Protein AF-A0A2N1Q729-F1 (afdb_monomer_lite)

Secondary structure (DSSP, 8-state):
--HHHHHHHHHHHHHHHHHHHHHHHH-HHHHHHHHHHHHHHHHHHHHHHHT--THHHHTTS-HHHHHHHHHHHHT--SGGGTTTGGGSHHHHHHHHHHHHHHHHHHHHHHHHHHHHHHHIIIIIHHHIIIIIHHHHHHHHHHHHHHHHHTS-SS-------SS----HHHHHHHHHHHHHHHHHHHHHHHHHHHHHHHHHHHHTTSS---------------------HHHHHHHHHHHHHHHH-THHHHHTSEETTEEHHHHHHHHHHEEEEE-TTS-EEEEEHHHHHHHHHHHHHHHHHTSTTSTT--GGG--GGGHHHHHHHHHHHHT-HHHHHHHHHHHHHHHHHHHHHHSS-S-GGGSHHHHHHHHHHHH--HHHHHHHHHHHHHHHHHH--HHHHHHHHH-GGGGGG--HHHHHHHHHHHHHHHT-GGGGHHHHHHHHHHHSHHHHHH--SS-TTTHHHHHHHHTHHHHT-TTTTSSTTSHHHHHHHHHHHTT-TT--HHHHHHHTT-HHHHHHT--HHHHHHHHHHHHT-HHHHHHHHHHHHHHHHHHTGGGS-HHHHHHHHHHHTTS-HHHHHHHHHHHHHHHHHTTGGGGSSSS--HHHHHHHHHHHHHHHHHHHHHIIIII-HHHHHHHHHHHHHHHHHH---HHHHHHHHHHH-SSTTT------HHHHHHHHHHHHHHHHTT--HHHHHTGGGS-HHHHHHHHHHHTTS-HHHHHHHHHHHHT-HHHHHHHHHHHHHHHHHHT-TT----SS--HHHHHHHHHHHHHHHHHHHHHHTTTSSSGGG---HHHHH-HHHHHTTS--TT--S-HHHHHHHHHHHHHHHHSTTTTTT----HHHHTS-TTSHHHHHHHHHHHHHHHHHHHTTTT-SS----HHHHHHHHH-GGG-BTHHHHGGGSHHHHHHHHTTGGG-HHHHHHHHHHHHHHHHTTHHHHSS-----GGGEETTEEPTTHHHHHHHHHHHHHHHHHHHHT--BHHHHHT--SHHHHHHHHHH--HHHHHHHHH-HHHHHHHHHHHH-HHHHHHHHHHHHHH-SS-PPPTTTTPPPGGGB-TTSSBPHHHHHHHHHHHHHTT--SHHHHHT-SHHHHHHHTTSS--TTT---HHHHHHTSHHHHHHHHHHHT-HHHHHHHHHHHHHHHTS-------PPPGGGSB-TTTS-TTTBTS--HHHHHHHHHHHHTT--TTT--THHHHT-

Structure (mmCIF, N/CA/C/O backbone):
data_AF-A0A2N1Q729-F1
#
_entry.id   AF-A0A2N1Q729-F1
#
loop_
_atom_site.group_PDB
_atom_site.id
_atom_site.type_symbol
_atom_site.label_atom_id
_atom_site.label_alt_id
_atom_site.label_comp_id
_atom_site.label_asym_id
_atom_site.label_entity_id
_atom_site.label_seq_id
_atom_site.pdbx_PDB_ins_code
_atom_site.Cartn_x
_atom_site.Cartn_y
_atom_site.Cartn_z
_atom_site.occupancy
_atom_site.B_iso_or_equiv
_atom_site.auth_seq_id
_atom_site.auth_comp_id
_atom_site.auth_asym_id
_atom_site.auth_atom_id
_atom_site.pdbx_PDB_model_num
ATOM 1 N N . MET A 1 1 ? 32.029 -6.315 -85.930 1.00 29.45 1 MET A N 1
ATOM 2 C CA . MET A 1 1 ? 32.814 -5.382 -86.782 1.00 29.45 1 MET A CA 1
ATOM 3 C C . MET A 1 1 ? 33.988 -6.099 -87.473 1.00 29.45 1 MET A C 1
ATOM 5 O O . MET A 1 1 ? 34.925 -6.477 -86.787 1.00 29.45 1 MET A O 1
ATOM 9 N N . PRO A 1 2 ? 34.014 -6.267 -88.811 1.00 33.41 2 PRO A N 1
ATOM 10 C CA . PRO A 1 2 ? 35.139 -6.892 -89.538 1.00 33.41 2 PRO A CA 1
ATOM 11 C C . PRO A 1 2 ? 36.389 -6.001 -89.742 1.00 33.41 2 PRO A C 1
ATOM 13 O O . PRO A 1 2 ? 37.296 -6.380 -90.482 1.00 33.41 2 PRO A O 1
ATOM 16 N N . SER A 1 3 ? 36.454 -4.794 -89.165 1.00 53.91 3 SER A N 1
ATOM 17 C CA . SER A 1 3 ? 37.428 -3.764 -89.572 1.00 53.91 3 SER A CA 1
ATOM 18 C C . SER A 1 3 ? 38.726 -3.722 -88.753 1.00 53.91 3 SER A C 1
ATOM 20 O O . SER A 1 3 ? 39.769 -3.406 -89.321 1.00 53.91 3 SER A O 1
ATOM 22 N N . LEU A 1 4 ? 38.728 -4.079 -87.465 1.00 53.19 4 LEU A N 1
ATOM 23 C CA . LEU A 1 4 ? 39.918 -3.952 -86.602 1.00 53.19 4 LEU A CA 1
ATOM 24 C C . LEU A 1 4 ? 40.968 -5.049 -86.848 1.00 53.19 4 LEU A C 1
ATOM 26 O O . LEU A 1 4 ? 42.153 -4.743 -86.980 1.00 53.19 4 LEU A O 1
ATOM 30 N N . LEU A 1 5 ? 40.542 -6.304 -87.024 1.00 56.97 5 LEU A N 1
ATOM 31 C CA . LEU A 1 5 ? 41.422 -7.440 -87.347 1.00 56.97 5 LEU A CA 1
ATOM 32 C C . LEU A 1 5 ? 42.148 -7.261 -88.688 1.00 56.97 5 LEU A C 1
ATOM 34 O O . LEU A 1 5 ? 43.355 -7.492 -88.784 1.00 56.97 5 LEU A O 1
ATOM 38 N N . MET A 1 6 ? 41.437 -6.793 -89.722 1.00 59.19 6 MET A N 1
ATOM 39 C CA . MET A 1 6 ? 42.041 -6.501 -91.028 1.00 59.19 6 MET A CA 1
ATOM 40 C C . MET A 1 6 ? 43.032 -5.335 -90.960 1.00 59.19 6 MET A C 1
ATOM 42 O O . MET A 1 6 ? 44.052 -5.369 -91.650 1.00 59.19 6 MET A O 1
ATOM 46 N N . ILE A 1 7 ? 42.783 -4.329 -90.116 1.00 61.88 7 ILE A N 1
ATOM 47 C CA . ILE A 1 7 ? 43.725 -3.227 -89.887 1.00 61.88 7 ILE A CA 1
ATOM 48 C C . ILE A 1 7 ? 44.970 -3.727 -89.139 1.00 61.88 7 ILE A C 1
ATOM 50 O O . ILE A 1 7 ? 46.084 -3.427 -89.568 1.00 61.88 7 ILE A O 1
ATOM 54 N N . GLN A 1 8 ? 44.815 -4.538 -88.087 1.00 65.88 8 GLN A N 1
ATOM 55 C CA . GLN A 1 8 ? 45.933 -5.119 -87.330 1.00 65.88 8 GLN A CA 1
ATOM 56 C C . GLN A 1 8 ? 46.838 -5.983 -88.220 1.00 65.88 8 GLN A C 1
ATOM 58 O O . GLN A 1 8 ? 48.044 -5.733 -88.320 1.00 65.88 8 GLN A O 1
ATOM 63 N N . TRP A 1 9 ? 46.262 -6.956 -88.934 1.00 67.50 9 TRP A N 1
ATOM 64 C CA . TRP A 1 9 ? 47.011 -7.813 -89.856 1.00 67.50 9 TRP A CA 1
ATOM 65 C C . TRP A 1 9 ? 47.515 -7.053 -91.087 1.00 67.50 9 TRP A C 1
ATOM 67 O O . TRP A 1 9 ? 48.588 -7.370 -91.601 1.00 67.50 9 TRP A O 1
ATOM 77 N N . GLY A 1 10 ? 46.809 -6.009 -91.525 1.00 67.38 10 GLY A N 1
ATOM 78 C CA . GLY A 1 10 ? 47.260 -5.092 -92.570 1.00 67.38 10 GLY A CA 1
ATOM 79 C C . GLY A 1 10 ? 48.511 -4.312 -92.162 1.00 67.38 10 GLY A C 1
ATOM 80 O O . GLY A 1 10 ? 49.474 -4.250 -92.928 1.00 67.38 10 GLY A O 1
ATOM 81 N N . ILE A 1 11 ? 48.547 -3.782 -90.935 1.00 72.69 11 ILE A N 1
ATOM 82 C CA . ILE A 1 11 ? 49.712 -3.092 -90.364 1.00 72.69 11 ILE A CA 1
ATOM 83 C C . ILE A 1 11 ? 50.871 -4.078 -90.188 1.00 72.69 11 ILE A C 1
ATOM 85 O O . ILE A 1 11 ? 51.979 -3.808 -90.658 1.00 72.69 11 ILE A O 1
ATOM 89 N N . VAL A 1 12 ? 50.639 -5.256 -89.599 1.00 73.88 12 VAL A N 1
ATOM 90 C CA . VAL A 1 12 ? 51.686 -6.284 -89.471 1.00 73.88 12 VAL A CA 1
ATOM 91 C C . VAL A 1 12 ? 52.214 -6.713 -90.835 1.00 73.88 12 VAL A C 1
ATOM 93 O O . VAL A 1 12 ? 53.427 -6.695 -91.048 1.00 73.88 12 VAL A O 1
ATOM 96 N N . GLY A 1 13 ? 51.335 -7.027 -91.786 1.00 68.88 13 GLY A N 1
ATOM 97 C CA . GLY A 1 13 ? 51.698 -7.401 -93.150 1.00 68.88 13 GLY A CA 1
ATOM 98 C C . GLY A 1 13 ? 52.528 -6.320 -93.839 1.00 68.88 13 GLY A C 1
ATOM 99 O O . GLY A 1 13 ? 53.586 -6.614 -94.400 1.00 68.88 13 GLY A O 1
ATOM 100 N N . PHE A 1 14 ? 52.124 -5.054 -93.720 1.00 78.12 14 PHE A N 1
ATOM 101 C CA . PHE A 1 14 ? 52.867 -3.909 -94.244 1.00 78.12 14 PHE A CA 1
ATOM 102 C C . PHE A 1 14 ? 54.286 -3.827 -93.662 1.00 78.12 14 PHE A C 1
ATOM 104 O O . PHE A 1 14 ? 55.270 -3.763 -94.409 1.00 78.12 14 PHE A O 1
ATOM 111 N N . PHE A 1 15 ? 54.423 -3.889 -92.336 1.00 77.38 15 PHE A N 1
ATOM 112 C CA . PHE A 1 15 ? 55.720 -3.813 -91.664 1.00 77.38 15 PHE A CA 1
ATOM 113 C C . PHE A 1 15 ? 56.610 -5.024 -91.964 1.00 77.38 15 PHE A C 1
ATOM 115 O O . PHE A 1 15 ? 57.805 -4.844 -92.226 1.00 77.38 15 PHE A O 1
ATOM 122 N N . VAL A 1 16 ? 56.053 -6.237 -91.969 1.00 76.06 16 VAL A N 1
ATOM 123 C CA . VAL A 1 16 ? 56.754 -7.488 -92.289 1.00 76.06 16 VAL A CA 1
ATOM 124 C C . VAL A 1 16 ? 57.264 -7.466 -93.726 1.00 76.06 16 VAL A C 1
ATOM 126 O O . VAL A 1 16 ? 58.452 -7.704 -93.946 1.00 76.06 16 VAL A O 1
ATOM 129 N N . VAL A 1 17 ? 56.423 -7.111 -94.702 1.00 72.38 17 VAL A N 1
ATOM 130 C CA . VAL A 1 17 ? 56.795 -7.065 -96.126 1.00 72.38 17 VAL A CA 1
ATOM 131 C C . VAL A 1 17 ? 57.856 -5.998 -96.385 1.00 72.38 17 VAL A C 1
ATOM 133 O O . VAL A 1 17 ? 58.872 -6.275 -97.030 1.00 72.38 17 VAL A O 1
ATOM 136 N N . ILE A 1 18 ? 57.685 -4.789 -95.844 1.00 76.69 18 ILE A N 1
ATOM 137 C CA . ILE A 1 18 ? 58.671 -3.713 -96.004 1.00 76.69 18 ILE A CA 1
ATOM 138 C C . ILE A 1 18 ? 60.012 -4.116 -95.402 1.00 76.69 18 ILE A C 1
ATOM 140 O O . ILE A 1 18 ? 61.057 -3.974 -96.046 1.00 76.69 18 ILE A O 1
ATOM 144 N N . HIS A 1 19 ? 60.013 -4.648 -94.181 1.00 74.69 19 HIS A N 1
ATOM 145 C CA . HIS A 1 19 ? 61.260 -5.031 -93.538 1.00 74.69 19 HIS A CA 1
ATOM 146 C C . HIS A 1 19 ? 61.883 -6.274 -94.179 1.00 74.69 19 HIS A C 1
ATOM 148 O O . HIS A 1 19 ? 63.113 -6.345 -94.248 1.00 74.69 19 HIS A O 1
ATOM 154 N N . PHE A 1 20 ? 61.085 -7.188 -94.736 1.00 72.12 20 PHE A N 1
ATOM 155 C CA . PHE A 1 20 ? 61.560 -8.296 -95.561 1.00 72.12 20 PHE A CA 1
ATOM 156 C C . PHE A 1 20 ? 62.277 -7.788 -96.812 1.00 72.12 20 PHE A C 1
ATOM 158 O O . PHE A 1 20 ? 63.420 -8.165 -97.062 1.00 72.12 20 PHE A O 1
ATOM 165 N N . LEU A 1 21 ? 61.681 -6.862 -97.566 1.00 70.44 21 LEU A N 1
ATOM 166 C CA . LEU A 1 21 ? 62.316 -6.265 -98.746 1.00 70.44 21 LEU A CA 1
ATOM 167 C C . LEU A 1 21 ? 63.616 -5.534 -98.379 1.00 70.44 21 LEU A C 1
ATOM 169 O O . LEU A 1 21 ? 64.658 -5.715 -99.019 1.00 70.44 21 LEU A O 1
ATOM 173 N N . ILE A 1 22 ? 63.595 -4.761 -97.292 1.00 73.56 22 ILE A N 1
ATOM 174 C CA . ILE A 1 22 ? 64.778 -4.079 -96.759 1.00 73.56 22 ILE A CA 1
ATOM 175 C C . ILE A 1 22 ? 65.865 -5.094 -96.372 1.00 73.56 22 ILE A C 1
ATOM 177 O O . ILE A 1 22 ? 67.046 -4.897 -96.685 1.00 73.56 22 ILE A O 1
ATOM 181 N N . GLY A 1 23 ? 65.490 -6.179 -95.700 1.00 68.88 23 GLY A N 1
ATOM 182 C CA . GLY A 1 23 ? 66.378 -7.262 -95.294 1.00 68.88 23 GLY A CA 1
ATOM 183 C C . GLY A 1 23 ? 66.974 -8.012 -96.486 1.00 68.88 23 GLY A C 1
ATOM 184 O O . GLY A 1 23 ? 68.184 -8.264 -96.523 1.00 68.88 23 GLY A O 1
ATOM 185 N N . PHE A 1 24 ? 66.161 -8.265 -97.510 1.00 67.06 24 PHE A N 1
ATOM 186 C CA . PHE A 1 24 ? 66.537 -8.936 -98.749 1.00 67.06 24 PHE A CA 1
ATOM 187 C C . PHE A 1 24 ? 67.588 -8.142 -99.532 1.00 67.06 24 PHE A C 1
ATOM 189 O O . PHE A 1 24 ? 68.617 -8.677 -99.958 1.00 67.06 24 PHE A O 1
ATOM 196 N N . LEU A 1 25 ? 67.403 -6.822 -99.630 1.00 70.50 25 LEU A N 1
ATOM 197 C CA . LEU A 1 25 ? 68.375 -5.908 -100.238 1.00 70.50 25 LEU A CA 1
ATOM 198 C C . LEU A 1 25 ? 69.674 -5.805 -99.414 1.00 70.50 25 LEU A C 1
ATOM 200 O O . LEU A 1 25 ? 70.781 -5.650 -99.960 1.00 70.50 25 LEU A O 1
ATOM 204 N N . ARG A 1 26 ? 69.578 -5.906 -98.082 1.00 72.69 26 ARG A N 1
ATOM 205 C CA . ARG A 1 26 ? 70.721 -5.809 -97.158 1.00 72.69 26 ARG A CA 1
ATOM 206 C C . ARG A 1 26 ? 71.577 -7.083 -97.128 1.00 72.69 26 ARG A C 1
ATOM 208 O O . ARG A 1 26 ? 72.803 -6.935 -97.109 1.00 72.69 26 ARG A O 1
ATOM 215 N N . GLY A 1 27 ? 70.974 -8.271 -97.232 1.00 63.84 27 GLY A N 1
ATOM 216 C CA . GLY A 1 27 ? 71.619 -9.589 -97.110 1.00 63.84 27 GLY A CA 1
ATOM 217 C C . GLY A 1 27 ? 71.728 -10.076 -95.655 1.00 63.84 27 GLY A C 1
ATOM 218 O O . GLY A 1 27 ? 71.730 -9.256 -94.735 1.00 63.84 27 GLY A O 1
ATOM 219 N N . SER A 1 28 ? 71.834 -11.395 -95.449 1.00 70.19 28 SER A N 1
ATOM 220 C CA . SER A 1 28 ? 71.687 -12.088 -94.154 1.00 70.19 28 SER A CA 1
ATOM 221 C C . SER A 1 28 ? 72.484 -11.465 -93.013 1.00 70.19 28 SER A C 1
ATOM 223 O O . SER A 1 28 ? 71.893 -11.045 -92.023 1.00 70.19 28 SER A O 1
ATOM 225 N N . SER A 1 29 ? 73.800 -11.301 -93.153 1.00 70.81 29 SER A N 1
ATOM 226 C CA . SER A 1 29 ? 74.656 -10.805 -92.063 1.00 70.81 29 SER A CA 1
ATOM 227 C C . SER A 1 29 ? 74.300 -9.379 -91.628 1.00 70.81 29 SER A C 1
ATOM 229 O O . SER A 1 29 ? 74.300 -9.065 -90.441 1.00 70.81 29 SER A O 1
ATOM 231 N N . LYS A 1 30 ? 73.960 -8.506 -92.587 1.00 74.81 30 LYS A N 1
ATOM 232 C CA . LYS A 1 30 ? 73.571 -7.118 -92.296 1.00 74.81 30 LYS A CA 1
ATOM 233 C C . LYS A 1 30 ? 72.169 -7.053 -91.700 1.00 74.81 30 LYS A C 1
ATOM 235 O O . LYS A 1 30 ? 71.940 -6.275 -90.781 1.00 74.81 30 LYS A O 1
ATOM 240 N N . SER A 1 31 ? 71.239 -7.844 -92.228 1.00 77.75 31 SER A N 1
ATOM 241 C CA . SER A 1 31 ? 69.862 -7.888 -91.735 1.00 77.75 31 SER A CA 1
ATOM 242 C C . SER A 1 31 ? 69.789 -8.448 -90.313 1.00 77.75 31 SER A C 1
ATOM 244 O O . SER A 1 31 ? 69.163 -7.836 -89.455 1.00 77.75 31 SER A O 1
ATOM 246 N N . THR A 1 32 ? 70.532 -9.521 -90.028 1.00 75.62 32 THR A N 1
ATOM 247 C CA . THR A 1 32 ? 70.626 -10.144 -88.695 1.00 75.62 32 THR A CA 1
ATOM 248 C C . THR A 1 32 ? 71.144 -9.152 -87.654 1.00 75.62 32 THR A C 1
ATOM 250 O O . THR A 1 32 ? 70.485 -8.931 -86.643 1.00 75.62 32 THR A O 1
ATOM 253 N N . TYR A 1 33 ? 72.256 -8.459 -87.940 1.00 79.88 33 TYR A N 1
ATOM 254 C CA . TYR A 1 33 ? 72.798 -7.423 -87.052 1.00 79.88 33 TYR A CA 1
ATOM 255 C C . TYR A 1 33 ? 71.763 -6.335 -86.736 1.00 79.88 33 TYR A C 1
ATOM 257 O O . TYR A 1 33 ? 71.499 -6.035 -85.577 1.00 79.88 33 TYR A O 1
ATOM 265 N N . PHE A 1 34 ? 71.124 -5.773 -87.765 1.00 77.56 34 PHE A N 1
ATOM 266 C CA . PHE A 1 34 ? 70.122 -4.724 -87.575 1.00 77.56 34 PHE A CA 1
ATOM 267 C C . PHE A 1 34 ? 68.793 -5.232 -86.995 1.00 77.56 34 PHE A C 1
ATOM 269 O O . PHE A 1 34 ? 67.964 -4.405 -86.623 1.00 77.56 34 PHE A O 1
ATOM 276 N N . THR A 1 35 ? 68.570 -6.543 -86.931 1.00 77.81 35 THR A N 1
ATOM 277 C CA . THR A 1 35 ? 67.407 -7.154 -86.271 1.00 77.81 35 THR A CA 1
ATOM 278 C C . THR A 1 35 ? 67.665 -7.300 -84.779 1.00 77.81 35 THR A C 1
ATOM 280 O O . THR A 1 35 ? 66.881 -6.781 -83.994 1.00 77.81 35 THR A O 1
ATOM 283 N N . ILE A 1 36 ? 68.822 -7.850 -84.391 1.00 77.12 36 ILE A N 1
ATOM 284 C CA . ILE A 1 36 ? 69.258 -7.931 -82.986 1.00 77.12 36 ILE A CA 1
ATOM 285 C C . ILE A 1 36 ? 69.341 -6.531 -82.368 1.00 77.12 36 ILE A C 1
ATOM 287 O O . ILE A 1 36 ? 68.764 -6.277 -81.316 1.00 77.12 36 ILE A O 1
ATOM 291 N N . VAL A 1 37 ? 69.976 -5.585 -83.069 1.00 77.19 37 VAL A N 1
ATOM 292 C CA . VAL A 1 37 ? 70.025 -4.178 -82.641 1.00 77.19 37 VAL A CA 1
ATOM 293 C C . VAL A 1 37 ? 68.624 -3.598 -82.496 1.00 77.19 37 VAL A C 1
ATOM 295 O O . VAL A 1 37 ? 68.369 -2.878 -81.545 1.00 77.19 37 VAL A O 1
ATOM 298 N N . SER A 1 38 ? 67.708 -3.897 -83.420 1.00 76.31 38 SER A N 1
ATOM 299 C CA . SER A 1 38 ? 66.335 -3.397 -83.337 1.00 76.31 38 SER A CA 1
ATOM 300 C C . SER A 1 38 ? 65.606 -3.936 -82.110 1.00 76.31 38 SER A C 1
ATOM 302 O O . SER A 1 38 ? 64.826 -3.191 -81.534 1.00 76.31 38 SER A O 1
ATOM 304 N N . LEU A 1 39 ? 65.848 -5.185 -81.711 1.00 75.12 39 LEU A N 1
ATOM 305 C CA . LEU A 1 39 ? 65.235 -5.802 -80.534 1.00 75.12 39 LEU A CA 1
ATOM 306 C C . LEU A 1 39 ? 65.789 -5.192 -79.237 1.00 75.12 39 LEU A C 1
ATOM 308 O O . LEU A 1 39 ? 65.010 -4.731 -78.412 1.00 75.12 39 LEU A O 1
ATOM 312 N N . ILE A 1 40 ? 67.113 -5.039 -79.120 1.00 76.31 40 ILE A N 1
ATOM 313 C CA . ILE A 1 40 ? 67.744 -4.328 -77.989 1.00 76.31 40 ILE A CA 1
ATOM 314 C C . ILE A 1 40 ? 67.241 -2.882 -77.914 1.00 76.31 40 ILE A C 1
ATOM 316 O O . ILE A 1 40 ? 66.820 -2.415 -76.863 1.00 76.31 40 ILE A O 1
ATOM 320 N N . MET A 1 41 ? 67.229 -2.180 -79.050 1.00 73.25 41 MET A N 1
ATOM 321 C CA . MET A 1 41 ? 66.748 -0.802 -79.139 1.00 73.25 41 MET A CA 1
ATOM 322 C C . MET A 1 41 ? 65.298 -0.662 -78.715 1.00 73.25 41 MET A C 1
ATOM 324 O O . MET A 1 41 ? 64.919 0.359 -78.166 1.00 73.25 41 MET A O 1
ATOM 328 N N . THR A 1 42 ? 64.488 -1.668 -78.996 1.00 75.75 42 THR A N 1
ATOM 329 C CA . THR A 1 42 ? 63.085 -1.679 -78.620 1.00 75.75 42 THR A CA 1
ATOM 330 C C . THR A 1 42 ? 62.941 -1.763 -77.105 1.00 75.75 42 THR A C 1
ATOM 332 O O . THR A 1 42 ? 62.268 -0.913 -76.544 1.00 75.75 42 THR A O 1
ATOM 335 N N . VAL A 1 43 ? 63.648 -2.685 -76.444 1.00 74.25 43 VAL A N 1
ATOM 336 C CA . VAL A 1 43 ? 63.670 -2.775 -74.972 1.00 74.25 43 VAL A CA 1
ATOM 337 C C . VAL A 1 43 ? 64.176 -1.472 -74.348 1.00 74.25 43 VAL A C 1
ATOM 339 O O . VAL A 1 43 ? 63.540 -0.931 -73.455 1.00 74.25 43 VAL A O 1
ATOM 342 N N . VAL A 1 44 ? 65.270 -0.907 -74.870 1.00 74.06 44 VAL A N 1
ATOM 343 C CA . VAL A 1 44 ? 65.821 0.371 -74.386 1.00 74.06 44 VAL A CA 1
ATOM 344 C C . VAL A 1 44 ? 64.843 1.528 -74.594 1.00 74.06 44 VAL A C 1
ATOM 346 O O . VAL A 1 44 ? 64.708 2.372 -73.722 1.00 74.06 44 VAL A O 1
ATOM 349 N N . THR A 1 45 ? 64.147 1.582 -75.730 1.00 74.31 45 THR A N 1
ATOM 350 C CA . THR A 1 45 ? 63.185 2.660 -76.009 1.00 74.31 45 THR A CA 1
ATOM 351 C C . THR A 1 45 ? 61.946 2.535 -75.127 1.00 74.31 45 THR A C 1
ATOM 353 O O . THR A 1 45 ? 61.476 3.550 -74.635 1.00 74.31 45 THR A O 1
ATOM 356 N N . LEU A 1 46 ? 61.461 1.314 -74.875 1.00 76.81 46 LEU A N 1
ATOM 357 C CA . LEU A 1 46 ? 60.375 1.061 -73.925 1.00 76.81 46 LEU A CA 1
ATOM 358 C C . LEU A 1 46 ? 60.771 1.476 -72.505 1.00 76.81 46 LEU A C 1
ATOM 360 O O . LEU A 1 46 ? 60.003 2.163 -71.851 1.00 76.81 46 LEU A O 1
ATOM 364 N N . LEU A 1 47 ? 61.995 1.155 -72.069 1.00 74.75 47 LEU A N 1
ATOM 365 C CA . LEU A 1 47 ? 62.527 1.616 -70.783 1.00 74.75 47 LEU A CA 1
ATOM 366 C C . LEU A 1 47 ? 62.665 3.140 -70.720 1.00 74.75 47 LEU A C 1
ATOM 368 O O . LEU A 1 47 ? 62.403 3.721 -69.678 1.00 74.75 47 LEU A O 1
ATOM 372 N N . ILE A 1 48 ? 63.073 3.797 -71.809 1.00 72.69 48 ILE A N 1
ATOM 373 C CA . ILE A 1 48 ? 63.141 5.263 -71.851 1.00 72.69 48 ILE A CA 1
ATOM 374 C C . ILE A 1 48 ? 61.738 5.848 -71.713 1.00 72.69 48 ILE A C 1
ATOM 376 O O . ILE A 1 48 ? 61.548 6.693 -70.854 1.00 72.69 48 ILE A O 1
ATOM 380 N N . VAL A 1 49 ? 60.768 5.381 -72.507 1.00 74.19 49 VAL A N 1
ATOM 381 C CA . VAL A 1 49 ? 59.383 5.882 -72.474 1.00 74.19 49 VAL A CA 1
ATOM 382 C C . VAL A 1 49 ? 58.726 5.634 -71.114 1.00 74.19 49 VAL A C 1
ATOM 384 O O . VAL A 1 49 ? 58.121 6.552 -70.577 1.00 74.19 49 VAL A O 1
ATOM 387 N N . ALA A 1 50 ? 58.930 4.457 -70.515 1.00 72.94 50 ALA A N 1
ATOM 388 C CA . ALA A 1 50 ? 58.452 4.123 -69.171 1.00 72.94 50 ALA A CA 1
ATOM 389 C C . ALA A 1 50 ? 59.052 5.007 -68.057 1.00 72.94 50 ALA A C 1
ATOM 391 O O . ALA A 1 50 ? 58.511 5.068 -66.960 1.00 72.94 50 ALA A O 1
ATOM 392 N N . ASN A 1 51 ? 60.173 5.686 -68.322 1.00 70.94 51 ASN A N 1
ATOM 393 C CA . ASN A 1 51 ? 60.822 6.608 -67.388 1.00 70.94 51 ASN A CA 1
ATOM 394 C C . ASN A 1 51 ? 60.675 8.086 -67.802 1.00 70.94 51 ASN A C 1
ATOM 396 O O . ASN A 1 51 ? 61.301 8.945 -67.184 1.00 70.94 51 ASN A O 1
ATOM 400 N N . ILE A 1 52 ? 59.883 8.407 -68.837 1.00 71.12 52 ILE A N 1
ATOM 401 C CA . ILE A 1 52 ? 59.570 9.803 -69.171 1.00 71.12 52 ILE A CA 1
ATOM 402 C C . ILE A 1 52 ? 58.642 10.341 -68.085 1.00 71.12 52 ILE A C 1
ATOM 404 O O . ILE A 1 52 ? 57.545 9.827 -67.885 1.00 71.12 52 ILE A O 1
ATOM 408 N N . SER A 1 53 ? 59.096 11.382 -67.400 1.00 66.06 53 SER A N 1
ATOM 409 C CA . SER A 1 53 ? 58.277 12.171 -66.492 1.00 66.06 53 SER A CA 1
ATOM 410 C C . SER A 1 53 ? 58.500 13.649 -66.768 1.00 66.06 53 SER A C 1
ATOM 412 O O . SER A 1 53 ? 59.611 14.086 -67.088 1.00 66.06 53 SER A O 1
ATOM 414 N N . LEU A 1 54 ? 57.441 14.422 -66.624 1.00 61.69 54 LEU A N 1
ATOM 415 C CA . LEU A 1 54 ? 57.400 15.869 -66.641 1.00 61.69 54 LEU A CA 1
ATOM 416 C C . LEU A 1 54 ? 58.329 16.480 -65.601 1.00 61.69 54 LEU A C 1
ATOM 418 O O . LEU A 1 54 ? 58.833 17.573 -65.847 1.00 61.69 54 LEU A O 1
ATOM 422 N N . ASN A 1 55 ? 58.671 15.764 -64.524 1.00 59.06 55 ASN A N 1
ATOM 423 C CA . ASN A 1 55 ? 59.709 16.190 -63.581 1.00 59.06 55 ASN A CA 1
ATOM 424 C C . ASN A 1 55 ? 61.060 16.472 -64.267 1.00 59.06 55 ASN A C 1
ATOM 426 O O . ASN A 1 55 ? 61.834 17.309 -63.804 1.00 59.06 55 ASN A O 1
ATOM 430 N N . TRP A 1 56 ? 61.351 15.852 -65.419 1.00 59.44 56 TRP A N 1
ATOM 431 C CA . TRP A 1 56 ? 62.545 16.183 -66.208 1.00 59.44 56 TRP A CA 1
ATOM 432 C C . TRP A 1 56 ? 62.442 17.552 -66.898 1.00 59.44 56 TRP A C 1
ATOM 434 O O . TRP A 1 56 ? 63.457 18.229 -67.059 1.00 59.44 56 TRP A O 1
ATOM 444 N N . ILE A 1 57 ? 61.235 17.966 -67.294 1.00 56.28 57 ILE A N 1
ATOM 445 C CA . ILE A 1 57 ? 60.946 19.232 -67.988 1.00 56.28 57 ILE A CA 1
ATOM 446 C C . ILE A 1 57 ? 60.773 20.377 -66.974 1.00 56.28 57 ILE A C 1
ATOM 448 O O . ILE A 1 57 ? 61.312 21.465 -67.182 1.00 56.28 57 ILE A O 1
ATOM 452 N N . PHE A 1 58 ? 60.102 20.117 -65.849 1.00 54.22 58 PHE A N 1
ATOM 453 C CA . PHE A 1 58 ? 59.851 21.087 -64.778 1.00 54.22 58 PHE A CA 1
ATOM 454 C C . PHE A 1 58 ? 61.094 21.460 -63.958 1.00 54.22 58 PHE A C 1
ATOM 456 O O . PHE A 1 58 ? 61.107 22.501 -63.310 1.00 54.22 58 PHE A O 1
ATOM 463 N N . SER A 1 59 ? 62.203 20.718 -64.080 1.00 54.84 59 SER A N 1
ATOM 464 C CA . SER A 1 59 ? 63.505 21.149 -63.534 1.00 54.84 59 SER A CA 1
ATOM 465 C C . SER A 1 59 ? 64.023 22.482 -64.119 1.00 54.84 59 SER A C 1
ATOM 467 O O . SER A 1 59 ? 64.959 23.068 -63.574 1.00 54.84 59 SER A O 1
ATOM 469 N N . ALA A 1 60 ? 63.424 22.978 -65.215 1.00 51.44 60 ALA A N 1
ATOM 470 C CA . ALA A 1 60 ? 63.820 24.204 -65.913 1.00 51.44 60 ALA A CA 1
ATOM 471 C C . ALA A 1 60 ? 62.717 25.287 -66.039 1.00 51.44 60 ALA A C 1
ATOM 473 O O . ALA A 1 60 ? 63.013 26.370 -66.547 1.00 51.44 60 ALA A O 1
ATOM 474 N N . MET A 1 61 ? 61.467 25.037 -65.619 1.00 54.59 61 MET A N 1
ATOM 475 C CA . MET A 1 61 ? 60.328 25.971 -65.745 1.00 54.59 61 MET A CA 1
ATOM 476 C C . MET A 1 61 ? 59.240 25.641 -64.704 1.00 54.59 61 MET A C 1
ATOM 478 O O . MET A 1 61 ? 58.982 24.464 -64.491 1.00 54.59 61 MET A O 1
ATOM 482 N N . SER A 1 62 ? 58.587 26.636 -64.082 1.00 59.34 62 SER A N 1
ATOM 483 C CA . SER A 1 62 ? 57.478 26.405 -63.129 1.00 59.34 62 SER A CA 1
ATOM 484 C C . SER A 1 62 ? 56.134 26.153 -63.829 1.00 59.34 62 SER A C 1
ATOM 486 O O . SER A 1 62 ? 55.921 26.620 -64.951 1.00 59.34 62 SER A O 1
ATOM 488 N N . ILE A 1 63 ? 55.195 25.478 -63.157 1.00 57.50 63 ILE A N 1
ATOM 489 C CA . ILE A 1 63 ? 53.807 25.277 -63.627 1.00 57.50 63 ILE A CA 1
ATOM 490 C C . ILE A 1 63 ? 53.088 26.608 -63.871 1.00 57.50 63 ILE A C 1
ATOM 492 O O . ILE A 1 63 ? 52.453 26.774 -64.915 1.00 57.50 63 ILE A O 1
ATOM 496 N N . SER A 1 64 ? 53.325 27.608 -63.015 1.00 57.28 64 SER A N 1
ATOM 497 C CA . SER A 1 64 ? 52.877 28.997 -63.193 1.00 57.28 64 SER A CA 1
ATOM 498 C C . SER A 1 64 ? 53.267 29.562 -64.559 1.00 57.28 64 SER A C 1
ATOM 500 O O . SER A 1 64 ? 52.506 30.294 -65.188 1.00 57.28 64 SER A O 1
ATOM 502 N N . SER A 1 65 ? 54.457 29.217 -65.055 1.00 62.28 65 SER A N 1
ATOM 503 C CA . SER A 1 65 ? 54.960 29.705 -66.342 1.00 62.28 65 SER A CA 1
ATOM 504 C C . SER A 1 65 ? 54.244 29.053 -67.532 1.00 62.28 65 SER A C 1
ATOM 506 O O . SER A 1 65 ? 54.068 29.700 -68.563 1.00 62.28 65 SER A O 1
ATOM 508 N N . ILE A 1 66 ? 53.805 27.796 -67.401 1.00 59.78 66 ILE A N 1
ATOM 509 C CA . ILE A 1 66 ? 53.059 27.070 -68.442 1.00 59.78 66 ILE A CA 1
ATOM 510 C C . ILE A 1 66 ? 51.592 27.498 -68.460 1.00 59.78 66 ILE A C 1
ATOM 512 O O . ILE A 1 66 ? 51.060 27.739 -69.542 1.00 59.78 66 ILE A O 1
ATOM 516 N N . LEU A 1 67 ? 50.959 27.651 -67.294 1.00 60.44 67 LEU A N 1
ATOM 517 C CA . LEU A 1 67 ? 49.582 28.143 -67.185 1.00 60.44 67 LEU A CA 1
ATOM 518 C C . LEU A 1 67 ? 49.465 29.571 -67.732 1.00 60.44 67 LEU A C 1
ATOM 520 O O . LEU A 1 67 ? 48.596 29.831 -68.562 1.00 60.44 67 LEU A O 1
ATOM 524 N N . ASN A 1 68 ? 50.419 30.454 -67.412 1.00 60.19 68 ASN A N 1
ATOM 525 C CA . ASN A 1 68 ? 50.504 31.787 -68.020 1.00 60.19 68 ASN A CA 1
ATOM 526 C C . ASN A 1 68 ? 50.713 31.730 -69.546 1.00 60.19 68 ASN A C 1
ATOM 528 O O . ASN A 1 68 ? 50.131 32.517 -70.297 1.00 60.19 68 ASN A O 1
ATOM 532 N N . LEU A 1 69 ? 51.527 30.793 -70.043 1.00 62.19 69 LEU A N 1
ATOM 533 C CA . LEU A 1 69 ? 51.766 30.624 -71.480 1.00 62.19 69 LEU A CA 1
ATOM 534 C C . LEU A 1 69 ? 50.527 30.075 -72.208 1.00 62.19 69 LEU A C 1
ATOM 536 O O . LEU A 1 69 ? 50.234 30.517 -73.320 1.00 62.19 69 LEU A O 1
ATOM 540 N N . ALA A 1 70 ? 49.770 29.180 -71.567 1.00 56.75 70 ALA A N 1
ATOM 541 C CA . ALA A 1 70 ? 48.491 28.671 -72.047 1.00 56.75 70 ALA A CA 1
ATOM 542 C C . ALA A 1 70 ? 47.426 29.777 -72.067 1.00 56.75 70 ALA A C 1
ATOM 544 O O . ALA A 1 70 ? 46.831 30.001 -73.118 1.00 56.75 70 ALA A O 1
ATOM 545 N N . GLN A 1 71 ? 47.270 30.542 -70.980 1.00 59.16 71 GLN A N 1
ATOM 546 C CA . GLN A 1 71 ? 46.377 31.708 -70.903 1.00 59.16 71 GLN A CA 1
ATOM 547 C C . GLN A 1 71 ? 46.685 32.749 -71.995 1.00 59.16 71 GLN A C 1
ATOM 549 O O . GLN A 1 71 ? 45.771 33.285 -72.631 1.00 59.16 71 GLN A O 1
ATOM 554 N N . THR A 1 72 ? 47.975 32.980 -72.277 1.00 59.84 72 THR A N 1
ATOM 555 C CA . THR A 1 72 ? 48.433 33.884 -73.347 1.00 59.84 72 THR A CA 1
ATOM 556 C C . THR A 1 72 ? 48.055 33.370 -74.745 1.00 59.84 72 THR A C 1
ATOM 558 O O . THR A 1 72 ? 47.792 34.168 -75.647 1.00 59.84 72 THR A O 1
ATOM 561 N N . TYR A 1 73 ? 48.000 32.048 -74.949 1.00 56.62 73 TYR A N 1
ATOM 562 C CA . TYR A 1 73 ? 47.689 31.429 -76.243 1.00 56.62 73 TYR A CA 1
ATOM 563 C C . TYR A 1 73 ? 46.189 31.197 -76.481 1.00 56.62 73 TYR A C 1
ATOM 565 O O . TYR A 1 73 ? 45.747 31.250 -77.630 1.00 56.62 73 TYR A O 1
ATOM 573 N N . THR A 1 74 ? 45.401 30.957 -75.430 1.00 57.09 74 THR A N 1
ATOM 574 C CA . THR A 1 74 ? 43.982 30.565 -75.534 1.00 57.09 74 THR A CA 1
ATOM 575 C C . THR A 1 74 ? 42.987 31.709 -75.330 1.00 57.09 74 THR A C 1
ATOM 577 O O . THR A 1 74 ? 41.792 31.486 -75.486 1.00 57.09 74 THR A O 1
ATOM 580 N N . ARG A 1 75 ? 43.452 32.944 -75.077 1.00 47.94 75 ARG A N 1
ATOM 581 C CA . ARG A 1 75 ? 42.610 34.125 -74.783 1.00 47.94 75 ARG A CA 1
ATOM 582 C C . ARG A 1 75 ? 41.650 33.889 -73.607 1.00 47.94 75 ARG A C 1
ATOM 584 O O . ARG A 1 75 ? 40.439 33.947 -73.771 1.00 47.94 75 ARG A O 1
ATOM 591 N N . ASN A 1 76 ? 42.244 33.742 -72.425 1.00 54.66 76 ASN A N 1
ATOM 592 C CA . ASN A 1 76 ? 41.608 33.849 -71.109 1.00 54.66 76 ASN A CA 1
ATOM 593 C C . ASN A 1 76 ? 40.475 32.840 -70.824 1.00 54.66 76 ASN A C 1
ATOM 595 O O . ASN A 1 76 ? 39.299 33.123 -71.022 1.00 54.66 76 ASN A O 1
ATOM 599 N N . LEU A 1 77 ? 40.852 31.674 -70.294 1.00 51.69 77 LEU A N 1
ATOM 600 C CA . LEU A 1 77 ? 39.943 30.608 -69.844 1.00 51.69 77 LEU A CA 1
ATOM 601 C C . LEU A 1 77 ? 39.409 30.792 -68.405 1.00 51.69 77 LEU A C 1
ATOM 603 O O . LEU A 1 77 ? 38.821 29.865 -67.870 1.00 51.69 77 LEU A O 1
ATOM 607 N N . GLY A 1 78 ? 39.608 31.948 -67.758 1.00 52.16 78 GLY A N 1
ATOM 608 C CA . GLY A 1 78 ? 39.093 32.179 -66.395 1.00 52.16 78 GLY A CA 1
ATOM 609 C C . GLY A 1 78 ? 39.771 31.336 -65.303 1.00 52.16 78 GLY A C 1
ATOM 610 O O . GLY A 1 78 ? 39.167 31.069 -64.274 1.00 52.16 78 GLY A O 1
ATOM 611 N N . ILE A 1 79 ? 41.026 30.920 -65.517 1.00 54.75 79 ILE A N 1
ATOM 612 C CA . ILE A 1 79 ? 41.792 30.038 -64.608 1.00 54.75 79 ILE A CA 1
ATOM 613 C C . ILE A 1 79 ? 42.377 30.818 -63.404 1.00 54.75 79 ILE A C 1
ATOM 615 O O . ILE A 1 79 ? 42.949 30.229 -62.495 1.00 54.75 79 ILE A O 1
ATOM 619 N N . ASP A 1 80 ? 42.210 32.143 -63.358 1.00 54.78 80 ASP A N 1
ATOM 620 C CA . ASP A 1 80 ? 42.835 33.011 -62.348 1.00 54.78 80 ASP A CA 1
ATOM 621 C C . ASP A 1 80 ? 42.350 32.741 -60.915 1.00 54.78 80 ASP A C 1
ATOM 623 O O . ASP A 1 80 ? 43.137 32.852 -59.980 1.00 54.78 80 ASP A O 1
ATOM 627 N N . ALA A 1 81 ? 41.090 32.325 -60.749 1.00 51.03 81 ALA A N 1
ATOM 628 C CA . ALA A 1 81 ? 40.527 31.944 -59.451 1.00 51.03 81 ALA A CA 1
ATOM 629 C C . ALA A 1 81 ? 41.042 30.582 -58.945 1.00 51.03 81 ALA A C 1
ATOM 631 O O . ALA A 1 81 ? 41.024 30.323 -57.749 1.00 51.03 81 ALA A O 1
ATOM 632 N N . TYR A 1 82 ? 41.545 29.732 -59.848 1.00 51.25 82 TYR A N 1
ATOM 633 C CA . TYR A 1 82 ? 41.983 28.365 -59.544 1.00 51.25 82 TYR A CA 1
ATOM 634 C C . TYR A 1 82 ? 43.512 28.218 -59.506 1.00 51.25 82 TYR A C 1
ATOM 636 O O . TYR A 1 82 ? 44.026 27.143 -59.216 1.00 51.25 82 TYR A O 1
ATOM 644 N N . LEU A 1 83 ? 44.258 29.290 -59.800 1.00 55.44 83 LEU A N 1
ATOM 645 C CA . LEU A 1 83 ? 45.722 29.275 -59.888 1.00 55.44 83 LEU A CA 1
ATOM 646 C C . LEU A 1 83 ? 46.400 28.938 -58.553 1.00 55.44 83 LEU A C 1
ATOM 648 O O . LEU A 1 83 ? 47.394 28.225 -58.569 1.00 55.44 83 LEU A O 1
ATOM 652 N N . ALA A 1 84 ? 45.853 29.401 -57.425 1.00 53.94 84 ALA A N 1
ATOM 653 C CA . ALA A 1 84 ? 46.377 29.074 -56.096 1.00 53.94 84 ALA A CA 1
ATOM 654 C C . ALA A 1 84 ? 46.230 27.575 -55.771 1.00 53.94 84 ALA A C 1
ATOM 656 O O . ALA A 1 84 ? 47.160 26.967 -55.255 1.00 53.94 84 ALA A O 1
ATOM 657 N N . TYR A 1 85 ? 45.107 26.967 -56.169 1.00 53.88 85 TYR A N 1
ATOM 658 C CA . TYR A 1 85 ? 44.822 25.541 -55.979 1.00 53.88 85 TYR A CA 1
ATOM 659 C C . TYR A 1 85 ? 45.627 24.644 -56.929 1.00 53.88 85 TYR A C 1
ATOM 661 O O . TYR A 1 85 ? 46.095 23.578 -56.552 1.00 53.88 85 TYR A O 1
ATOM 669 N N . LEU A 1 86 ? 45.858 25.093 -58.167 1.00 55.25 86 LEU A N 1
ATOM 670 C CA . LEU A 1 86 ? 46.694 24.385 -59.146 1.00 55.25 86 LEU A CA 1
ATOM 671 C C . LEU A 1 86 ? 48.201 24.449 -58.832 1.00 55.25 86 LEU A C 1
ATOM 673 O O . LEU A 1 86 ? 48.979 23.755 -59.488 1.00 55.25 86 LEU A O 1
ATOM 677 N N . GLU A 1 87 ? 48.619 25.295 -57.885 1.00 54.75 87 GLU A N 1
ATOM 678 C CA . GLU A 1 87 ? 50.006 25.414 -57.414 1.00 54.75 87 GLU A CA 1
ATOM 679 C C . GLU A 1 87 ? 50.296 24.588 -56.149 1.00 54.75 87 GLU A C 1
ATOM 681 O O . GLU A 1 87 ? 51.461 24.501 -55.751 1.00 54.75 87 GLU A O 1
ATOM 686 N N . ASP A 1 88 ? 49.289 23.931 -55.564 1.00 57.47 88 ASP A N 1
ATOM 687 C CA . ASP A 1 88 ? 49.489 23.010 -54.446 1.00 57.47 88 ASP A CA 1
ATOM 688 C C . ASP A 1 88 ? 50.399 21.832 -54.871 1.00 57.47 88 ASP A C 1
ATOM 690 O O . ASP A 1 88 ? 50.157 21.227 -55.928 1.00 57.47 88 ASP A O 1
ATOM 694 N N . PRO A 1 89 ? 51.463 21.492 -54.110 1.00 56.94 89 PRO A N 1
ATOM 695 C CA . PRO A 1 89 ? 52.386 20.404 -54.439 1.00 56.94 89 PRO A CA 1
ATOM 696 C C . PRO A 1 89 ? 51.716 19.037 -54.662 1.00 56.94 89 PRO A C 1
ATOM 698 O O . PRO A 1 89 ? 52.201 18.266 -55.496 1.00 56.94 89 PRO A O 1
ATOM 701 N N . ALA A 1 90 ? 50.608 18.746 -53.974 1.00 52.84 90 ALA A N 1
ATOM 702 C CA . ALA A 1 90 ? 49.866 17.491 -54.066 1.00 52.84 90 ALA A CA 1
ATOM 703 C C . ALA A 1 90 ? 48.920 17.459 -55.284 1.00 52.84 90 ALA A C 1
ATOM 705 O O . ALA A 1 90 ? 48.996 16.518 -56.082 1.00 52.84 90 ALA A O 1
ATOM 706 N N . VAL A 1 91 ? 48.141 18.528 -55.537 1.00 57.72 91 VAL A N 1
ATOM 707 C CA . VAL A 1 91 ? 47.347 18.687 -56.787 1.00 57.72 91 VAL A CA 1
ATOM 708 C C . VAL A 1 91 ? 48.265 18.628 -58.002 1.00 57.72 91 VAL A C 1
ATOM 710 O O . VAL A 1 91 ? 47.991 17.968 -59.009 1.00 57.72 91 VAL A O 1
ATOM 713 N N . THR A 1 92 ? 49.399 19.317 -57.892 1.00 60.41 92 THR A N 1
ATOM 714 C CA . THR A 1 92 ? 50.451 19.331 -58.895 1.00 60.41 92 THR A CA 1
ATOM 715 C C . THR A 1 92 ? 50.948 17.918 -59.170 1.00 60.41 92 THR A C 1
ATOM 717 O O . THR A 1 92 ? 51.028 17.544 -60.335 1.00 60.41 92 THR A O 1
ATOM 720 N N . GLY A 1 93 ? 51.247 17.116 -58.143 1.00 61.81 93 GLY A N 1
ATOM 721 C CA . GLY A 1 93 ? 51.712 15.733 -58.295 1.00 61.81 93 GLY A CA 1
ATOM 722 C C . GLY A 1 93 ? 50.748 14.859 -59.104 1.00 61.81 93 GLY A C 1
ATOM 723 O O . GLY A 1 93 ? 51.176 14.128 -60.002 1.00 61.81 93 GLY A O 1
ATOM 724 N N . PHE A 1 94 ? 49.447 15.000 -58.860 1.00 62.50 94 PHE A N 1
ATOM 725 C CA . PHE A 1 94 ? 48.397 14.277 -59.573 1.00 62.50 94 PHE A CA 1
ATOM 726 C C . PHE A 1 94 ? 48.173 14.765 -61.011 1.00 62.50 94 PHE A C 1
ATOM 728 O O . PHE A 1 94 ? 48.185 13.969 -61.955 1.00 62.50 94 PHE A O 1
ATOM 735 N N . ILE A 1 95 ? 48.036 16.080 -61.215 1.00 64.69 95 ILE A N 1
ATOM 736 C CA . ILE A 1 95 ? 47.921 16.678 -62.554 1.00 64.69 95 ILE A CA 1
ATOM 737 C C . ILE A 1 95 ? 49.156 16.318 -63.383 1.00 64.69 95 ILE A C 1
ATOM 739 O O . ILE A 1 95 ? 49.047 15.953 -64.554 1.00 64.69 95 ILE A O 1
ATOM 743 N N . VAL A 1 96 ? 50.338 16.350 -62.771 1.00 64.75 96 VAL A N 1
ATOM 744 C CA . VAL A 1 96 ? 51.587 15.903 -63.385 1.00 64.75 96 VAL A CA 1
ATOM 745 C C . VAL A 1 96 ? 51.530 14.418 -63.724 1.00 64.75 96 VAL A C 1
ATOM 747 O O . VAL A 1 96 ? 51.980 14.070 -64.808 1.00 64.75 96 VAL A O 1
ATOM 750 N N . ALA A 1 97 ? 50.949 13.553 -62.891 1.00 68.06 97 ALA A N 1
ATOM 751 C CA . ALA A 1 97 ? 50.798 12.128 -63.185 1.00 68.06 97 ALA A CA 1
ATOM 752 C C . ALA A 1 97 ? 49.825 11.845 -64.348 1.00 68.06 97 ALA A C 1
ATOM 754 O O . ALA A 1 97 ? 50.153 11.037 -65.222 1.00 68.06 97 ALA A O 1
ATOM 755 N N . ILE A 1 98 ? 48.678 12.534 -64.428 1.00 67.81 98 ILE A N 1
ATOM 756 C CA . ILE A 1 98 ? 47.747 12.430 -65.570 1.00 67.81 98 ILE A CA 1
ATOM 757 C C . ILE A 1 98 ? 48.396 12.971 -66.846 1.00 67.81 98 ILE A C 1
ATOM 759 O O . ILE A 1 98 ? 48.362 12.326 -67.898 1.00 67.81 98 ILE A O 1
ATOM 763 N N . ILE A 1 99 ? 49.024 14.147 -66.781 1.00 68.50 99 ILE A N 1
ATOM 764 C CA . ILE A 1 99 ? 49.705 14.710 -67.947 1.00 68.50 99 ILE A CA 1
ATOM 765 C C . ILE A 1 99 ? 50.913 13.835 -68.318 1.00 68.50 99 ILE A C 1
ATOM 767 O O . ILE A 1 99 ? 51.172 13.655 -69.506 1.00 68.50 99 ILE A O 1
ATOM 771 N N . ASP A 1 100 ? 51.607 13.214 -67.361 1.00 69.81 100 ASP A N 1
ATOM 772 C CA . ASP A 1 100 ? 52.678 12.244 -67.612 1.00 69.81 100 ASP A CA 1
ATOM 773 C C . ASP A 1 100 ? 52.169 11.020 -68.347 1.00 69.81 100 ASP A C 1
ATOM 775 O O . ASP A 1 100 ? 52.825 10.562 -69.283 1.00 69.81 100 ASP A O 1
ATOM 779 N N . LEU A 1 101 ? 50.994 10.513 -67.990 1.00 72.31 101 LEU A N 1
ATOM 780 C CA . LEU A 1 101 ? 50.350 9.428 -68.715 1.00 72.31 101 LEU A CA 1
ATOM 781 C C . LEU A 1 101 ? 50.058 9.841 -70.167 1.00 72.31 101 LEU A C 1
ATOM 783 O O . LEU A 1 101 ? 50.468 9.150 -71.105 1.00 72.31 101 LEU A O 1
ATOM 787 N N . VAL A 1 102 ? 49.435 11.006 -70.375 1.00 71.12 102 VAL A N 1
ATOM 788 C CA . VAL A 1 102 ? 49.135 11.547 -71.714 1.00 71.12 102 VAL A CA 1
ATOM 789 C C . VAL A 1 102 ? 50.420 11.767 -72.518 1.00 71.12 102 VAL A C 1
ATOM 791 O O . VAL A 1 102 ? 50.517 11.379 -73.686 1.00 71.12 102 VAL A O 1
ATOM 794 N N . ILE A 1 103 ? 51.453 12.328 -71.891 1.00 69.50 103 ILE A N 1
ATOM 795 C CA . ILE A 1 103 ? 52.766 12.536 -72.496 1.00 69.50 103 ILE A CA 1
ATOM 796 C C . ILE A 1 103 ? 53.422 11.204 -72.815 1.00 69.50 103 ILE A C 1
ATOM 798 O O . ILE A 1 103 ? 54.017 11.107 -73.879 1.00 69.50 103 ILE A O 1
ATOM 802 N N . ARG A 1 104 ? 53.313 10.172 -71.976 1.00 75.50 104 ARG A N 1
ATOM 803 C CA . ARG A 1 104 ? 53.845 8.830 -72.251 1.00 75.50 104 ARG A CA 1
ATOM 804 C C . ARG A 1 104 ? 53.136 8.169 -73.420 1.00 75.50 104 ARG A C 1
ATOM 806 O O . ARG A 1 104 ? 53.814 7.573 -74.253 1.00 75.50 104 ARG A O 1
ATOM 813 N N . ILE A 1 105 ? 51.821 8.333 -73.554 1.00 70.44 105 ILE A N 1
ATOM 814 C CA . ILE A 1 105 ? 51.049 7.865 -74.719 1.00 70.44 105 ILE A CA 1
ATOM 815 C C . ILE A 1 105 ? 51.537 8.568 -75.992 1.00 70.44 105 ILE A C 1
ATOM 817 O O . ILE A 1 105 ? 51.894 7.917 -76.980 1.00 70.44 105 ILE A O 1
ATOM 821 N N . ILE A 1 106 ? 51.655 9.896 -75.957 1.00 69.69 106 ILE A N 1
ATOM 822 C CA . ILE A 1 106 ? 52.145 10.696 -77.087 1.00 69.69 106 ILE A CA 1
ATOM 823 C C . ILE A 1 106 ? 53.617 10.363 -77.400 1.00 69.69 106 ILE A C 1
ATOM 825 O O . ILE A 1 106 ? 53.990 10.161 -78.558 1.00 69.69 106 ILE A O 1
ATOM 829 N N . ALA A 1 107 ? 54.463 10.248 -76.379 1.00 68.12 107 ALA A N 1
ATOM 830 C CA . ALA A 1 107 ? 55.876 9.892 -76.452 1.00 68.12 107 ALA A CA 1
ATOM 831 C C . ALA A 1 107 ? 56.080 8.484 -77.006 1.00 68.12 107 ALA A C 1
ATOM 833 O O . ALA A 1 107 ? 56.982 8.263 -77.811 1.00 68.12 107 ALA A O 1
ATOM 834 N N . PHE A 1 108 ? 55.242 7.527 -76.629 1.00 77.06 108 PHE A N 1
ATOM 835 C CA . PHE A 1 108 ? 55.283 6.183 -77.177 1.00 77.06 108 PHE A CA 1
ATOM 836 C C . PHE A 1 108 ? 55.036 6.206 -78.688 1.00 77.06 108 PHE A C 1
ATOM 838 O O . PHE A 1 108 ? 55.807 5.623 -79.448 1.00 77.06 108 PHE A O 1
ATOM 845 N N . ILE A 1 109 ? 54.028 6.950 -79.149 1.00 69.25 109 ILE A N 1
ATOM 846 C CA . ILE A 1 109 ? 53.684 7.045 -80.575 1.00 69.25 109 ILE A CA 1
ATOM 847 C C . ILE A 1 109 ? 54.753 7.831 -81.362 1.00 69.25 109 ILE A C 1
ATOM 849 O O . ILE A 1 109 ? 55.131 7.436 -82.470 1.00 69.25 109 ILE A O 1
ATOM 853 N N . ILE A 1 110 ? 55.279 8.923 -80.793 1.00 68.50 110 ILE A N 1
ATOM 854 C CA . ILE A 1 110 ? 56.181 9.867 -81.475 1.00 68.50 110 ILE A CA 1
ATOM 855 C C . ILE A 1 110 ? 57.665 9.527 -81.269 1.00 68.50 110 ILE A C 1
ATOM 857 O O . ILE A 1 110 ? 58.428 9.447 -82.237 1.00 68.50 110 ILE A O 1
ATOM 861 N N . PHE A 1 111 ? 58.121 9.324 -80.031 1.00 65.62 111 PHE A N 1
ATOM 862 C CA . PHE A 1 111 ? 59.536 9.092 -79.731 1.00 65.62 111 PHE A CA 1
ATOM 863 C C . PHE A 1 111 ? 60.002 7.678 -80.064 1.00 65.62 111 PHE A C 1
ATOM 865 O O . PHE A 1 111 ? 61.164 7.529 -80.452 1.00 65.62 111 PHE A O 1
ATOM 872 N N . TYR A 1 112 ? 59.139 6.653 -80.009 1.00 68.75 112 TYR A N 1
ATOM 873 C CA . TYR A 1 112 ? 59.530 5.289 -80.387 1.00 68.75 112 TYR A CA 1
ATOM 874 C C . TYR A 1 112 ? 60.191 5.205 -81.781 1.00 68.75 112 TYR A C 1
ATOM 876 O O . TYR A 1 112 ? 61.313 4.687 -81.887 1.00 68.75 112 TYR A O 1
ATOM 884 N N . PRO A 1 113 ? 59.595 5.747 -82.865 1.00 66.44 113 PRO A N 1
ATOM 885 C CA . PRO A 1 113 ? 60.246 5.765 -84.173 1.00 66.44 113 PRO A CA 1
ATOM 886 C C . PRO A 1 113 ? 61.457 6.713 -84.233 1.00 66.44 113 PRO A C 1
ATOM 888 O O . PRO A 1 113 ? 62.456 6.369 -84.875 1.00 66.44 113 PRO A O 1
ATOM 891 N N . ILE A 1 114 ? 61.419 7.867 -83.554 1.00 67.88 114 ILE A N 1
ATOM 892 C CA . ILE A 1 114 ? 62.472 8.901 -83.613 1.00 67.88 114 ILE A CA 1
ATOM 893 C C . ILE A 1 114 ? 63.756 8.467 -82.893 1.00 67.88 114 ILE A C 1
ATOM 895 O O . ILE A 1 114 ? 64.845 8.546 -83.471 1.00 67.88 114 ILE A O 1
ATOM 899 N N . ILE A 1 115 ? 63.661 7.969 -81.658 1.00 67.31 115 ILE A N 1
ATOM 900 C CA . ILE A 1 115 ? 64.801 7.489 -80.856 1.00 67.31 115 ILE A CA 1
ATOM 901 C C . ILE A 1 115 ? 65.475 6.319 -81.570 1.00 67.31 115 ILE A C 1
ATOM 903 O O . ILE A 1 115 ? 66.694 6.305 -81.782 1.00 67.31 115 ILE A O 1
ATOM 907 N N . LYS A 1 116 ? 64.669 5.362 -82.035 1.00 68.81 116 LYS A N 1
ATOM 908 C CA . LYS A 1 116 ? 65.144 4.195 -82.775 1.00 68.81 116 LYS A CA 1
ATOM 909 C C . LYS A 1 116 ? 65.826 4.585 -84.083 1.00 68.81 116 LYS A C 1
ATOM 911 O O . LYS A 1 116 ? 66.870 4.014 -84.416 1.00 68.81 116 LYS A O 1
ATOM 916 N N . PHE A 1 117 ? 65.283 5.557 -84.817 1.00 70.31 117 PHE A N 1
ATOM 917 C CA . PHE A 1 117 ? 65.901 6.098 -86.028 1.00 70.31 117 PHE A CA 1
ATOM 918 C C . PHE A 1 117 ? 67.247 6.767 -85.726 1.00 70.31 117 PHE A C 1
ATOM 920 O O . PHE A 1 117 ? 68.251 6.454 -86.376 1.00 70.31 117 PHE A O 1
ATOM 927 N N . THR A 1 118 ? 67.281 7.619 -84.702 1.00 68.19 118 THR A N 1
ATOM 928 C CA . THR A 1 118 ? 68.451 8.415 -84.321 1.00 68.19 118 THR A CA 1
ATOM 929 C C . THR A 1 118 ? 69.596 7.518 -83.867 1.00 68.19 118 THR A C 1
ATOM 931 O O . THR A 1 118 ? 70.652 7.527 -84.498 1.00 68.19 118 THR A O 1
ATOM 934 N N . LEU A 1 119 ? 69.375 6.642 -82.880 1.00 67.56 119 LEU A N 1
ATOM 935 C CA . LEU A 1 119 ? 70.402 5.735 -82.347 1.00 67.56 119 LEU A CA 1
ATOM 936 C C . LEU A 1 119 ? 70.899 4.728 -83.393 1.00 67.56 119 LEU A C 1
ATOM 938 O O . LEU A 1 119 ? 72.095 4.420 -83.463 1.00 67.56 119 LEU A O 1
ATOM 942 N N . THR A 1 120 ? 70.018 4.267 -84.290 1.00 69.81 120 THR A N 1
ATOM 943 C CA . THR A 1 120 ? 70.431 3.439 -85.435 1.00 69.81 120 THR A CA 1
ATOM 944 C C . THR A 1 120 ? 71.418 4.187 -86.337 1.00 69.81 120 THR A C 1
ATOM 946 O O . THR A 1 120 ? 72.352 3.574 -86.865 1.00 69.81 120 THR A O 1
ATOM 949 N N . LEU A 1 121 ? 71.226 5.492 -86.541 1.00 70.94 121 LEU A N 1
ATOM 950 C CA . LEU A 1 121 ? 72.028 6.312 -87.445 1.00 70.94 121 LEU A CA 1
ATOM 951 C C . LEU A 1 121 ? 73.359 6.744 -86.816 1.00 70.94 121 LEU A C 1
ATOM 953 O O . LEU A 1 121 ? 74.385 6.635 -87.493 1.00 70.94 121 LEU A O 1
ATOM 957 N N . THR A 1 122 ? 73.355 7.176 -85.554 1.00 68.75 122 THR A N 1
ATOM 958 C CA . THR A 1 122 ? 74.537 7.700 -84.846 1.00 68.75 122 THR A CA 1
ATOM 959 C C . THR A 1 122 ? 75.429 6.625 -84.238 1.00 68.75 122 THR A C 1
ATOM 961 O O . THR A 1 122 ? 76.641 6.804 -84.244 1.00 68.75 122 THR A O 1
ATOM 964 N N . ILE A 1 123 ? 74.888 5.496 -83.767 1.00 72.12 123 ILE A N 1
ATOM 965 C CA . ILE A 1 123 ? 75.679 4.476 -83.050 1.00 72.12 123 ILE A CA 1
ATOM 966 C C . ILE A 1 123 ? 75.846 3.211 -83.896 1.00 72.12 123 ILE A C 1
ATOM 968 O O . ILE A 1 123 ? 76.954 2.830 -84.288 1.00 72.12 123 ILE A O 1
ATOM 972 N N . PHE A 1 124 ? 74.740 2.562 -84.258 1.00 75.38 124 PHE A N 1
ATOM 973 C CA . PHE A 1 124 ? 74.798 1.207 -84.820 1.00 75.38 124 PHE A CA 1
ATOM 974 C C . PHE A 1 124 ? 75.230 1.162 -86.293 1.00 75.38 124 PHE A C 1
ATOM 976 O O . PHE A 1 124 ? 75.910 0.230 -86.735 1.00 75.38 124 PHE A O 1
ATOM 983 N N . LYS A 1 125 ? 74.901 2.186 -87.087 1.00 73.88 125 LYS A N 1
ATOM 984 C CA . LYS A 1 125 ? 75.352 2.292 -88.484 1.00 73.88 125 LYS A CA 1
ATOM 985 C C . LYS A 1 125 ? 76.877 2.507 -88.589 1.00 73.88 125 LYS A C 1
ATOM 987 O O . LYS A 1 125 ? 77.487 1.848 -89.444 1.00 73.88 125 LYS A O 1
ATOM 992 N N . PRO A 1 126 ? 77.525 3.337 -87.746 1.00 76.06 126 PRO A N 1
ATOM 993 C CA . PRO A 1 126 ? 78.985 3.401 -87.640 1.00 76.06 126 PRO A CA 1
ATOM 994 C C . PRO A 1 126 ? 79.651 2.100 -87.186 1.00 76.06 126 PRO A C 1
ATOM 996 O O . PRO A 1 126 ? 80.620 1.696 -87.834 1.00 76.06 126 PRO A O 1
ATOM 999 N N . ILE A 1 127 ? 79.119 1.419 -86.160 1.00 76.69 127 ILE A N 1
ATOM 1000 C CA . ILE A 1 127 ? 79.650 0.130 -85.666 1.00 76.69 127 ILE A CA 1
ATOM 1001 C C . ILE A 1 127 ? 79.640 -0.922 -86.782 1.00 76.69 127 ILE A C 1
ATOM 1003 O O . ILE A 1 127 ? 80.649 -1.589 -87.035 1.00 76.69 127 ILE A O 1
ATOM 1007 N N . TRP A 1 128 ? 78.539 -1.012 -87.535 1.00 76.62 128 TRP A N 1
ATOM 1008 C CA . TRP A 1 128 ? 78.469 -1.879 -88.710 1.00 76.62 128 TRP A CA 1
ATOM 1009 C C . TRP A 1 128 ? 79.528 -1.516 -89.762 1.00 76.62 128 TRP A C 1
ATOM 1011 O O . TRP A 1 128 ? 80.187 -2.401 -90.311 1.00 76.62 128 TRP A O 1
ATOM 1021 N N . LYS A 1 129 ? 79.692 -0.222 -90.078 1.00 74.19 129 LYS A N 1
ATOM 1022 C CA . LYS A 1 129 ? 80.587 0.243 -91.151 1.00 74.19 129 LYS A CA 1
ATOM 1023 C C . LYS A 1 129 ? 82.067 0.019 -90.823 1.00 74.19 129 LYS A C 1
ATOM 1025 O O . LYS A 1 129 ? 82.795 -0.412 -91.717 1.00 74.19 129 LYS A O 1
ATOM 1030 N N . HIS A 1 130 ? 82.495 0.317 -89.596 1.00 72.12 130 HIS A N 1
ATOM 1031 C CA . HIS A 1 130 ? 83.914 0.340 -89.220 1.00 72.12 130 HIS A CA 1
ATOM 1032 C C . HIS A 1 130 ? 84.391 -0.941 -88.523 1.00 72.12 130 HIS A C 1
ATOM 1034 O O . HIS A 1 130 ? 85.542 -1.323 -88.723 1.00 72.12 130 HIS A O 1
ATOM 1040 N N . GLY A 1 131 ? 83.519 -1.637 -87.785 1.00 72.50 131 GLY A N 1
ATOM 1041 C CA . GLY A 1 131 ? 83.842 -2.896 -87.107 1.00 72.50 131 GLY A CA 1
ATOM 1042 C C . GLY A 1 131 ? 83.405 -4.123 -87.908 1.00 72.50 131 GLY A C 1
ATOM 1043 O O . GLY A 1 131 ? 84.209 -4.774 -88.579 1.00 72.50 131 GLY A O 1
ATOM 1044 N N . VAL A 1 132 ? 82.102 -4.418 -87.877 1.00 72.81 132 VAL A N 1
ATOM 1045 C CA . VAL A 1 132 ? 81.539 -5.708 -88.326 1.00 72.81 132 VAL A CA 1
ATOM 1046 C C . VAL A 1 132 ? 81.760 -5.961 -89.824 1.00 72.81 132 VAL A C 1
ATOM 1048 O O . VAL A 1 132 ? 82.227 -7.029 -90.222 1.00 72.81 132 VAL A O 1
ATOM 1051 N N . LYS A 1 133 ? 81.495 -4.969 -90.687 1.00 73.81 133 LYS A N 1
ATOM 1052 C CA . LYS A 1 133 ? 81.665 -5.112 -92.144 1.00 73.81 133 LYS A CA 1
ATOM 1053 C C . LYS A 1 133 ? 83.130 -5.321 -92.543 1.00 73.81 133 LYS A C 1
ATOM 1055 O O . LYS A 1 133 ? 83.394 -6.062 -93.489 1.00 73.81 133 LYS A O 1
ATOM 1060 N N . LYS A 1 134 ? 84.072 -4.661 -91.858 1.00 70.94 134 LYS A N 1
ATOM 1061 C CA . LYS A 1 134 ? 85.512 -4.756 -92.150 1.00 70.94 134 LYS A CA 1
ATOM 1062 C C . LYS A 1 134 ? 86.041 -6.154 -91.818 1.00 70.94 134 LYS A C 1
ATOM 1064 O O . LYS A 1 134 ? 86.739 -6.738 -92.643 1.00 70.94 134 LYS A O 1
ATOM 1069 N N . ALA A 1 135 ? 85.639 -6.710 -90.674 1.00 66.31 135 ALA A N 1
ATOM 1070 C CA . ALA A 1 135 ? 85.991 -8.070 -90.265 1.00 66.31 135 ALA A CA 1
ATOM 1071 C C . ALA A 1 135 ? 85.452 -9.135 -91.239 1.00 66.31 135 ALA A C 1
ATOM 1073 O O . ALA A 1 135 ? 86.192 -10.021 -91.665 1.00 66.31 135 ALA A O 1
ATOM 1074 N N . LEU A 1 136 ? 84.190 -9.006 -91.664 1.00 71.19 136 LEU A N 1
ATOM 1075 C CA . LEU A 1 136 ? 83.576 -9.938 -92.617 1.00 71.19 136 LEU A CA 1
ATOM 1076 C C . LEU A 1 136 ? 84.212 -9.871 -94.018 1.00 71.19 136 LEU A C 1
ATOM 1078 O O . LEU A 1 136 ? 84.386 -10.905 -94.658 1.00 71.19 136 LEU A O 1
ATOM 1082 N N . LEU A 1 137 ? 84.591 -8.677 -94.496 1.00 68.44 137 LEU A N 1
ATOM 1083 C CA . LEU A 1 137 ? 85.279 -8.512 -95.786 1.00 68.44 137 LEU A CA 1
ATOM 1084 C C . LEU A 1 137 ? 86.690 -9.107 -95.784 1.00 68.44 137 LEU A C 1
ATOM 1086 O O . LEU A 1 137 ? 87.082 -9.699 -96.786 1.00 68.44 137 LEU A O 1
ATOM 1090 N N . LYS A 1 138 ? 87.436 -8.967 -94.679 1.00 70.94 138 LYS A N 1
ATOM 1091 C CA . LYS A 1 138 ? 88.765 -9.576 -94.521 1.00 70.94 138 LYS A CA 1
ATOM 1092 C C . LYS A 1 138 ? 88.678 -11.097 -94.682 1.00 70.94 138 LYS A C 1
ATOM 1094 O O . LYS A 1 138 ? 89.301 -11.643 -95.582 1.00 70.94 138 LYS A O 1
ATOM 1099 N N . LYS A 1 139 ? 87.783 -11.731 -93.920 1.00 70.25 139 LYS A N 1
ATOM 1100 C CA . LYS A 1 139 ? 87.565 -13.185 -93.944 1.00 70.25 139 LYS A CA 1
ATOM 1101 C C . LYS A 1 139 ? 87.088 -13.700 -95.309 1.00 70.25 139 LYS A C 1
ATOM 1103 O O . LYS A 1 139 ? 87.427 -14.804 -95.717 1.00 70.25 139 LYS A O 1
ATOM 1108 N N . GLN A 1 140 ? 86.288 -12.908 -96.029 1.00 70.19 140 GLN A N 1
ATOM 1109 C CA . GLN A 1 140 ? 85.844 -13.258 -97.380 1.00 70.19 140 GLN A CA 1
ATOM 1110 C C . GLN A 1 140 ? 86.975 -13.159 -98.411 1.00 70.19 140 GLN A C 1
ATOM 1112 O O . GLN A 1 140 ? 87.052 -14.004 -99.297 1.00 70.19 140 GLN A O 1
ATOM 1117 N N . ASN A 1 141 ? 87.809 -12.119 -98.334 1.00 69.88 141 ASN A N 1
ATOM 1118 C CA . ASN A 1 141 ? 88.904 -11.929 -99.281 1.00 69.88 141 ASN A CA 1
ATOM 1119 C C . ASN A 1 141 ? 90.036 -12.928 -99.049 1.00 69.88 141 ASN A C 1
ATOM 1121 O O . ASN A 1 141 ? 90.527 -13.443 -100.037 1.00 69.88 141 ASN A O 1
ATOM 1125 N N . GLU A 1 142 ? 90.355 -13.272 -97.796 1.00 69.44 142 GLU A N 1
ATOM 1126 C CA . GLU A 1 142 ? 91.296 -14.359 -97.465 1.00 69.44 142 GLU A CA 1
ATOM 1127 C C . GLU A 1 142 ? 90.850 -15.680 -98.108 1.00 69.44 142 GLU A C 1
ATOM 1129 O O . GLU A 1 142 ? 91.611 -16.329 -98.813 1.00 69.44 142 GLU A O 1
ATOM 1134 N N . LYS A 1 143 ? 89.562 -16.020 -97.980 1.00 65.75 143 LYS A N 1
ATOM 1135 C CA . LYS A 1 143 ? 89.004 -17.238 -98.583 1.00 65.75 143 LYS A CA 1
ATOM 1136 C C . LYS A 1 143 ? 88.955 -17.188 -100.118 1.00 65.75 143 LYS A C 1
ATOM 1138 O O . LYS A 1 143 ? 88.940 -18.223 -100.774 1.00 65.75 143 LYS A O 1
ATOM 1143 N N . ALA A 1 144 ? 88.854 -15.999 -100.711 1.00 62.81 144 ALA A N 1
ATOM 1144 C CA . ALA A 1 144 ? 88.863 -15.818 -102.164 1.00 62.81 144 ALA A CA 1
ATOM 1145 C C . ALA A 1 144 ? 90.288 -15.787 -102.742 1.00 62.81 144 ALA A C 1
ATOM 1147 O O . ALA A 1 144 ? 90.463 -16.156 -103.899 1.00 62.81 144 ALA A O 1
ATOM 1148 N N . GLU A 1 145 ? 91.268 -15.370 -101.939 1.00 64.31 145 GLU A N 1
ATOM 1149 C CA . GLU A 1 145 ? 92.701 -15.427 -102.227 1.00 64.31 145 GLU A CA 1
ATOM 1150 C C . GLU A 1 145 ? 93.184 -16.883 -102.209 1.00 64.31 145 GLU A C 1
ATOM 1152 O O . GLU A 1 145 ? 93.718 -17.334 -103.216 1.00 64.31 145 GLU A O 1
ATOM 1157 N N . GLU A 1 146 ? 92.831 -17.665 -101.177 1.00 66.81 146 GLU A N 1
ATOM 1158 C CA . GLU A 1 146 ? 93.069 -19.124 -101.138 1.00 66.81 146 GLU A CA 1
ATOM 1159 C C . GLU A 1 146 ? 92.544 -19.831 -102.400 1.00 66.81 146 GLU A C 1
ATOM 1161 O O . GLU A 1 146 ? 93.268 -20.565 -103.067 1.00 66.81 146 GLU A O 1
ATOM 1166 N N . ASN A 1 147 ? 91.294 -19.554 -102.789 1.00 62.47 147 ASN A N 1
ATOM 1167 C CA . ASN A 1 147 ? 90.685 -20.164 -103.978 1.00 62.47 147 ASN A CA 1
ATOM 1168 C C . ASN A 1 147 ? 91.294 -19.677 -105.312 1.00 62.47 147 ASN A C 1
ATOM 1170 O O . ASN A 1 147 ? 91.135 -20.344 -106.341 1.00 62.47 147 ASN A O 1
ATOM 1174 N N . TYR A 1 148 ? 91.928 -18.499 -105.333 1.00 62.91 148 TYR A N 1
ATOM 1175 C CA . TYR A 1 148 ? 92.610 -17.963 -106.513 1.00 62.91 148 TYR A CA 1
ATOM 1176 C C . TYR A 1 148 ? 93.992 -18.596 -106.692 1.00 62.91 148 TYR A C 1
ATOM 1178 O O . TYR A 1 148 ? 94.353 -18.952 -107.818 1.00 62.91 148 TYR A O 1
ATOM 1186 N N . ASP A 1 149 ? 94.722 -18.773 -105.591 1.00 64.44 149 ASP A N 1
ATOM 1187 C CA . ASP A 1 149 ? 96.062 -19.361 -105.579 1.00 64.44 149 ASP A CA 1
ATOM 1188 C C . ASP A 1 149 ? 96.044 -20.856 -105.941 1.00 64.44 149 ASP A C 1
ATOM 1190 O O . ASP A 1 149 ? 96.954 -21.329 -106.620 1.00 64.44 149 ASP A O 1
ATOM 1194 N N . GLU A 1 150 ? 94.970 -21.588 -105.619 1.00 62.62 150 GLU A N 1
ATOM 1195 C CA . GLU A 1 150 ? 94.809 -22.993 -106.032 1.00 62.62 150 GLU A CA 1
ATOM 1196 C C . GLU A 1 150 ? 94.606 -23.192 -107.552 1.00 62.62 150 GLU A C 1
ATOM 1198 O O . GLU A 1 150 ? 94.863 -24.279 -108.068 1.00 62.62 150 GLU A O 1
ATOM 1203 N N . ASN A 1 151 ? 94.171 -22.171 -108.306 1.00 60.66 151 ASN A N 1
ATOM 1204 C CA . ASN A 1 151 ? 93.617 -22.358 -109.659 1.00 60.66 151 ASN A CA 1
ATOM 1205 C C . ASN A 1 151 ? 94.406 -21.724 -110.827 1.00 60.66 151 ASN A C 1
ATOM 1207 O O . ASN A 1 151 ? 93.950 -21.811 -111.971 1.00 60.66 151 ASN A O 1
ATOM 1211 N N . ASN A 1 152 ? 95.568 -21.086 -110.617 1.00 54.06 152 ASN A N 1
ATOM 1212 C CA . ASN A 1 152 ? 96.167 -20.229 -111.655 1.00 54.06 152 ASN A CA 1
ATOM 1213 C C . ASN A 1 152 ? 97.576 -20.646 -112.136 1.00 54.06 152 ASN A C 1
ATOM 1215 O O . ASN A 1 152 ? 98.585 -20.369 -111.497 1.00 54.06 152 ASN A O 1
ATOM 1219 N N . SER A 1 153 ? 97.660 -21.222 -113.345 1.00 51.62 153 SER A N 1
ATOM 1220 C CA . SER A 1 153 ? 98.912 -21.573 -114.053 1.00 51.62 153 SER A CA 1
ATOM 1221 C C . SER A 1 153 ? 99.388 -20.522 -115.076 1.00 51.62 153 SER A C 1
ATOM 1223 O O . SER A 1 153 ? 100.295 -20.786 -115.867 1.00 51.62 153 SER A O 1
ATOM 1225 N N . LYS A 1 154 ? 98.821 -19.305 -115.079 1.00 53.94 154 LYS A N 1
ATOM 1226 C CA . LYS A 1 154 ? 99.268 -18.201 -115.953 1.00 53.94 154 LYS A CA 1
ATOM 1227 C C . LYS A 1 154 ? 99.196 -16.830 -115.265 1.00 53.94 154 LYS A C 1
ATOM 1229 O O . LYS A 1 154 ? 98.297 -16.046 -115.549 1.00 53.94 154 LYS A O 1
ATOM 1234 N N . GLY A 1 155 ? 100.176 -16.534 -114.406 1.00 55.62 155 GLY A N 1
ATOM 1235 C CA . GLY A 1 155 ? 100.737 -15.192 -114.148 1.00 55.62 155 GLY A CA 1
ATOM 1236 C C . GLY A 1 155 ? 99.801 -13.972 -114.071 1.00 55.62 155 GLY A C 1
ATOM 1237 O O . GLY A 1 155 ? 100.185 -12.905 -114.546 1.00 55.62 155 GLY A O 1
ATOM 1238 N N . LYS A 1 156 ? 98.597 -14.086 -113.497 1.00 57.25 156 LYS A N 1
ATOM 1239 C CA . LYS A 1 156 ? 97.734 -12.936 -113.165 1.00 57.25 156 LYS A CA 1
ATOM 1240 C C . LYS A 1 156 ? 97.729 -12.711 -111.649 1.00 57.25 156 LYS A C 1
ATOM 1242 O O . LYS A 1 156 ? 97.842 -13.671 -110.897 1.00 57.25 156 LYS A O 1
ATOM 1247 N N . SER A 1 157 ? 97.609 -11.452 -111.219 1.00 57.84 157 SER A N 1
ATOM 1248 C CA . SER A 1 157 ? 97.521 -11.058 -109.806 1.00 57.84 157 SER A CA 1
ATOM 1249 C C . SER A 1 157 ? 96.072 -11.038 -109.294 1.00 57.84 157 SER A C 1
ATOM 1251 O O . SER A 1 157 ? 95.153 -10.638 -110.018 1.00 57.84 157 SER A O 1
ATOM 1253 N N . PHE A 1 158 ? 95.865 -11.457 -108.039 1.00 69.75 158 PHE A N 1
ATOM 1254 C CA . PHE A 1 158 ? 94.572 -11.410 -107.346 1.00 69.75 158 PHE A CA 1
ATOM 1255 C C . PHE A 1 158 ? 94.201 -9.974 -106.944 1.00 69.75 158 PHE A C 1
ATOM 1257 O O . PHE A 1 158 ? 95.059 -9.192 -106.534 1.00 69.75 158 PHE A O 1
ATOM 1264 N N . SER A 1 159 ? 92.911 -9.619 -107.025 1.00 65.69 159 SER A N 1
ATOM 1265 C CA . SER A 1 159 ? 92.400 -8.343 -106.507 1.00 65.69 159 SER A CA 1
ATOM 1266 C C . SER A 1 159 ? 91.314 -8.583 -105.447 1.00 65.69 159 SER A C 1
ATOM 1268 O O . SER A 1 159 ? 90.279 -9.169 -105.784 1.00 65.69 159 SER A O 1
ATOM 1270 N N . PRO A 1 160 ? 91.478 -8.099 -104.203 1.00 65.81 160 PRO A N 1
ATOM 1271 C CA . PRO A 1 160 ? 90.496 -8.308 -103.143 1.00 65.81 160 PRO A CA 1
ATOM 1272 C C . PRO A 1 160 ? 89.197 -7.527 -103.390 1.00 65.81 160 PRO A C 1
ATOM 1274 O O . PRO A 1 160 ? 89.196 -6.363 -103.808 1.00 65.81 160 PRO A O 1
ATOM 1277 N N . SER A 1 161 ? 88.056 -8.149 -103.080 1.00 65.31 161 SER A N 1
ATOM 1278 C CA . SER A 1 161 ? 86.740 -7.532 -103.243 1.00 65.31 161 SER A CA 1
ATOM 1279 C C . SER A 1 161 ? 86.470 -6.479 -102.168 1.00 65.31 161 SER A C 1
ATOM 1281 O O . SER A 1 161 ? 86.612 -6.706 -100.966 1.00 65.31 161 SER A O 1
ATOM 1283 N N . LYS A 1 162 ? 85.962 -5.317 -102.591 1.00 66.19 162 LYS A N 1
ATOM 1284 C CA . LYS A 1 162 ? 85.468 -4.261 -101.685 1.00 66.19 162 LYS A CA 1
ATOM 1285 C C . LYS A 1 162 ? 84.006 -4.474 -101.250 1.00 66.19 162 LYS A C 1
ATOM 1287 O O . LYS A 1 162 ? 83.458 -3.657 -100.503 1.00 66.19 162 LYS A O 1
ATOM 1292 N N . ARG A 1 163 ? 83.335 -5.532 -101.732 1.00 65.00 163 ARG A N 1
ATOM 1293 C CA . ARG A 1 163 ? 81.908 -5.821 -101.485 1.00 65.00 163 ARG A CA 1
ATOM 1294 C C . ARG A 1 163 ? 81.702 -7.256 -100.990 1.00 65.00 163 ARG A C 1
ATOM 1296 O O . ARG A 1 163 ? 82.305 -8.195 -101.505 1.00 65.00 163 ARG A O 1
ATOM 1303 N N . LEU A 1 164 ? 80.811 -7.410 -100.007 1.00 67.06 164 LEU A N 1
ATOM 1304 C CA . LEU A 1 164 ? 80.420 -8.726 -99.503 1.00 67.06 164 LEU A CA 1
ATOM 1305 C C . LEU A 1 164 ? 79.673 -9.495 -100.601 1.00 67.06 164 LEU A C 1
ATOM 1307 O O . LEU A 1 164 ? 78.818 -8.906 -101.271 1.00 67.06 164 LEU A O 1
ATOM 1311 N N . ASN A 1 165 ? 79.989 -10.777 -100.786 1.00 61.06 165 ASN A N 1
ATOM 1312 C CA . ASN A 1 165 ? 79.303 -11.616 -101.763 1.00 61.06 165 ASN A CA 1
ATOM 1313 C C . ASN A 1 165 ? 77.880 -11.918 -101.264 1.00 61.06 165 ASN A C 1
ATOM 1315 O O . ASN A 1 165 ? 77.684 -12.299 -100.112 1.00 61.06 165 ASN A O 1
ATOM 1319 N N . LYS A 1 166 ? 76.873 -11.697 -102.115 1.00 62.78 166 LYS A N 1
ATOM 1320 C CA . LYS A 1 166 ? 75.453 -11.812 -101.753 1.00 62.78 166 LYS A CA 1
ATOM 1321 C C . LYS A 1 166 ? 74.763 -12.844 -102.639 1.00 62.78 166 LYS A C 1
ATOM 1323 O O . LYS A 1 166 ? 74.149 -12.461 -103.638 1.00 62.78 166 LYS A O 1
ATOM 1328 N N . GLY A 1 167 ? 74.843 -14.115 -102.250 1.00 57.22 167 GLY A N 1
ATOM 1329 C CA . GLY A 1 167 ? 74.087 -15.199 -102.884 1.00 57.22 167 GLY A CA 1
ATOM 1330 C C . GLY A 1 167 ? 72.574 -15.050 -102.692 1.00 57.22 167 GLY A C 1
ATOM 1331 O O . GLY A 1 167 ? 72.125 -14.373 -101.765 1.00 57.22 167 GLY A O 1
ATOM 1332 N N . VAL A 1 168 ? 71.793 -15.693 -103.563 1.00 56.88 168 VAL A N 1
ATOM 1333 C CA . VAL A 1 168 ? 70.317 -15.655 -103.544 1.00 56.88 168 VAL A CA 1
ATOM 1334 C C . VAL A 1 168 ? 69.768 -16.150 -102.198 1.00 56.88 168 VAL A C 1
ATOM 1336 O O . VAL A 1 168 ? 68.973 -15.453 -101.574 1.00 56.88 168 VAL A O 1
ATOM 1339 N N . LEU A 1 169 ? 70.299 -17.264 -101.679 1.00 53.62 169 LEU A N 1
ATOM 1340 C CA . LEU A 1 169 ? 69.917 -17.827 -100.375 1.00 53.62 169 LEU A CA 1
ATOM 1341 C C . LEU A 1 169 ? 70.239 -16.878 -99.202 1.00 53.62 169 LEU A C 1
ATOM 1343 O O . LEU A 1 169 ? 69.440 -16.698 -98.289 1.00 53.62 169 LEU A O 1
ATOM 1347 N N . GLY A 1 170 ? 71.383 -16.186 -99.260 1.00 60.94 170 GLY A N 1
ATOM 1348 C CA . GLY A 1 170 ? 71.773 -15.190 -98.258 1.00 60.94 170 GLY A CA 1
ATOM 1349 C C . GLY A 1 170 ? 70.943 -13.902 -98.313 1.00 60.94 170 GLY A C 1
ATOM 1350 O O . GLY A 1 170 ? 70.809 -13.214 -97.303 1.00 60.94 170 GLY A O 1
ATOM 1351 N N . ARG A 1 171 ? 70.362 -13.552 -99.466 1.00 63.06 171 ARG A N 1
ATOM 1352 C CA . ARG A 1 171 ? 69.388 -12.452 -99.566 1.00 63.06 171 ARG A CA 1
ATOM 1353 C C . ARG A 1 171 ? 68.040 -12.873 -99.003 1.00 63.06 171 ARG A C 1
ATOM 1355 O O . ARG A 1 171 ? 67.480 -12.116 -98.225 1.00 63.06 171 ARG A O 1
ATOM 1362 N N . PHE A 1 172 ? 67.584 -14.087 -99.296 1.00 63.44 172 PHE A N 1
ATOM 1363 C CA . PHE A 1 172 ? 66.346 -14.628 -98.737 1.00 63.44 172 PHE A CA 1
ATOM 1364 C C . PHE A 1 172 ? 66.378 -14.703 -97.202 1.00 63.44 172 PHE A C 1
ATOM 1366 O O . PHE A 1 172 ? 65.511 -14.123 -96.561 1.00 63.44 172 PHE A O 1
ATOM 1373 N N . PHE A 1 173 ? 67.438 -15.263 -96.600 1.00 62.50 173 PHE A N 1
ATOM 1374 C CA . PHE A 1 173 ? 67.637 -15.223 -95.138 1.00 62.50 173 PHE A CA 1
ATOM 1375 C C . PHE A 1 173 ? 67.735 -13.794 -94.585 1.00 62.50 173 PHE A C 1
ATOM 1377 O O . PHE A 1 173 ? 67.283 -13.507 -93.480 1.00 62.50 173 PHE A O 1
ATOM 1384 N N . GLY A 1 174 ? 68.314 -12.869 -95.356 1.00 65.19 174 GLY A N 1
ATOM 1385 C CA . GLY A 1 174 ? 68.281 -11.446 -95.026 1.00 65.19 174 GLY A CA 1
ATOM 1386 C C . GLY A 1 174 ? 66.862 -10.891 -94.993 1.00 65.19 174 GLY A C 1
ATOM 1387 O O . GLY A 1 174 ? 66.540 -10.135 -94.079 1.00 65.19 174 GLY A O 1
ATOM 1388 N N . GLY A 1 175 ? 66.025 -11.283 -95.952 1.00 66.38 175 GLY A N 1
ATOM 1389 C CA . GLY A 1 175 ? 64.605 -10.970 -95.969 1.00 66.38 175 GLY A CA 1
ATOM 1390 C C . GLY A 1 175 ? 63.881 -11.559 -94.769 1.00 66.38 175 GLY A C 1
ATOM 1391 O O . GLY A 1 175 ? 63.237 -10.808 -94.053 1.00 66.38 175 GLY A O 1
ATOM 1392 N N . ALA A 1 176 ? 64.070 -12.845 -94.470 1.00 67.62 176 ALA A N 1
ATOM 1393 C CA . ALA A 1 176 ? 63.445 -13.512 -93.327 1.00 67.62 176 ALA A CA 1
ATOM 1394 C C . ALA A 1 176 ? 63.770 -12.826 -91.985 1.00 67.62 176 ALA A C 1
ATOM 1396 O O . ALA A 1 176 ? 62.866 -12.495 -91.225 1.00 67.62 176 ALA A O 1
ATOM 1397 N N . MET A 1 177 ? 65.041 -12.489 -91.729 1.00 70.44 177 MET A N 1
ATOM 1398 C CA . MET A 1 177 ? 65.411 -11.704 -90.538 1.00 70.44 177 MET A CA 1
ATOM 1399 C C . MET A 1 177 ? 64.778 -10.307 -90.538 1.00 70.44 177 MET A C 1
ATOM 1401 O O . MET A 1 177 ? 64.400 -9.783 -89.494 1.00 70.44 177 MET A O 1
ATOM 1405 N N . GLY A 1 178 ? 64.633 -9.709 -91.722 1.00 68.12 178 GLY A N 1
ATOM 1406 C CA . GLY A 1 178 ? 63.886 -8.471 -91.904 1.00 68.12 178 GLY A CA 1
ATOM 1407 C C . GLY A 1 178 ? 62.406 -8.625 -91.546 1.00 68.12 178 GLY A C 1
ATOM 1408 O O . GLY A 1 178 ? 61.890 -7.796 -90.812 1.00 68.12 178 GLY A O 1
ATOM 1409 N N . ALA A 1 179 ? 61.744 -9.693 -91.989 1.00 71.31 179 ALA A N 1
ATOM 1410 C CA . ALA A 1 179 ? 60.360 -10.004 -91.632 1.00 71.31 179 ALA A CA 1
ATOM 1411 C C . ALA A 1 179 ? 60.180 -10.160 -90.116 1.00 71.31 179 ALA A C 1
ATOM 1413 O O . ALA A 1 179 ? 59.302 -9.510 -89.562 1.00 71.31 179 ALA A O 1
ATOM 1414 N N . ILE A 1 180 ? 61.057 -10.914 -89.436 1.00 76.44 180 ILE A N 1
ATOM 1415 C CA . ILE A 1 180 ? 61.039 -11.064 -87.966 1.00 76.44 180 ILE A CA 1
ATOM 1416 C C . ILE A 1 180 ? 61.146 -9.696 -87.283 1.00 76.44 180 ILE A C 1
ATOM 1418 O O . ILE A 1 180 ? 60.376 -9.371 -86.383 1.00 76.44 180 ILE A O 1
ATOM 1422 N N . ARG A 1 181 ? 62.069 -8.845 -87.745 1.00 76.31 181 ARG A N 1
ATOM 1423 C CA . ARG A 1 181 ? 62.174 -7.466 -87.256 1.00 76.31 181 ARG A CA 1
ATOM 1424 C C . ARG A 1 181 ? 60.888 -6.675 -87.501 1.00 76.31 181 ARG A C 1
ATOM 1426 O O . ARG A 1 181 ? 60.473 -5.934 -86.620 1.00 76.31 181 ARG A O 1
ATOM 1433 N N . GLY A 1 182 ? 60.318 -6.770 -88.701 1.00 72.75 182 GLY A N 1
ATOM 1434 C CA . GLY A 1 182 ? 59.086 -6.077 -89.075 1.00 72.75 182 GLY A CA 1
ATOM 1435 C C . GLY A 1 182 ? 57.919 -6.480 -88.182 1.00 72.75 182 GLY A C 1
ATOM 1436 O O . GLY A 1 182 ? 57.214 -5.604 -87.699 1.00 72.75 182 GLY A O 1
ATOM 1437 N N . PHE A 1 183 ? 57.801 -7.774 -87.886 1.00 77.62 183 PHE A N 1
ATOM 1438 C CA . PHE A 1 183 ? 56.803 -8.327 -86.979 1.00 77.62 183 PHE A CA 1
ATOM 1439 C C . PHE A 1 183 ? 56.938 -7.756 -85.562 1.00 77.62 183 PHE A C 1
ATOM 1441 O O . PHE A 1 183 ? 55.992 -7.165 -85.062 1.00 77.62 183 PHE A O 1
ATOM 1448 N N . VAL A 1 184 ? 58.129 -7.817 -84.951 1.00 74.88 184 VAL A N 1
ATOM 1449 C CA . VAL A 1 184 ? 58.365 -7.277 -83.592 1.00 74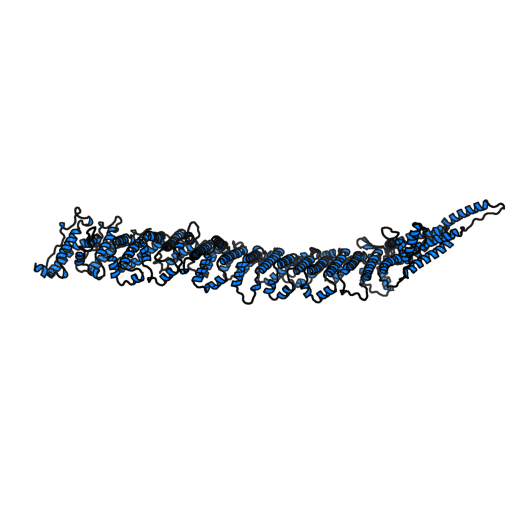.88 184 VAL A CA 1
ATOM 1450 C C . VAL A 1 184 ? 58.085 -5.771 -83.510 1.00 74.88 184 VAL A C 1
ATOM 1452 O O . VAL A 1 184 ? 57.580 -5.279 -82.506 1.00 74.88 184 VAL A O 1
ATOM 1455 N N . VAL A 1 185 ? 58.417 -5.016 -84.561 1.00 75.00 185 VAL A N 1
ATOM 1456 C CA . VAL A 1 185 ? 58.148 -3.570 -84.610 1.00 75.00 185 VAL A CA 1
ATOM 1457 C C . VAL A 1 185 ? 56.660 -3.276 -84.732 1.00 75.00 185 VAL A C 1
ATOM 1459 O O . VAL A 1 185 ? 56.178 -2.377 -84.052 1.00 75.00 185 VAL A O 1
ATOM 1462 N N . ALA A 1 186 ? 55.954 -4.017 -85.583 1.00 74.94 186 ALA A N 1
ATOM 1463 C CA . ALA A 1 186 ? 54.516 -3.870 -85.743 1.00 74.94 186 ALA A CA 1
ATOM 1464 C C . ALA A 1 186 ? 53.770 -4.258 -84.464 1.00 74.94 186 ALA A C 1
ATOM 1466 O O . ALA A 1 186 ? 52.898 -3.518 -84.034 1.00 74.94 186 ALA A O 1
ATOM 1467 N N . PHE A 1 187 ? 54.176 -5.362 -83.834 1.00 75.69 187 PHE A N 1
ATOM 1468 C CA . PHE A 1 187 ? 53.634 -5.836 -82.567 1.00 75.69 187 PHE A CA 1
ATOM 1469 C C . PHE A 1 187 ? 53.706 -4.751 -81.489 1.00 75.69 187 PHE A C 1
ATOM 1471 O O . PHE A 1 187 ? 52.691 -4.388 -80.914 1.00 75.69 187 PHE A O 1
ATOM 1478 N N . ILE A 1 188 ? 54.881 -4.150 -81.293 1.00 76.00 188 ILE A N 1
ATOM 1479 C CA . ILE A 1 188 ? 55.079 -3.146 -80.239 1.00 76.00 188 ILE A CA 1
ATOM 1480 C C . ILE A 1 188 ? 54.366 -1.843 -80.548 1.00 76.00 188 ILE A C 1
ATOM 1482 O O . ILE A 1 188 ? 53.786 -1.247 -79.655 1.00 76.00 188 ILE A O 1
ATOM 1486 N N . PHE A 1 189 ? 54.345 -1.428 -81.811 1.00 74.31 189 PHE A N 1
ATOM 1487 C CA . PHE A 1 189 ? 53.568 -0.264 -82.222 1.00 74.31 189 PHE A CA 1
ATOM 1488 C C . PHE A 1 189 ? 52.061 -0.445 -81.977 1.00 74.31 189 PHE A C 1
ATOM 1490 O O . PHE A 1 189 ? 51.365 0.525 -81.699 1.00 74.31 189 PHE A O 1
ATOM 1497 N N . LEU A 1 190 ? 51.569 -1.683 -82.060 1.00 73.25 190 LEU A N 1
ATOM 1498 C CA . LEU A 1 190 ? 50.165 -2.017 -81.862 1.00 73.25 190 LEU A CA 1
ATOM 1499 C C . LEU A 1 190 ? 49.789 -2.287 -80.396 1.00 73.25 190 LEU A C 1
ATOM 1501 O O . LEU A 1 190 ? 48.598 -2.385 -80.144 1.00 73.25 190 LEU A O 1
ATOM 1505 N N . ILE A 1 191 ? 50.727 -2.362 -79.439 1.00 75.69 191 ILE A N 1
ATOM 1506 C CA . ILE A 1 191 ? 50.439 -2.726 -78.030 1.00 75.69 191 ILE A CA 1
ATOM 1507 C C . ILE A 1 191 ? 49.284 -1.918 -77.407 1.00 75.69 191 ILE A C 1
ATOM 1509 O O . ILE A 1 191 ? 48.360 -2.557 -76.914 1.00 75.69 191 ILE A O 1
ATOM 1513 N N . PRO A 1 192 ? 49.245 -0.569 -77.468 1.00 68.31 192 PRO A N 1
ATOM 1514 C CA . PRO A 1 192 ? 48.133 0.190 -76.886 1.00 68.31 192 PRO A CA 1
ATOM 1515 C C . PRO A 1 192 ? 46.778 -0.162 -77.509 1.00 68.31 192 PRO A C 1
ATOM 1517 O O . PRO A 1 192 ? 45.778 -0.275 -76.816 1.00 68.31 192 PRO A O 1
ATOM 1520 N N . ILE A 1 193 ? 46.761 -0.397 -78.824 1.00 68.25 193 ILE A N 1
ATOM 1521 C CA . ILE A 1 193 ? 45.551 -0.775 -79.560 1.00 68.25 193 ILE A CA 1
ATOM 1522 C C . ILE A 1 193 ? 45.170 -2.230 -79.263 1.00 68.25 193 ILE A C 1
ATOM 1524 O O . ILE A 1 193 ? 43.989 -2.529 -79.197 1.00 68.25 193 ILE A O 1
ATOM 1528 N N . ILE A 1 194 ? 46.139 -3.134 -79.088 1.00 68.50 194 ILE A N 1
ATOM 1529 C CA . ILE A 1 194 ? 45.908 -4.551 -78.765 1.00 68.50 194 ILE A CA 1
ATOM 1530 C C . ILE A 1 194 ? 45.338 -4.698 -77.355 1.00 68.50 194 ILE A C 1
ATOM 1532 O O . ILE A 1 194 ? 44.425 -5.490 -77.179 1.00 68.50 194 ILE A O 1
ATOM 1536 N N . VAL A 1 195 ? 45.835 -3.930 -76.382 1.00 68.00 195 VAL A N 1
ATOM 1537 C CA . VAL A 1 195 ? 45.337 -3.963 -74.999 1.00 68.00 195 VAL A CA 1
ATOM 1538 C C . VAL A 1 195 ? 43.936 -3.350 -74.910 1.00 68.00 195 VAL A C 1
ATOM 1540 O O . VAL A 1 195 ? 43.025 -4.026 -74.448 1.00 68.00 195 VAL A O 1
ATOM 1543 N N . ILE A 1 196 ? 43.706 -2.161 -75.486 1.00 62.69 196 ILE A N 1
ATOM 1544 C CA . ILE A 1 196 ? 42.365 -1.539 -75.540 1.00 62.69 196 ILE A CA 1
ATOM 1545 C C . ILE A 1 196 ? 41.366 -2.406 -76.326 1.00 62.69 196 ILE A C 1
ATOM 1547 O O . ILE A 1 196 ? 40.230 -2.592 -75.902 1.00 62.69 196 ILE A O 1
ATOM 1551 N N . ALA A 1 197 ? 41.776 -2.983 -77.462 1.00 59.56 197 ALA A N 1
ATOM 1552 C CA . ALA A 1 197 ? 40.925 -3.900 -78.224 1.00 59.56 197 ALA A CA 1
ATOM 1553 C C . ALA A 1 197 ? 40.751 -5.264 -77.538 1.00 59.56 197 ALA A C 1
ATOM 1555 O O . ALA A 1 197 ? 39.780 -5.955 -77.821 1.00 59.56 197 ALA A O 1
ATOM 1556 N N . GLY A 1 198 ? 41.683 -5.664 -76.670 1.00 59.75 198 GLY A N 1
ATOM 1557 C CA . GLY A 1 198 ? 41.576 -6.851 -75.828 1.00 59.75 198 GLY A CA 1
ATOM 1558 C C . GLY A 1 198 ? 40.479 -6.695 -74.779 1.00 59.75 198 GLY A C 1
ATOM 1559 O O . GLY A 1 198 ? 39.717 -7.636 -74.591 1.00 59.75 198 GLY A O 1
ATOM 1560 N N . PHE A 1 199 ? 40.348 -5.498 -74.199 1.00 58.56 199 PHE A N 1
ATOM 1561 C CA . PHE A 1 199 ? 39.234 -5.133 -73.320 1.00 58.56 199 PHE A CA 1
ATOM 1562 C C . PHE A 1 199 ? 37.911 -5.014 -74.093 1.00 58.56 199 PHE A C 1
ATOM 1564 O O . PHE A 1 199 ? 36.928 -5.654 -73.738 1.00 58.56 199 PHE A O 1
ATOM 1571 N N . ALA A 1 200 ? 37.898 -4.313 -75.234 1.00 50.88 200 ALA A N 1
ATOM 1572 C CA . ALA A 1 200 ? 36.697 -4.187 -76.073 1.00 50.88 200 ALA A CA 1
ATOM 1573 C C . ALA A 1 200 ? 36.239 -5.519 -76.708 1.00 50.88 200 ALA A C 1
ATOM 1575 O O . ALA A 1 200 ? 35.063 -5.696 -77.017 1.00 50.88 200 ALA A O 1
ATOM 1576 N N . GLY A 1 201 ? 37.155 -6.465 -76.930 1.00 51.41 201 GLY A N 1
ATOM 1577 C CA . GLY A 1 201 ? 36.855 -7.791 -77.471 1.00 51.41 201 GLY A CA 1
ATOM 1578 C C . GLY A 1 201 ? 36.041 -8.669 -76.519 1.00 51.41 201 GLY A C 1
ATOM 1579 O O . GLY A 1 201 ? 35.318 -9.536 -77.002 1.00 51.41 201 GLY A O 1
ATOM 1580 N N . ASN A 1 202 ? 36.111 -8.414 -75.208 1.00 48.03 202 ASN A N 1
ATOM 1581 C CA . ASN A 1 202 ? 35.223 -9.037 -74.227 1.00 48.03 202 ASN A CA 1
ATOM 1582 C C . ASN A 1 202 ? 33.798 -8.455 -74.345 1.00 48.03 202 ASN A C 1
ATOM 1584 O O . ASN A 1 202 ? 32.861 -9.227 -74.492 1.00 48.03 202 ASN A O 1
ATOM 1588 N N . VAL A 1 203 ? 33.662 -7.130 -74.492 1.00 41.88 203 VAL A N 1
ATOM 1589 C CA . VAL A 1 203 ? 32.375 -6.424 -74.716 1.00 41.88 203 VAL A CA 1
ATOM 1590 C C . VAL A 1 203 ? 31.698 -6.808 -76.046 1.00 41.88 203 VAL A C 1
ATOM 1592 O O . VAL A 1 203 ? 30.481 -6.832 -76.178 1.00 41.88 203 VAL A O 1
ATOM 1595 N N . THR A 1 204 ? 32.471 -7.136 -77.091 1.00 41.09 204 THR A N 1
ATOM 1596 C CA . THR A 1 204 ? 31.891 -7.417 -78.424 1.00 41.09 204 THR A CA 1
ATOM 1597 C C . THR A 1 204 ? 31.287 -8.825 -78.549 1.00 41.09 204 THR A C 1
ATOM 1599 O O . THR A 1 204 ? 30.533 -9.070 -79.491 1.00 41.09 204 THR A O 1
ATOM 1602 N N . ASN A 1 205 ? 31.628 -9.756 -77.649 1.00 41.59 205 ASN A N 1
ATOM 1603 C CA . ASN A 1 205 ? 31.065 -11.113 -77.642 1.00 41.59 205 ASN A CA 1
ATOM 1604 C C . ASN A 1 205 ? 29.689 -11.191 -76.963 1.00 41.59 205 ASN A C 1
ATOM 1606 O O . ASN A 1 205 ? 29.018 -12.208 -77.123 1.00 41.59 205 ASN A O 1
ATOM 1610 N N . ALA A 1 206 ? 29.275 -10.137 -76.261 1.00 35.91 206 ALA A N 1
ATOM 1611 C CA . ALA A 1 206 ? 28.007 -10.070 -75.547 1.00 35.91 206 ALA A CA 1
ATOM 1612 C C . ALA A 1 206 ? 26.889 -9.332 -76.315 1.00 35.91 206 ALA A C 1
ATOM 1614 O O . ALA A 1 206 ? 25.731 -9.339 -75.919 1.00 35.91 206 ALA A O 1
ATOM 1615 N N . LEU A 1 207 ? 27.188 -8.791 -77.502 1.00 31.91 207 LEU A N 1
ATOM 1616 C CA . LEU A 1 207 ? 26.161 -8.282 -78.416 1.00 31.91 207 LEU A CA 1
ATOM 1617 C C . LEU A 1 207 ? 25.372 -9.452 -79.044 1.00 31.91 207 LEU A C 1
ATOM 1619 O O . LEU A 1 207 ? 25.995 -10.295 -79.705 1.00 31.91 207 LEU A O 1
ATOM 1623 N N . PRO A 1 208 ? 24.024 -9.489 -78.972 1.00 31.91 208 PRO A N 1
ATOM 1624 C CA . PRO A 1 208 ? 23.226 -10.491 -79.671 1.00 31.91 208 PRO A CA 1
ATOM 1625 C C . PRO A 1 208 ? 23.430 -10.362 -81.184 1.00 31.91 208 PRO A C 1
ATOM 1627 O O . PRO A 1 208 ? 22.963 -9.433 -81.850 1.00 31.91 208 PRO A O 1
ATOM 1630 N N . GLY A 1 209 ? 24.176 -11.304 -81.754 1.00 32.25 209 GLY A N 1
ATOM 1631 C CA . GLY A 1 209 ? 24.357 -11.415 -83.192 1.00 32.25 209 GLY A CA 1
ATOM 1632 C C . GLY A 1 209 ? 23.051 -11.838 -83.853 1.00 32.25 209 GLY A C 1
ATOM 1633 O O . GLY A 1 209 ? 22.679 -13.005 -83.793 1.00 32.25 209 GLY A O 1
ATOM 1634 N N . GLY A 1 210 ? 22.385 -10.892 -84.518 1.00 27.55 210 GLY A N 1
ATOM 1635 C CA . GLY A 1 210 ? 21.227 -11.159 -85.366 1.00 27.55 210 GLY A CA 1
ATOM 1636 C C . GLY A 1 210 ? 21.475 -12.295 -86.367 1.00 27.55 210 GLY A C 1
ATOM 1637 O O . GLY A 1 210 ? 22.492 -12.333 -87.065 1.00 27.55 210 GLY A O 1
ATOM 1638 N N . ASP A 1 211 ? 20.501 -13.203 -86.415 1.00 26.75 211 ASP A N 1
ATOM 1639 C CA . ASP A 1 211 ? 20.411 -14.383 -87.267 1.00 26.75 211 ASP A CA 1
ATOM 1640 C C . ASP A 1 211 ? 20.887 -14.171 -88.712 1.00 26.75 211 ASP A C 1
ATOM 1642 O O . ASP A 1 211 ? 20.438 -13.263 -89.415 1.00 26.75 211 ASP A O 1
ATOM 1646 N N . ASN A 1 212 ? 21.708 -15.111 -89.200 1.00 26.61 212 ASN A N 1
ATOM 1647 C CA . ASN A 1 212 ? 21.464 -15.767 -90.489 1.00 26.61 212 ASN A CA 1
ATOM 1648 C C . ASN A 1 212 ? 22.358 -17.004 -90.699 1.00 26.61 212 ASN A C 1
ATOM 1650 O O . ASN A 1 212 ? 23.508 -16.923 -91.124 1.00 26.61 212 ASN A O 1
ATOM 1654 N N . SER A 1 213 ? 21.750 -18.165 -90.442 1.00 25.25 213 SER A N 1
ATOM 1655 C CA . SER A 1 213 ? 21.790 -19.417 -91.213 1.00 25.25 213 SER A CA 1
ATOM 1656 C C . SER A 1 213 ? 22.935 -19.623 -92.231 1.00 25.25 213 SER A C 1
ATOM 1658 O O . SER A 1 213 ? 22.982 -18.951 -93.262 1.00 25.25 213 SER A O 1
ATOM 1660 N N . ASN A 1 214 ? 23.729 -20.693 -92.089 1.00 23.61 214 ASN A N 1
ATOM 1661 C CA . ASN A 1 214 ? 23.403 -21.998 -92.693 1.00 23.61 214 ASN A CA 1
ATOM 1662 C C . ASN A 1 214 ? 24.587 -22.989 -92.759 1.00 23.61 214 ASN A C 1
ATOM 1664 O O . ASN A 1 214 ? 25.700 -22.645 -93.142 1.00 23.61 214 ASN A O 1
ATOM 1668 N N . LEU A 1 215 ? 24.201 -24.262 -92.594 1.00 24.83 215 LEU A N 1
ATOM 1669 C CA . LEU A 1 215 ? 24.726 -25.471 -93.249 1.00 24.83 215 LEU A CA 1
ATOM 1670 C C . LEU A 1 215 ? 26.022 -26.110 -92.723 1.00 24.83 215 LEU A C 1
ATOM 1672 O O . LEU A 1 215 ? 27.108 -25.997 -93.284 1.00 24.83 215 LEU A O 1
ATOM 1676 N N . SER A 1 216 ? 25.791 -26.978 -91.735 1.00 24.97 216 SER A N 1
ATOM 1677 C CA . SER A 1 216 ? 26.367 -28.326 -91.660 1.00 24.97 216 SER A CA 1
ATOM 1678 C C . SER A 1 216 ? 26.444 -29.015 -93.033 1.00 24.97 216 SER A C 1
ATOM 1680 O O . SER A 1 216 ? 25.456 -29.049 -93.768 1.00 24.97 216 SER A O 1
ATOM 1682 N N . LEU A 1 217 ? 27.591 -29.636 -93.330 1.00 23.66 217 LEU A N 1
ATOM 1683 C CA . LEU A 1 217 ? 27.683 -30.803 -94.207 1.00 23.66 217 LEU A CA 1
ATOM 1684 C C . LEU A 1 217 ? 28.706 -31.793 -93.636 1.00 23.66 217 LEU A C 1
ATOM 1686 O O . LEU A 1 217 ? 29.869 -31.478 -93.395 1.00 23.66 217 LEU A O 1
ATOM 1690 N N . SER A 1 218 ? 28.189 -32.991 -93.400 1.00 25.16 218 SER A N 1
ATOM 1691 C CA . SER A 1 218 ? 28.782 -34.166 -92.780 1.00 25.16 218 SER A CA 1
ATOM 1692 C C . SER A 1 218 ? 29.934 -34.807 -93.562 1.00 25.16 218 SER A C 1
ATOM 1694 O O . SER A 1 218 ? 29.986 -34.765 -94.790 1.00 25.16 218 SER A O 1
ATOM 1696 N N . ASN A 1 219 ? 30.784 -35.496 -92.797 1.00 28.88 219 ASN A N 1
ATOM 1697 C CA . ASN A 1 219 ? 31.838 -36.422 -93.207 1.00 28.88 219 ASN A CA 1
ATOM 1698 C C . ASN A 1 219 ? 31.405 -37.456 -94.257 1.00 28.88 219 ASN A C 1
ATOM 1700 O O . ASN A 1 219 ? 30.373 -38.101 -94.089 1.00 28.88 219 ASN A O 1
ATOM 1704 N N . ASP A 1 220 ? 32.307 -37.758 -95.197 1.00 22.92 220 ASP A N 1
ATOM 1705 C CA . ASP A 1 220 ? 32.555 -39.156 -95.551 1.00 22.92 220 ASP A CA 1
ATOM 1706 C C . ASP A 1 220 ? 34.006 -39.403 -96.016 1.00 22.92 220 ASP A C 1
ATOM 1708 O O . ASP A 1 220 ? 34.479 -38.870 -97.017 1.00 22.92 220 ASP A O 1
ATOM 1712 N N . ASN A 1 221 ? 34.696 -40.215 -95.212 1.00 26.08 221 ASN A N 1
ATOM 1713 C CA . ASN A 1 221 ? 35.797 -41.130 -95.516 1.00 26.08 221 ASN A CA 1
ATOM 1714 C C . ASN A 1 221 ? 36.861 -40.757 -96.573 1.00 26.08 221 ASN A C 1
ATOM 1716 O O . ASN A 1 221 ? 36.688 -41.021 -97.760 1.00 26.08 221 ASN A O 1
ATOM 1720 N N . GLN A 1 222 ? 38.079 -40.443 -96.102 1.00 26.73 222 GLN A N 1
ATOM 1721 C CA . GLN A 1 222 ? 39.254 -41.268 -96.430 1.00 26.73 222 GLN A CA 1
ATOM 1722 C C . GLN A 1 222 ? 40.432 -41.069 -95.456 1.00 26.73 222 GLN A C 1
ATOM 1724 O O . GLN A 1 222 ? 40.729 -39.978 -94.986 1.00 26.73 222 GLN A O 1
ATOM 1729 N N . GLN A 1 223 ? 41.069 -42.200 -95.160 1.00 26.61 223 GLN A N 1
ATOM 1730 C CA . GLN A 1 223 ? 42.145 -42.469 -94.206 1.00 26.61 223 GLN A CA 1
ATOM 1731 C C . GLN A 1 223 ? 43.288 -41.436 -94.131 1.00 26.61 223 GLN A C 1
ATOM 1733 O O . GLN A 1 223 ? 44.058 -41.257 -95.068 1.00 26.61 223 GLN A O 1
ATOM 1738 N N . ILE A 1 224 ? 43.422 -40.864 -92.931 1.00 27.39 224 ILE A N 1
ATOM 1739 C CA . ILE A 1 224 ? 44.635 -40.682 -92.111 1.00 27.39 224 ILE A CA 1
ATOM 1740 C C . ILE A 1 224 ? 45.975 -40.671 -92.872 1.00 27.39 224 ILE A C 1
ATOM 1742 O O . ILE A 1 224 ? 46.555 -41.716 -93.171 1.00 27.39 224 ILE A O 1
ATOM 1746 N N . ILE A 1 225 ? 46.561 -39.478 -92.983 1.00 29.45 225 ILE A N 1
ATOM 1747 C CA . ILE A 1 225 ? 47.993 -39.299 -92.724 1.00 29.45 225 ILE A CA 1
ATOM 1748 C C . ILE A 1 225 ? 48.073 -38.524 -91.410 1.00 29.45 225 ILE A C 1
ATOM 1750 O O . ILE A 1 225 ? 47.599 -37.394 -91.333 1.00 29.45 225 ILE A O 1
ATOM 1754 N N . ALA A 1 226 ? 48.618 -39.156 -90.370 1.00 31.72 226 ALA A N 1
ATOM 1755 C CA . ALA A 1 226 ? 48.845 -38.519 -89.081 1.00 31.72 226 ALA A CA 1
ATOM 1756 C C . ALA A 1 226 ? 49.786 -37.322 -89.274 1.00 31.72 226 ALA A C 1
ATOM 1758 O O . ALA A 1 226 ? 50.967 -37.487 -89.588 1.00 31.72 226 ALA A O 1
ATOM 1759 N N . ILE A 1 227 ? 49.238 -36.120 -89.124 1.00 37.06 227 ILE A N 1
ATOM 1760 C CA . ILE A 1 227 ? 50.022 -34.903 -88.963 1.00 37.06 227 ILE A CA 1
ATOM 1761 C C . ILE A 1 227 ? 50.641 -34.992 -87.555 1.00 37.06 227 ILE A C 1
ATOM 1763 O O . ILE A 1 227 ? 49.905 -35.263 -86.605 1.00 37.06 227 ILE A O 1
ATOM 1767 N N . PRO A 1 228 ? 51.972 -34.851 -87.394 1.00 38.56 228 PRO A N 1
ATOM 1768 C CA . PRO A 1 228 ? 52.612 -34.860 -86.077 1.00 38.56 228 PRO A CA 1
ATOM 1769 C C . PRO A 1 228 ? 51.924 -33.860 -85.138 1.00 38.56 228 PRO A C 1
ATOM 1771 O O . PRO A 1 228 ? 51.568 -32.772 -85.591 1.00 38.56 228 PRO A O 1
ATOM 1774 N N . SER A 1 229 ? 51.755 -34.194 -83.854 1.00 43.38 229 SER A N 1
ATOM 1775 C CA . SER A 1 229 ? 51.090 -33.336 -82.852 1.00 43.38 229 SER A CA 1
ATOM 1776 C C . SER A 1 229 ? 51.633 -31.902 -82.847 1.00 43.38 229 SER A C 1
ATOM 1778 O O . SER A 1 229 ? 50.869 -30.950 -82.815 1.00 43.38 229 SER A O 1
ATOM 1780 N N . GLU A 1 230 ? 52.939 -31.747 -83.057 1.00 42.59 230 GLU A N 1
ATOM 1781 C CA . GLU A 1 230 ? 53.632 -30.457 -83.165 1.00 42.59 230 GLU A CA 1
ATOM 1782 C C . GLU A 1 230 ? 53.147 -29.591 -84.344 1.00 42.59 230 GLU A C 1
ATOM 1784 O O . GLU A 1 230 ? 53.179 -28.368 -84.273 1.00 42.59 230 GLU A O 1
ATOM 1789 N N . VAL A 1 231 ? 52.688 -30.198 -85.443 1.00 39.78 231 VAL A N 1
ATOM 1790 C CA . VAL A 1 231 ? 52.162 -29.491 -86.623 1.00 39.78 231 VAL A CA 1
ATOM 1791 C C . VAL A 1 231 ? 50.659 -29.226 -86.481 1.00 39.78 231 VAL A C 1
ATOM 1793 O O . VAL A 1 231 ? 50.181 -28.218 -86.996 1.00 39.78 231 VAL A O 1
ATOM 1796 N N . GLN A 1 232 ? 49.928 -30.070 -85.744 1.00 44.75 232 GLN A N 1
ATOM 1797 C CA . GLN A 1 232 ? 48.523 -29.835 -85.400 1.00 44.75 232 GLN A CA 1
ATOM 1798 C C . GLN A 1 232 ? 48.384 -28.688 -84.388 1.00 44.75 232 GLN A C 1
ATOM 1800 O O . GLN A 1 232 ? 47.526 -27.834 -84.574 1.00 44.75 232 GLN A O 1
ATOM 1805 N N . ASP A 1 233 ? 49.285 -28.589 -83.408 1.00 47.75 233 ASP A N 1
ATOM 1806 C CA . ASP A 1 233 ? 49.356 -27.455 -82.478 1.00 47.75 233 ASP A CA 1
ATOM 1807 C C . ASP A 1 233 ? 49.713 -26.157 -83.210 1.00 47.75 233 ASP A C 1
ATOM 1809 O O . ASP A 1 233 ? 49.144 -25.103 -82.939 1.00 47.75 233 ASP A O 1
ATOM 1813 N N . ILE A 1 234 ? 50.611 -26.213 -84.199 1.00 42.62 234 ILE A N 1
ATOM 1814 C CA . ILE A 1 234 ? 50.921 -25.062 -85.060 1.00 42.62 234 ILE A CA 1
ATOM 1815 C C . ILE A 1 234 ? 49.714 -24.684 -85.935 1.00 42.62 234 ILE A C 1
ATOM 1817 O O . ILE A 1 234 ? 49.456 -23.499 -86.115 1.00 42.62 234 ILE A O 1
ATOM 1821 N N . LEU A 1 235 ? 48.960 -25.651 -86.469 1.00 42.19 235 LEU A N 1
ATOM 1822 C CA . LEU A 1 235 ? 47.765 -25.396 -87.286 1.00 42.19 235 LEU A CA 1
ATOM 1823 C C . LEU A 1 235 ? 46.575 -24.886 -86.458 1.00 42.19 235 LEU A C 1
ATOM 1825 O O . LEU A 1 235 ? 45.866 -24.004 -86.934 1.00 42.19 235 LEU A O 1
ATOM 1829 N N . ASN A 1 236 ? 46.399 -25.368 -85.226 1.00 50.91 236 ASN A N 1
ATOM 1830 C CA . ASN A 1 236 ? 45.408 -24.865 -84.273 1.00 50.91 236 ASN A CA 1
ATOM 1831 C C . ASN A 1 236 ? 45.768 -23.444 -83.823 1.00 50.91 236 ASN A C 1
ATOM 1833 O O . ASN A 1 236 ? 44.922 -22.563 -83.902 1.00 50.91 236 ASN A O 1
ATOM 1837 N N . ASN A 1 237 ? 47.045 -23.179 -83.517 1.00 47.62 237 ASN A N 1
ATOM 1838 C CA . ASN A 1 237 ? 47.537 -21.821 -83.270 1.00 47.62 237 ASN A CA 1
ATOM 1839 C C . ASN A 1 237 ? 47.320 -20.904 -84.487 1.00 47.62 237 ASN A C 1
ATOM 1841 O O . ASN A 1 237 ? 46.931 -19.757 -84.320 1.00 47.62 237 ASN A O 1
ATOM 1845 N N . ILE A 1 238 ? 47.525 -21.385 -85.721 1.00 42.19 238 ILE A N 1
ATOM 1846 C CA . ILE A 1 238 ? 47.266 -20.612 -86.952 1.00 42.19 238 ILE A CA 1
ATOM 1847 C C . ILE A 1 238 ? 45.762 -20.362 -87.170 1.00 42.19 238 ILE A C 1
ATOM 1849 O O . ILE A 1 238 ? 45.399 -19.316 -87.713 1.00 42.19 238 ILE A O 1
ATOM 1853 N N . ASN A 1 239 ? 44.890 -21.281 -86.751 1.00 45.53 239 ASN A N 1
ATOM 1854 C CA . ASN A 1 239 ? 43.439 -21.109 -86.820 1.00 45.53 239 ASN A CA 1
ATOM 1855 C C . ASN A 1 239 ? 42.939 -20.116 -85.750 1.00 45.53 239 ASN A C 1
ATOM 1857 O O . ASN A 1 239 ? 42.202 -19.190 -86.088 1.00 45.53 239 ASN A O 1
ATOM 1861 N N . ASP A 1 240 ? 43.446 -20.210 -84.517 1.00 50.97 240 ASP A N 1
ATOM 1862 C CA . ASP A 1 240 ? 43.195 -19.248 -83.431 1.00 50.97 240 ASP A CA 1
ATOM 1863 C C . ASP A 1 240 ? 43.738 -17.850 -83.764 1.00 50.97 240 ASP A C 1
ATOM 1865 O O . ASP A 1 240 ? 43.084 -16.842 -83.501 1.00 50.97 240 ASP A O 1
ATOM 1869 N N . MET A 1 241 ? 44.894 -17.761 -84.436 1.00 48.94 241 MET A N 1
ATOM 1870 C CA . MET A 1 241 ? 45.451 -16.503 -84.958 1.00 48.94 241 MET A CA 1
ATOM 1871 C C . MET A 1 241 ? 44.539 -15.824 -85.990 1.00 48.94 241 MET A C 1
ATOM 1873 O O . MET A 1 241 ? 44.574 -14.598 -86.132 1.00 48.94 241 MET A O 1
ATOM 1877 N N . ASN A 1 242 ? 43.758 -16.605 -86.741 1.00 45.47 242 ASN A N 1
ATOM 1878 C CA . ASN A 1 242 ? 42.862 -16.097 -87.778 1.00 45.47 242 ASN A CA 1
ATOM 1879 C C . ASN A 1 242 ? 41.519 -15.621 -87.195 1.00 45.47 242 ASN A C 1
ATOM 1881 O O . ASN A 1 242 ? 40.926 -14.690 -87.731 1.00 45.47 242 ASN A O 1
ATOM 1885 N N . GLN A 1 243 ? 41.067 -16.224 -86.089 1.00 52.59 243 GLN A N 1
ATOM 1886 C CA . GLN A 1 243 ? 39.807 -15.878 -85.420 1.00 52.59 243 GLN A CA 1
ATOM 1887 C C . GLN A 1 243 ? 39.969 -14.770 -84.359 1.00 52.59 243 GLN A C 1
ATOM 1889 O O . GLN A 1 243 ? 39.112 -13.897 -84.276 1.00 52.59 243 GLN A O 1
ATOM 1894 N N . ASN A 1 244 ? 41.094 -14.732 -83.629 1.00 54.28 244 ASN A N 1
ATOM 1895 C CA . ASN A 1 244 ? 41.273 -13.890 -82.429 1.00 54.28 244 ASN A CA 1
ATOM 1896 C C . ASN A 1 244 ? 42.376 -12.807 -82.542 1.00 54.28 244 ASN A C 1
ATOM 1898 O O . ASN A 1 244 ? 42.636 -12.068 -81.592 1.00 54.28 244 ASN A O 1
ATOM 1902 N N . GLY A 1 245 ? 43.050 -12.679 -83.693 1.00 61.94 245 GLY A N 1
ATOM 1903 C CA . GLY A 1 245 ? 44.057 -11.630 -83.934 1.00 61.94 245 GLY A CA 1
ATOM 1904 C C . GLY A 1 245 ? 45.394 -11.828 -83.207 1.00 61.94 245 GLY A C 1
ATOM 1905 O O . GLY A 1 245 ? 45.714 -12.912 -82.727 1.00 61.94 245 GLY A O 1
ATOM 1906 N N . LEU A 1 246 ? 46.224 -10.774 -83.143 1.00 59.91 246 LEU A N 1
ATOM 1907 C CA . LEU A 1 246 ? 47.568 -10.836 -82.528 1.00 59.91 246 LEU A CA 1
ATOM 1908 C C . LEU A 1 246 ? 47.543 -11.027 -81.002 1.00 59.91 246 LEU A C 1
ATOM 1910 O O . LEU A 1 246 ? 48.538 -11.497 -80.453 1.00 59.91 246 LEU A O 1
ATOM 1914 N N . GLY A 1 247 ? 46.430 -10.694 -80.337 1.00 57.47 247 GLY A N 1
ATOM 1915 C CA . GLY A 1 247 ? 46.251 -10.870 -78.890 1.00 57.47 247 GLY A CA 1
ATOM 1916 C C . GLY A 1 247 ? 46.177 -12.339 -78.448 1.00 57.47 247 GLY A C 1
ATOM 1917 O O . GLY A 1 247 ? 46.533 -12.676 -77.325 1.00 57.47 247 GLY A O 1
ATOM 1918 N N . ALA A 1 248 ? 45.804 -13.265 -79.335 1.00 57.91 248 ALA A N 1
ATOM 1919 C CA . ALA A 1 248 ? 45.827 -14.695 -79.011 1.00 57.91 248 ALA A CA 1
ATOM 1920 C C . ALA A 1 248 ? 47.259 -15.250 -78.868 1.00 57.91 248 ALA A C 1
ATOM 1922 O O . ALA A 1 248 ? 47.512 -16.115 -78.032 1.00 57.91 248 ALA A O 1
ATOM 1923 N N . MET A 1 249 ? 48.226 -14.713 -79.628 1.00 58.66 249 MET A N 1
ATOM 1924 C CA . MET A 1 249 ? 49.637 -15.108 -79.510 1.00 58.66 249 MET A CA 1
ATOM 1925 C C . MET A 1 249 ? 50.256 -14.666 -78.179 1.00 58.66 249 MET A C 1
ATOM 1927 O O . MET A 1 249 ? 51.102 -15.373 -77.632 1.00 58.66 249 MET A O 1
ATOM 1931 N N . THR A 1 250 ? 49.859 -13.507 -77.656 1.00 61.78 250 THR A N 1
ATOM 1932 C CA . THR A 1 250 ? 50.429 -12.920 -76.434 1.00 61.78 250 THR A CA 1
ATOM 1933 C C . THR A 1 250 ? 49.893 -13.553 -75.162 1.00 61.78 250 THR A C 1
ATOM 1935 O O . THR A 1 250 ? 50.662 -13.708 -74.215 1.00 61.78 250 THR A O 1
ATOM 1938 N N . ARG A 1 251 ? 48.628 -13.992 -75.156 1.00 58.28 251 ARG A N 1
ATOM 1939 C CA . ARG A 1 251 ? 48.005 -14.727 -74.039 1.00 58.28 251 ARG A CA 1
ATOM 1940 C C . ARG A 1 251 ? 48.763 -16.003 -73.656 1.00 58.28 251 ARG A C 1
ATOM 1942 O O . ARG A 1 251 ? 48.827 -16.340 -72.482 1.00 58.28 251 ARG A O 1
ATOM 1949 N N . SER A 1 252 ? 49.402 -16.672 -74.620 1.00 56.38 252 SER A N 1
ATOM 1950 C CA . SER A 1 252 ? 50.208 -17.882 -74.373 1.00 56.38 252 SER A CA 1
ATOM 1951 C C . SER A 1 252 ? 51.562 -17.623 -73.689 1.00 56.38 252 SER A C 1
ATOM 1953 O O . SER A 1 252 ? 52.189 -18.555 -73.186 1.00 56.38 252 SER A O 1
ATOM 1955 N N . ILE A 1 253 ? 52.031 -16.369 -73.671 1.00 64.94 253 ILE A N 1
ATOM 1956 C CA . ILE A 1 253 ? 53.311 -15.966 -73.079 1.00 64.94 253 ILE A CA 1
ATOM 1957 C C . ILE A 1 253 ? 53.011 -15.091 -71.864 1.00 64.94 253 ILE A C 1
ATOM 1959 O O . ILE A 1 253 ? 52.837 -13.878 -71.992 1.00 64.94 253 ILE A O 1
ATOM 1963 N N . THR A 1 254 ? 52.968 -15.703 -70.684 1.00 61.66 254 THR A N 1
ATOM 1964 C CA . THR A 1 254 ? 52.714 -15.002 -69.423 1.00 61.66 254 THR A CA 1
ATOM 1965 C C . THR A 1 254 ? 54.019 -14.643 -68.711 1.00 61.66 254 THR A C 1
ATOM 1967 O O . THR A 1 254 ? 54.952 -15.442 -68.620 1.00 61.66 254 THR A O 1
ATOM 1970 N N . ILE A 1 255 ? 54.111 -13.409 -68.213 1.00 63.91 255 ILE A N 1
ATOM 1971 C CA . ILE A 1 255 ? 55.205 -12.932 -67.359 1.00 63.91 255 ILE A CA 1
ATOM 1972 C C . ILE A 1 255 ? 54.560 -12.354 -66.100 1.00 63.91 255 ILE A C 1
ATOM 1974 O O . ILE A 1 255 ? 53.893 -11.327 -66.163 1.00 63.91 255 ILE A O 1
ATOM 1978 N N . GLY A 1 256 ? 54.746 -13.026 -64.959 1.00 54.31 256 GLY A N 1
ATOM 1979 C CA . GLY A 1 256 ? 54.103 -12.631 -63.700 1.00 54.31 256 GLY A CA 1
ATOM 1980 C C . GLY A 1 256 ? 52.574 -12.754 -63.735 1.00 54.31 256 GLY A C 1
ATOM 1981 O O . GLY A 1 256 ? 51.892 -11.871 -63.238 1.00 54.31 256 GLY A O 1
ATOM 1982 N N . GLY A 1 257 ? 52.035 -13.792 -64.388 1.00 58.19 257 GLY A N 1
ATOM 1983 C CA . GLY A 1 257 ? 50.587 -14.033 -64.515 1.00 58.19 257 GLY A CA 1
ATOM 1984 C C . GLY A 1 257 ? 49.889 -13.240 -65.628 1.00 58.19 257 GLY A C 1
ATOM 1985 O O . GLY A 1 257 ? 48.919 -13.728 -66.195 1.00 58.19 257 GLY A O 1
ATOM 1986 N N . LYS A 1 258 ? 50.427 -12.084 -66.031 1.00 73.62 258 LYS A N 1
ATOM 1987 C CA . LYS A 1 258 ? 49.880 -11.233 -67.104 1.00 73.62 258 LYS A CA 1
ATOM 1988 C C . LYS A 1 258 ? 50.445 -11.623 -68.479 1.00 73.62 258 LYS A C 1
ATOM 1990 O O . LYS A 1 258 ? 51.601 -12.045 -68.582 1.00 73.62 258 LYS A O 1
ATOM 1995 N N . SER A 1 259 ? 49.660 -11.478 -69.551 1.00 73.75 259 SER A N 1
ATOM 1996 C CA . SER A 1 259 ? 50.122 -11.705 -70.932 1.00 73.75 259 SER A CA 1
ATOM 1997 C C . SER A 1 259 ? 51.224 -10.709 -71.324 1.00 73.75 259 SER A C 1
ATOM 1999 O O . SER A 1 259 ? 51.302 -9.608 -70.785 1.00 73.75 259 SER A O 1
ATOM 2001 N N . ILE A 1 260 ? 52.130 -11.075 -72.237 1.00 72.94 260 ILE A N 1
ATOM 2002 C CA . ILE A 1 260 ? 53.320 -10.255 -72.541 1.00 72.94 260 ILE A CA 1
ATOM 2003 C C . ILE A 1 260 ? 52.996 -8.835 -73.044 1.00 72.94 260 ILE A C 1
ATOM 2005 O O . ILE A 1 260 ? 53.745 -7.901 -72.772 1.00 72.94 260 ILE A O 1
ATOM 2009 N N . ASP A 1 261 ? 51.895 -8.653 -73.767 1.00 68.75 261 ASP A N 1
ATOM 2010 C CA . ASP A 1 261 ? 51.364 -7.343 -74.162 1.00 68.75 261 ASP A CA 1
ATOM 2011 C C . ASP A 1 261 ? 50.851 -6.535 -72.967 1.00 68.75 261 ASP A C 1
ATOM 2013 O O . ASP A 1 261 ? 51.244 -5.377 -72.837 1.00 68.75 261 ASP A O 1
ATOM 2017 N N . ARG A 1 262 ? 50.066 -7.155 -72.078 1.00 74.31 262 ARG A N 1
ATOM 2018 C CA . ARG A 1 262 ? 49.576 -6.565 -70.822 1.00 74.31 262 ARG A CA 1
ATOM 2019 C C . ARG A 1 262 ? 50.727 -6.166 -69.903 1.00 74.31 262 ARG A C 1
ATOM 2021 O O . ARG A 1 262 ? 50.810 -5.026 -69.470 1.00 74.31 262 ARG A O 1
ATOM 2028 N N . TYR A 1 263 ? 51.696 -7.058 -69.710 1.00 75.69 263 TYR A N 1
ATOM 2029 C CA . TYR A 1 263 ? 52.898 -6.792 -68.921 1.00 75.69 263 TYR A CA 1
ATOM 2030 C C . TYR A 1 263 ? 53.715 -5.613 -69.480 1.00 75.69 263 TYR A C 1
ATOM 2032 O O . TYR A 1 263 ? 54.205 -4.779 -68.719 1.00 75.69 263 TYR A O 1
ATOM 2040 N N . ILE A 1 264 ? 53.885 -5.523 -70.808 1.00 72.50 264 ILE A N 1
ATOM 2041 C CA . ILE A 1 264 ? 54.592 -4.392 -71.432 1.00 72.50 264 ILE A CA 1
ATOM 2042 C C . ILE A 1 264 ? 53.768 -3.103 -71.319 1.00 72.50 264 ILE A C 1
ATOM 2044 O O . ILE A 1 264 ? 54.359 -2.048 -71.103 1.00 72.50 264 ILE A O 1
ATOM 2048 N N . PHE A 1 265 ? 52.443 -3.175 -71.461 1.00 77.50 265 PHE A N 1
ATOM 2049 C CA . PHE A 1 265 ? 51.548 -2.028 -71.334 1.00 77.50 265 PHE A CA 1
ATOM 2050 C C . PHE A 1 265 ? 51.586 -1.449 -69.920 1.00 77.50 265 PHE A C 1
ATOM 2052 O O . PHE A 1 265 ? 51.948 -0.284 -69.771 1.00 77.50 265 PHE A O 1
ATOM 2059 N N . ASP A 1 266 ? 51.360 -2.269 -68.895 1.00 77.19 266 ASP A N 1
ATOM 2060 C CA . ASP A 1 266 ? 51.379 -1.840 -67.494 1.00 77.19 266 ASP A CA 1
ATOM 2061 C C . ASP A 1 266 ? 52.751 -1.240 -67.139 1.00 77.19 266 ASP A C 1
ATOM 2063 O O . ASP A 1 266 ? 52.843 -0.138 -66.603 1.00 77.19 266 ASP A O 1
ATOM 2067 N N . LYS A 1 267 ? 53.861 -1.873 -67.552 1.00 76.44 267 LYS A N 1
ATOM 2068 C CA . LYS A 1 267 ? 55.215 -1.329 -67.318 1.00 76.44 267 LYS A CA 1
ATOM 2069 C C . LYS A 1 267 ? 55.488 0.015 -67.997 1.00 76.44 267 LYS A C 1
ATOM 2071 O O . LYS A 1 267 ? 56.381 0.729 -67.544 1.00 76.44 267 LYS A O 1
ATOM 2076 N N . VAL A 1 268 ? 54.802 0.341 -69.091 1.00 73.94 268 VAL A N 1
ATOM 2077 C CA . VAL A 1 268 ? 54.990 1.597 -69.837 1.00 73.94 268 VAL A CA 1
ATOM 2078 C C . VAL A 1 268 ? 54.029 2.687 -69.353 1.00 73.94 268 VAL A C 1
ATOM 2080 O O . VAL A 1 268 ? 54.431 3.851 -69.286 1.00 73.94 268 VAL A O 1
ATOM 2083 N N . PHE A 1 269 ? 52.800 2.315 -68.993 1.00 76.31 269 PHE A N 1
ATOM 2084 C CA . PHE A 1 269 ? 51.699 3.227 -68.671 1.00 76.31 269 PHE A CA 1
ATOM 2085 C C . PHE A 1 269 ? 51.323 3.272 -67.182 1.00 76.31 269 PHE A C 1
ATOM 2087 O O . PHE A 1 269 ? 50.307 3.859 -66.841 1.00 76.31 269 PHE A O 1
ATOM 2094 N N . THR A 1 270 ? 52.165 2.737 -66.293 1.00 78.56 270 THR A N 1
ATOM 2095 C CA . THR A 1 270 ? 52.080 3.021 -64.850 1.00 78.56 270 THR A CA 1
ATOM 2096 C C . THR A 1 270 ? 52.756 4.354 -64.534 1.00 78.56 270 THR A C 1
ATOM 2098 O O . THR A 1 270 ? 53.948 4.537 -64.828 1.00 78.56 270 THR A O 1
ATOM 2101 N N . THR A 1 271 ? 52.029 5.279 -63.916 1.00 72.06 271 THR A N 1
ATOM 2102 C CA . THR A 1 271 ? 52.570 6.539 -63.390 1.00 72.06 271 THR A CA 1
ATOM 2103 C C . THR A 1 271 ? 52.721 6.462 -61.875 1.00 72.06 271 THR A C 1
ATOM 2105 O O . THR A 1 271 ? 52.136 5.610 -61.217 1.00 72.06 271 THR A O 1
ATOM 2108 N N . LYS A 1 272 ? 53.604 7.296 -61.325 1.00 71.06 272 LYS A N 1
ATOM 2109 C CA . LYS A 1 272 ? 53.845 7.377 -59.884 1.00 71.06 272 LYS A CA 1
ATOM 2110 C C . LYS A 1 272 ? 53.357 8.725 -59.407 1.00 71.06 272 LYS A C 1
ATOM 2112 O O . LYS A 1 272 ? 53.821 9.732 -59.941 1.00 71.06 272 LYS A O 1
ATOM 2117 N N . VAL A 1 273 ? 52.475 8.719 -58.427 1.00 66.75 273 VAL A N 1
ATOM 2118 C CA . VAL A 1 273 ? 52.062 9.915 -57.706 1.00 66.75 273 VAL A CA 1
ATOM 2119 C C . VAL A 1 273 ? 52.857 9.959 -56.411 1.00 66.75 273 VAL A C 1
ATOM 2121 O O . VAL A 1 273 ? 53.050 8.926 -55.774 1.00 66.75 273 VAL A O 1
ATOM 2124 N N . VAL A 1 274 ? 53.389 11.131 -56.080 1.00 62.75 274 VAL A N 1
ATOM 2125 C CA . VAL A 1 274 ? 54.070 11.377 -54.807 1.00 62.75 274 VAL A CA 1
ATOM 2126 C C . VAL A 1 274 ? 53.225 12.398 -54.068 1.00 62.75 274 VAL A C 1
ATOM 2128 O O . VAL A 1 274 ? 53.054 13.502 -54.585 1.00 62.75 274 VAL A O 1
ATOM 2131 N N . ASP A 1 275 ? 52.655 12.012 -52.929 1.00 57.22 275 ASP A N 1
ATOM 2132 C CA . ASP A 1 275 ? 51.885 12.932 -52.085 1.00 57.22 275 ASP A CA 1
ATOM 2133 C C . ASP A 1 275 ? 52.826 13.848 -51.274 1.00 57.22 275 ASP A C 1
ATOM 2135 O O . ASP A 1 275 ? 54.036 13.616 -51.195 1.00 57.22 275 ASP A O 1
ATOM 2139 N N . ALA A 1 276 ? 52.276 14.886 -50.640 1.00 52.28 276 ALA A N 1
ATOM 2140 C CA . ALA A 1 276 ? 52.983 15.844 -49.788 1.00 52.28 276 ALA A CA 1
ATOM 2141 C C . ALA A 1 276 ? 53.754 15.195 -48.613 1.00 52.28 276 ALA A C 1
ATOM 2143 O O . ALA A 1 276 ? 54.653 15.818 -48.047 1.00 52.28 276 ALA A O 1
ATOM 2144 N N . THR A 1 277 ? 53.445 13.937 -48.276 1.00 51.41 277 THR A N 1
ATOM 2145 C CA . THR A 1 277 ? 54.090 13.119 -47.233 1.00 51.41 277 THR A CA 1
ATOM 2146 C C . THR A 1 277 ? 55.222 12.207 -47.747 1.00 51.41 277 THR A C 1
ATOM 2148 O O . THR A 1 277 ? 55.696 11.348 -47.004 1.00 51.41 277 THR A O 1
ATOM 2151 N N . ASP A 1 278 ? 55.677 12.370 -49.000 1.00 55.34 278 ASP A N 1
ATOM 2152 C CA . ASP A 1 278 ? 56.696 11.534 -49.678 1.00 55.34 278 ASP A CA 1
ATOM 2153 C C . ASP A 1 278 ? 56.279 10.057 -49.916 1.00 55.34 278 ASP A C 1
ATOM 2155 O O . ASP A 1 278 ? 57.096 9.209 -50.303 1.00 55.34 278 ASP A O 1
ATOM 2159 N N . THR A 1 279 ? 54.997 9.723 -49.745 1.00 57.16 279 THR A N 1
ATOM 2160 C CA . THR A 1 279 ? 54.430 8.406 -50.082 1.00 57.16 279 THR A CA 1
ATOM 2161 C C . THR A 1 279 ? 54.215 8.266 -51.593 1.00 57.16 279 THR A C 1
ATOM 2163 O O . THR A 1 279 ? 53.807 9.207 -52.271 1.00 57.16 279 THR A O 1
ATOM 2166 N N . VAL A 1 280 ? 54.548 7.093 -52.154 1.00 63.59 280 VAL A N 1
ATOM 2167 C CA . VAL A 1 280 ? 54.534 6.848 -53.609 1.00 63.59 280 VAL A CA 1
ATOM 2168 C C . VAL A 1 280 ? 53.447 5.843 -53.985 1.00 63.59 280 VAL A C 1
ATOM 2170 O O . VAL A 1 280 ? 53.652 4.637 -53.828 1.00 63.59 280 VAL A O 1
ATOM 2173 N N . THR A 1 281 ? 52.357 6.325 -54.577 1.00 67.06 281 THR A N 1
ATOM 2174 C CA . THR A 1 281 ? 51.263 5.494 -55.109 1.00 67.06 281 THR A CA 1
ATOM 2175 C C . THR A 1 281 ? 51.475 5.256 -56.605 1.00 67.06 281 THR A C 1
ATOM 2177 O O . THR A 1 281 ? 51.858 6.166 -57.346 1.00 67.06 281 THR A O 1
ATOM 2180 N N . ASN A 1 282 ? 51.298 4.019 -57.079 1.00 73.62 282 ASN A N 1
ATOM 2181 C CA . ASN A 1 282 ? 51.415 3.705 -58.507 1.00 73.62 282 ASN A CA 1
ATOM 2182 C C . ASN A 1 282 ? 50.016 3.697 -59.124 1.00 73.62 282 ASN A C 1
ATOM 2184 O O . ASN A 1 282 ? 49.230 2.834 -58.775 1.00 73.62 282 ASN A O 1
ATOM 2188 N N . LEU A 1 283 ? 49.740 4.586 -60.075 1.00 74.50 283 LEU A N 1
ATOM 2189 C CA . LEU A 1 283 ? 48.504 4.545 -60.853 1.00 74.50 283 LEU A CA 1
ATOM 2190 C C . LEU A 1 283 ? 48.729 3.695 -62.102 1.00 74.50 283 LEU A C 1
ATOM 2192 O O . LEU A 1 283 ? 49.488 4.079 -63.006 1.00 74.50 283 LEU A O 1
ATOM 2196 N N . ASN A 1 284 ? 48.095 2.527 -62.157 1.00 80.25 284 ASN A N 1
ATOM 2197 C CA . ASN A 1 284 ? 48.156 1.649 -63.315 1.00 80.25 284 ASN A CA 1
ATOM 2198 C C . ASN A 1 284 ? 46.950 1.886 -64.225 1.00 80.25 284 ASN A C 1
ATOM 2200 O O . ASN A 1 284 ? 45.889 1.295 -64.064 1.00 80.25 284 ASN A O 1
ATOM 2204 N N . PHE A 1 285 ? 47.150 2.683 -65.275 1.00 74.94 285 PHE A N 1
ATOM 2205 C CA . PHE A 1 285 ? 46.111 2.951 -66.278 1.00 74.94 285 PHE A CA 1
ATOM 2206 C C . PHE A 1 285 ? 45.528 1.685 -66.917 1.00 74.94 285 PHE A C 1
ATOM 2208 O O . PHE A 1 285 ? 44.424 1.675 -67.452 1.00 74.94 285 PHE A O 1
ATOM 2215 N N . GLY A 1 286 ? 46.303 0.607 -66.900 1.00 68.81 286 GLY A N 1
ATOM 2216 C CA . GLY A 1 286 ? 45.839 -0.680 -67.330 1.00 68.81 286 GLY A CA 1
ATOM 2217 C C . GLY A 1 286 ? 44.696 -1.237 -66.487 1.00 68.81 286 GLY A C 1
ATOM 2218 O O . GLY A 1 286 ? 43.787 -1.807 -67.081 1.00 68.81 286 GLY A O 1
ATOM 2219 N N . GLU A 1 287 ? 44.788 -1.152 -65.165 1.00 75.00 287 GLU A N 1
ATOM 2220 C CA . GLU A 1 287 ? 43.793 -1.662 -64.208 1.00 75.00 287 GLU A CA 1
ATOM 2221 C C . GLU A 1 287 ? 42.563 -0.734 -64.175 1.00 75.00 287 GLU A C 1
ATOM 2223 O O . GLU A 1 287 ? 41.445 -1.219 -64.293 1.00 75.00 287 GLU A O 1
ATOM 2228 N N . GLU A 1 288 ? 42.753 0.588 -64.257 1.00 76.69 288 GLU A N 1
ATOM 2229 C CA . GLU A 1 288 ? 41.650 1.564 -64.387 1.00 76.69 288 GLU A CA 1
ATOM 2230 C C . GLU A 1 288 ? 40.781 1.358 -65.640 1.00 76.69 288 GLU A C 1
ATOM 2232 O O . GLU A 1 288 ? 39.554 1.423 -65.597 1.00 76.69 288 GLU A O 1
ATOM 2237 N N . LEU A 1 289 ? 41.405 1.088 -66.794 1.00 70.94 289 LEU A N 1
ATOM 2238 C CA . LEU A 1 289 ? 40.659 0.783 -68.019 1.00 70.94 289 LEU A CA 1
ATOM 2239 C C . LEU A 1 289 ? 39.903 -0.547 -67.933 1.00 70.94 289 LEU A C 1
ATOM 2241 O O . LEU A 1 289 ? 38.902 -0.708 -68.626 1.00 70.94 289 LEU A O 1
ATOM 2245 N N . GLU A 1 290 ? 40.400 -1.498 -67.144 1.00 70.06 290 GLU A N 1
ATOM 2246 C CA . GLU A 1 290 ? 39.748 -2.789 -66.927 1.00 70.06 290 GLU A CA 1
ATOM 2247 C C . GLU A 1 290 ? 38.489 -2.612 -66.072 1.00 70.06 290 GLU A C 1
ATOM 2249 O O . GLU A 1 290 ? 37.444 -3.116 -66.473 1.00 70.06 290 GLU A O 1
ATOM 2254 N N . GLY A 1 291 ? 38.549 -1.797 -65.010 1.00 70.38 291 GLY A N 1
ATOM 2255 C CA . GLY A 1 291 ? 37.381 -1.432 -64.200 1.00 70.38 291 GLY A CA 1
ATOM 2256 C C . GLY A 1 291 ? 36.306 -0.676 -64.988 1.00 70.38 291 GLY A C 1
ATOM 2257 O O . GLY A 1 291 ? 35.151 -1.093 -65.018 1.00 70.38 291 GLY A O 1
ATOM 2258 N N . ILE A 1 292 ? 36.681 0.374 -65.734 1.00 71.06 292 ILE A N 1
ATOM 2259 C CA . ILE A 1 292 ? 35.724 1.157 -66.545 1.00 71.06 292 ILE A CA 1
ATOM 2260 C C . ILE A 1 292 ? 35.055 0.291 -67.622 1.00 71.06 292 ILE A C 1
ATOM 2262 O O . ILE A 1 292 ? 33.855 0.406 -67.863 1.00 71.06 292 ILE A O 1
ATOM 2266 N N . VAL A 1 293 ? 35.821 -0.565 -68.308 1.00 66.31 293 VAL A N 1
ATOM 2267 C CA . VAL A 1 293 ? 35.257 -1.457 -69.333 1.00 66.31 293 VAL A CA 1
ATOM 2268 C C . VAL A 1 293 ? 34.427 -2.579 -68.701 1.00 66.31 293 VAL A C 1
ATOM 2270 O O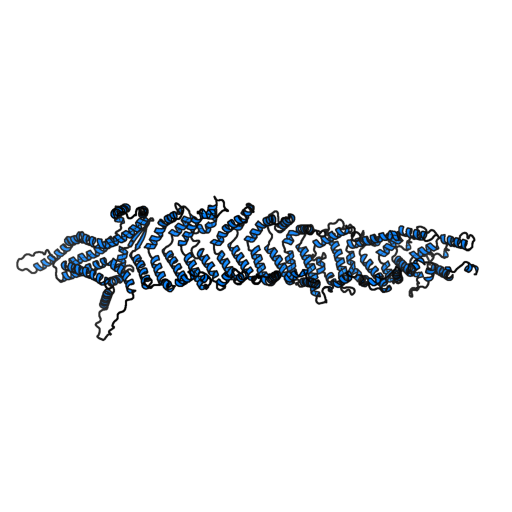 . VAL A 1 293 ? 33.439 -2.977 -69.311 1.00 66.31 293 VAL A O 1
ATOM 2273 N N . GLY A 1 294 ? 34.788 -3.053 -67.505 1.00 66.81 294 GLY A N 1
ATOM 2274 C CA . GLY A 1 294 ? 34.004 -4.007 -66.718 1.00 66.81 294 GLY A CA 1
ATOM 2275 C C . GLY A 1 294 ? 32.599 -3.484 -66.418 1.00 66.81 294 GLY A C 1
ATOM 2276 O O . GLY A 1 294 ? 31.627 -4.120 -66.814 1.00 66.81 294 GLY A O 1
ATOM 2277 N N . ILE A 1 295 ? 32.497 -2.270 -65.864 1.00 73.56 295 ILE A N 1
ATOM 2278 C CA . ILE A 1 295 ? 31.217 -1.583 -65.597 1.00 73.56 295 ILE A CA 1
ATOM 2279 C C . ILE A 1 295 ? 30.398 -1.418 -66.884 1.00 73.56 295 ILE A C 1
ATOM 2281 O O . ILE A 1 295 ? 29.219 -1.749 -66.923 1.00 73.56 295 ILE A O 1
ATOM 2285 N N . VAL A 1 296 ? 31.018 -0.946 -67.973 1.00 70.38 296 VAL A N 1
ATOM 2286 C CA . VAL A 1 296 ? 30.321 -0.783 -69.263 1.00 70.38 296 VAL A CA 1
ATOM 2287 C C . VAL A 1 296 ? 29.837 -2.124 -69.825 1.00 70.38 296 VAL A C 1
ATOM 2289 O O . VAL A 1 296 ? 28.785 -2.152 -70.456 1.00 70.38 296 VAL A O 1
ATOM 2292 N N . SER A 1 297 ? 30.575 -3.220 -69.616 1.00 64.88 297 SER A N 1
ATOM 2293 C CA . SER A 1 297 ? 30.133 -4.559 -70.027 1.00 64.88 297 SER A CA 1
ATOM 2294 C C . SER A 1 297 ? 28.891 -4.971 -69.254 1.00 64.88 297 SER A C 1
ATOM 2296 O O . SER A 1 297 ? 27.917 -5.331 -69.888 1.00 64.88 297 SER A O 1
ATOM 2298 N N . ILE A 1 298 ? 28.884 -4.831 -67.926 1.00 75.19 298 ILE A N 1
ATOM 2299 C CA . ILE A 1 298 ? 27.721 -5.161 -67.087 1.00 75.19 298 ILE A CA 1
ATOM 2300 C C . ILE A 1 298 ? 26.494 -4.347 -67.521 1.00 75.19 298 ILE A C 1
ATOM 2302 O O . ILE A 1 298 ? 25.438 -4.907 -67.800 1.00 75.19 298 ILE A O 1
ATOM 2306 N N . LEU A 1 299 ? 26.658 -3.031 -67.705 1.00 75.44 299 LEU A N 1
ATOM 2307 C CA . LEU A 1 299 ? 25.576 -2.143 -68.145 1.00 75.44 299 LEU A CA 1
ATOM 2308 C C . LEU A 1 299 ? 25.018 -2.498 -69.537 1.00 75.44 299 LEU A C 1
ATOM 2310 O O . LEU A 1 299 ? 23.842 -2.266 -69.817 1.00 75.44 299 LEU A O 1
ATOM 2314 N N . MET A 1 300 ? 25.858 -3.030 -70.428 1.00 67.06 300 MET A N 1
ATOM 2315 C CA . MET A 1 300 ? 25.440 -3.491 -71.754 1.00 67.06 300 MET A CA 1
ATOM 2316 C C . MET A 1 300 ? 24.843 -4.906 -71.731 1.00 67.06 300 MET A C 1
ATOM 2318 O O . MET A 1 300 ? 23.881 -5.156 -72.452 1.00 67.06 300 MET A O 1
ATOM 2322 N N . ASP A 1 301 ? 25.411 -5.815 -70.939 1.00 67.81 301 ASP A N 1
ATOM 2323 C CA . ASP A 1 301 ? 25.065 -7.239 -70.893 1.00 67.81 301 ASP A CA 1
ATOM 2324 C C . ASP A 1 301 ? 23.758 -7.466 -70.123 1.00 67.81 301 ASP A C 1
ATOM 2326 O O . ASP A 1 301 ? 22.937 -8.280 -70.549 1.00 67.81 301 ASP A O 1
ATOM 2330 N N . GLY A 1 302 ? 23.526 -6.684 -69.063 1.00 67.75 302 GLY A N 1
ATOM 2331 C CA . GLY A 1 302 ? 22.265 -6.647 -68.318 1.00 67.75 302 GLY A CA 1
ATOM 2332 C C . GLY A 1 302 ? 21.162 -5.804 -68.976 1.00 67.75 302 GLY A C 1
ATOM 2333 O O . GLY A 1 302 ? 20.059 -5.713 -68.452 1.00 67.75 302 GLY A O 1
ATOM 2334 N N . GLY A 1 303 ? 21.415 -5.192 -70.143 1.00 72.25 303 GLY A N 1
ATOM 2335 C CA . GLY A 1 303 ? 20.389 -4.471 -70.913 1.00 72.25 303 GLY A CA 1
ATOM 2336 C C . GLY A 1 303 ? 19.979 -3.099 -70.355 1.00 72.25 303 GLY A C 1
ATOM 2337 O O . GLY A 1 303 ? 19.085 -2.465 -70.912 1.00 72.25 303 GLY A O 1
ATOM 2338 N N . TYR A 1 304 ? 20.658 -2.588 -69.322 1.00 78.94 304 TYR A N 1
ATOM 2339 C CA . TYR A 1 304 ? 20.380 -1.288 -68.683 1.00 78.94 304 TYR A CA 1
ATOM 2340 C C . TYR A 1 304 ? 20.521 -0.076 -69.627 1.00 78.94 304 TYR A C 1
ATOM 2342 O O . TYR A 1 304 ? 20.020 1.012 -69.346 1.00 78.94 304 TYR A O 1
ATOM 2350 N N . LEU A 1 305 ? 21.230 -0.240 -70.751 1.00 75.25 305 LEU A N 1
ATOM 2351 C CA . LEU A 1 305 ? 21.441 0.794 -71.774 1.00 75.25 305 LEU A CA 1
ATOM 2352 C C . LEU A 1 305 ? 20.522 0.648 -73.003 1.00 75.25 305 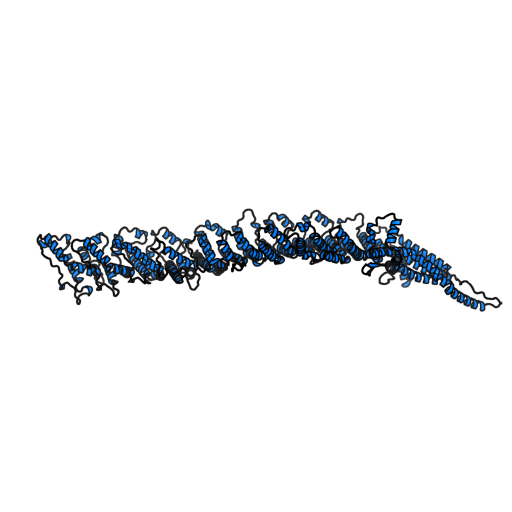LEU A C 1
ATOM 2354 O O . LEU A 1 305 ? 20.706 1.380 -73.982 1.00 75.25 305 LEU A O 1
ATOM 2358 N N . ASP A 1 306 ? 19.567 -0.286 -72.986 1.00 77.62 306 ASP A N 1
ATOM 2359 C CA . ASP A 1 306 ? 18.611 -0.472 -74.078 1.00 77.62 306 ASP A CA 1
ATOM 2360 C C . ASP A 1 306 ? 17.545 0.637 -74.096 1.00 77.62 306 ASP A C 1
ATOM 2362 O O . ASP A 1 306 ? 17.039 1.065 -73.063 1.00 77.62 306 ASP A O 1
ATOM 2366 N N . ASP A 1 307 ? 17.122 1.063 -75.294 1.00 70.62 307 ASP A N 1
ATOM 2367 C CA . ASP A 1 307 ? 16.123 2.137 -75.477 1.00 70.62 307 ASP A CA 1
ATOM 2368 C C . ASP A 1 307 ? 14.748 1.837 -74.822 1.00 70.62 307 ASP A C 1
ATOM 2370 O O . ASP A 1 307 ? 13.926 2.744 -74.688 1.00 70.62 307 ASP A O 1
ATOM 2374 N N . ASN A 1 308 ? 14.478 0.574 -74.460 1.00 76.19 308 ASN A N 1
ATOM 2375 C CA . ASN A 1 308 ? 13.239 0.113 -73.818 1.00 76.19 308 ASN A CA 1
ATOM 2376 C C . ASN A 1 308 ? 13.439 -0.308 -72.349 1.00 76.19 308 ASN A C 1
ATOM 2378 O O . ASN A 1 308 ? 12.539 -0.938 -71.796 1.00 76.19 308 ASN A O 1
ATOM 2382 N N . PHE A 1 309 ? 14.606 -0.047 -71.757 1.00 79.62 309 PHE A N 1
ATOM 2383 C CA . PHE A 1 309 ? 14.862 -0.355 -70.354 1.00 79.62 309 PHE A CA 1
ATOM 2384 C C . PHE A 1 309 ? 13.922 0.459 -69.458 1.00 79.62 309 PHE A C 1
ATOM 2386 O O . PHE A 1 309 ? 13.828 1.682 -69.601 1.00 79.62 309 PHE A O 1
ATOM 2393 N N . ASP A 1 310 ? 13.218 -0.228 -68.562 1.00 80.38 310 ASP A N 1
ATOM 2394 C CA . ASP A 1 310 ? 12.345 0.387 -67.570 1.00 80.38 310 ASP A CA 1
ATOM 2395 C C . ASP A 1 310 ? 12.988 0.236 -66.198 1.00 80.38 310 ASP A C 1
ATOM 2397 O O . ASP A 1 310 ? 13.150 -0.875 -65.696 1.00 80.38 310 ASP A O 1
ATOM 2401 N N . TYR A 1 311 ? 13.391 1.357 -65.608 1.00 80.38 311 TYR A N 1
ATOM 2402 C CA . TYR A 1 311 ? 14.100 1.341 -64.336 1.00 80.38 311 TYR A CA 1
ATOM 2403 C C . TYR A 1 311 ? 13.199 0.877 -63.183 1.00 80.38 311 TYR A C 1
ATOM 2405 O O . TYR A 1 311 ? 13.724 0.472 -62.155 1.00 80.38 311 TYR A O 1
ATOM 2413 N N . THR A 1 312 ? 11.869 0.902 -63.339 1.00 80.25 312 THR A N 1
ATOM 2414 C CA . THR A 1 312 ? 10.947 0.395 -62.309 1.00 80.25 312 THR A CA 1
ATOM 2415 C C . THR A 1 312 ? 11.033 -1.123 -62.144 1.00 80.25 312 THR A C 1
ATOM 2417 O O . THR A 1 312 ? 10.627 -1.640 -61.113 1.00 80.25 312 THR A O 1
ATOM 2420 N N . GLN A 1 313 ? 11.601 -1.835 -63.125 1.00 80.94 313 GLN A N 1
ATOM 2421 C CA . GLN A 1 313 ? 11.778 -3.292 -63.104 1.00 80.94 313 GLN A CA 1
ATOM 2422 C C . GLN A 1 313 ? 13.072 -3.747 -62.418 1.00 80.94 313 GLN A C 1
ATOM 2424 O O . GLN A 1 313 ? 13.391 -4.930 -62.484 1.00 80.94 313 GLN A O 1
ATOM 2429 N N . ILE A 1 314 ? 13.845 -2.830 -61.827 1.00 86.06 314 ILE A N 1
ATOM 2430 C CA . ILE A 1 314 ? 15.027 -3.202 -61.046 1.00 86.06 314 ILE A CA 1
ATOM 2431 C C . ILE A 1 314 ? 14.563 -3.833 -59.727 1.00 86.06 314 ILE A C 1
ATOM 2433 O O . ILE A 1 314 ? 13.804 -3.211 -58.978 1.00 86.06 314 ILE A O 1
ATOM 2437 N N . ASP A 1 315 ? 15.038 -5.049 -59.465 1.00 85.88 315 ASP A N 1
ATOM 2438 C CA . ASP A 1 315 ? 14.744 -5.852 -58.276 1.00 85.88 315 ASP A CA 1
ATOM 2439 C C . ASP A 1 315 ? 15.995 -6.618 -57.787 1.00 85.88 315 ASP A C 1
ATOM 2441 O O . ASP A 1 315 ? 17.105 -6.423 -58.295 1.00 85.88 315 ASP A O 1
ATOM 2445 N N . GLU A 1 316 ? 15.824 -7.503 -56.800 1.00 87.88 316 GLU A N 1
ATOM 2446 C CA . GLU A 1 316 ? 16.877 -8.359 -56.228 1.00 87.88 316 GLU A CA 1
ATOM 2447 C C . GLU A 1 316 ? 17.676 -9.145 -57.293 1.00 87.88 316 GLU A C 1
ATOM 2449 O O . GLU A 1 316 ? 18.874 -9.388 -57.145 1.00 87.88 316 GLU A O 1
ATOM 2454 N N . THR A 1 317 ? 17.064 -9.506 -58.431 1.00 86.00 317 THR A N 1
ATOM 2455 C CA . THR A 1 317 ? 17.747 -10.272 -59.489 1.00 86.00 317 THR A CA 1
ATOM 2456 C C . THR A 1 317 ? 18.855 -9.485 -60.189 1.00 86.00 317 THR A C 1
ATOM 2458 O O . THR A 1 317 ? 19.694 -10.080 -60.871 1.00 86.00 317 THR A O 1
ATOM 2461 N N . ASN A 1 318 ? 18.887 -8.162 -60.006 1.00 88.06 318 ASN A N 1
ATOM 2462 C CA . ASN A 1 318 ? 19.907 -7.268 -60.543 1.00 88.06 318 ASN A CA 1
ATOM 2463 C C . ASN A 1 318 ? 21.101 -7.058 -59.594 1.00 88.06 318 ASN A C 1
ATOM 2465 O O . ASN A 1 318 ? 22.068 -6.406 -59.993 1.00 88.06 318 ASN A O 1
ATOM 2469 N N . LEU A 1 319 ? 21.080 -7.605 -58.372 1.00 87.25 319 LEU A N 1
ATOM 2470 C CA . LEU A 1 319 ? 22.128 -7.363 -57.373 1.00 87.25 319 LEU A CA 1
ATOM 2471 C C . LEU A 1 319 ? 23.513 -7.850 -57.803 1.00 87.25 319 LEU A C 1
ATOM 2473 O O . LEU A 1 319 ? 24.477 -7.115 -57.620 1.00 87.25 319 LEU A O 1
ATOM 2477 N N . GLU A 1 320 ? 23.623 -9.003 -58.473 1.00 85.62 320 GLU A N 1
ATOM 2478 C CA . GLU A 1 320 ? 24.917 -9.524 -58.965 1.00 85.62 320 GLU A CA 1
ATOM 2479 C C . GLU A 1 320 ? 25.599 -8.537 -59.936 1.00 85.62 320 GLU A C 1
ATOM 2481 O O . GLU A 1 320 ? 26.819 -8.341 -59.904 1.00 85.62 320 GLU A O 1
ATOM 2486 N N . ASP A 1 321 ? 24.809 -7.861 -60.777 1.00 84.00 321 ASP A N 1
ATOM 2487 C CA . ASP A 1 321 ? 25.314 -6.835 -61.689 1.00 84.00 321 ASP A CA 1
ATOM 2488 C C . ASP A 1 321 ? 25.752 -5.575 -60.920 1.00 84.00 321 ASP A C 1
ATOM 2490 O O . ASP A 1 321 ? 26.807 -4.999 -61.206 1.00 84.00 321 ASP A O 1
ATOM 2494 N N . ILE A 1 322 ? 24.964 -5.139 -59.933 1.00 86.00 322 ILE A N 1
ATOM 2495 C CA . ILE A 1 322 ? 25.236 -3.938 -59.130 1.00 86.00 322 ILE A CA 1
ATOM 2496 C C . ILE A 1 322 ? 26.466 -4.151 -58.227 1.00 86.00 322 ILE A C 1
ATOM 2498 O O . ILE A 1 322 ? 27.357 -3.297 -58.216 1.00 86.00 322 ILE A O 1
ATOM 2502 N N . GLU A 1 323 ? 26.584 -5.300 -57.556 1.00 87.44 323 GLU A N 1
ATOM 2503 C CA . GLU A 1 323 ? 27.743 -5.693 -56.737 1.00 87.44 323 GLU A CA 1
ATOM 2504 C C . GLU A 1 323 ? 29.026 -5.648 -57.570 1.00 87.44 323 GLU A C 1
ATOM 2506 O O . GLU A 1 323 ? 30.048 -5.084 -57.163 1.00 87.44 323 GLU A O 1
ATOM 2511 N N . ALA A 1 324 ? 28.975 -6.190 -58.790 1.00 80.62 324 ALA A N 1
ATOM 2512 C CA . ALA A 1 324 ? 30.113 -6.189 -59.693 1.00 80.62 324 ALA A CA 1
ATOM 2513 C C . ALA A 1 324 ? 30.505 -4.763 -60.131 1.00 80.62 324 ALA A C 1
ATOM 2515 O O . ALA A 1 324 ? 31.699 -4.461 -60.241 1.00 80.62 324 ALA A O 1
ATOM 2516 N N . ILE A 1 325 ? 29.538 -3.855 -60.330 1.00 83.94 325 ILE A N 1
ATOM 2517 C CA . ILE A 1 325 ? 29.804 -2.433 -60.605 1.00 83.94 325 ILE A CA 1
ATOM 2518 C C . ILE A 1 325 ? 30.509 -1.771 -59.414 1.00 83.94 325 ILE A C 1
ATOM 2520 O O . ILE A 1 325 ? 31.555 -1.144 -59.608 1.00 83.94 325 ILE A O 1
ATOM 2524 N N . PHE A 1 326 ? 29.985 -1.927 -58.197 1.00 86.25 326 PHE A N 1
ATOM 2525 C CA . PHE A 1 326 ? 30.578 -1.340 -56.991 1.00 86.25 326 PHE A CA 1
ATOM 2526 C C . PHE A 1 326 ? 31.940 -1.951 -56.648 1.00 86.25 326 PHE A C 1
ATOM 2528 O O . PHE A 1 326 ? 32.856 -1.219 -56.280 1.00 86.25 326 PHE A O 1
ATOM 2535 N N . THR A 1 327 ? 32.146 -3.241 -56.918 1.00 84.75 327 THR A N 1
ATOM 2536 C CA . THR A 1 327 ? 33.456 -3.899 -56.817 1.00 84.75 327 THR A CA 1
ATOM 2537 C C . THR A 1 327 ? 34.482 -3.249 -57.753 1.00 84.75 327 THR A C 1
ATOM 2539 O O . THR A 1 327 ? 35.619 -2.989 -57.352 1.00 84.75 327 THR A O 1
ATOM 2542 N N . TYR A 1 328 ? 34.105 -2.937 -59.001 1.00 80.56 328 TYR A N 1
ATOM 2543 C CA . TYR A 1 328 ? 34.995 -2.235 -59.934 1.00 80.56 328 TYR A CA 1
ATOM 2544 C C . TYR A 1 328 ? 35.277 -0.783 -59.523 1.00 80.56 328 TYR A C 1
ATOM 2546 O O . TYR A 1 328 ? 36.380 -0.294 -59.777 1.00 80.56 328 TYR A O 1
ATOM 2554 N N . ILE A 1 329 ? 34.312 -0.097 -58.902 1.00 81.06 329 ILE A N 1
ATOM 2555 C CA . ILE A 1 329 ? 34.487 1.259 -58.356 1.00 81.06 329 ILE A CA 1
ATOM 2556 C C . ILE A 1 329 ? 35.434 1.225 -57.147 1.00 81.06 329 ILE A C 1
ATOM 2558 O O . ILE A 1 329 ? 36.405 1.980 -57.114 1.00 81.06 329 ILE A O 1
ATOM 2562 N N . SER A 1 330 ? 35.202 0.300 -56.214 1.00 81.12 330 SER A N 1
ATOM 2563 C CA . SER A 1 330 ? 35.990 0.082 -54.996 1.00 81.12 330 SER A CA 1
ATOM 2564 C C . SER A 1 330 ? 37.463 -0.234 -55.296 1.00 81.12 330 SER A C 1
ATOM 2566 O O . SER A 1 330 ? 38.365 0.257 -54.621 1.00 81.12 330 SER A O 1
ATOM 2568 N N . GLN A 1 331 ? 37.741 -0.981 -56.371 1.00 81.56 331 GLN A N 1
ATOM 2569 C CA . GLN A 1 331 ? 39.104 -1.339 -56.795 1.00 81.56 331 GLN A CA 1
ATOM 2570 C C . GLN A 1 331 ? 39.834 -0.246 -57.605 1.00 81.56 331 GLN A C 1
ATOM 2572 O O . GLN A 1 331 ? 40.963 -0.476 -58.046 1.00 81.56 331 GLN A O 1
ATOM 2577 N N . SER A 1 332 ? 39.225 0.923 -57.845 1.00 82.44 332 SER A N 1
ATOM 2578 C CA . SER A 1 332 ? 39.859 2.010 -58.605 1.00 82.44 332 SER A CA 1
ATOM 2579 C C . SER A 1 332 ? 40.909 2.744 -57.762 1.00 82.44 332 SER A C 1
ATOM 2581 O O . SER A 1 332 ? 40.585 3.542 -56.882 1.00 82.44 332 SER A O 1
ATOM 2583 N N . ASP A 1 333 ? 42.189 2.554 -58.097 1.00 74.88 333 ASP A N 1
ATOM 2584 C CA . ASP A 1 333 ? 43.310 3.314 -57.525 1.00 74.88 333 ASP A CA 1
ATOM 2585 C C . ASP A 1 333 ? 43.150 4.825 -57.782 1.00 74.88 333 ASP A C 1
ATOM 2587 O O . ASP A 1 333 ? 43.625 5.658 -57.007 1.00 74.88 333 ASP A O 1
ATOM 2591 N N . LEU A 1 334 ? 42.502 5.196 -58.894 1.00 74.12 334 LEU A N 1
ATOM 2592 C CA . LEU A 1 334 ? 42.211 6.583 -59.246 1.00 74.12 334 LEU A CA 1
ATOM 2593 C C . LEU A 1 334 ? 41.198 7.219 -58.288 1.00 74.12 334 LEU A C 1
ATOM 2595 O O . LEU A 1 334 ? 41.451 8.330 -57.821 1.00 74.12 334 LEU A O 1
ATOM 2599 N N . LEU A 1 335 ? 40.071 6.556 -58.012 1.00 75.50 335 LEU A N 1
ATOM 2600 C CA . LEU A 1 335 ? 39.043 7.074 -57.100 1.00 75.50 335 LEU A CA 1
ATOM 2601 C C . LEU A 1 335 ? 39.529 7.064 -55.648 1.00 75.50 335 LEU A C 1
ATOM 2603 O O . LEU A 1 335 ? 39.415 8.089 -54.977 1.00 75.50 335 LEU A O 1
ATOM 2607 N N . ASN A 1 336 ? 40.194 5.985 -55.224 1.00 72.00 336 ASN A N 1
ATOM 2608 C CA . ASN A 1 336 ? 40.789 5.864 -53.888 1.00 72.00 336 ASN A CA 1
ATOM 2609 C C . ASN A 1 336 ? 41.909 6.886 -53.630 1.00 72.00 336 ASN A C 1
ATOM 2611 O O . ASN A 1 336 ? 42.236 7.177 -52.485 1.00 72.00 336 ASN A O 1
ATOM 2615 N N . TYR A 1 337 ? 42.496 7.472 -54.679 1.00 71.75 337 TYR A N 1
ATOM 2616 C CA . TYR A 1 337 ? 43.410 8.608 -54.548 1.00 71.75 337 TYR A CA 1
ATOM 2617 C C . TYR A 1 337 ? 42.689 9.965 -54.631 1.00 71.75 337 TYR A C 1
ATOM 2619 O O . TYR A 1 337 ? 43.016 10.888 -53.886 1.00 71.75 337 TYR A O 1
ATOM 2627 N N . LEU A 1 338 ? 41.733 10.117 -55.554 1.00 70.62 338 LEU A N 1
ATOM 2628 C CA . LEU A 1 338 ? 41.054 11.388 -55.822 1.00 70.62 338 LEU A CA 1
ATOM 2629 C C . LEU A 1 338 ? 40.130 11.834 -54.691 1.00 70.62 338 LEU A C 1
ATOM 2631 O O . LEU A 1 338 ? 40.076 13.031 -54.417 1.00 70.62 338 LEU A O 1
ATOM 2635 N N . ILE A 1 339 ? 39.395 10.907 -54.076 1.00 74.56 339 ILE A N 1
ATOM 2636 C CA . ILE A 1 339 ? 38.364 11.245 -53.093 1.00 74.56 339 ILE A CA 1
ATOM 2637 C C . ILE A 1 339 ? 38.987 11.723 -51.770 1.00 74.56 339 ILE A C 1
ATOM 2639 O O . ILE A 1 339 ? 38.711 12.868 -51.409 1.00 74.56 339 ILE A O 1
ATOM 2643 N N . PRO A 1 340 ? 39.915 10.989 -51.112 1.00 70.31 340 PRO A N 1
ATOM 2644 C CA . PRO A 1 340 ? 40.601 11.494 -49.915 1.00 70.31 340 PRO A CA 1
ATOM 2645 C C . PRO A 1 340 ? 41.320 12.821 -50.158 1.00 70.31 340 PRO A C 1
ATOM 2647 O O . PRO A 1 340 ? 41.352 13.697 -49.298 1.00 70.31 340 PRO A O 1
ATOM 2650 N N . PHE A 1 341 ? 41.878 12.996 -51.359 1.00 68.81 341 PHE A N 1
ATOM 2651 C CA . PHE A 1 341 ? 42.533 14.234 -51.755 1.00 68.81 341 PHE A CA 1
ATOM 2652 C C . PHE A 1 341 ? 41.544 15.408 -51.872 1.00 68.81 341 PHE A C 1
ATOM 2654 O O . PHE A 1 341 ? 41.779 16.480 -51.312 1.00 68.81 341 PHE A O 1
ATOM 2661 N N . ALA A 1 342 ? 40.436 15.213 -52.594 1.00 67.62 342 ALA A N 1
ATOM 2662 C CA . ALA A 1 342 ? 39.392 16.223 -52.751 1.00 67.62 342 ALA A CA 1
ATOM 2663 C C . ALA A 1 342 ? 38.761 16.598 -51.405 1.00 67.62 342 ALA A C 1
ATOM 2665 O O . ALA A 1 342 ? 38.424 17.759 -51.196 1.00 67.62 342 ALA A O 1
ATOM 2666 N N . ILE A 1 343 ? 38.662 15.637 -50.490 1.00 72.06 343 ILE A N 1
ATOM 2667 C CA . ILE A 1 343 ? 38.209 15.846 -49.118 1.00 72.06 343 ILE A CA 1
ATOM 2668 C C . ILE A 1 343 ? 39.228 16.672 -48.334 1.00 72.06 343 ILE A C 1
ATOM 2670 O O . ILE A 1 343 ? 38.880 17.743 -47.852 1.00 72.06 343 ILE A O 1
ATOM 2674 N N . ARG A 1 344 ? 40.497 16.254 -48.272 1.00 68.50 344 ARG A N 1
ATOM 2675 C CA . ARG A 1 344 ? 41.542 16.940 -47.493 1.00 68.50 344 ARG A CA 1
ATOM 2676 C C . ARG A 1 344 ? 41.682 18.422 -47.845 1.00 68.50 344 ARG A C 1
ATOM 2678 O O . ARG A 1 344 ? 41.808 19.253 -46.951 1.00 68.50 344 ARG A O 1
ATOM 2685 N N . GLU A 1 345 ? 41.651 18.752 -49.135 1.00 65.56 345 GLU A N 1
ATOM 2686 C CA . GLU A 1 345 ? 41.860 20.129 -49.604 1.00 65.56 345 GLU A CA 1
ATOM 2687 C C . GLU A 1 345 ? 40.552 20.901 -49.837 1.00 65.56 345 GLU A C 1
ATOM 2689 O O . GLU A 1 345 ? 40.520 22.123 -49.710 1.00 65.56 345 GLU A O 1
ATOM 2694 N N . GLY A 1 346 ? 39.472 20.213 -50.218 1.00 65.62 346 GLY A N 1
ATOM 2695 C CA . GLY A 1 346 ? 38.198 20.827 -50.596 1.00 65.62 346 GLY A CA 1
ATOM 2696 C C . GLY A 1 346 ? 37.199 20.952 -49.450 1.00 65.62 346 GLY A C 1
ATOM 2697 O O . GLY A 1 346 ? 36.452 21.929 -49.416 1.00 65.62 346 GLY A O 1
ATOM 2698 N N . LEU A 1 347 ? 37.198 20.016 -48.496 1.00 70.00 347 LEU A N 1
ATOM 2699 C CA . LEU A 1 347 ? 36.266 20.019 -47.365 1.00 70.00 347 LEU A CA 1
ATOM 2700 C C . LEU A 1 347 ? 36.445 21.239 -46.447 1.00 70.00 347 LEU A C 1
ATOM 2702 O O . LEU A 1 347 ? 35.436 21.865 -46.134 1.00 70.00 347 LEU A O 1
ATOM 2706 N N . PRO A 1 348 ? 37.671 21.673 -46.079 1.00 66.50 348 PRO A N 1
ATOM 2707 C CA . PRO A 1 348 ? 37.838 22.855 -45.230 1.00 66.50 348 PRO A CA 1
ATOM 2708 C C . PRO A 1 348 ? 37.326 24.131 -45.906 1.00 66.50 348 PRO A C 1
ATOM 2710 O O . PRO A 1 348 ? 36.779 25.006 -45.245 1.00 66.50 348 PRO A O 1
ATOM 2713 N N . ILE A 1 349 ? 37.452 24.212 -47.236 1.00 67.69 349 ILE A N 1
ATOM 2714 C CA . ILE A 1 349 ? 36.947 25.333 -48.039 1.00 67.69 349 ILE A CA 1
ATOM 2715 C C . ILE A 1 349 ? 35.422 25.300 -48.073 1.00 67.69 349 ILE A C 1
ATOM 2717 O O . ILE A 1 349 ? 34.786 26.300 -47.754 1.00 67.69 349 ILE A O 1
ATOM 2721 N N . ALA A 1 350 ? 34.842 24.148 -48.420 1.00 68.38 350 ALA A N 1
ATOM 2722 C CA . ALA A 1 350 ? 33.397 23.971 -48.474 1.00 68.38 350 ALA A CA 1
ATOM 2723 C C . ALA A 1 350 ? 32.742 24.270 -47.115 1.00 68.38 350 ALA A C 1
ATOM 2725 O O . ALA A 1 350 ? 31.737 24.971 -47.064 1.00 68.38 350 ALA A O 1
ATOM 2726 N N . LEU A 1 351 ? 33.347 23.816 -46.014 1.00 68.38 351 LEU A N 1
ATOM 2727 C CA . LEU A 1 351 ? 32.878 24.109 -44.660 1.00 68.38 351 LEU A CA 1
ATOM 2728 C C . LEU A 1 351 ? 33.075 25.579 -44.281 1.00 68.38 351 LEU A C 1
ATOM 2730 O O . LEU A 1 351 ? 32.164 26.159 -43.707 1.00 68.38 351 LEU A O 1
ATOM 2734 N N . SER A 1 352 ? 34.185 26.226 -44.651 1.00 66.25 352 SER A N 1
ATOM 2735 C CA . SER A 1 352 ? 34.370 27.674 -44.419 1.00 66.25 352 SER A CA 1
ATOM 2736 C C . SER A 1 352 ? 33.406 28.563 -45.221 1.00 66.25 352 SER A C 1
ATOM 2738 O O . SER A 1 352 ? 33.199 29.722 -44.879 1.00 66.25 352 SER A O 1
ATOM 2740 N N . GLU A 1 353 ? 32.821 28.046 -46.309 1.00 70.69 353 GLU A N 1
ATOM 2741 C CA . GLU A 1 353 ? 31.773 28.736 -47.075 1.00 70.69 353 GLU A CA 1
ATOM 2742 C C . GLU A 1 353 ? 30.361 28.474 -46.520 1.00 70.69 353 GLU A C 1
ATOM 2744 O O . GLU A 1 353 ? 29.465 29.299 -46.712 1.00 70.69 353 GLU A O 1
ATOM 2749 N N . LEU A 1 354 ? 30.156 27.332 -45.854 1.00 66.25 354 LEU A N 1
ATOM 2750 C CA . LEU A 1 354 ? 28.883 26.920 -45.251 1.00 66.25 354 LEU A CA 1
ATOM 2751 C C . LEU A 1 354 ? 28.735 27.345 -43.781 1.00 66.25 354 LEU A C 1
ATOM 2753 O O . LEU A 1 354 ? 27.611 27.395 -43.287 1.00 66.25 354 LEU A O 1
ATOM 2757 N N . THR A 1 355 ? 29.841 27.652 -43.103 1.00 67.12 355 THR A N 1
ATOM 2758 C CA . THR A 1 355 ? 29.907 28.006 -41.679 1.00 67.12 355 THR A CA 1
ATOM 2759 C C . THR A 1 355 ? 30.558 29.374 -41.477 1.00 67.12 355 THR A C 1
ATOM 2761 O O . THR A 1 355 ? 31.232 29.885 -42.366 1.00 67.12 355 THR A O 1
ATOM 2764 N N . ASP A 1 356 ? 30.399 29.964 -40.288 1.00 65.75 356 ASP A N 1
ATOM 2765 C CA . ASP A 1 356 ? 31.066 31.226 -39.916 1.00 65.75 356 ASP A CA 1
ATOM 2766 C C . ASP A 1 356 ? 32.521 31.024 -39.430 1.00 65.75 356 ASP A C 1
ATOM 2768 O O . ASP A 1 356 ? 33.172 31.969 -38.975 1.00 65.75 356 ASP A O 1
ATOM 2772 N N . TYR A 1 357 ? 33.050 29.798 -39.506 1.00 65.50 357 TYR A N 1
ATOM 2773 C CA . TYR A 1 357 ? 34.409 29.483 -39.076 1.00 65.50 357 TYR A CA 1
ATOM 2774 C C . TYR A 1 357 ? 35.450 29.953 -40.099 1.00 65.50 357 TYR A C 1
ATOM 2776 O O . TYR A 1 357 ? 35.409 29.570 -41.267 1.00 65.50 357 TYR A O 1
ATOM 2784 N N . GLU A 1 358 ? 36.454 30.722 -39.651 1.00 61.94 358 GLU A N 1
ATOM 2785 C CA . GLU A 1 358 ? 37.624 31.039 -40.491 1.00 61.94 358 GLU A CA 1
ATOM 2786 C C . GLU A 1 358 ? 38.443 29.774 -40.815 1.00 61.94 358 GLU A C 1
ATOM 2788 O O . GLU A 1 358 ? 39.032 29.683 -41.894 1.00 61.94 358 GLU A O 1
ATOM 2793 N N . ASN A 1 359 ? 38.464 28.796 -39.899 1.00 70.19 359 ASN A N 1
ATOM 2794 C CA . ASN A 1 359 ? 39.069 27.482 -40.087 1.00 70.19 359 ASN A CA 1
ATOM 2795 C C . ASN A 1 359 ? 38.343 26.417 -39.233 1.00 70.19 359 ASN A C 1
ATOM 2797 O O . ASN A 1 359 ? 38.385 26.504 -38.005 1.00 70.19 359 ASN A O 1
ATOM 2801 N N . PRO A 1 360 ? 37.721 25.385 -39.834 1.00 68.75 360 PRO A N 1
ATOM 2802 C CA . PRO A 1 360 ? 36.985 24.361 -39.086 1.00 68.75 360 PRO A CA 1
ATOM 2803 C C . PRO A 1 360 ? 37.875 23.485 -38.180 1.00 68.75 360 PRO A C 1
ATOM 2805 O O . PRO A 1 360 ? 37.370 22.881 -37.243 1.00 68.75 360 PRO A O 1
ATOM 2808 N N . TYR A 1 361 ? 39.200 23.460 -38.384 1.00 74.19 361 TYR A N 1
ATOM 2809 C CA . TYR A 1 361 ? 40.141 22.740 -37.507 1.00 74.19 361 TYR A CA 1
ATOM 2810 C C . TYR A 1 361 ? 40.498 23.481 -36.207 1.00 74.19 361 TYR A C 1
ATOM 2812 O O . TYR A 1 361 ? 41.273 22.965 -35.402 1.00 74.19 361 TYR A O 1
ATOM 2820 N N . ASP A 1 362 ? 39.994 24.700 -35.996 1.00 74.94 362 ASP A N 1
ATOM 2821 C CA . ASP A 1 362 ? 40.286 25.464 -34.777 1.00 74.94 362 ASP A CA 1
ATOM 2822 C C . ASP A 1 362 ? 39.505 24.941 -33.554 1.00 74.94 362 ASP A C 1
ATOM 2824 O O . ASP A 1 362 ? 39.874 25.243 -32.416 1.00 74.94 362 ASP A O 1
ATOM 2828 N N . ARG A 1 363 ? 38.458 24.131 -33.778 1.00 74.19 363 ARG A N 1
ATOM 2829 C CA . ARG A 1 363 ? 37.711 23.417 -32.735 1.00 74.19 363 ARG A CA 1
ATOM 2830 C C . ARG A 1 363 ? 38.197 21.961 -32.644 1.00 74.19 363 ARG A C 1
ATOM 2832 O O . ARG A 1 363 ? 38.208 21.289 -33.675 1.00 74.19 363 ARG A O 1
ATOM 2839 N N . PRO A 1 364 ? 38.602 21.465 -31.459 1.00 79.50 364 PRO A N 1
ATOM 2840 C CA . PRO A 1 364 ? 39.132 20.106 -31.296 1.00 79.50 364 PRO A CA 1
ATOM 2841 C C . PRO A 1 364 ? 38.192 18.991 -31.775 1.00 79.50 364 PRO A C 1
ATOM 2843 O O . PRO A 1 364 ? 38.659 18.025 -32.380 1.00 79.50 364 PRO A O 1
ATOM 2846 N N . ASP A 1 365 ? 36.887 19.145 -31.559 1.00 76.75 365 ASP A N 1
ATOM 2847 C CA . ASP A 1 365 ? 35.915 18.072 -31.803 1.00 76.75 365 ASP A CA 1
ATOM 2848 C C . ASP A 1 365 ? 35.528 18.007 -33.284 1.00 76.75 365 ASP A C 1
ATOM 2850 O O . ASP A 1 365 ? 35.636 16.953 -33.915 1.00 76.75 365 ASP A O 1
ATOM 2854 N N . THR A 1 366 ? 35.260 19.168 -33.903 1.00 79.31 366 THR A N 1
ATOM 2855 C CA . THR A 1 366 ? 35.189 19.282 -35.371 1.00 79.31 366 THR A CA 1
ATOM 2856 C C . THR A 1 366 ? 36.474 18.761 -36.029 1.00 79.31 366 THR A C 1
ATOM 2858 O O . THR A 1 366 ? 36.401 18.022 -37.009 1.00 79.31 366 THR A O 1
ATOM 2861 N N . ALA A 1 367 ? 37.661 19.087 -35.504 1.00 81.25 367 ALA A N 1
ATOM 2862 C CA . ALA A 1 367 ? 38.921 18.585 -36.055 1.00 81.25 367 ALA A CA 1
ATOM 2863 C C . ALA A 1 367 ? 39.016 17.052 -35.988 1.00 81.25 367 ALA A C 1
ATOM 2865 O O . ALA A 1 367 ? 39.436 16.436 -36.965 1.00 81.25 367 ALA A O 1
ATOM 2866 N N . SER A 1 368 ? 38.580 16.441 -34.885 1.00 82.88 368 SER A N 1
ATOM 2867 C CA . SER A 1 368 ? 38.597 14.986 -34.694 1.00 82.88 368 SER A CA 1
ATOM 2868 C C . SER A 1 368 ? 37.663 14.266 -35.673 1.00 82.88 368 SER A C 1
ATOM 2870 O O . SER A 1 368 ? 38.080 13.307 -36.324 1.00 82.88 368 SER A O 1
ATOM 2872 N N . ALA A 1 369 ? 36.440 14.772 -35.864 1.00 82.69 369 ALA A N 1
ATOM 2873 C CA . ALA A 1 369 ? 35.494 14.239 -36.848 1.00 82.69 369 ALA A CA 1
ATOM 2874 C C . ALA A 1 369 ? 35.997 14.398 -38.298 1.00 82.69 369 ALA A C 1
ATOM 2876 O O . ALA A 1 369 ? 35.854 13.494 -39.124 1.00 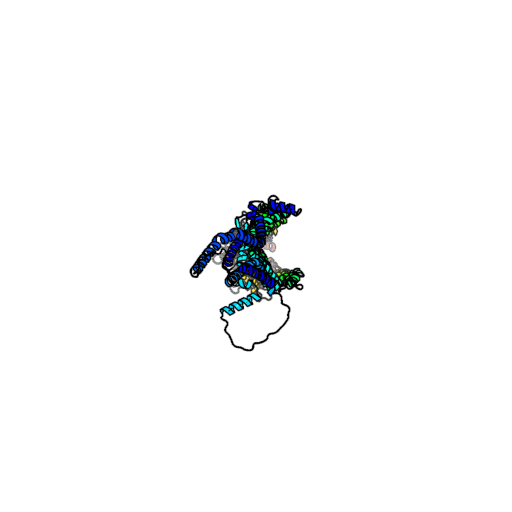82.69 369 ALA A O 1
ATOM 2877 N N . LEU A 1 370 ? 36.640 15.527 -38.618 1.00 81.31 370 LEU A N 1
ATOM 2878 C CA . LEU A 1 370 ? 37.246 15.748 -39.935 1.00 81.31 370 LEU A CA 1
ATOM 2879 C C . LEU A 1 370 ? 38.463 14.847 -40.174 1.00 81.31 370 LEU A C 1
ATOM 2881 O O . LEU A 1 370 ? 38.631 14.339 -41.282 1.00 81.31 370 LEU A O 1
ATOM 2885 N N . GLU A 1 371 ? 39.299 14.620 -39.159 1.00 83.56 371 GLU A N 1
ATOM 2886 C CA . GLU A 1 371 ? 40.413 13.671 -39.234 1.00 83.56 371 GLU A CA 1
ATOM 2887 C C . GLU A 1 371 ? 39.901 12.247 -39.486 1.00 83.56 371 GLU A C 1
ATOM 2889 O O . GLU A 1 371 ? 40.384 11.596 -40.419 1.00 83.56 371 GLU A O 1
ATOM 2894 N N . ALA A 1 372 ? 38.872 11.811 -38.752 1.00 84.25 372 ALA A N 1
ATOM 2895 C CA . ALA A 1 372 ? 38.204 10.530 -38.967 1.00 84.25 372 ALA A CA 1
ATOM 2896 C C . ALA A 1 372 ? 37.662 10.411 -40.403 1.00 84.25 372 ALA A C 1
ATOM 2898 O O . ALA A 1 372 ? 38.031 9.478 -41.119 1.00 84.25 372 ALA A O 1
ATOM 2899 N N . PHE A 1 373 ? 36.934 11.422 -40.894 1.00 85.44 373 PHE A N 1
ATOM 2900 C CA . PHE A 1 373 ? 36.420 11.457 -42.268 1.00 85.44 373 PHE A CA 1
ATOM 2901 C C . PHE A 1 373 ? 37.529 11.398 -43.334 1.00 85.44 373 PHE A C 1
ATOM 2903 O O . PHE A 1 373 ? 37.395 10.737 -44.364 1.00 85.44 373 PHE A O 1
ATOM 2910 N N . THR A 1 374 ? 38.664 12.067 -43.103 1.00 78.88 374 THR A N 1
ATOM 2911 C CA . THR A 1 374 ? 39.809 12.022 -44.033 1.00 78.88 374 THR A CA 1
ATOM 2912 C C . THR A 1 374 ? 40.538 10.677 -44.037 1.00 78.88 374 THR A C 1
ATOM 2914 O O . THR A 1 374 ? 41.317 10.415 -44.958 1.00 78.88 374 THR A O 1
ATOM 2917 N N . SER A 1 375 ? 40.299 9.838 -43.025 1.00 83.12 375 SER A N 1
ATOM 2918 C CA . SER A 1 375 ? 40.925 8.525 -42.852 1.00 83.12 375 SER A CA 1
ATOM 2919 C C . SER A 1 375 ? 40.083 7.342 -43.347 1.00 83.12 375 SER A C 1
ATOM 2921 O O . SER A 1 375 ? 40.611 6.230 -43.378 1.00 83.12 375 SER A O 1
ATOM 2923 N N . ILE A 1 376 ? 38.841 7.595 -43.786 1.00 87.19 376 ILE A N 1
ATOM 2924 C CA . ILE A 1 376 ? 37.906 6.600 -44.339 1.00 87.19 376 ILE A CA 1
ATOM 2925 C C . ILE A 1 376 ? 38.547 5.800 -45.475 1.00 87.19 376 ILE A C 1
ATOM 2927 O O . ILE A 1 376 ? 39.148 6.362 -46.405 1.00 87.19 376 ILE A O 1
ATOM 2931 N N . ASP A 1 377 ? 38.364 4.479 -45.436 1.00 87.38 377 ASP A N 1
ATOM 2932 C CA . ASP A 1 377 ? 38.715 3.607 -46.552 1.00 87.38 377 ASP A CA 1
ATOM 2933 C C . ASP A 1 377 ? 37.586 3.615 -47.585 1.00 87.38 377 ASP A C 1
ATOM 2935 O O . ASP A 1 377 ? 36.620 2.857 -47.507 1.00 87.38 377 ASP A O 1
ATOM 2939 N N . TRP A 1 378 ? 37.734 4.462 -48.604 1.00 84.88 378 TRP A N 1
ATOM 2940 C CA . TRP A 1 378 ? 36.748 4.605 -49.676 1.00 84.88 378 TRP A CA 1
ATOM 2941 C C . TRP A 1 378 ? 36.463 3.302 -50.428 1.00 84.88 378 TRP A C 1
ATOM 2943 O O . TRP A 1 378 ? 35.383 3.160 -50.995 1.00 84.88 378 TRP A O 1
ATOM 2953 N N . SER A 1 379 ? 37.378 2.326 -50.399 1.00 84.38 379 SER A N 1
ATOM 2954 C CA . SER A 1 379 ? 37.131 0.997 -50.958 1.00 84.38 379 SER A CA 1
ATOM 2955 C C . SER A 1 379 ? 36.012 0.277 -50.195 1.00 84.38 379 SER A C 1
ATOM 2957 O O . SER A 1 379 ? 35.127 -0.299 -50.833 1.00 84.38 379 SER A O 1
ATOM 2959 N N . ASN A 1 380 ? 36.021 0.348 -48.860 1.00 87.38 380 ASN A N 1
ATOM 2960 C CA . ASN A 1 380 ? 34.978 -0.222 -48.005 1.00 87.38 380 ASN A CA 1
ATOM 2961 C C . ASN A 1 380 ? 33.719 0.651 -48.023 1.00 87.38 380 ASN A C 1
ATOM 2963 O O . ASN A 1 380 ? 32.629 0.111 -48.155 1.00 87.38 380 ASN A O 1
ATOM 2967 N N . GLU A 1 381 ? 33.851 1.981 -48.031 1.00 90.12 381 GLU A N 1
ATOM 2968 C CA . GLU A 1 381 ? 32.693 2.888 -48.060 1.00 90.12 381 GLU A CA 1
ATOM 2969 C C . GLU A 1 381 ? 31.856 2.743 -49.346 1.00 90.12 381 GLU A C 1
ATOM 2971 O O . GLU A 1 381 ? 30.628 2.811 -49.312 1.00 90.12 381 GLU A O 1
ATOM 2976 N N . PHE A 1 382 ? 32.481 2.455 -50.497 1.00 88.62 382 PHE A N 1
ATOM 2977 C CA . PHE A 1 382 ? 31.732 2.090 -51.707 1.00 88.62 382 PHE A CA 1
ATOM 2978 C C . PHE A 1 382 ? 30.989 0.756 -51.572 1.00 88.62 382 PHE A C 1
ATOM 2980 O O . PHE A 1 382 ? 29.924 0.602 -52.164 1.00 88.62 382 PHE A O 1
ATOM 2987 N N . MET A 1 383 ? 31.521 -0.197 -50.807 1.00 90.38 383 MET A N 1
ATOM 2988 C CA . MET A 1 383 ? 30.818 -1.450 -50.527 1.00 90.38 383 MET A CA 1
ATOM 2989 C C . MET A 1 383 ? 29.705 -1.263 -49.487 1.00 90.38 383 MET A C 1
ATOM 2991 O O . MET A 1 383 ? 28.668 -1.899 -49.623 1.00 90.38 383 MET A O 1
ATOM 2995 N N . ASN A 1 384 ? 29.848 -0.338 -48.533 1.00 90.25 384 ASN A N 1
ATOM 2996 C CA . ASN A 1 384 ? 28.759 0.067 -47.636 1.00 90.25 384 ASN A CA 1
ATOM 2997 C C . ASN A 1 384 ? 27.606 0.715 -48.429 1.00 90.25 384 ASN A C 1
ATOM 2999 O O . ASN A 1 384 ? 26.445 0.371 -48.227 1.00 90.25 384 ASN A O 1
ATOM 3003 N N . LEU A 1 385 ? 27.916 1.564 -49.423 1.00 89.88 385 LEU A N 1
ATOM 3004 C CA . LEU A 1 385 ? 26.917 2.101 -50.362 1.00 89.88 385 LEU A CA 1
ATOM 3005 C C . LEU A 1 385 ? 26.215 1.006 -51.177 1.00 89.88 385 LEU A C 1
ATOM 3007 O O . LEU A 1 385 ? 25.020 1.125 -51.448 1.00 89.88 385 LEU A O 1
ATOM 3011 N N . TYR A 1 386 ? 26.943 -0.040 -51.579 1.00 91.75 386 TYR A N 1
ATOM 3012 C CA . TYR A 1 386 ? 26.333 -1.224 -52.185 1.00 91.75 386 TYR A CA 1
ATOM 3013 C C . TYR A 1 386 ? 25.403 -1.931 -51.195 1.00 91.75 386 TYR A C 1
ATOM 3015 O O . TYR A 1 386 ? 24.273 -2.206 -51.572 1.00 91.75 386 TYR A O 1
ATOM 3023 N N . GLY A 1 387 ? 25.823 -2.135 -49.943 1.00 90.50 387 GLY A N 1
ATOM 3024 C CA . GLY A 1 387 ? 25.002 -2.760 -48.900 1.00 90.50 387 GLY A CA 1
ATOM 3025 C C . GLY A 1 387 ? 23.668 -2.042 -48.660 1.00 90.50 387 GLY A C 1
ATOM 3026 O O . GLY A 1 387 ? 22.652 -2.692 -48.442 1.00 90.50 387 GLY A O 1
ATOM 3027 N N . ILE A 1 388 ? 23.623 -0.709 -48.791 1.00 92.44 388 ILE A N 1
ATOM 3028 C CA . ILE A 1 388 ? 22.354 0.044 -48.763 1.00 92.44 388 ILE A CA 1
ATOM 3029 C C . ILE A 1 388 ? 21.472 -0.328 -49.960 1.00 92.44 388 ILE A C 1
ATOM 3031 O O . ILE A 1 388 ? 20.275 -0.539 -49.802 1.00 92.44 388 ILE A O 1
ATOM 3035 N N . ILE A 1 389 ? 22.039 -0.384 -51.168 1.00 90.38 389 ILE A N 1
ATOM 3036 C CA . ILE A 1 389 ? 21.287 -0.733 -52.384 1.00 90.38 389 ILE A CA 1
ATOM 3037 C C . ILE A 1 389 ? 20.809 -2.189 -52.329 1.00 90.38 389 ILE A C 1
ATOM 3039 O O . ILE A 1 389 ? 19.691 -2.465 -52.753 1.00 90.38 389 ILE A O 1
ATOM 3043 N N . GLU A 1 390 ? 21.635 -3.086 -51.794 1.00 91.88 390 GLU A N 1
ATOM 3044 C CA . GLU A 1 390 ? 21.307 -4.482 -51.510 1.00 91.88 390 GLU A CA 1
ATOM 3045 C C . GLU A 1 390 ? 20.091 -4.577 -50.590 1.00 91.88 390 GLU A C 1
ATOM 3047 O O . GLU A 1 390 ? 19.049 -5.046 -51.038 1.00 91.88 390 GLU A O 1
ATOM 3052 N N . ALA A 1 391 ? 20.157 -3.985 -49.394 1.00 91.44 391 ALA A N 1
ATOM 3053 C CA . ALA A 1 391 ? 19.040 -3.974 -48.451 1.00 91.44 391 ALA A CA 1
ATOM 3054 C C . ALA A 1 391 ? 17.760 -3.342 -49.041 1.00 91.44 391 ALA A C 1
ATOM 3056 O O . ALA A 1 391 ? 16.653 -3.830 -48.826 1.00 91.44 391 ALA A O 1
ATOM 3057 N N . VAL A 1 392 ? 17.892 -2.266 -49.831 1.00 90.69 392 VAL A N 1
ATOM 3058 C CA . VAL A 1 392 ? 16.747 -1.597 -50.478 1.00 90.69 392 VAL A CA 1
ATOM 3059 C C . VAL A 1 392 ? 16.062 -2.503 -51.503 1.00 90.69 392 VAL A C 1
ATOM 3061 O O . VAL A 1 392 ? 14.833 -2.513 -51.572 1.00 90.69 392 VAL A O 1
ATOM 3064 N N . LEU A 1 393 ? 16.831 -3.249 -52.300 1.00 89.25 393 LEU A N 1
ATOM 3065 C CA . LEU A 1 393 ? 16.290 -4.138 -53.332 1.00 89.25 393 LEU A CA 1
ATOM 3066 C C . LEU A 1 393 ? 15.842 -5.502 -52.782 1.00 89.25 393 LEU A C 1
ATOM 3068 O O . LEU A 1 393 ? 14.991 -6.135 -53.407 1.00 89.25 393 LEU A O 1
ATOM 3072 N N . GLU A 1 394 ? 16.358 -5.931 -51.626 1.00 88.75 394 GLU A N 1
ATOM 3073 C CA . GLU A 1 394 ? 15.822 -7.057 -50.844 1.00 88.75 394 GLU A CA 1
ATOM 3074 C C . GLU A 1 394 ? 14.454 -6.703 -50.221 1.00 88.75 394 GLU A C 1
ATOM 3076 O O . GLU A 1 394 ? 13.509 -7.500 -50.280 1.00 88.75 394 GLU A O 1
ATOM 3081 N N . PHE A 1 395 ? 14.288 -5.468 -49.725 1.00 89.38 395 PHE A N 1
ATOM 3082 C CA . PHE A 1 395 ? 13.000 -4.968 -49.228 1.00 89.38 395 PHE A CA 1
ATOM 3083 C C . PHE A 1 395 ? 11.925 -4.908 -50.318 1.00 89.38 395 PHE A C 1
ATOM 3085 O O . PHE A 1 395 ? 10.802 -5.376 -50.097 1.00 89.38 395 PHE A O 1
ATOM 3092 N N . GLY A 1 396 ? 12.243 -4.385 -51.502 1.00 85.94 396 GLY A N 1
ATOM 3093 C CA . GLY A 1 396 ? 11.296 -4.357 -52.613 1.00 85.94 396 GLY A CA 1
ATOM 3094 C C . GLY A 1 396 ? 11.878 -3.833 -53.919 1.00 85.94 396 GLY A C 1
ATOM 3095 O O . GLY A 1 396 ? 12.905 -3.157 -53.961 1.00 85.94 396 GLY A O 1
ATOM 3096 N N . SER A 1 397 ? 11.181 -4.125 -55.015 1.00 87.81 397 SER A N 1
ATOM 3097 C CA . SER A 1 397 ? 11.523 -3.573 -56.332 1.00 87.81 397 SER A CA 1
ATOM 3098 C C . SER A 1 397 ? 11.368 -2.047 -56.374 1.00 87.81 397 SER A C 1
ATOM 3100 O O . SER A 1 397 ? 10.646 -1.454 -55.569 1.00 87.81 397 SER A O 1
ATOM 3102 N N . ILE A 1 398 ? 11.984 -1.381 -57.359 1.00 84.94 398 ILE A N 1
ATOM 3103 C CA . ILE A 1 398 ? 11.824 0.077 -57.521 1.00 84.94 398 ILE A CA 1
ATOM 3104 C C . ILE A 1 398 ? 10.351 0.475 -57.722 1.00 84.94 398 ILE A C 1
ATOM 3106 O O . ILE A 1 398 ? 9.940 1.528 -57.239 1.00 84.94 398 ILE A O 1
ATOM 3110 N N . GLU A 1 399 ? 9.547 -0.350 -58.399 1.00 85.69 399 GLU A N 1
ATOM 3111 C CA . GLU A 1 399 ? 8.099 -0.132 -58.531 1.00 85.69 399 GLU A CA 1
ATOM 3112 C C . GLU A 1 399 ? 7.387 -0.177 -57.167 1.00 85.69 399 GLU A C 1
ATOM 3114 O O . GLU A 1 399 ? 6.656 0.753 -56.836 1.00 85.69 399 GLU A O 1
ATOM 3119 N N . GLU A 1 400 ? 7.669 -1.183 -56.335 1.00 83.56 400 GLU A N 1
ATOM 3120 C CA . GLU A 1 400 ? 7.087 -1.312 -54.988 1.00 83.56 400 GLU A CA 1
ATOM 3121 C C . GLU A 1 400 ? 7.536 -0.185 -54.044 1.00 83.56 400 GLU A C 1
ATOM 3123 O O . GLU A 1 400 ? 6.725 0.367 -53.305 1.00 83.56 400 GLU A O 1
ATOM 3128 N N . LEU A 1 401 ? 8.808 0.222 -54.098 1.00 86.75 401 LEU A N 1
ATOM 3129 C CA . LEU A 1 401 ? 9.327 1.367 -53.340 1.00 86.75 401 LEU A CA 1
ATOM 3130 C C . LEU A 1 401 ? 8.631 2.677 -53.727 1.00 86.75 401 LEU A C 1
ATOM 3132 O O . LEU A 1 401 ? 8.349 3.518 -52.870 1.00 86.75 401 LEU A O 1
ATOM 3136 N N . MET A 1 402 ? 8.347 2.862 -55.019 1.00 84.62 402 MET A N 1
ATOM 3137 C CA . MET A 1 402 ? 7.575 4.005 -55.503 1.00 84.62 402 MET A CA 1
ATOM 3138 C C . MET A 1 402 ? 6.117 3.940 -55.032 1.00 84.62 402 MET A C 1
ATOM 3140 O O . MET A 1 402 ? 5.570 4.977 -54.659 1.00 84.62 402 MET A O 1
ATOM 3144 N N . ASP A 1 403 ? 5.517 2.750 -54.977 1.00 85.56 403 ASP A N 1
ATOM 3145 C CA . ASP A 1 403 ? 4.172 2.554 -54.430 1.00 85.56 403 ASP A CA 1
ATOM 3146 C C . ASP A 1 403 ? 4.113 2.886 -52.924 1.00 85.56 403 ASP A C 1
ATOM 3148 O O . ASP A 1 403 ? 3.205 3.608 -52.500 1.00 85.56 403 ASP A O 1
ATOM 3152 N N . TYR A 1 404 ? 5.103 2.464 -52.122 1.00 85.75 404 TYR A N 1
ATOM 3153 C CA . TYR A 1 404 ? 5.222 2.865 -50.710 1.00 85.75 404 TYR A CA 1
ATOM 3154 C C . TYR A 1 404 ? 5.419 4.380 -50.551 1.00 85.75 404 TYR A C 1
ATOM 3156 O O . TYR A 1 404 ? 4.832 4.991 -49.659 1.00 85.75 404 TYR A O 1
ATOM 3164 N N . ALA A 1 405 ? 6.201 5.020 -51.428 1.00 85.62 405 ALA A N 1
ATOM 3165 C CA . ALA A 1 405 ? 6.394 6.472 -51.409 1.00 85.62 405 ALA A CA 1
ATOM 3166 C C . ALA A 1 405 ? 5.116 7.252 -51.780 1.00 85.62 405 ALA A C 1
ATOM 3168 O O . ALA A 1 405 ? 4.870 8.333 -51.237 1.00 85.62 405 ALA A O 1
ATOM 3169 N N . ASP A 1 406 ? 4.295 6.710 -52.683 1.00 86.94 406 ASP A N 1
ATOM 3170 C CA . ASP A 1 406 ? 3.009 7.289 -53.083 1.00 86.94 406 ASP A CA 1
ATOM 3171 C C . ASP A 1 406 ? 1.897 7.027 -52.045 1.00 86.94 406 ASP A C 1
ATOM 3173 O O . ASP A 1 406 ? 0.957 7.825 -51.937 1.00 86.94 406 ASP A O 1
ATOM 3177 N N . GLN A 1 407 ? 1.992 5.939 -51.268 1.00 86.69 407 GLN A N 1
ATOM 3178 C CA . GLN A 1 407 ? 1.055 5.569 -50.198 1.00 86.69 407 GLN A CA 1
ATOM 3179 C C . GLN A 1 407 ? 1.780 5.148 -48.906 1.00 86.69 407 GLN A C 1
ATOM 3181 O O . GLN A 1 407 ? 1.769 3.964 -48.559 1.00 86.69 407 GLN A O 1
ATOM 3186 N N . PRO A 1 408 ? 2.340 6.100 -48.137 1.00 84.12 408 PRO A N 1
ATOM 3187 C CA . PRO A 1 408 ? 3.128 5.788 -46.942 1.00 84.12 408 PRO A CA 1
ATOM 3188 C C . PRO A 1 408 ? 2.385 4.963 -45.883 1.00 84.12 408 PRO A C 1
ATOM 3190 O O . PRO A 1 408 ? 3.008 4.160 -45.201 1.00 84.12 408 PRO A O 1
ATOM 3193 N N . ASP A 1 409 ? 1.056 5.092 -45.784 1.00 79.69 409 ASP A N 1
ATOM 3194 C CA . ASP A 1 409 ? 0.229 4.336 -44.826 1.00 79.69 409 ASP A CA 1
ATOM 3195 C C . ASP A 1 409 ? 0.331 2.811 -45.024 1.00 79.69 409 ASP A C 1
ATOM 3197 O O . ASP A 1 409 ? 0.101 2.041 -44.096 1.00 79.69 409 ASP A O 1
ATOM 3201 N N . THR A 1 410 ? 0.701 2.354 -46.227 1.00 83.94 410 THR A N 1
ATOM 3202 C CA . THR A 1 410 ? 0.897 0.924 -46.514 1.00 83.94 410 THR A CA 1
ATOM 3203 C C . THR A 1 410 ? 2.123 0.333 -45.815 1.00 83.94 410 THR A C 1
ATOM 3205 O O . THR A 1 410 ? 2.147 -0.876 -45.595 1.00 83.94 410 THR A O 1
ATOM 3208 N N . LEU A 1 411 ? 3.081 1.166 -45.378 1.00 85.25 411 LEU A N 1
ATOM 3209 C CA . LEU A 1 411 ? 4.215 0.737 -44.551 1.00 85.25 411 LEU A CA 1
ATOM 3210 C C . LEU A 1 411 ? 3.774 0.251 -43.167 1.00 85.25 411 LEU A C 1
ATOM 3212 O O . LEU A 1 411 ? 4.475 -0.540 -42.557 1.00 85.25 411 LEU A O 1
ATOM 3216 N N . LEU A 1 412 ? 2.611 0.681 -42.670 1.00 83.69 412 LEU A N 1
ATOM 3217 C CA . LEU A 1 412 ? 2.089 0.208 -41.384 1.00 83.69 412 LEU A CA 1
ATOM 3218 C C . LEU A 1 412 ? 1.573 -1.234 -41.466 1.00 83.69 412 LEU A C 1
ATOM 3220 O O . LEU A 1 412 ? 1.452 -1.890 -40.445 1.00 83.69 412 LEU A O 1
ATOM 3224 N N . ALA A 1 413 ? 1.270 -1.735 -42.666 1.00 83.69 413 ALA A N 1
ATOM 3225 C CA . ALA A 1 413 ? 0.714 -3.070 -42.891 1.00 83.69 413 ALA A CA 1
ATOM 3226 C C . ALA A 1 413 ? 1.764 -4.089 -43.379 1.00 83.69 413 ALA A C 1
ATOM 3228 O O . ALA A 1 413 ? 1.403 -5.097 -43.995 1.00 83.69 413 ALA A O 1
ATOM 3229 N N . LEU A 1 414 ? 3.055 -3.809 -43.165 1.00 87.88 414 LEU A N 1
ATOM 3230 C CA . LEU A 1 414 ? 4.140 -4.726 -43.510 1.00 87.88 414 LEU A CA 1
ATOM 3231 C C . LEU A 1 414 ? 4.070 -5.997 -42.654 1.00 87.88 414 LEU A C 1
ATOM 3233 O O . LEU A 1 414 ? 3.677 -5.963 -41.492 1.00 87.88 414 LEU A O 1
ATOM 3237 N N . SER A 1 415 ? 4.464 -7.130 -43.237 1.00 88.06 415 SER A N 1
ATOM 3238 C CA . SER A 1 415 ? 4.707 -8.356 -42.471 1.00 88.06 415 SER A CA 1
ATOM 3239 C C . SER A 1 415 ? 6.010 -8.242 -41.671 1.00 88.06 415 SER A C 1
ATOM 3241 O O . SER A 1 415 ? 6.898 -7.523 -42.127 1.00 88.06 415 SER A O 1
ATOM 3243 N N . PRO A 1 416 ? 6.200 -9.022 -40.591 1.00 87.12 416 PRO A N 1
ATOM 3244 C CA . PRO A 1 416 ? 7.440 -9.018 -39.808 1.00 87.12 416 PRO A CA 1
ATOM 3245 C C . PRO A 1 416 ? 8.708 -9.178 -40.655 1.00 87.12 416 PRO A C 1
ATOM 3247 O O . PRO A 1 416 ? 9.607 -8.352 -40.565 1.00 87.12 416 PRO A O 1
ATOM 3250 N N . GLU A 1 417 ? 8.726 -10.141 -41.588 1.00 88.00 417 GLU A N 1
ATOM 3251 C CA . GLU A 1 417 ? 9.851 -10.342 -42.526 1.00 88.00 417 GLU A CA 1
ATOM 3252 C C . GLU A 1 417 ? 10.153 -9.080 -43.363 1.00 88.00 417 GLU A C 1
ATOM 3254 O O . GLU A 1 417 ? 11.303 -8.763 -43.634 1.00 88.00 417 GLU A O 1
ATOM 3259 N N . LYS A 1 418 ? 9.120 -8.315 -43.745 1.00 88.38 418 LYS A N 1
ATOM 3260 C CA . LYS A 1 418 ? 9.284 -7.071 -44.515 1.00 88.38 418 LYS A CA 1
ATOM 3261 C C . LYS A 1 418 ? 9.617 -5.870 -43.626 1.00 88.38 418 LYS A C 1
ATOM 3263 O O . LYS A 1 418 ? 10.209 -4.912 -44.114 1.00 88.38 418 LYS A O 1
ATOM 3268 N N . GLY A 1 419 ? 9.245 -5.912 -42.348 1.00 89.06 419 GLY A N 1
ATOM 3269 C CA . GLY A 1 419 ? 9.708 -4.973 -41.330 1.00 89.06 419 GLY A CA 1
ATOM 3270 C C . GLY A 1 419 ? 11.208 -5.123 -41.066 1.00 89.06 419 GLY A C 1
ATOM 3271 O O . GLY A 1 419 ? 11.909 -4.117 -41.053 1.00 89.06 419 GLY A O 1
ATOM 3272 N N . GLU A 1 420 ? 11.706 -6.361 -40.967 1.00 91.69 420 GLU A N 1
ATOM 3273 C CA . GLU A 1 420 ? 13.143 -6.670 -40.863 1.00 91.69 420 GLU A CA 1
ATOM 3274 C C . GLU A 1 420 ? 13.913 -6.187 -42.105 1.00 91.69 420 GLU A C 1
ATOM 3276 O O . GLU A 1 420 ? 14.944 -5.525 -41.997 1.00 91.69 420 GLU A O 1
ATOM 3281 N N . ASP A 1 421 ? 13.382 -6.424 -43.309 1.00 91.06 421 ASP A N 1
ATOM 3282 C CA . ASP A 1 421 ? 13.982 -5.893 -44.539 1.00 91.06 421 ASP A CA 1
ATOM 3283 C C . ASP A 1 421 ? 14.070 -4.345 -44.519 1.00 91.06 421 ASP A C 1
ATOM 3285 O O . ASP A 1 421 ? 15.068 -3.763 -44.952 1.00 91.06 421 ASP A O 1
ATOM 3289 N N . LEU A 1 422 ? 13.047 -3.653 -43.992 1.00 91.62 422 LEU A N 1
ATOM 3290 C CA . LEU A 1 422 ? 13.039 -2.189 -43.861 1.00 91.62 422 LEU A CA 1
ATOM 3291 C C . LEU A 1 422 ? 14.097 -1.705 -42.860 1.00 91.62 422 LEU A C 1
ATOM 3293 O O . LEU A 1 422 ? 14.783 -0.712 -43.113 1.00 91.62 422 LEU A O 1
ATOM 3297 N N . THR A 1 423 ? 14.235 -2.384 -41.724 1.00 93.50 423 THR A N 1
ATOM 3298 C CA . THR A 1 423 ? 15.195 -2.020 -40.672 1.00 93.50 423 THR A CA 1
ATOM 3299 C C . THR A 1 423 ? 16.623 -2.337 -41.112 1.00 93.50 423 THR A C 1
ATOM 3301 O O . THR A 1 423 ? 17.531 -1.554 -40.834 1.00 93.50 423 THR A O 1
ATOM 3304 N N . ASN A 1 424 ? 16.829 -3.371 -41.932 1.00 93.69 424 ASN A N 1
ATOM 3305 C CA . ASN A 1 424 ? 18.109 -3.665 -42.578 1.00 93.69 424 ASN A CA 1
ATOM 3306 C C . ASN A 1 424 ? 18.593 -2.535 -43.498 1.00 93.69 424 ASN A C 1
ATOM 3308 O O . ASN A 1 424 ? 19.795 -2.268 -43.536 1.00 93.69 424 ASN A O 1
ATOM 3312 N N . ILE A 1 425 ? 17.697 -1.792 -44.162 1.00 92.81 425 ILE A N 1
ATOM 3313 C CA . ILE A 1 425 ? 18.076 -0.572 -44.903 1.00 92.81 425 ILE A CA 1
ATOM 3314 C C . ILE A 1 425 ? 18.657 0.481 -43.952 1.00 92.81 425 ILE A C 1
ATOM 3316 O O . ILE A 1 425 ? 19.668 1.118 -44.260 1.00 92.81 425 ILE A O 1
ATOM 3320 N N . ILE A 1 426 ? 18.027 0.667 -42.789 1.00 93.44 426 ILE A N 1
ATOM 3321 C CA . ILE A 1 426 ? 18.462 1.633 -41.773 1.00 93.44 426 ILE A CA 1
ATOM 3322 C C . ILE A 1 426 ? 19.811 1.198 -41.176 1.00 93.44 426 ILE A C 1
ATOM 3324 O O . ILE A 1 426 ? 20.719 2.024 -41.089 1.00 93.44 426 ILE A O 1
ATOM 3328 N N . ARG A 1 427 ? 20.002 -0.095 -40.869 1.00 94.19 427 ARG A N 1
ATOM 3329 C CA . ARG A 1 427 ? 21.294 -0.651 -40.415 1.00 94.19 427 ARG A CA 1
ATOM 3330 C C . ARG A 1 427 ? 22.390 -0.495 -41.467 1.00 94.19 427 ARG A C 1
ATOM 3332 O O . ARG A 1 427 ? 23.494 -0.059 -41.149 1.00 94.19 427 ARG A O 1
ATOM 3339 N N . ALA A 1 428 ? 22.088 -0.781 -42.735 1.00 92.62 428 ALA A N 1
ATOM 3340 C CA . ALA A 1 428 ? 23.027 -0.591 -43.839 1.00 92.62 428 ALA A CA 1
ATOM 3341 C C . ALA A 1 428 ? 23.444 0.882 -43.984 1.00 92.62 428 ALA A C 1
ATOM 3343 O O . ALA A 1 428 ? 24.615 1.167 -44.229 1.00 92.62 428 ALA A O 1
ATOM 3344 N N . PHE A 1 429 ? 22.517 1.823 -43.769 1.00 92.75 429 PHE A N 1
ATOM 3345 C CA . PHE A 1 429 ? 22.842 3.246 -43.687 1.00 92.75 429 PHE A CA 1
ATOM 3346 C C . PHE A 1 429 ? 23.728 3.563 -42.474 1.00 92.75 429 PHE A C 1
ATOM 3348 O O . PHE A 1 429 ? 24.710 4.284 -42.627 1.00 92.75 429 PHE A O 1
ATOM 3355 N N . GLY A 1 430 ? 23.442 2.980 -41.306 1.00 91.62 430 GLY A N 1
ATOM 3356 C CA . GLY A 1 430 ? 24.255 3.095 -40.089 1.00 91.62 430 GLY A CA 1
ATOM 3357 C C . GLY A 1 430 ? 25.685 2.553 -40.216 1.00 91.62 430 GLY A C 1
ATOM 3358 O O . GLY A 1 430 ? 26.559 2.960 -39.464 1.00 91.62 430 GLY A O 1
ATOM 3359 N N . ASN A 1 431 ? 25.978 1.700 -41.200 1.00 92.62 431 ASN A N 1
ATOM 3360 C CA . ASN A 1 431 ? 27.336 1.198 -41.452 1.00 92.62 431 ASN A CA 1
ATOM 3361 C C . ASN A 1 431 ? 28.229 2.165 -42.254 1.00 92.62 431 ASN A C 1
ATOM 3363 O O . ASN A 1 431 ? 29.408 1.879 -42.463 1.00 92.62 431 ASN A O 1
ATOM 3367 N N . MET A 1 432 ? 27.693 3.297 -42.720 1.00 92.00 432 MET A N 1
ATOM 3368 C CA . MET A 1 432 ? 28.439 4.289 -43.499 1.00 92.00 432 MET A CA 1
ATOM 3369 C C . MET A 1 432 ? 29.438 5.059 -42.625 1.00 92.00 432 MET A C 1
ATOM 3371 O O . MET A 1 432 ? 29.043 5.833 -41.752 1.00 92.00 432 MET A O 1
ATOM 3375 N N . GLU A 1 433 ? 30.737 4.946 -42.918 1.00 90.00 433 GLU A N 1
ATOM 3376 C CA . GLU A 1 433 ? 31.789 5.654 -42.171 1.00 90.00 433 GLU A CA 1
ATOM 3377 C C . GLU A 1 433 ? 31.686 7.182 -42.360 1.00 90.00 433 GLU A C 1
ATOM 3379 O O . GLU A 1 433 ? 32.093 7.970 -41.505 1.00 90.00 433 GLU A O 1
ATOM 3384 N N . SER A 1 434 ? 31.097 7.638 -43.472 1.00 87.50 434 SER A N 1
ATOM 3385 C CA . SER A 1 434 ? 30.889 9.063 -43.761 1.00 87.50 434 SER A CA 1
ATOM 3386 C C . SER A 1 434 ? 29.926 9.777 -42.807 1.00 87.50 434 SER A C 1
ATOM 3388 O O . SER A 1 434 ? 29.942 11.013 -42.755 1.00 87.50 434 SER A O 1
ATOM 3390 N N . LEU A 1 435 ? 29.138 9.038 -42.016 1.00 89.31 435 LEU A N 1
ATOM 3391 C CA . LEU A 1 435 ? 28.244 9.604 -41.000 1.00 89.31 435 LEU A CA 1
ATOM 3392 C C . LEU A 1 435 ? 28.987 10.330 -39.876 1.00 89.31 435 LEU A C 1
ATOM 3394 O O . LEU A 1 435 ? 28.382 11.164 -39.209 1.00 89.31 435 LEU A O 1
ATOM 3398 N N . VAL A 1 436 ? 30.301 10.131 -39.737 1.00 87.31 436 VAL A N 1
ATOM 3399 C CA . VAL A 1 436 ? 31.150 10.855 -38.776 1.00 87.31 436 VAL A CA 1
ATOM 3400 C C . VAL A 1 436 ? 31.088 12.381 -38.952 1.00 87.31 436 VAL A C 1
ATOM 3402 O O . VAL A 1 436 ? 31.354 13.154 -38.032 1.00 87.31 436 VAL A O 1
ATOM 3405 N N . LEU A 1 437 ? 30.693 12.857 -40.141 1.00 84.06 437 LEU A N 1
ATOM 3406 C CA . LEU A 1 437 ? 30.466 14.281 -40.395 1.00 84.06 437 LEU A CA 1
ATOM 3407 C C . LEU A 1 437 ? 29.249 14.853 -39.652 1.00 84.06 437 LEU A C 1
ATOM 3409 O O . LEU A 1 437 ? 29.167 16.076 -39.508 1.00 84.06 437 LEU A O 1
ATOM 3413 N N . ILE A 1 438 ? 28.325 14.018 -39.166 1.00 86.62 438 ILE A N 1
ATOM 3414 C CA . ILE A 1 438 ? 27.205 14.458 -38.324 1.00 86.62 438 ILE A CA 1
ATOM 3415 C C . ILE A 1 438 ? 27.747 15.104 -37.046 1.00 86.62 438 ILE A C 1
ATOM 3417 O O . ILE A 1 438 ? 27.277 16.175 -36.675 1.00 86.62 438 ILE A O 1
ATOM 3421 N N . ASN A 1 439 ? 28.795 14.544 -36.437 1.00 84.12 439 ASN A N 1
ATOM 3422 C CA . ASN A 1 439 ? 29.432 15.079 -35.230 1.00 84.12 439 ASN A CA 1
ATOM 3423 C C . ASN A 1 439 ? 30.007 16.486 -35.467 1.00 84.12 439 ASN A C 1
ATOM 3425 O O . ASN A 1 439 ? 29.768 17.397 -34.677 1.00 84.12 439 ASN A O 1
ATOM 3429 N N . ALA A 1 440 ? 30.677 16.701 -36.606 1.00 79.19 440 ALA A N 1
ATOM 3430 C CA . ALA A 1 440 ? 31.159 18.027 -37.011 1.00 79.19 440 ALA A CA 1
ATOM 3431 C C . ALA A 1 440 ? 30.003 19.012 -37.281 1.00 79.19 440 ALA A C 1
ATOM 3433 O O . ALA A 1 440 ? 30.083 20.196 -36.950 1.00 79.19 440 ALA A O 1
ATOM 3434 N N . GLY A 1 441 ? 28.910 18.527 -37.878 1.00 80.62 441 GLY A N 1
ATOM 3435 C CA . GLY A 1 441 ? 27.693 19.310 -38.091 1.00 80.62 441 GLY A CA 1
ATOM 3436 C C . GLY A 1 441 ? 27.009 19.716 -36.782 1.00 80.62 441 GLY A C 1
ATOM 3437 O O . GLY A 1 441 ? 26.540 20.849 -36.674 1.00 80.62 441 GLY A O 1
ATOM 3438 N N . LEU A 1 442 ? 26.991 18.827 -35.787 1.00 80.75 442 LEU A N 1
ATOM 3439 C CA . LEU A 1 442 ? 26.440 19.076 -34.456 1.00 80.75 442 LEU A CA 1
ATOM 3440 C C . LEU A 1 442 ? 27.294 20.074 -33.670 1.00 80.75 442 LEU A C 1
ATOM 3442 O O . LEU A 1 442 ? 26.742 21.053 -33.173 1.00 80.75 442 LEU A O 1
ATOM 3446 N N . ASP A 1 443 ? 28.622 19.916 -33.643 1.00 78.69 443 ASP A N 1
ATOM 3447 C CA . ASP A 1 443 ? 29.529 20.893 -33.013 1.00 78.69 443 ASP A CA 1
ATOM 3448 C C . ASP A 1 443 ? 29.362 22.293 -33.636 1.00 78.69 443 ASP A C 1
ATOM 3450 O O . ASP A 1 443 ? 29.331 23.305 -32.935 1.00 78.69 443 ASP A O 1
ATOM 3454 N N . TYR A 1 444 ? 29.141 22.381 -34.956 1.00 78.75 444 TYR A N 1
ATOM 3455 C CA . TYR A 1 444 ? 28.771 23.650 -35.589 1.00 78.75 444 TYR A CA 1
ATOM 3456 C C . TYR A 1 444 ? 27.387 24.152 -35.163 1.00 78.75 444 TYR A C 1
ATOM 3458 O O . TYR A 1 444 ? 27.249 25.329 -34.821 1.00 78.75 444 TYR A O 1
ATOM 3466 N N . ALA A 1 445 ? 26.367 23.291 -35.158 1.00 80.25 445 ALA A N 1
ATOM 3467 C CA . ALA A 1 445 ? 25.001 23.668 -34.802 1.00 80.25 445 ALA A CA 1
ATOM 3468 C C . ALA A 1 445 ? 24.913 24.288 -33.397 1.00 80.25 445 ALA A C 1
ATOM 3470 O O . ALA A 1 445 ? 24.205 25.281 -33.217 1.00 80.25 445 ALA A O 1
ATOM 3471 N N . VAL A 1 446 ? 25.699 23.781 -32.441 1.00 76.31 446 VAL A N 1
ATOM 3472 C CA . VAL A 1 446 ? 25.814 24.312 -31.070 1.00 76.31 446 VAL A CA 1
ATOM 3473 C C . VAL A 1 446 ? 26.323 25.759 -31.038 1.00 76.31 446 VAL A C 1
ATOM 3475 O O . VAL A 1 446 ? 25.976 26.530 -30.141 1.00 76.31 446 VAL A O 1
ATOM 3478 N N . THR A 1 447 ? 27.098 26.186 -32.038 1.00 75.00 447 THR A N 1
ATOM 3479 C CA . THR A 1 447 ? 27.606 27.565 -32.105 1.00 75.00 447 THR A CA 1
ATOM 3480 C C . THR A 1 447 ? 26.614 28.577 -32.666 1.00 75.00 447 THR A C 1
ATOM 3482 O O . THR A 1 447 ? 26.813 29.780 -32.472 1.00 75.00 447 THR A O 1
ATOM 3485 N N . LEU A 1 448 ? 25.537 28.124 -33.316 1.00 80.56 448 LEU A N 1
ATOM 3486 C CA . LEU A 1 448 ? 24.566 28.999 -33.964 1.00 80.56 448 LEU A CA 1
ATOM 3487 C C . LEU A 1 448 ? 23.756 29.797 -32.937 1.00 80.56 448 LEU A C 1
ATOM 3489 O O . LEU A 1 448 ? 23.138 29.229 -32.036 1.00 80.56 448 LEU A O 1
ATOM 3493 N N . ASP A 1 449 ? 23.644 31.113 -33.149 1.00 79.50 449 ASP A N 1
ATOM 3494 C CA . ASP A 1 449 ? 22.835 32.005 -32.301 1.00 79.50 449 ASP A CA 1
ATOM 3495 C C . ASP A 1 449 ? 21.383 31.522 -32.157 1.00 79.50 449 ASP A C 1
ATOM 3497 O O . ASP A 1 449 ? 20.773 31.699 -31.107 1.00 79.50 449 ASP A O 1
ATOM 3501 N N . GLN A 1 450 ? 20.823 30.892 -33.197 1.00 78.31 450 GLN A N 1
ATOM 3502 C CA . GLN A 1 450 ? 19.469 30.327 -33.157 1.00 78.31 450 GLN A CA 1
ATOM 3503 C C . GLN A 1 450 ? 19.358 29.187 -32.140 1.00 78.31 450 GLN A C 1
ATOM 3505 O O . GLN A 1 450 ? 18.407 29.174 -31.360 1.00 78.31 450 GLN A O 1
ATOM 3510 N N . PHE A 1 451 ? 20.340 28.284 -32.110 1.00 76.25 451 PHE A N 1
ATOM 3511 C CA . PHE A 1 451 ? 20.386 27.166 -31.171 1.00 76.25 451 PHE A CA 1
ATOM 3512 C C . PHE A 1 451 ? 20.637 27.667 -29.742 1.00 76.25 451 PHE A C 1
ATOM 3514 O O . PHE A 1 451 ? 19.871 27.360 -28.834 1.00 76.25 451 PHE A O 1
ATOM 3521 N N . LYS A 1 452 ? 21.613 28.566 -29.561 1.00 78.75 452 LYS A N 1
ATOM 3522 C CA . LYS A 1 452 ? 21.899 29.210 -28.267 1.00 78.75 452 LYS A CA 1
ATOM 3523 C C . LYS A 1 452 ? 20.700 29.988 -27.719 1.00 78.75 452 LYS A C 1
ATOM 3525 O O . LYS A 1 452 ? 20.433 29.945 -26.526 1.00 78.75 452 LYS A O 1
ATOM 3530 N N . SER A 1 453 ? 19.939 30.669 -28.580 1.00 79.19 453 SER A N 1
ATOM 3531 C CA . SER A 1 453 ? 18.745 31.424 -28.171 1.00 79.19 453 SER A CA 1
ATOM 3532 C C . SER A 1 453 ? 17.564 30.555 -27.733 1.00 79.19 453 SER A C 1
ATOM 3534 O O . SER A 1 453 ? 16.646 31.075 -27.098 1.00 79.19 453 SER A O 1
ATOM 3536 N N . ALA A 1 454 ? 17.574 29.260 -28.068 1.00 76.88 454 ALA A N 1
ATOM 3537 C CA . ALA A 1 454 ? 16.574 28.310 -27.594 1.00 76.88 454 ALA A CA 1
ATOM 3538 C C . ALA A 1 454 ? 16.797 27.931 -26.119 1.00 76.88 454 ALA A C 1
ATOM 3540 O O . ALA A 1 454 ? 15.838 27.576 -25.438 1.00 76.88 454 ALA A O 1
ATOM 3541 N N . ILE A 1 455 ? 18.031 28.069 -25.616 1.00 80.19 455 ILE A N 1
ATOM 3542 C CA . ILE A 1 455 ? 18.394 27.806 -24.223 1.00 80.19 455 ILE A CA 1
ATOM 3543 C C . ILE A 1 455 ? 18.335 29.106 -23.428 1.00 80.19 455 ILE A C 1
ATOM 3545 O O . ILE A 1 455 ? 19.256 29.918 -23.439 1.00 80.19 455 ILE A O 1
ATOM 3549 N N . THR A 1 456 ? 17.218 29.319 -22.734 1.00 79.81 456 THR A N 1
ATOM 3550 C CA . THR A 1 456 ? 16.985 30.533 -21.932 1.00 79.81 456 THR A CA 1
ATOM 3551 C C . THR A 1 456 ? 17.203 30.333 -20.434 1.00 79.81 456 THR A C 1
ATOM 3553 O O . THR A 1 456 ? 17.122 31.303 -19.680 1.00 79.81 456 THR A O 1
ATOM 3556 N N . TRP A 1 457 ? 17.434 29.091 -20.000 1.00 77.31 457 TRP A N 1
ATOM 3557 C CA . TRP A 1 457 ? 17.556 28.706 -18.590 1.00 77.31 457 TRP A CA 1
ATOM 3558 C C . TRP A 1 457 ? 18.987 28.738 -18.048 1.00 77.31 457 TRP A C 1
ATOM 3560 O O . TRP A 1 457 ? 19.181 28.678 -16.839 1.00 77.31 457 TRP A O 1
ATOM 3570 N N . VAL A 1 458 ? 19.977 28.906 -18.926 1.00 79.81 458 VAL A N 1
ATOM 3571 C CA . VAL A 1 458 ? 21.393 29.081 -18.581 1.00 79.81 458 VAL A CA 1
ATOM 3572 C C . VAL A 1 458 ? 21.807 30.522 -18.886 1.00 79.81 458 VAL A C 1
ATOM 3574 O O . VAL A 1 458 ? 21.282 31.151 -19.810 1.00 79.81 458 VAL A O 1
ATOM 3577 N N . ALA A 1 459 ? 22.730 31.079 -18.097 1.00 79.38 459 ALA A N 1
ATOM 3578 C CA . ALA A 1 459 ? 23.249 32.422 -18.335 1.00 79.38 459 ALA A CA 1
ATOM 3579 C C . ALA A 1 459 ? 23.898 32.508 -19.734 1.00 79.38 459 ALA A C 1
ATOM 3581 O O . ALA A 1 459 ? 24.642 31.598 -20.095 1.00 79.38 459 ALA A O 1
ATOM 3582 N N . PRO A 1 460 ? 23.663 33.573 -20.530 1.00 77.06 460 PRO A N 1
ATOM 3583 C CA . PRO A 1 460 ? 24.141 33.657 -21.916 1.00 77.06 460 PRO A CA 1
ATOM 3584 C C . PRO A 1 460 ? 25.648 33.433 -22.102 1.00 77.06 460 PRO A C 1
ATOM 3586 O O . PRO A 1 460 ? 26.074 32.985 -23.162 1.00 77.06 460 PRO A O 1
ATOM 3589 N N . GLU A 1 461 ? 26.448 33.776 -21.093 1.00 79.12 461 GLU A N 1
ATOM 3590 C CA . GLU A 1 461 ? 27.892 33.542 -21.043 1.00 79.12 461 GLU A CA 1
ATOM 3591 C C . GLU A 1 461 ? 28.297 32.066 -20.885 1.00 79.12 461 GLU A C 1
ATOM 3593 O O . GLU A 1 461 ? 29.382 31.715 -21.340 1.00 79.12 461 GLU A O 1
ATOM 3598 N N . ASP A 1 462 ? 27.427 31.223 -20.322 1.00 82.69 462 ASP A N 1
ATOM 3599 C CA . ASP A 1 462 ? 27.705 29.825 -19.963 1.00 82.69 462 ASP A CA 1
ATOM 3600 C C . ASP A 1 462 ? 26.954 28.815 -20.865 1.00 82.69 462 ASP A C 1
ATOM 3602 O O . ASP A 1 462 ? 27.199 27.613 -20.790 1.00 82.69 462 ASP A O 1
ATOM 3606 N N . VAL A 1 463 ? 26.054 29.280 -21.749 1.00 81.56 463 VAL A N 1
ATOM 3607 C CA . VAL A 1 463 ? 25.243 28.427 -22.651 1.00 81.56 463 VAL A CA 1
ATOM 3608 C C . VAL A 1 463 ? 26.109 27.530 -23.540 1.00 81.56 463 VAL A C 1
ATOM 3610 O O . VAL A 1 463 ? 25.768 26.373 -23.757 1.00 81.56 463 VAL A O 1
ATOM 3613 N N . GLU A 1 464 ? 27.221 28.045 -24.070 1.00 77.12 464 GLU A N 1
ATOM 3614 C CA . GLU A 1 464 ? 28.096 27.257 -24.950 1.00 77.12 464 GLU A CA 1
ATOM 3615 C C . GLU A 1 464 ? 28.789 26.118 -24.191 1.00 77.12 464 GLU A C 1
ATOM 3617 O O . GLU A 1 464 ? 28.777 24.986 -24.671 1.00 77.12 464 GLU A O 1
ATOM 3622 N N . ASP A 1 465 ? 29.307 26.394 -22.990 1.00 80.25 465 ASP A N 1
ATOM 3623 C CA . ASP A 1 465 ? 29.948 25.390 -22.133 1.00 80.25 465 ASP A CA 1
ATOM 3624 C C . ASP A 1 465 ? 28.933 24.342 -21.641 1.00 80.25 465 ASP A C 1
ATOM 3626 O O . ASP A 1 465 ? 29.239 23.150 -21.599 1.00 80.25 465 ASP A O 1
ATOM 3630 N N . TYR A 1 466 ? 27.703 24.766 -21.324 1.00 83.75 466 TYR A N 1
ATOM 3631 C CA . TYR A 1 466 ? 26.604 23.871 -20.953 1.00 83.75 466 TYR A CA 1
ATOM 3632 C C . TYR A 1 466 ? 26.240 22.902 -22.084 1.00 83.75 466 TYR A C 1
ATOM 3634 O O . TYR A 1 466 ? 26.179 21.694 -21.861 1.00 83.75 466 TYR A O 1
ATOM 3642 N N . ILE A 1 467 ? 26.029 23.410 -23.305 1.00 80.56 467 ILE A N 1
ATOM 3643 C CA . ILE A 1 467 ? 25.668 22.562 -24.448 1.00 80.56 467 ILE A CA 1
ATOM 3644 C C . ILE A 1 467 ? 26.812 21.610 -24.798 1.00 80.56 467 ILE A C 1
ATOM 3646 O O . ILE A 1 467 ? 26.560 20.435 -25.052 1.00 80.56 467 ILE A O 1
ATOM 3650 N N . ALA A 1 468 ? 28.055 22.102 -24.808 1.00 76.25 468 ALA A N 1
ATOM 3651 C CA . ALA A 1 468 ? 29.223 21.279 -25.108 1.00 76.25 468 ALA A CA 1
ATOM 3652 C C . ALA A 1 468 ? 29.367 20.119 -24.112 1.00 76.25 468 ALA A C 1
ATOM 3654 O O . ALA A 1 468 ? 29.679 19.004 -24.511 1.00 76.25 468 ALA A O 1
ATOM 3655 N N . ASN A 1 469 ? 29.072 20.357 -22.830 1.00 81.81 469 ASN A N 1
ATOM 3656 C CA . ASN A 1 469 ? 29.038 19.300 -21.824 1.00 81.81 469 ASN A CA 1
ATOM 3657 C C . ASN A 1 469 ? 27.881 18.315 -22.077 1.00 81.81 469 ASN A C 1
ATOM 3659 O O . ASN A 1 469 ? 28.112 17.117 -22.218 1.00 81.81 469 ASN A O 1
ATOM 3663 N N . ARG A 1 470 ? 26.644 18.813 -22.209 1.00 84.25 470 ARG A N 1
ATOM 3664 C CA . ARG A 1 470 ? 25.448 17.963 -22.329 1.00 84.25 470 ARG A CA 1
ATOM 3665 C C . ARG A 1 470 ? 25.364 17.174 -23.644 1.00 84.25 470 ARG A C 1
ATOM 3667 O O . ARG A 1 470 ? 24.754 16.114 -23.661 1.00 84.25 470 ARG A O 1
ATOM 3674 N N . LEU A 1 471 ? 25.965 17.657 -24.733 1.00 86.19 471 LEU A N 1
ATOM 3675 C CA . LEU A 1 471 ? 26.038 16.950 -26.023 1.00 86.19 471 LEU A CA 1
ATOM 3676 C C . LEU A 1 471 ? 27.399 16.280 -26.273 1.00 86.19 471 LEU A C 1
ATOM 3678 O O . LEU A 1 471 ? 27.610 15.713 -27.348 1.00 86.19 471 LEU A O 1
ATOM 3682 N N . GLY A 1 472 ? 28.310 16.313 -25.294 1.00 83.94 472 GLY A N 1
ATOM 3683 C CA . GLY A 1 472 ? 29.657 15.750 -25.411 1.00 83.94 472 GLY A CA 1
ATOM 3684 C C . GLY A 1 472 ? 29.656 14.256 -25.733 1.00 83.94 472 GLY A C 1
ATOM 3685 O O . GLY A 1 472 ? 30.482 13.797 -26.510 1.00 83.94 472 GLY A O 1
ATOM 3686 N N . PHE A 1 473 ? 28.663 13.499 -25.253 1.00 86.00 473 PHE A N 1
ATOM 3687 C CA . PHE A 1 473 ? 28.535 12.067 -25.561 1.00 86.00 473 PHE A CA 1
ATOM 3688 C C . PHE A 1 473 ? 28.393 11.770 -27.068 1.00 86.00 473 PHE A C 1
ATOM 3690 O O . PHE A 1 473 ? 28.817 10.707 -27.520 1.00 86.00 473 PHE A O 1
ATOM 3697 N N . ILE A 1 474 ? 27.852 12.720 -27.844 1.00 87.56 474 ILE A N 1
ATOM 3698 C CA . ILE A 1 474 ? 27.789 12.650 -29.309 1.00 87.56 474 ILE A CA 1
ATOM 3699 C C . ILE A 1 474 ? 29.028 13.311 -29.907 1.00 87.56 474 ILE A C 1
ATOM 3701 O O . ILE A 1 474 ? 29.709 12.726 -30.740 1.00 87.56 474 ILE A O 1
ATOM 3705 N N . ILE A 1 475 ? 29.331 14.546 -29.502 1.00 82.81 475 ILE A N 1
ATOM 3706 C CA . ILE A 1 475 ? 30.371 15.371 -30.135 1.00 82.81 475 ILE A CA 1
ATOM 3707 C C . ILE A 1 475 ? 31.768 14.736 -29.985 1.00 82.81 475 ILE A C 1
ATOM 3709 O O . ILE A 1 475 ? 32.540 14.744 -30.946 1.00 82.81 475 ILE A O 1
ATOM 3713 N N . ASP A 1 476 ? 32.051 14.104 -28.844 1.00 83.12 476 ASP A N 1
ATOM 3714 C CA . ASP A 1 476 ? 33.356 13.520 -28.510 1.00 83.12 476 ASP A CA 1
ATOM 3715 C C . ASP A 1 476 ? 33.540 12.088 -29.048 1.00 83.12 476 ASP A C 1
ATOM 3717 O O . ASP A 1 476 ? 34.649 11.547 -28.986 1.00 83.12 476 ASP A O 1
ATOM 3721 N N . ASN A 1 477 ? 32.477 11.458 -29.570 1.00 87.00 477 ASN A N 1
ATOM 3722 C CA . ASN A 1 477 ? 32.495 10.091 -30.095 1.00 87.00 477 ASN A CA 1
ATOM 3723 C C . ASN A 1 477 ? 32.200 10.059 -31.610 1.00 87.00 477 ASN A C 1
ATOM 3725 O O . ASN A 1 477 ? 31.038 9.954 -32.005 1.00 87.00 477 ASN A O 1
ATOM 3729 N N . PRO A 1 478 ? 33.233 10.095 -32.475 1.00 81.88 478 PRO A N 1
ATOM 3730 C CA . PRO A 1 478 ? 33.082 10.083 -33.933 1.00 81.88 478 PRO A CA 1
ATOM 3731 C C . PRO A 1 478 ? 32.271 8.898 -34.482 1.00 81.88 478 PRO A C 1
ATOM 3733 O O . PRO A 1 478 ? 31.624 9.029 -35.517 1.00 81.88 478 PRO A O 1
ATOM 3736 N N . ASP A 1 479 ? 32.268 7.770 -33.770 1.00 86.44 479 ASP A N 1
ATOM 3737 C CA . ASP A 1 479 ? 31.597 6.540 -34.193 1.00 86.44 479 ASP A CA 1
ATOM 3738 C C . ASP A 1 479 ? 30.187 6.400 -33.584 1.00 86.44 479 ASP A C 1
ATOM 3740 O O . ASP A 1 479 ? 29.546 5.374 -33.770 1.00 86.44 479 ASP A O 1
ATOM 3744 N N . PHE A 1 480 ? 29.667 7.421 -32.883 1.00 90.38 480 PHE A N 1
ATOM 3745 C CA . PHE A 1 480 ? 28.384 7.365 -32.159 1.00 90.38 480 PHE A CA 1
ATOM 3746 C C . PHE A 1 480 ? 27.207 6.848 -33.008 1.00 90.38 480 PHE A C 1
ATOM 3748 O O . PHE A 1 480 ? 26.384 6.075 -32.529 1.00 90.38 480 PHE A O 1
ATOM 3755 N N . PHE A 1 481 ? 27.128 7.247 -34.280 1.00 91.00 481 PHE A N 1
ATOM 3756 C CA . PHE A 1 481 ? 26.063 6.816 -35.193 1.00 91.00 481 PHE A CA 1
ATOM 3757 C C . PHE A 1 481 ? 26.407 5.557 -36.007 1.00 91.00 481 PHE A C 1
ATOM 3759 O O . PHE A 1 481 ? 25.532 5.067 -36.721 1.00 91.00 481 PHE A O 1
ATOM 3766 N N . ILE A 1 482 ? 27.655 5.075 -35.952 1.00 89.56 482 ILE A N 1
ATOM 3767 C CA . ILE A 1 482 ? 28.229 4.150 -36.938 1.00 89.56 482 ILE A CA 1
ATOM 3768 C C . ILE A 1 482 ? 28.363 2.728 -36.381 1.00 89.56 482 ILE A C 1
ATOM 3770 O O . ILE A 1 482 ? 28.877 2.521 -35.286 1.00 89.56 482 ILE A O 1
ATOM 3774 N N . GLY A 1 483 ? 28.008 1.736 -37.201 1.00 87.25 483 GLY A N 1
ATOM 3775 C CA . GLY A 1 483 ? 28.258 0.315 -36.944 1.00 87.25 483 GLY A CA 1
ATOM 3776 C C . GLY A 1 483 ? 27.152 -0.388 -36.156 1.00 87.25 483 GLY A C 1
ATOM 3777 O O . GLY A 1 483 ? 26.118 0.201 -35.851 1.00 87.25 483 GLY A O 1
ATOM 3778 N N . GLU A 1 484 ? 27.379 -1.668 -35.834 1.00 84.19 484 GLU A N 1
ATOM 3779 C CA . GLU A 1 484 ? 26.381 -2.540 -35.183 1.00 84.19 484 GLU A CA 1
ATOM 3780 C C . GLU A 1 484 ? 25.911 -1.998 -33.822 1.00 84.19 484 GLU A C 1
ATOM 3782 O O . GLU A 1 484 ? 24.725 -2.086 -33.516 1.00 84.19 484 GLU A O 1
ATOM 3787 N N . ASP A 1 485 ? 26.816 -1.376 -33.056 1.00 84.88 485 ASP A N 1
ATOM 3788 C CA . ASP A 1 485 ? 26.526 -0.752 -31.755 1.00 84.88 485 ASP A CA 1
ATOM 3789 C C . ASP A 1 485 ? 26.167 0.750 -31.867 1.00 84.88 485 ASP A C 1
ATOM 3791 O O . ASP A 1 485 ? 25.986 1.422 -30.850 1.00 84.88 485 ASP A O 1
ATOM 3795 N N . GLY A 1 486 ? 26.108 1.304 -33.084 1.00 89.81 486 GLY A N 1
ATOM 3796 C CA . GLY A 1 486 ? 25.839 2.722 -33.326 1.00 89.81 486 GLY A CA 1
ATOM 3797 C C . GLY A 1 486 ? 24.361 3.094 -33.170 1.00 89.81 486 GLY A C 1
ATOM 3798 O O . GLY A 1 486 ? 23.463 2.270 -33.354 1.00 89.81 486 GLY A O 1
ATOM 3799 N N . GLU A 1 487 ? 24.085 4.373 -32.906 1.00 92.81 487 GLU A N 1
ATOM 3800 C CA . GLU A 1 487 ? 22.731 4.876 -32.618 1.00 92.81 487 GLU A CA 1
ATOM 3801 C C . GLU A 1 487 ? 21.717 4.615 -33.750 1.00 92.81 487 GLU A C 1
ATOM 3803 O O . GLU A 1 487 ? 20.534 4.388 -33.502 1.00 92.81 487 GLU A O 1
ATOM 3808 N N . ILE A 1 488 ? 22.161 4.604 -35.014 1.00 93.19 488 ILE A N 1
ATOM 3809 C CA . ILE A 1 488 ? 21.284 4.308 -36.160 1.00 93.19 488 ILE A CA 1
ATOM 3810 C C . ILE A 1 488 ? 20.886 2.825 -36.195 1.00 93.19 488 ILE A C 1
ATOM 3812 O O . ILE A 1 488 ? 19.753 2.512 -36.560 1.00 93.19 488 ILE A O 1
ATOM 3816 N N . SER A 1 489 ? 21.790 1.924 -35.802 1.00 93.06 489 SER A N 1
ATOM 3817 C CA . SER A 1 489 ? 21.507 0.488 -35.694 1.00 93.06 489 SER A CA 1
ATOM 3818 C C . SER A 1 489 ? 20.497 0.225 -34.574 1.00 93.06 489 SER A C 1
ATOM 3820 O O . SER A 1 489 ? 19.476 -0.417 -34.799 1.00 93.06 489 SER A O 1
ATOM 3822 N N . LYS A 1 490 ? 20.693 0.858 -33.412 1.00 93.19 490 LYS A N 1
ATOM 3823 C CA . LYS A 1 490 ? 19.755 0.815 -32.278 1.00 93.19 490 LYS A CA 1
ATOM 3824 C C . LYS A 1 490 ? 18.366 1.367 -32.636 1.00 93.19 490 LYS A C 1
ATOM 3826 O O . LYS A 1 490 ? 17.347 0.791 -32.265 1.00 93.19 490 LYS A O 1
ATOM 3831 N N . LEU A 1 491 ? 18.296 2.444 -33.429 1.00 93.94 491 LEU A N 1
ATOM 3832 C CA . LEU A 1 491 ? 17.027 2.957 -33.964 1.00 93.94 491 LEU A CA 1
ATOM 3833 C C . LEU A 1 491 ? 16.347 1.955 -34.906 1.00 93.94 491 LEU A C 1
ATOM 3835 O O . LEU A 1 491 ? 15.121 1.842 -34.892 1.00 93.94 491 LEU A O 1
ATOM 3839 N N . ALA A 1 492 ? 17.120 1.239 -35.723 1.00 93.31 492 ALA A N 1
ATOM 3840 C CA . ALA A 1 492 ? 16.586 0.183 -36.574 1.00 93.31 492 ALA A CA 1
ATOM 3841 C C . ALA A 1 492 ? 16.005 -0.966 -35.735 1.00 93.31 492 ALA A C 1
ATOM 3843 O O . ALA A 1 492 ? 14.898 -1.411 -36.025 1.00 93.31 492 ALA A O 1
ATOM 3844 N N . ASP A 1 493 ? 16.693 -1.375 -34.666 1.00 92.12 493 ASP A N 1
ATOM 3845 C CA . ASP A 1 493 ? 16.206 -2.395 -33.730 1.00 92.12 493 ASP A CA 1
ATOM 3846 C C . ASP A 1 493 ? 14.878 -1.975 -33.075 1.00 92.12 493 ASP A C 1
ATOM 3848 O O . ASP A 1 493 ? 13.947 -2.774 -33.020 1.00 92.12 493 ASP A O 1
ATOM 3852 N N . LEU A 1 494 ? 14.737 -0.709 -32.657 1.00 92.56 494 LEU A N 1
ATOM 3853 C CA . LEU A 1 494 ? 13.467 -0.177 -32.143 1.00 92.56 494 LEU A CA 1
ATOM 3854 C C . LEU A 1 494 ? 12.347 -0.213 -33.195 1.00 92.56 494 LEU A C 1
ATOM 3856 O O . LEU A 1 494 ? 11.217 -0.587 -32.885 1.00 92.56 494 LEU A O 1
ATOM 3860 N N . ILE A 1 495 ? 12.637 0.197 -34.435 1.00 91.19 495 ILE A N 1
ATOM 3861 C CA . ILE A 1 495 ? 11.647 0.201 -35.525 1.00 91.19 495 ILE A CA 1
ATOM 3862 C C . ILE A 1 495 ? 11.182 -1.228 -35.844 1.00 91.19 495 ILE A C 1
ATOM 3864 O O . ILE A 1 495 ? 10.007 -1.423 -36.150 1.00 91.19 495 ILE A O 1
ATOM 3868 N N . GLU A 1 496 ? 12.066 -2.221 -35.737 1.00 91.38 496 GLU A N 1
ATOM 3869 C CA . GLU A 1 496 ? 11.749 -3.627 -36.005 1.00 91.38 496 GLU A CA 1
ATOM 3870 C C . GLU A 1 496 ? 10.689 -4.189 -35.058 1.00 91.38 496 GLU A C 1
ATOM 3872 O O . GLU A 1 496 ? 9.769 -4.868 -35.513 1.00 91.38 496 GLU A O 1
ATOM 3877 N N . VAL A 1 497 ? 10.752 -3.834 -33.769 1.00 90.06 497 VAL A N 1
ATOM 3878 C CA . VAL A 1 497 ? 9.791 -4.293 -32.748 1.00 90.06 497 VAL A CA 1
ATOM 3879 C C . VAL A 1 497 ? 8.354 -3.902 -33.095 1.00 90.06 497 VAL A C 1
ATOM 3881 O O . VAL A 1 497 ? 7.420 -4.653 -32.814 1.00 90.06 497 VAL A O 1
ATOM 3884 N N . PHE A 1 498 ? 8.135 -2.763 -33.762 1.00 88.25 498 PHE A N 1
ATOM 3885 C CA . PHE A 1 498 ? 6.787 -2.362 -34.179 1.00 88.25 498 PHE A CA 1
ATOM 3886 C C . PHE A 1 498 ? 6.149 -3.360 -35.156 1.00 88.25 498 PHE A C 1
ATOM 3888 O O . PHE A 1 498 ? 4.928 -3.473 -35.173 1.00 88.25 498 PHE A O 1
ATOM 3895 N N . PHE A 1 499 ? 6.941 -4.104 -35.933 1.00 88.31 499 PHE A N 1
ATOM 3896 C CA . PHE A 1 499 ? 6.459 -5.050 -36.942 1.00 88.31 499 PHE A CA 1
ATOM 3897 C C . PHE A 1 499 ? 6.369 -6.503 -36.442 1.00 88.31 499 PHE A C 1
ATOM 3899 O O . PHE A 1 499 ? 6.352 -7.423 -37.259 1.00 88.31 499 PHE A O 1
ATOM 3906 N N . SER A 1 500 ? 6.317 -6.733 -35.127 1.00 83.00 500 SER A N 1
ATOM 3907 C CA . SER A 1 500 ? 6.196 -8.078 -34.546 1.00 83.00 500 SER A CA 1
ATOM 3908 C C . SER A 1 500 ? 4.891 -8.797 -34.944 1.00 83.00 500 SER A C 1
ATOM 3910 O O . SER A 1 500 ? 3.909 -8.180 -35.361 1.00 83.00 500 SER A O 1
ATOM 3912 N N . GLU A 1 501 ? 4.860 -10.134 -34.827 1.00 76.38 501 GLU A N 1
ATOM 3913 C CA . GLU A 1 501 ? 3.681 -10.949 -35.193 1.00 76.38 501 GLU A CA 1
ATOM 3914 C C . GLU A 1 501 ? 2.444 -10.679 -34.317 1.00 76.38 501 GLU A C 1
ATOM 3916 O O . GLU A 1 501 ? 1.321 -10.987 -34.729 1.00 76.38 501 GLU A O 1
ATOM 3921 N N . ASP A 1 502 ? 2.640 -10.110 -33.129 1.00 72.75 502 ASP A N 1
ATOM 3922 C CA . ASP A 1 502 ? 1.626 -10.030 -32.080 1.00 72.75 502 ASP A CA 1
ATOM 3923 C C . ASP A 1 502 ? 0.791 -8.734 -32.118 1.00 72.75 502 ASP A C 1
ATOM 3925 O O . ASP A 1 502 ? -0.181 -8.615 -31.370 1.00 72.75 502 ASP A O 1
ATOM 3929 N N . VAL A 1 503 ? 1.096 -7.784 -33.020 1.00 80.00 503 VAL A N 1
ATOM 3930 C CA . VAL A 1 503 ? 0.424 -6.470 -33.082 1.00 80.00 503 VAL A CA 1
ATOM 3931 C C . VAL A 1 503 ? -0.078 -6.102 -34.481 1.00 80.00 503 VAL A C 1
ATOM 3933 O O . VAL A 1 503 ? 0.640 -6.140 -35.475 1.00 80.00 503 VAL A O 1
ATOM 3936 N N . ASP A 1 504 ? -1.339 -5.663 -34.555 1.00 84.38 504 ASP A N 1
ATOM 3937 C CA . ASP A 1 504 ? -1.944 -5.075 -35.758 1.00 84.38 504 ASP A CA 1
ATOM 3938 C C . ASP A 1 504 ? -1.738 -3.548 -35.741 1.00 84.38 504 ASP A C 1
ATOM 3940 O O . ASP A 1 504 ? -2.578 -2.794 -35.241 1.00 84.38 504 ASP A O 1
ATOM 3944 N N . LEU A 1 505 ? -0.592 -3.086 -36.261 1.00 84.88 505 LEU A N 1
ATOM 3945 C CA . LEU A 1 505 ? -0.236 -1.660 -36.309 1.00 84.88 505 LEU A CA 1
ATOM 3946 C C . LEU A 1 505 ? -1.311 -0.777 -36.979 1.00 84.88 505 LEU A C 1
ATOM 3948 O O . LEU A 1 505 ? -1.618 0.282 -36.423 1.00 84.88 505 LEU A O 1
ATOM 3952 N N . PRO A 1 506 ? -1.918 -1.152 -38.129 1.00 86.75 506 PRO A N 1
ATOM 3953 C CA . PRO A 1 506 ? -3.006 -0.373 -38.717 1.00 86.75 506 PRO A CA 1
ATOM 3954 C C . PRO A 1 506 ? -4.202 -0.215 -37.774 1.00 86.75 506 PRO A C 1
ATOM 3956 O O . PRO A 1 506 ? -4.700 0.899 -37.601 1.00 86.75 506 PRO A O 1
ATOM 3959 N N . ALA A 1 507 ? -4.643 -1.302 -37.131 1.00 84.81 507 ALA A N 1
ATOM 3960 C CA . ALA A 1 507 ? -5.738 -1.239 -36.167 1.00 84.81 507 ALA A CA 1
ATOM 3961 C C . ALA A 1 507 ? -5.372 -0.381 -34.945 1.00 84.81 507 ALA A C 1
ATOM 3963 O O . ALA A 1 507 ? -6.196 0.412 -34.478 1.00 84.81 507 ALA A O 1
ATOM 3964 N N . LEU A 1 508 ? -4.132 -0.494 -34.460 1.00 86.00 508 LEU A N 1
ATOM 3965 C CA . LEU A 1 508 ? -3.626 0.285 -33.334 1.00 86.00 508 LEU A CA 1
ATOM 3966 C C . LEU A 1 508 ? -3.640 1.791 -33.647 1.00 86.00 508 LEU A C 1
ATOM 3968 O O . LEU A 1 508 ? -4.180 2.576 -32.866 1.00 86.00 508 LEU A O 1
ATOM 3972 N N . VAL A 1 509 ? -3.135 2.204 -34.814 1.00 85.75 509 VAL A N 1
ATOM 3973 C CA . VAL A 1 509 ? -3.137 3.612 -35.251 1.00 85.75 509 VAL A CA 1
ATOM 3974 C C . VAL A 1 509 ? -4.562 4.147 -35.428 1.00 85.75 509 VAL A C 1
ATOM 3976 O O . VAL A 1 509 ? -4.867 5.246 -34.957 1.00 85.75 509 VAL A O 1
ATOM 3979 N N . ASP A 1 510 ? -5.464 3.365 -36.026 1.00 85.44 510 ASP A N 1
ATOM 3980 C CA . ASP A 1 510 ? -6.874 3.747 -36.191 1.00 85.44 510 ASP A CA 1
ATOM 3981 C C . ASP A 1 510 ? -7.600 3.917 -34.841 1.00 85.44 510 ASP A C 1
ATOM 3983 O O . ASP A 1 510 ? -8.512 4.744 -34.706 1.00 85.44 510 ASP A O 1
ATOM 3987 N N . SER A 1 511 ? -7.178 3.166 -33.820 1.00 84.50 511 SER A N 1
ATOM 3988 C CA . SER A 1 511 ? -7.761 3.189 -32.476 1.00 84.50 511 SER A CA 1
ATOM 3989 C C . SER A 1 511 ? -7.245 4.309 -31.564 1.00 84.50 511 SER A C 1
ATOM 3991 O O . SER A 1 511 ? -7.874 4.568 -30.545 1.00 84.50 511 SER A O 1
ATOM 3993 N N . MET A 1 512 ? -6.194 5.058 -31.934 1.00 83.81 512 MET A N 1
ATOM 3994 C CA . MET A 1 512 ? -5.583 6.110 -31.086 1.00 83.81 512 MET A CA 1
ATOM 3995 C C . MET A 1 512 ? -6.559 7.196 -30.588 1.00 83.81 512 MET A C 1
ATOM 3997 O O . MET A 1 512 ? -6.269 7.918 -29.635 1.00 83.81 512 MET A O 1
ATOM 4001 N N . SER A 1 513 ? -7.713 7.353 -31.244 1.00 83.06 513 SER A N 1
ATOM 4002 C CA . SER A 1 513 ? -8.759 8.306 -30.843 1.00 83.06 513 SER A CA 1
ATOM 4003 C C . SER A 1 513 ? -9.766 7.762 -29.818 1.00 83.06 513 SER A C 1
ATOM 4005 O O . SER A 1 513 ? -10.541 8.546 -29.263 1.00 83.06 513 SER A O 1
ATOM 4007 N N . ASP A 1 514 ? -9.747 6.454 -29.555 1.00 80.56 514 ASP A N 1
ATOM 4008 C CA . ASP A 1 514 ? -10.550 5.750 -28.556 1.00 80.56 514 ASP A CA 1
ATOM 4009 C C . ASP A 1 514 ? -9.609 5.048 -27.559 1.00 80.56 514 ASP A C 1
ATOM 4011 O O . ASP A 1 514 ? -9.095 3.968 -27.852 1.00 80.56 514 ASP A O 1
ATOM 4015 N N . PRO A 1 515 ? -9.381 5.637 -26.369 1.00 77.19 515 PRO A N 1
ATOM 4016 C CA . PRO A 1 515 ? -8.466 5.080 -25.378 1.00 77.19 515 PRO A CA 1
ATOM 4017 C C . PRO A 1 515 ? -8.778 3.634 -24.976 1.00 77.19 515 PRO A C 1
ATOM 4019 O O . PRO A 1 515 ? -7.857 2.892 -24.663 1.00 77.19 515 PRO A O 1
ATOM 4022 N N . GLY A 1 516 ? -10.051 3.215 -24.984 1.00 75.00 516 GLY A N 1
ATOM 4023 C CA . GLY A 1 516 ? -10.418 1.840 -24.637 1.00 75.00 516 GLY A CA 1
ATOM 4024 C C . GLY A 1 516 ? -9.980 0.849 -25.712 1.00 75.00 516 GLY A C 1
ATOM 4025 O O . GLY A 1 516 ? -9.330 -0.145 -25.402 1.00 75.00 516 GLY A O 1
ATOM 4026 N N . ALA A 1 517 ? -10.283 1.154 -26.976 1.00 78.56 517 ALA A N 1
ATOM 4027 C CA . ALA A 1 517 ? -9.883 0.323 -28.112 1.00 78.56 517 ALA A CA 1
ATOM 4028 C C . ALA A 1 517 ? -8.360 0.305 -28.321 1.00 78.56 517 ALA A C 1
ATOM 4030 O O . ALA A 1 517 ? -7.813 -0.727 -28.693 1.00 78.56 517 ALA A O 1
ATOM 4031 N N . PHE A 1 518 ? -7.682 1.425 -28.051 1.00 83.38 518 PHE A N 1
ATOM 4032 C CA . PHE A 1 518 ? -6.225 1.520 -28.123 1.00 83.38 518 PHE A CA 1
ATOM 4033 C C . PHE A 1 518 ? -5.537 0.591 -27.123 1.00 83.38 518 PHE A C 1
ATOM 4035 O O . PHE A 1 518 ? -4.640 -0.148 -27.511 1.00 83.38 518 PHE A O 1
ATOM 4042 N N . LEU A 1 519 ? -6.001 0.564 -25.870 1.00 80.81 519 LEU A N 1
ATOM 4043 C CA . LEU A 1 519 ? -5.443 -0.321 -24.843 1.00 80.81 519 LEU A CA 1
ATOM 4044 C C . LEU A 1 519 ? -5.739 -1.808 -25.118 1.00 80.81 519 LEU A C 1
ATOM 4046 O O . LEU A 1 519 ? -4.917 -2.651 -24.789 1.00 80.81 519 LEU A O 1
ATOM 4050 N N . GLU A 1 520 ? -6.880 -2.153 -25.732 1.00 79.88 520 GLU A N 1
ATOM 4051 C CA . GLU A 1 520 ? -7.212 -3.556 -26.074 1.00 79.88 520 GLU A CA 1
ATOM 4052 C C . GLU A 1 520 ? -6.348 -4.152 -27.184 1.00 79.88 520 GLU A C 1
ATOM 4054 O O . GLU A 1 520 ? -6.231 -5.373 -27.278 1.00 79.88 520 GLU A O 1
ATOM 4059 N N . LEU A 1 521 ? -5.801 -3.306 -28.054 1.00 82.81 521 LEU A N 1
ATOM 4060 C CA . LEU A 1 521 ? -4.994 -3.727 -29.197 1.00 82.81 521 LEU A CA 1
ATOM 4061 C C . LEU A 1 521 ? -3.497 -3.800 -28.875 1.00 82.81 521 LEU A C 1
ATOM 4063 O O . LEU A 1 521 ? -2.717 -4.180 -29.746 1.00 82.81 521 LEU A O 1
ATOM 4067 N N . GLN A 1 522 ? -3.098 -3.430 -27.657 1.00 84.00 522 GLN A N 1
ATOM 4068 C CA . GLN A 1 522 ? -1.713 -3.487 -27.203 1.00 84.00 522 GLN A CA 1
ATOM 4069 C C . GLN A 1 522 ? -1.438 -4.779 -26.441 1.00 84.00 522 GLN A C 1
ATOM 4071 O O . GLN A 1 522 ? -2.189 -5.157 -25.542 1.00 84.00 522 GLN A O 1
ATOM 4076 N N . ASP A 1 523 ? -0.319 -5.416 -26.772 1.00 85.12 523 ASP A N 1
ATOM 4077 C CA . ASP A 1 523 ? 0.198 -6.562 -26.036 1.00 85.12 523 ASP A CA 1
ATOM 4078 C C . ASP A 1 523 ? 1.233 -6.116 -24.974 1.00 85.12 523 ASP A C 1
ATOM 4080 O O . ASP A 1 523 ? 2.121 -5.317 -25.293 1.00 85.12 523 ASP A O 1
ATOM 4084 N N . PRO A 1 524 ? 1.144 -6.585 -23.712 1.00 83.62 524 PRO A N 1
ATOM 4085 C CA . PRO A 1 524 ? 2.076 -6.192 -22.655 1.00 83.62 524 PRO A CA 1
ATOM 4086 C C . PRO A 1 524 ? 3.542 -6.584 -22.894 1.00 83.62 524 PRO A C 1
ATOM 4088 O O . PRO A 1 524 ? 4.422 -5.843 -22.447 1.00 83.62 524 PRO A O 1
ATOM 4091 N N . GLU A 1 525 ? 3.819 -7.719 -23.554 1.00 85.00 525 GLU A N 1
ATOM 4092 C CA . GLU A 1 525 ? 5.189 -8.155 -23.871 1.00 85.00 525 GLU A CA 1
ATOM 4093 C C . GLU A 1 525 ? 5.773 -7.273 -24.979 1.00 85.00 525 GLU A C 1
ATOM 4095 O O . GLU A 1 525 ? 6.893 -6.781 -24.845 1.00 85.00 525 GLU A O 1
ATOM 4100 N N . TRP A 1 526 ? 4.976 -6.970 -26.008 1.00 87.88 526 TRP A N 1
ATOM 4101 C CA . TRP A 1 526 ? 5.366 -6.050 -27.080 1.00 87.88 526 TRP A CA 1
ATOM 4102 C C . TRP A 1 526 ? 5.687 -4.639 -26.575 1.00 87.88 526 TRP A C 1
ATOM 4104 O O . TRP A 1 526 ? 6.695 -4.051 -26.968 1.00 87.88 526 TRP A O 1
ATOM 4114 N N . VAL A 1 527 ? 4.859 -4.080 -25.681 1.00 85.94 527 VAL A N 1
ATOM 4115 C CA . VAL A 1 527 ? 5.151 -2.758 -25.102 1.00 85.94 527 VAL A CA 1
ATOM 4116 C C . VAL A 1 527 ? 6.421 -2.802 -24.251 1.00 85.94 527 VAL A C 1
ATOM 4118 O O . VAL A 1 527 ? 7.224 -1.873 -24.331 1.00 85.94 527 VAL A O 1
ATOM 4121 N N . GLY A 1 528 ? 6.634 -3.877 -23.486 1.00 85.06 528 GLY A N 1
ATOM 4122 C CA . GLY A 1 528 ? 7.875 -4.083 -22.737 1.00 85.06 528 GLY A CA 1
ATOM 4123 C C . GLY A 1 528 ? 9.106 -4.050 -23.646 1.00 85.06 528 GLY A C 1
ATOM 4124 O O . GLY A 1 528 ? 10.032 -3.285 -23.390 1.00 85.06 528 GLY A O 1
ATOM 4125 N N . GLU A 1 529 ? 9.067 -4.782 -24.763 1.00 87.81 529 GLU A N 1
ATOM 4126 C CA . GLU A 1 529 ? 10.159 -4.803 -25.743 1.00 87.81 529 GLU A CA 1
ATOM 4127 C C . GLU A 1 529 ? 10.408 -3.418 -26.371 1.00 87.81 529 GLU A C 1
ATOM 4129 O O . GLU A 1 529 ? 11.559 -3.030 -26.568 1.00 87.81 529 GLU A O 1
ATOM 4134 N N . ILE A 1 530 ? 9.361 -2.618 -26.620 1.00 89.88 530 ILE A N 1
ATOM 4135 C CA . ILE A 1 530 ? 9.522 -1.226 -27.078 1.00 89.88 530 ILE A CA 1
ATOM 4136 C C . ILE A 1 530 ? 10.301 -0.395 -26.056 1.00 89.88 530 ILE A C 1
ATOM 4138 O O . ILE A 1 530 ? 11.210 0.337 -26.445 1.00 89.88 530 ILE A O 1
ATOM 4142 N N . PHE A 1 531 ? 9.953 -0.473 -24.769 1.00 89.50 531 PHE A N 1
ATOM 4143 C CA . PHE A 1 531 ? 10.654 0.287 -23.731 1.00 89.50 531 PHE A CA 1
ATOM 4144 C C . PHE A 1 531 ? 12.109 -0.168 -23.573 1.00 89.50 531 PHE A C 1
ATOM 4146 O O . PHE A 1 531 ? 12.983 0.691 -23.466 1.00 89.50 531 PHE A O 1
ATOM 4153 N N . ASP A 1 532 ? 12.382 -1.472 -23.665 1.00 88.56 532 ASP A N 1
ATOM 4154 C CA . ASP A 1 532 ? 13.749 -2.007 -23.669 1.00 88.56 532 ASP A CA 1
ATOM 4155 C C . ASP A 1 532 ? 14.567 -1.437 -24.844 1.00 88.56 532 ASP A C 1
ATOM 4157 O O . ASP A 1 532 ? 15.679 -0.943 -24.655 1.00 88.56 532 ASP A O 1
ATOM 4161 N N . ARG A 1 533 ? 13.995 -1.395 -26.057 1.00 90.81 533 ARG A N 1
ATOM 4162 C CA . ARG A 1 533 ? 14.672 -0.807 -27.230 1.00 90.81 533 ARG A CA 1
ATOM 4163 C C . ARG A 1 533 ? 14.791 0.711 -27.189 1.00 90.81 533 ARG A C 1
ATOM 4165 O O . ARG A 1 533 ? 15.733 1.259 -27.753 1.00 90.81 533 ARG A O 1
ATOM 4172 N N . ILE A 1 534 ? 13.862 1.411 -26.539 1.00 90.75 534 ILE A N 1
ATOM 4173 C CA . ILE A 1 534 ? 13.979 2.858 -26.301 1.00 90.75 534 ILE A CA 1
ATOM 4174 C C . ILE A 1 534 ? 15.178 3.151 -25.395 1.00 90.75 534 ILE A C 1
ATOM 4176 O O . ILE A 1 534 ? 15.845 4.164 -25.589 1.00 90.75 534 ILE A O 1
ATOM 4180 N N . VAL A 1 535 ? 15.457 2.280 -24.425 1.00 90.38 535 VAL A N 1
ATOM 4181 C CA . VAL A 1 535 ? 16.591 2.423 -23.505 1.00 90.38 535 VAL A CA 1
ATOM 4182 C C . VAL A 1 535 ? 17.928 2.140 -24.182 1.00 90.38 535 VAL A C 1
ATOM 4184 O O . VAL A 1 535 ? 18.915 2.798 -23.861 1.00 90.38 535 VAL A O 1
ATOM 4187 N N . ASP A 1 536 ? 17.955 1.247 -25.172 1.00 89.88 536 ASP A N 1
ATOM 4188 C CA . ASP A 1 536 ? 19.146 1.017 -25.995 1.00 89.88 536 ASP A CA 1
ATOM 4189 C C . ASP A 1 536 ? 19.587 2.287 -26.766 1.00 89.88 536 ASP A C 1
ATOM 4191 O O . ASP A 1 536 ? 20.756 2.380 -27.149 1.00 89.88 536 ASP A O 1
ATOM 4195 N N . LEU A 1 537 ? 18.698 3.275 -26.977 1.00 92.12 537 LEU A N 1
ATOM 4196 C CA . LEU A 1 537 ? 19.005 4.547 -27.648 1.00 92.12 537 LEU A CA 1
ATOM 4197 C C . LEU A 1 537 ? 19.778 5.507 -26.734 1.00 92.12 537 LEU A C 1
ATOM 4199 O O . LEU A 1 537 ? 19.201 6.217 -25.898 1.00 92.12 537 LEU A O 1
ATOM 4203 N N . ASP A 1 538 ? 21.088 5.619 -26.967 1.00 89.31 538 ASP A N 1
ATOM 4204 C CA . ASP A 1 538 ? 21.961 6.491 -26.182 1.00 89.31 538 ASP A CA 1
ATOM 4205 C C . ASP A 1 538 ? 21.571 7.963 -26.363 1.00 89.31 538 ASP A C 1
ATOM 4207 O O . ASP A 1 538 ? 21.686 8.756 -25.429 1.00 89.31 538 ASP A O 1
ATOM 4211 N N . LEU A 1 539 ? 21.065 8.351 -27.543 1.00 88.25 539 LEU A N 1
ATOM 4212 C CA . LEU A 1 539 ? 20.616 9.719 -27.811 1.00 88.25 539 LEU A CA 1
ATOM 4213 C C . LEU A 1 539 ? 19.457 10.112 -26.901 1.00 88.25 539 LEU A C 1
ATOM 4215 O O . LEU A 1 539 ? 19.411 11.247 -26.424 1.00 88.25 539 LEU A O 1
ATOM 4219 N N . LEU A 1 540 ? 18.512 9.199 -26.676 1.00 87.19 540 LEU A N 1
ATOM 4220 C CA . LEU A 1 540 ? 17.355 9.459 -25.835 1.00 87.19 540 LEU A CA 1
ATOM 4221 C C . LEU A 1 540 ? 17.781 9.513 -24.369 1.00 87.19 540 LEU A C 1
ATOM 4223 O O . LEU A 1 540 ? 17.577 10.545 -23.736 1.00 87.19 540 LEU A O 1
ATOM 4227 N N . VAL A 1 541 ? 18.445 8.469 -23.865 1.00 87.06 541 VAL A N 1
ATOM 4228 C CA . VAL A 1 541 ? 18.823 8.361 -22.447 1.00 87.06 541 VAL A CA 1
ATOM 4229 C C . VAL A 1 541 ? 19.762 9.496 -22.021 1.00 87.06 541 VAL A C 1
ATOM 4231 O O . VAL A 1 541 ? 19.501 10.183 -21.034 1.00 87.06 541 VAL A O 1
ATOM 4234 N N . GLN A 1 542 ? 20.811 9.779 -22.799 1.00 86.12 542 GLN A N 1
ATOM 4235 C CA . GLN A 1 542 ? 21.801 10.808 -22.452 1.00 86.12 542 GLN A CA 1
ATOM 4236 C C . GLN A 1 542 ? 21.281 12.246 -22.649 1.00 86.12 542 GLN A C 1
ATOM 4238 O O . GLN A 1 542 ? 21.882 13.192 -22.136 1.00 86.12 542 GLN A O 1
ATOM 4243 N N . SER A 1 543 ? 20.162 12.448 -23.362 1.00 85.44 543 SER A N 1
ATOM 4244 C CA . SER A 1 543 ? 19.558 13.779 -23.549 1.00 85.44 543 SER A CA 1
ATOM 4245 C C . SER A 1 543 ? 18.483 14.137 -22.518 1.00 85.44 543 SER A C 1
ATOM 4247 O O . SER A 1 543 ? 18.116 15.314 -22.422 1.00 85.44 543 SER A O 1
ATOM 4249 N N . ILE A 1 544 ? 18.017 13.182 -21.702 1.00 84.75 544 ILE A N 1
ATOM 4250 C CA . ILE A 1 544 ? 17.010 13.425 -20.655 1.00 84.75 544 ILE A CA 1
ATOM 4251 C C . ILE A 1 544 ? 17.402 14.572 -19.711 1.00 84.75 544 ILE A C 1
ATOM 4253 O O . ILE A 1 544 ? 16.548 15.438 -19.497 1.00 84.75 544 ILE A O 1
ATOM 4257 N N . PRO A 1 545 ? 18.655 14.688 -19.218 1.00 80.69 545 PRO A N 1
ATOM 4258 C CA . PRO A 1 545 ? 19.050 15.811 -18.366 1.00 80.69 545 PRO A CA 1
ATOM 4259 C C . PRO A 1 545 ? 18.798 17.189 -19.002 1.00 80.69 545 PRO A C 1
ATOM 4261 O O . PRO A 1 545 ? 18.387 18.123 -18.320 1.00 80.69 545 PRO A O 1
ATOM 4264 N N . ILE A 1 546 ? 18.944 17.321 -20.328 1.00 81.19 546 ILE A N 1
ATOM 4265 C CA . ILE A 1 546 ? 18.644 18.572 -21.051 1.00 81.19 546 ILE A CA 1
ATOM 4266 C C . ILE A 1 546 ? 17.139 18.874 -21.005 1.00 81.19 546 ILE A C 1
ATOM 4268 O O . ILE A 1 546 ? 16.727 20.019 -20.798 1.00 81.19 546 ILE A O 1
ATOM 4272 N N . GLY A 1 547 ? 16.307 17.848 -21.207 1.00 77.56 547 GLY A N 1
ATOM 4273 C CA . GLY A 1 547 ? 14.850 17.956 -21.121 1.00 77.56 547 GLY A CA 1
ATOM 4274 C C . GLY A 1 547 ? 14.367 18.286 -19.707 1.00 77.56 547 GLY A C 1
ATOM 4275 O O . GLY A 1 547 ? 13.459 19.104 -19.541 1.00 77.56 547 GLY A O 1
ATOM 4276 N N . VAL A 1 548 ? 15.014 17.703 -18.697 1.00 76.44 548 VAL A N 1
ATOM 4277 C CA . VAL A 1 548 ? 14.796 17.986 -17.276 1.00 76.44 548 VAL A CA 1
ATOM 4278 C C . VAL A 1 548 ? 15.128 19.442 -16.956 1.00 76.44 548 VAL A C 1
ATOM 4280 O O . VAL A 1 548 ? 14.258 20.149 -16.451 1.00 76.44 548 VAL A O 1
ATOM 4283 N N . ASP A 1 549 ? 16.318 19.925 -17.322 1.00 73.88 549 ASP A N 1
ATOM 4284 C CA . ASP A 1 549 ? 16.744 21.310 -17.080 1.00 73.88 549 ASP A CA 1
ATOM 4285 C C . ASP A 1 549 ? 15.750 22.319 -17.699 1.00 73.88 549 ASP A C 1
ATOM 4287 O O . ASP A 1 549 ? 15.326 23.291 -17.062 1.00 73.88 549 ASP A O 1
ATOM 4291 N N . PHE A 1 550 ? 15.295 22.050 -18.931 1.00 77.94 550 PHE A N 1
ATOM 4292 C CA . PHE A 1 550 ? 14.254 22.834 -19.604 1.00 77.94 550 PHE A CA 1
ATOM 4293 C C . PHE A 1 550 ? 12.900 22.781 -18.878 1.00 77.94 550 PHE A C 1
ATOM 4295 O O . PHE A 1 550 ? 12.213 23.803 -18.748 1.00 77.94 550 PHE A O 1
ATOM 4302 N N . GLY A 1 551 ? 12.491 21.591 -18.431 1.00 72.69 551 GLY A N 1
ATOM 4303 C CA . GLY A 1 551 ? 11.247 21.362 -17.706 1.00 72.69 551 GLY A CA 1
ATOM 4304 C C . GLY A 1 551 ? 11.225 22.099 -16.370 1.00 72.69 551 GLY A C 1
ATOM 4305 O O . GLY A 1 551 ? 10.308 22.882 -16.118 1.00 72.69 551 GLY A O 1
ATOM 4306 N N . LEU A 1 552 ? 12.259 21.923 -15.547 1.00 70.50 552 LEU A N 1
ATOM 4307 C CA . LEU A 1 552 ? 12.399 22.583 -14.248 1.00 70.50 552 LEU A CA 1
ATOM 4308 C C . LEU A 1 552 ? 12.360 24.108 -14.395 1.00 70.50 552 LEU A C 1
ATOM 4310 O O . LEU A 1 552 ? 11.606 24.778 -13.689 1.00 70.50 552 LEU A O 1
ATOM 4314 N N . TYR A 1 553 ? 13.073 24.671 -15.371 1.00 70.62 553 TYR A N 1
ATOM 4315 C CA . TYR A 1 553 ? 13.035 26.111 -15.619 1.00 70.62 553 TYR A CA 1
ATOM 4316 C C . TYR A 1 553 ? 11.636 26.631 -15.984 1.00 70.62 553 TYR A C 1
ATOM 4318 O O . TYR A 1 553 ? 11.201 27.659 -15.462 1.00 70.62 553 TYR A O 1
ATOM 4326 N N . ASN A 1 554 ? 10.908 25.935 -16.864 1.00 70.88 554 ASN A N 1
ATOM 4327 C CA . ASN A 1 554 ? 9.591 26.392 -17.323 1.00 70.88 554 ASN A CA 1
ATOM 4328 C C . ASN A 1 554 ? 8.467 26.153 -16.311 1.00 70.88 554 ASN A C 1
ATOM 4330 O O . ASN A 1 554 ? 7.543 26.965 -16.224 1.00 70.88 554 ASN A O 1
ATOM 4334 N N . PHE A 1 555 ? 8.508 25.032 -15.590 1.00 64.44 555 PHE A N 1
ATOM 4335 C CA . PHE A 1 555 ? 7.451 24.640 -14.659 1.00 64.44 555 PHE A CA 1
ATOM 4336 C C . PHE A 1 555 ? 7.684 25.170 -13.245 1.00 64.44 555 PHE A C 1
ATOM 4338 O O . PHE A 1 555 ? 6.724 25.593 -12.597 1.00 64.44 555 PHE A O 1
ATOM 4345 N N . LEU A 1 556 ? 8.931 25.165 -12.769 1.00 63.62 556 LEU A N 1
ATOM 4346 C CA . LEU A 1 556 ? 9.273 25.535 -11.396 1.00 63.62 556 LEU A CA 1
ATOM 4347 C C . LEU A 1 556 ? 9.841 26.955 -11.289 1.00 63.62 556 LEU A C 1
ATOM 4349 O O . LEU A 1 556 ? 9.476 27.646 -10.341 1.00 63.62 556 LEU A O 1
ATOM 4353 N N . GLY A 1 557 ? 10.605 27.428 -12.283 1.00 62.50 557 GLY A N 1
ATOM 4354 C CA . GLY A 1 557 ? 11.005 28.835 -12.472 1.00 62.50 557 GLY A CA 1
ATOM 4355 C C . GLY A 1 557 ? 11.225 29.646 -11.180 1.00 62.50 557 GLY A C 1
ATOM 4356 O O . GLY A 1 557 ? 11.921 29.214 -10.270 1.00 62.50 557 GLY A O 1
ATOM 4357 N N . ASP A 1 558 ? 10.585 30.818 -11.070 1.00 59.28 558 ASP A N 1
ATOM 4358 C CA . ASP A 1 558 ? 10.647 31.691 -9.876 1.00 59.28 558 ASP A CA 1
ATOM 4359 C C . ASP A 1 558 ? 9.842 31.163 -8.657 1.00 59.28 558 ASP A C 1
ATOM 4361 O O . ASP A 1 558 ? 9.757 31.845 -7.633 1.00 59.28 558 ASP A O 1
ATOM 4365 N N . GLN A 1 559 ? 9.154 30.018 -8.768 1.00 55.75 559 GLN A N 1
ATOM 4366 C CA . GLN A 1 559 ? 8.255 29.498 -7.723 1.00 55.75 559 GLN A CA 1
ATOM 4367 C C . GLN A 1 559 ? 8.935 28.558 -6.723 1.00 55.75 559 GLN A C 1
ATOM 4369 O O . GLN A 1 559 ? 8.302 28.185 -5.733 1.00 55.75 559 GLN A O 1
ATOM 4374 N N . VAL A 1 560 ? 10.183 28.178 -6.980 1.00 62.31 560 VAL A N 1
ATOM 4375 C CA . VAL A 1 560 ? 10.981 27.274 -6.151 1.00 62.31 560 VAL A CA 1
ATOM 4376 C C . VAL A 1 560 ? 12.253 28.008 -5.728 1.00 62.31 560 VAL A C 1
ATOM 4378 O O . VAL A 1 560 ? 12.807 28.795 -6.495 1.00 62.31 560 VAL A O 1
ATOM 4381 N N . GLU A 1 561 ? 12.683 27.829 -4.477 1.00 66.00 561 GLU A N 1
ATOM 4382 C CA . GLU A 1 561 ? 13.931 28.433 -4.003 1.00 66.00 561 GLU A CA 1
ATOM 4383 C C . GLU A 1 561 ? 15.114 27.897 -4.820 1.00 66.00 561 GLU A C 1
ATOM 4385 O O . GLU A 1 561 ? 15.141 26.727 -5.189 1.00 66.00 561 GLU A O 1
ATOM 4390 N N . ALA A 1 562 ? 16.098 28.753 -5.111 1.00 63.69 562 ALA A N 1
ATOM 4391 C CA . ALA A 1 562 ? 17.231 28.383 -5.964 1.00 63.69 562 ALA A CA 1
ATOM 4392 C C . ALA A 1 562 ? 18.023 27.175 -5.424 1.00 63.69 562 ALA A C 1
ATOM 4394 O O . ALA A 1 562 ? 18.591 26.436 -6.213 1.00 63.69 562 ALA A O 1
ATOM 4395 N N . GLU A 1 563 ? 18.031 26.979 -4.102 1.00 66.12 563 GLU A N 1
ATOM 4396 C CA . GLU A 1 563 ? 18.637 25.821 -3.430 1.00 66.12 563 GLU A CA 1
ATOM 4397 C C . GLU A 1 563 ? 17.866 24.528 -3.743 1.00 66.12 563 GLU A C 1
ATOM 4399 O O . GLU A 1 563 ? 18.452 23.573 -4.231 1.00 66.12 563 GLU A O 1
ATOM 4404 N N . LEU A 1 564 ? 16.534 24.546 -3.632 1.00 68.38 564 LEU A N 1
ATOM 4405 C CA . LEU A 1 564 ? 15.679 23.402 -3.970 1.00 68.38 564 LEU A CA 1
ATOM 4406 C C . LEU A 1 564 ? 15.747 23.038 -5.466 1.00 68.38 564 LEU A C 1
ATOM 4408 O O . LEU A 1 564 ? 15.685 21.868 -5.824 1.00 68.38 564 LEU A O 1
ATOM 4412 N N . ALA A 1 565 ? 15.900 24.022 -6.356 1.00 67.00 565 ALA A N 1
ATOM 4413 C CA . ALA A 1 565 ? 16.108 23.756 -7.781 1.00 67.00 565 ALA A CA 1
ATOM 4414 C C . ALA A 1 565 ? 17.477 23.101 -8.071 1.00 67.00 565 ALA A C 1
ATOM 4416 O O . ALA A 1 565 ? 17.558 22.224 -8.932 1.00 67.00 565 ALA A O 1
ATOM 4417 N N . ASP A 1 566 ? 18.530 23.502 -7.353 1.00 69.94 566 ASP A N 1
ATOM 4418 C CA . ASP A 1 566 ? 19.882 22.928 -7.461 1.00 69.94 566 ASP A CA 1
ATOM 4419 C C . ASP A 1 566 ? 19.931 21.494 -6.902 1.00 69.94 566 ASP A C 1
ATOM 4421 O O . ASP A 1 566 ? 20.514 20.602 -7.522 1.00 69.94 566 ASP A O 1
ATOM 4425 N N . ASP A 1 567 ? 19.228 21.246 -5.792 1.00 73.12 567 ASP A N 1
ATOM 4426 C CA . ASP A 1 567 ? 19.083 19.918 -5.189 1.00 73.12 567 ASP A CA 1
ATOM 4427 C C . ASP A 1 567 ? 18.325 18.955 -6.116 1.00 73.12 567 ASP A C 1
ATOM 4429 O O . ASP A 1 567 ? 18.788 17.838 -6.350 1.00 73.12 567 ASP A O 1
ATOM 4433 N N . ILE A 1 568 ? 17.206 19.394 -6.718 1.00 73.81 568 ILE A N 1
ATOM 4434 C CA . ILE A 1 568 ? 16.465 18.594 -7.711 1.00 73.81 568 ILE A CA 1
ATOM 4435 C C . ILE A 1 568 ? 17.356 18.287 -8.920 1.00 73.81 568 ILE A C 1
ATOM 4437 O O . ILE A 1 568 ? 17.401 17.147 -9.367 1.00 73.81 568 ILE A O 1
ATOM 4441 N N . THR A 1 569 ? 18.086 19.277 -9.441 1.00 73.50 569 THR A N 1
ATOM 4442 C CA . THR A 1 569 ? 18.968 19.083 -10.607 1.00 73.50 569 THR A CA 1
ATOM 4443 C C . THR A 1 569 ? 20.071 18.070 -10.298 1.00 73.50 569 THR A C 1
ATOM 4445 O O . THR A 1 569 ? 20.275 17.126 -11.057 1.00 73.50 569 THR A O 1
ATOM 4448 N N . THR A 1 570 ? 20.727 18.210 -9.142 1.00 80.00 570 THR A N 1
ATOM 4449 C CA . THR A 1 570 ? 21.784 17.293 -8.690 1.00 80.00 570 THR A CA 1
ATOM 4450 C C . THR A 1 570 ? 21.265 15.868 -8.525 1.00 80.00 570 THR A C 1
ATOM 4452 O O . THR A 1 570 ? 21.955 14.914 -8.881 1.00 80.00 570 THR A O 1
ATOM 4455 N N . ALA A 1 571 ? 20.057 15.713 -7.985 1.00 79.38 571 ALA A N 1
ATOM 4456 C CA . ALA A 1 571 ? 19.480 14.400 -7.762 1.00 79.38 571 ALA A CA 1
ATOM 4457 C C . ALA A 1 571 ? 19.015 13.739 -9.070 1.00 79.38 571 ALA A C 1
ATOM 4459 O O . ALA A 1 571 ? 19.244 12.549 -9.252 1.00 79.38 571 ALA A O 1
ATOM 4460 N N . LEU A 1 572 ? 18.452 14.503 -10.014 1.00 80.88 572 LEU A N 1
ATOM 4461 C CA . LEU A 1 572 ? 18.052 13.996 -11.334 1.00 80.88 572 LEU A CA 1
ATOM 4462 C C . LEU A 1 572 ? 19.247 13.635 -12.234 1.00 80.88 572 LEU A C 1
ATOM 4464 O O . LEU A 1 572 ? 19.131 12.732 -13.061 1.00 80.88 572 LEU A O 1
ATOM 4468 N N . ASP A 1 573 ? 20.397 14.296 -12.059 1.00 79.81 573 ASP A N 1
ATOM 4469 C CA . ASP A 1 573 ? 21.658 13.935 -12.728 1.00 79.81 573 ASP A CA 1
ATOM 4470 C C . ASP A 1 573 ? 22.241 12.597 -12.215 1.00 79.81 573 ASP A C 1
ATOM 4472 O O . ASP A 1 573 ? 23.091 12.007 -12.883 1.00 79.81 573 ASP A O 1
ATOM 4476 N N . ALA A 1 574 ? 21.819 12.118 -11.038 1.00 84.25 574 ALA A N 1
ATOM 4477 C CA . ALA A 1 574 ? 22.297 10.870 -10.440 1.00 84.25 574 ALA A CA 1
ATOM 4478 C C . ALA A 1 574 ? 21.426 9.641 -10.764 1.00 84.25 574 ALA A C 1
ATOM 4480 O O . ALA A 1 574 ? 21.834 8.533 -10.423 1.00 84.25 574 ALA A O 1
ATOM 4481 N N . ILE A 1 575 ? 20.263 9.834 -11.397 1.00 87.88 575 ILE A N 1
ATOM 4482 C CA . ILE A 1 575 ? 19.308 8.764 -11.722 1.00 87.88 575 ILE A CA 1
ATOM 4483 C C . ILE A 1 575 ? 19.821 7.906 -12.883 1.00 87.88 575 ILE A C 1
ATOM 4485 O O . ILE A 1 575 ? 20.220 8.428 -13.930 1.00 87.88 575 ILE A O 1
ATOM 4489 N N . GLU A 1 576 ? 19.725 6.586 -12.726 1.00 89.25 576 GLU A N 1
ATOM 4490 C CA . GLU A 1 576 ? 19.896 5.614 -13.815 1.00 89.25 576 GLU A CA 1
ATOM 4491 C C . GLU A 1 576 ? 18.638 5.607 -14.710 1.00 89.25 576 GLU A C 1
ATOM 4493 O O . GLU A 1 576 ? 17.684 4.850 -14.516 1.00 89.25 576 GLU A O 1
ATOM 4498 N N . TRP A 1 577 ? 18.594 6.534 -15.676 1.00 87.94 577 TRP A N 1
ATOM 4499 C CA . TRP A 1 577 ? 17.427 6.758 -16.544 1.00 87.94 577 TRP A CA 1
ATOM 4500 C C . TRP A 1 577 ? 17.051 5.556 -17.418 1.00 87.94 577 TRP A C 1
ATOM 4502 O O . TRP A 1 577 ? 15.883 5.406 -17.774 1.00 87.94 577 TRP A O 1
ATOM 4512 N N . ASP A 1 578 ? 18.017 4.706 -17.753 1.00 89.56 578 ASP A N 1
ATOM 4513 C CA . ASP A 1 578 ? 17.798 3.424 -18.417 1.00 89.56 578 ASP A CA 1
ATOM 4514 C C . ASP A 1 578 ? 16.897 2.515 -17.571 1.00 89.56 578 ASP A C 1
ATOM 4516 O O . ASP A 1 578 ? 15.845 2.073 -18.038 1.00 89.56 578 ASP A O 1
ATOM 4520 N N . ALA A 1 579 ? 17.242 2.317 -16.297 1.00 90.19 579 ALA A N 1
ATOM 4521 C CA . ALA A 1 579 ? 16.431 1.535 -15.371 1.00 90.19 579 ALA A CA 1
ATOM 4522 C C . ALA A 1 579 ? 15.047 2.169 -15.128 1.00 90.19 579 ALA A C 1
ATOM 4524 O O . ALA A 1 579 ? 14.042 1.455 -15.080 1.00 90.19 579 ALA A O 1
ATOM 4525 N N . GLU A 1 580 ? 14.970 3.501 -15.029 1.00 90.94 580 GLU A N 1
ATOM 4526 C CA . GLU A 1 580 ? 13.704 4.215 -14.811 1.00 90.94 580 GLU A CA 1
ATOM 4527 C C . GLU A 1 580 ? 12.732 4.049 -15.991 1.00 90.94 580 GLU A C 1
ATOM 4529 O O . GLU A 1 580 ? 11.542 3.814 -15.785 1.00 90.94 580 GLU A O 1
ATOM 4534 N N . ILE A 1 581 ? 13.214 4.120 -17.236 1.00 89.19 581 ILE A N 1
ATOM 4535 C CA . ILE A 1 581 ? 12.369 3.948 -18.427 1.00 89.19 581 ILE A CA 1
ATOM 4536 C C . ILE A 1 581 ? 11.861 2.505 -18.544 1.00 89.19 581 ILE A C 1
ATOM 4538 O O . ILE A 1 581 ? 10.673 2.313 -18.814 1.00 89.19 581 ILE A O 1
ATOM 4542 N N . VAL A 1 582 ? 12.705 1.496 -18.281 1.00 90.62 582 VAL A N 1
ATOM 4543 C CA . VAL A 1 582 ? 12.257 0.087 -18.223 1.00 90.62 582 VAL A CA 1
ATOM 4544 C C . VAL A 1 582 ? 11.216 -0.106 -17.117 1.00 90.62 582 VAL A C 1
ATOM 4546 O O . VAL A 1 582 ? 10.216 -0.805 -17.309 1.00 90.62 582 VAL A O 1
ATOM 4549 N N . ASN A 1 583 ? 11.397 0.541 -15.963 1.00 91.19 583 ASN A N 1
ATOM 4550 C CA . ASN A 1 583 ? 10.428 0.495 -14.872 1.00 91.19 583 ASN A CA 1
ATOM 4551 C C . ASN A 1 583 ? 9.085 1.142 -15.267 1.00 91.19 583 ASN A C 1
ATOM 4553 O O . ASN A 1 583 ? 8.033 0.565 -14.995 1.00 91.19 583 ASN A O 1
ATOM 4557 N N . ILE A 1 584 ? 9.096 2.278 -15.978 1.00 89.38 584 ILE A N 1
ATOM 4558 C CA . ILE A 1 584 ? 7.884 2.893 -16.554 1.00 89.38 584 ILE A CA 1
ATOM 4559 C C . ILE A 1 584 ? 7.198 1.933 -17.534 1.00 89.38 584 ILE A C 1
ATOM 4561 O O . ILE A 1 584 ? 5.974 1.782 -17.483 1.00 89.38 584 ILE A O 1
ATOM 4565 N N . GLY A 1 585 ? 7.968 1.259 -18.392 1.00 86.62 585 GLY A N 1
ATOM 4566 C CA . GLY A 1 585 ? 7.451 0.228 -19.292 1.00 86.62 585 GLY A CA 1
ATOM 4567 C C . GLY A 1 585 ? 6.790 -0.922 -18.535 1.00 86.62 585 GLY A C 1
ATOM 4568 O O . GLY A 1 585 ? 5.659 -1.290 -18.840 1.00 86.62 585 GLY A O 1
ATOM 4569 N N . SER A 1 586 ? 7.434 -1.407 -17.472 1.00 88.50 586 SER A N 1
ATOM 4570 C CA . SER A 1 586 ? 6.902 -2.462 -16.599 1.00 88.50 586 SER A CA 1
ATOM 4571 C C . SER A 1 586 ? 5.587 -2.045 -15.927 1.00 88.50 586 SER A C 1
ATOM 4573 O O . SER A 1 586 ? 4.627 -2.814 -15.927 1.00 88.50 586 SER A O 1
ATOM 4575 N N . ILE A 1 587 ? 5.498 -0.805 -15.423 1.00 89.31 587 ILE A N 1
ATOM 4576 C CA . ILE A 1 587 ? 4.252 -0.239 -14.876 1.00 89.31 587 ILE A CA 1
ATOM 4577 C C . ILE A 1 587 ? 3.159 -0.241 -15.945 1.00 89.31 587 ILE A C 1
ATOM 4579 O O . ILE A 1 587 ? 2.029 -0.643 -15.671 1.00 89.31 587 ILE A O 1
ATOM 4583 N N . TYR A 1 588 ? 3.476 0.204 -17.162 1.00 87.50 588 TYR A N 1
ATOM 4584 C CA . TYR A 1 588 ? 2.509 0.249 -18.254 1.00 87.50 588 TYR A CA 1
ATOM 4585 C C . TYR A 1 588 ? 2.008 -1.150 -18.634 1.00 87.50 588 TYR A C 1
ATOM 4587 O O . TYR A 1 588 ? 0.800 -1.347 -18.773 1.00 87.50 588 TYR A O 1
ATOM 4595 N N . SER A 1 589 ? 2.906 -2.133 -18.729 1.00 87.06 589 SER A N 1
ATOM 4596 C CA . SER A 1 589 ? 2.558 -3.530 -18.997 1.00 87.06 589 SER A CA 1
ATOM 4597 C C . SER A 1 589 ? 1.663 -4.123 -17.902 1.00 87.06 589 SER A C 1
ATOM 4599 O O . SER A 1 589 ? 0.674 -4.779 -18.225 1.00 87.06 589 SER A O 1
ATOM 4601 N N . GLU A 1 590 ? 1.925 -3.848 -16.620 1.00 88.50 590 GLU A N 1
ATOM 4602 C CA . GLU A 1 590 ? 1.037 -4.256 -15.518 1.00 88.50 590 GLU A CA 1
ATOM 4603 C C . GLU A 1 590 ? -0.328 -3.548 -15.570 1.00 88.50 590 GLU A C 1
ATOM 4605 O O . GLU A 1 590 ? -1.362 -4.165 -15.316 1.00 88.50 590 GLU A O 1
ATOM 4610 N N . VAL A 1 591 ? -0.378 -2.271 -15.971 1.00 84.75 591 VAL A N 1
ATOM 4611 C CA . VAL A 1 591 ? -1.646 -1.541 -16.163 1.00 84.75 591 VAL A CA 1
ATOM 4612 C C . VAL A 1 591 ? -2.480 -2.148 -17.293 1.00 84.75 591 VAL A C 1
ATOM 4614 O O . VAL A 1 591 ? -3.701 -2.254 -17.151 1.00 84.75 591 VAL A O 1
ATOM 4617 N N . LEU A 1 592 ? -1.859 -2.580 -18.396 1.00 83.06 592 LEU A N 1
ATOM 4618 C CA . LEU A 1 592 ? -2.561 -3.287 -19.473 1.00 83.06 592 LEU A CA 1
ATOM 4619 C C . LEU A 1 592 ? -3.172 -4.608 -18.978 1.00 83.06 592 LEU A C 1
ATOM 4621 O O . LEU A 1 592 ? -4.311 -4.928 -19.329 1.00 83.06 592 LEU A O 1
ATOM 4625 N N . GLN A 1 593 ? -2.473 -5.333 -18.096 1.00 82.62 593 GLN A N 1
ATOM 4626 C CA . GLN A 1 593 ? -2.975 -6.576 -17.494 1.00 82.62 593 GLN A CA 1
ATOM 4627 C C . GLN A 1 593 ? -4.223 -6.373 -16.616 1.00 82.62 593 GLN A C 1
ATOM 4629 O O . GLN A 1 593 ? -5.005 -7.312 -16.453 1.00 82.62 593 GLN A O 1
ATOM 4634 N N . LEU A 1 594 ? -4.468 -5.158 -16.102 1.00 81.88 594 LEU A N 1
ATOM 4635 C CA . LEU A 1 594 ? -5.683 -4.834 -15.339 1.00 81.88 594 LEU A CA 1
ATOM 4636 C C . LEU A 1 594 ? -6.968 -4.880 -16.192 1.00 81.88 594 LEU A C 1
ATOM 4638 O O . LEU A 1 594 ? -8.068 -4.886 -15.638 1.00 81.88 594 LEU A O 1
ATOM 4642 N N . GLY A 1 595 ? -6.868 -4.870 -17.530 1.00 70.50 595 GLY A N 1
ATOM 4643 C CA . GLY A 1 595 ? -8.028 -5.021 -18.422 1.00 70.50 595 GLY A CA 1
ATOM 4644 C C . GLY A 1 595 ? -9.076 -3.904 -18.299 1.00 70.50 595 GLY A C 1
ATOM 4645 O O . GLY A 1 595 ? -10.273 -4.130 -18.505 1.00 70.50 595 GLY A O 1
ATOM 4646 N N . LEU A 1 596 ? -8.641 -2.685 -17.952 1.00 71.00 596 LEU A N 1
ATOM 4647 C CA . LEU A 1 596 ? -9.518 -1.541 -17.654 1.00 71.00 596 LEU A CA 1
ATOM 4648 C C . LEU A 1 596 ? -10.262 -0.977 -18.880 1.00 71.00 596 LEU A C 1
ATOM 4650 O O . LEU A 1 596 ? -11.139 -0.125 -18.725 1.00 71.00 596 LEU A O 1
ATOM 4654 N N . SER A 1 597 ? -9.955 -1.448 -20.093 1.00 66.38 597 SER A N 1
ATOM 4655 C CA . SER A 1 597 ? -10.550 -0.976 -21.352 1.00 66.38 597 SER A CA 1
ATOM 4656 C C . SER A 1 597 ? -12.079 -1.044 -21.359 1.00 66.38 597 SER A C 1
ATOM 4658 O O . SER A 1 597 ? -12.752 -0.091 -21.759 1.00 66.38 597 SER A O 1
ATOM 4660 N N . SER A 1 598 ? -12.635 -2.134 -20.824 1.00 61.16 598 SER A N 1
ATOM 4661 C CA . SER A 1 598 ? -14.078 -2.381 -20.744 1.00 61.16 598 SER A CA 1
ATOM 4662 C C . SER A 1 598 ? -14.830 -1.397 -19.832 1.00 61.16 598 SER A C 1
ATOM 4664 O O . SER A 1 598 ? -16.056 -1.290 -19.917 1.00 61.16 598 SER A O 1
ATOM 4666 N N . PHE A 1 599 ? -14.103 -0.625 -19.014 1.00 62.97 599 PHE A N 1
ATOM 4667 C CA . PHE A 1 599 ? -14.641 0.289 -18.006 1.00 62.97 599 PHE A CA 1
ATOM 4668 C C . PHE A 1 599 ? -14.511 1.777 -18.349 1.00 62.97 599 PHE A C 1
ATOM 4670 O O . PHE A 1 599 ? -15.126 2.611 -17.682 1.00 62.97 599 PHE A O 1
ATOM 4677 N N . LEU A 1 600 ? -13.802 2.132 -19.426 1.00 64.50 600 LEU A N 1
ATOM 4678 C CA . LEU A 1 600 ? -13.654 3.517 -19.905 1.00 64.50 600 LEU A CA 1
ATOM 4679 C C . LEU A 1 600 ? -14.896 4.045 -20.669 1.00 64.50 600 LEU A C 1
ATOM 4681 O O . LEU A 1 600 ? -14.850 5.103 -21.299 1.00 64.50 600 LEU A O 1
ATOM 4685 N N . GLY A 1 601 ? -16.024 3.325 -20.610 1.00 59.09 601 GLY A N 1
ATOM 4686 C CA . GLY A 1 601 ? -17.306 3.693 -21.224 1.00 59.09 601 GLY A CA 1
ATOM 4687 C C . GLY A 1 601 ? -18.089 4.809 -20.503 1.00 59.09 601 GLY A C 1
ATOM 4688 O O . GLY A 1 601 ? -17.694 5.330 -19.465 1.00 59.09 601 GLY A O 1
ATOM 4689 N N . SER A 1 602 ? -19.251 5.189 -21.059 1.00 55.66 602 SER A N 1
ATOM 4690 C CA . SER A 1 602 ? -20.023 6.384 -20.653 1.00 55.66 602 SER A CA 1
ATOM 4691 C C . SER A 1 602 ? -20.808 6.291 -19.331 1.00 55.66 602 SER A C 1
ATOM 4693 O O . SER A 1 602 ? -21.371 7.298 -18.904 1.00 55.66 602 SER A O 1
ATOM 4695 N N . GLU A 1 603 ? -20.884 5.118 -18.697 1.00 56.28 603 GLU A N 1
ATOM 4696 C CA . GLU A 1 603 ? -21.433 4.937 -17.344 1.00 56.28 603 GLU A CA 1
ATOM 4697 C C . GLU A 1 603 ? -20.411 4.159 -16.509 1.00 56.28 603 GLU A C 1
ATOM 4699 O O . GLU A 1 603 ? -20.259 2.951 -16.665 1.00 56.28 603 GLU A O 1
ATOM 4704 N N . THR A 1 604 ? -19.669 4.871 -15.664 1.00 62.66 604 THR A N 1
ATOM 4705 C CA . THR A 1 604 ? -18.589 4.298 -14.858 1.00 62.66 604 THR A CA 1
ATOM 4706 C C . THR A 1 604 ? -19.163 3.810 -13.528 1.00 62.66 604 THR A C 1
ATOM 4708 O O . THR A 1 604 ? -19.425 4.612 -12.632 1.00 62.66 604 THR A O 1
ATOM 4711 N N . ASP A 1 605 ? -19.389 2.503 -13.391 1.00 73.94 605 ASP A N 1
ATOM 4712 C CA . ASP A 1 605 ? -19.640 1.885 -12.085 1.00 73.94 605 ASP A CA 1
ATOM 4713 C C . ASP A 1 605 ? -18.322 1.828 -11.304 1.00 73.94 605 ASP A C 1
ATOM 4715 O O . ASP A 1 605 ? -17.563 0.865 -11.389 1.00 73.94 605 ASP A O 1
ATOM 4719 N N . THR A 1 606 ? -18.004 2.915 -10.597 1.00 78.69 606 THR A N 1
ATOM 4720 C CA . THR A 1 606 ? -16.721 3.065 -9.897 1.00 78.69 606 THR A CA 1
ATOM 4721 C C . THR A 1 606 ? -16.497 1.969 -8.858 1.00 78.69 606 THR A C 1
ATOM 4723 O O . THR A 1 606 ? -15.372 1.501 -8.727 1.00 78.69 606 THR A O 1
ATOM 4726 N N . PHE A 1 607 ? -17.544 1.527 -8.151 1.00 83.06 607 PHE A N 1
ATOM 4727 C CA . PHE A 1 607 ? -17.411 0.434 -7.186 1.00 83.06 607 PHE A CA 1
ATOM 4728 C C . PHE A 1 607 ? -17.218 -0.912 -7.886 1.00 83.06 607 PHE A C 1
ATOM 4730 O O . PHE A 1 607 ? -16.355 -1.673 -7.467 1.00 83.06 607 PHE A O 1
ATOM 4737 N N . GLY A 1 608 ? -17.912 -1.155 -9.003 1.00 80.06 608 GLY A N 1
ATOM 4738 C CA . GLY A 1 608 ? -17.689 -2.346 -9.827 1.00 80.06 608 GLY A CA 1
ATOM 4739 C C . GLY A 1 608 ? -16.261 -2.459 -10.382 1.00 80.06 608 GLY A C 1
ATOM 4740 O O . GLY A 1 608 ? -15.719 -3.560 -10.446 1.00 80.06 608 GLY A O 1
ATOM 4741 N N . ILE A 1 609 ? -15.622 -1.334 -10.731 1.00 81.81 609 ILE A N 1
ATOM 4742 C CA . ILE A 1 609 ? -14.210 -1.310 -11.160 1.00 81.81 609 ILE A CA 1
ATOM 4743 C C . ILE A 1 609 ? -13.288 -1.712 -10.013 1.00 81.81 609 ILE A C 1
ATOM 4745 O O . ILE A 1 609 ? -12.422 -2.563 -10.198 1.00 81.81 609 ILE A O 1
ATOM 4749 N N . VAL A 1 610 ? -13.466 -1.100 -8.837 1.00 85.81 610 VAL A N 1
ATOM 4750 C CA . VAL A 1 610 ? -12.637 -1.416 -7.665 1.00 85.81 610 VAL A CA 1
ATOM 4751 C C . VAL A 1 610 ? -12.817 -2.884 -7.285 1.00 85.81 610 VAL A C 1
ATOM 4753 O O . VAL A 1 610 ? -11.817 -3.563 -7.074 1.00 85.81 610 VAL A O 1
ATOM 4756 N N . ASP A 1 611 ? -14.056 -3.388 -7.294 1.00 88.44 611 ASP A N 1
ATOM 4757 C CA . ASP A 1 611 ? -14.345 -4.790 -6.995 1.00 88.44 611 ASP A CA 1
ATOM 4758 C C . ASP A 1 611 ? -13.600 -5.731 -7.960 1.00 88.44 611 ASP A C 1
ATOM 4760 O O . ASP A 1 611 ? -12.892 -6.635 -7.520 1.00 88.44 611 ASP A O 1
ATOM 4764 N N . GLN A 1 612 ? -13.669 -5.485 -9.276 1.00 84.00 612 GLN A N 1
ATOM 4765 C CA . GLN A 1 612 ? -12.967 -6.318 -10.256 1.00 84.00 612 GLN A CA 1
ATOM 4766 C C . GLN A 1 612 ? -11.443 -6.266 -10.099 1.00 84.00 612 GLN A C 1
ATOM 4768 O O . GLN A 1 612 ? -10.791 -7.310 -10.207 1.00 84.00 612 GLN A O 1
ATOM 4773 N N . VAL A 1 613 ? -10.880 -5.071 -9.898 1.00 87.19 613 VAL A N 1
ATOM 4774 C CA . VAL A 1 613 ? -9.429 -4.878 -9.775 1.00 87.19 613 VAL A CA 1
ATOM 4775 C C . VAL A 1 613 ? -8.903 -5.602 -8.541 1.00 87.19 613 VAL A C 1
ATOM 4777 O O . VAL A 1 613 ? -7.920 -6.330 -8.646 1.00 87.19 613 VAL A O 1
ATOM 4780 N N . VAL A 1 614 ? -9.569 -5.463 -7.394 1.00 88.12 614 VAL A N 1
ATOM 4781 C CA . VAL A 1 614 ? -9.122 -6.107 -6.154 1.00 88.12 614 VAL A CA 1
ATOM 4782 C C . VAL A 1 614 ? -9.283 -7.626 -6.217 1.00 88.12 614 VAL A C 1
ATOM 4784 O O . VAL A 1 614 ? -8.372 -8.345 -5.822 1.00 88.12 614 VAL A O 1
ATOM 4787 N N . GLU A 1 615 ? -10.396 -8.135 -6.750 1.00 88.25 615 GLU A N 1
ATOM 4788 C CA . GLU A 1 615 ? -10.644 -9.583 -6.786 1.00 88.25 615 GLU A CA 1
ATOM 4789 C C . GLU A 1 615 ? -9.763 -10.335 -7.794 1.00 88.25 615 GLU A C 1
ATOM 4791 O O . GLU A 1 615 ? -9.434 -11.498 -7.563 1.00 88.25 615 GLU A O 1
ATOM 4796 N N . ASN A 1 616 ? -9.404 -9.708 -8.922 1.00 87.81 616 ASN A N 1
ATOM 4797 C CA . ASN A 1 616 ? -8.761 -10.416 -10.038 1.00 87.81 616 ASN A CA 1
ATOM 4798 C C . ASN A 1 616 ? -7.362 -9.905 -10.397 1.00 87.81 616 ASN A C 1
ATOM 4800 O O . ASN A 1 616 ? -6.647 -10.607 -11.109 1.00 87.81 616 ASN A O 1
ATOM 4804 N N . HIS A 1 617 ? -6.971 -8.712 -9.942 1.00 89.31 617 HIS A N 1
ATOM 4805 C CA . HIS A 1 617 ? -5.760 -8.035 -10.415 1.00 89.31 617 HIS A CA 1
ATOM 4806 C C . HIS A 1 617 ? -4.929 -7.378 -9.299 1.00 89.31 617 HIS A C 1
ATOM 4808 O O . HIS A 1 617 ? -4.103 -6.507 -9.574 1.00 89.31 617 HIS A O 1
ATOM 4814 N N . MET A 1 618 ? -5.113 -7.779 -8.038 1.00 89.69 618 MET A N 1
ATOM 4815 C CA . MET A 1 618 ? -4.368 -7.193 -6.920 1.00 89.69 618 MET A CA 1
ATOM 4816 C C . MET A 1 618 ? -2.852 -7.424 -7.018 1.00 89.69 618 MET A C 1
ATOM 4818 O O . MET A 1 618 ? -2.083 -6.523 -6.690 1.00 89.69 618 MET A O 1
ATOM 4822 N N . ASP A 1 619 ? -2.413 -8.569 -7.552 1.00 90.75 619 ASP A N 1
ATOM 4823 C CA . ASP A 1 619 ? -0.989 -8.839 -7.803 1.00 90.75 619 ASP A CA 1
ATOM 4824 C C . ASP A 1 619 ? -0.365 -7.774 -8.727 1.00 90.75 619 ASP A C 1
ATOM 4826 O O . ASP A 1 619 ? 0.696 -7.233 -8.412 1.00 90.75 619 ASP A O 1
ATOM 4830 N N . SER A 1 620 ? -1.059 -7.391 -9.807 1.00 90.25 620 SER A N 1
ATOM 4831 C CA . SER A 1 620 ? -0.623 -6.313 -10.707 1.00 90.25 620 SER A CA 1
ATOM 4832 C C . SER A 1 620 ? -0.644 -4.946 -10.024 1.00 90.25 620 SER A C 1
ATOM 4834 O O . SER A 1 620 ? 0.267 -4.147 -10.217 1.00 90.25 620 SER A O 1
ATOM 4836 N N . VAL A 1 621 ? -1.633 -4.663 -9.164 1.00 90.69 621 VAL A N 1
ATOM 4837 C CA . VAL A 1 621 ? -1.651 -3.418 -8.370 1.00 90.69 621 VAL A CA 1
ATOM 4838 C C . VAL A 1 621 ? -0.444 -3.351 -7.430 1.00 90.69 621 VAL A C 1
ATOM 4840 O O . VAL A 1 621 ? 0.189 -2.300 -7.331 1.00 90.69 621 VAL A O 1
ATOM 4843 N N . ARG A 1 622 ? -0.079 -4.460 -6.777 1.00 91.81 622 ARG A N 1
ATOM 4844 C CA . ARG A 1 622 ? 1.117 -4.542 -5.925 1.00 91.81 622 ARG A CA 1
ATOM 4845 C C . ARG A 1 622 ? 2.399 -4.363 -6.729 1.00 91.81 622 ARG A C 1
ATOM 4847 O O . ARG A 1 622 ? 3.264 -3.606 -6.298 1.00 91.81 622 ARG A O 1
ATOM 4854 N N . ALA A 1 623 ? 2.497 -4.989 -7.902 1.00 91.44 623 ALA A N 1
ATOM 4855 C CA . ALA A 1 623 ? 3.625 -4.802 -8.811 1.00 91.44 623 ALA A CA 1
ATOM 4856 C C . ALA A 1 623 ? 3.763 -3.331 -9.241 1.00 91.44 623 ALA A C 1
ATOM 4858 O O . ALA A 1 623 ? 4.855 -2.776 -9.171 1.00 91.44 623 ALA A O 1
ATOM 4859 N N . ILE A 1 624 ? 2.652 -2.661 -9.574 1.00 91.00 624 ILE A N 1
ATOM 4860 C CA . ILE A 1 624 ? 2.629 -1.226 -9.896 1.00 91.00 624 ILE A CA 1
ATOM 4861 C C . ILE A 1 624 ? 3.100 -0.383 -8.703 1.00 91.00 624 ILE A C 1
ATOM 4863 O O . ILE A 1 624 ? 3.940 0.497 -8.871 1.00 91.00 624 ILE A O 1
ATOM 4867 N N . VAL A 1 625 ? 2.588 -0.640 -7.495 1.00 91.56 625 VAL A N 1
ATOM 4868 C CA . VAL A 1 625 ? 2.991 0.089 -6.277 1.00 91.56 625 VAL A CA 1
ATOM 4869 C C . VAL A 1 625 ? 4.475 -0.109 -5.984 1.00 91.56 625 VAL A C 1
ATOM 4871 O O . VAL A 1 625 ? 5.169 0.867 -5.705 1.00 91.56 625 VAL A O 1
ATOM 4874 N N . GLN A 1 626 ? 4.978 -1.338 -6.100 1.00 91.00 626 GLN A N 1
ATOM 4875 C CA . GLN A 1 626 ? 6.396 -1.641 -5.942 1.00 91.00 626 GLN A CA 1
ATOM 4876 C C . GLN A 1 626 ? 7.237 -0.908 -6.996 1.00 91.00 626 GLN A C 1
ATOM 4878 O O . GLN A 1 626 ? 8.220 -0.253 -6.660 1.00 91.00 626 GLN A O 1
ATOM 4883 N N . SER A 1 627 ? 6.829 -0.941 -8.264 1.00 92.06 627 SER A N 1
ATOM 4884 C CA . SER A 1 627 ? 7.532 -0.227 -9.326 1.00 92.06 627 SER A CA 1
ATOM 4885 C C . SER A 1 627 ? 7.551 1.289 -9.114 1.00 92.06 627 SER A C 1
ATOM 4887 O O . SER A 1 627 ? 8.582 1.917 -9.336 1.00 92.06 627 SER A O 1
ATOM 4889 N N . ILE A 1 628 ? 6.458 1.886 -8.635 1.00 90.56 628 ILE A N 1
ATOM 4890 C CA . ILE A 1 628 ? 6.371 3.336 -8.400 1.00 90.56 628 ILE A CA 1
ATOM 4891 C C . ILE A 1 628 ? 7.151 3.768 -7.157 1.00 90.56 628 ILE A C 1
ATOM 4893 O O . ILE A 1 628 ? 7.831 4.783 -7.203 1.00 90.56 628 ILE A O 1
ATOM 4897 N N . PHE A 1 629 ? 7.026 3.061 -6.035 1.00 89.00 629 PHE A N 1
ATOM 4898 C CA . PHE A 1 629 ? 7.527 3.554 -4.746 1.00 89.00 629 PHE A CA 1
ATOM 4899 C C . PHE A 1 629 ? 8.792 2.851 -4.247 1.00 89.00 629 PHE A C 1
ATOM 4901 O O . PHE A 1 629 ? 9.420 3.338 -3.313 1.00 89.00 629 PHE A O 1
ATOM 4908 N N . GLU A 1 630 ? 9.175 1.713 -4.824 1.00 85.62 630 GLU A N 1
ATOM 4909 C CA . GLU A 1 630 ? 10.384 0.982 -4.425 1.00 85.62 630 GLU A CA 1
ATOM 4910 C C . GLU A 1 630 ? 11.428 0.970 -5.543 1.00 85.62 630 GLU A C 1
ATOM 4912 O O . GLU A 1 630 ? 12.591 1.259 -5.277 1.00 85.62 630 GLU A O 1
ATOM 4917 N N . ASN A 1 631 ? 11.021 0.688 -6.786 1.00 89.06 631 ASN A N 1
ATOM 4918 C CA . ASN A 1 631 ? 11.961 0.557 -7.905 1.00 89.06 631 ASN A CA 1
ATOM 4919 C C . ASN A 1 631 ? 12.250 1.881 -8.632 1.00 89.06 631 ASN A C 1
ATOM 4921 O O . ASN A 1 631 ? 13.281 1.975 -9.289 1.00 89.06 631 ASN A O 1
ATOM 4925 N N . SER A 1 632 ? 11.368 2.886 -8.542 1.00 90.38 632 SER A N 1
ATOM 4926 C CA . SER A 1 632 ? 11.585 4.188 -9.190 1.00 90.38 632 SER A CA 1
ATOM 4927 C C . SER A 1 632 ? 12.484 5.078 -8.337 1.00 90.38 632 SER A C 1
ATOM 4929 O O . SER A 1 632 ? 12.086 5.572 -7.274 1.00 90.38 632 SER A O 1
ATOM 4931 N N . GLU A 1 633 ? 13.703 5.321 -8.812 1.00 87.06 633 GLU A N 1
ATOM 4932 C CA . GLU A 1 633 ? 14.606 6.290 -8.187 1.00 87.06 633 GLU A CA 1
ATOM 4933 C C . GLU A 1 633 ? 14.054 7.707 -8.336 1.00 87.06 633 GLU A C 1
ATOM 4935 O O . GLU A 1 633 ? 14.111 8.496 -7.392 1.00 87.06 633 GLU A O 1
ATOM 4940 N N . LEU A 1 634 ? 13.438 8.006 -9.486 1.00 84.81 634 LEU A N 1
ATOM 4941 C CA . LEU A 1 634 ? 12.838 9.306 -9.769 1.00 84.81 634 LEU A CA 1
ATOM 4942 C C . LEU A 1 634 ? 11.758 9.672 -8.753 1.00 84.81 634 LEU A C 1
ATOM 4944 O O . LEU A 1 634 ? 11.773 10.779 -8.212 1.00 84.81 634 LEU A O 1
ATOM 4948 N N . VAL A 1 635 ? 10.819 8.762 -8.490 1.00 84.94 635 VAL A N 1
ATOM 4949 C CA . VAL A 1 635 ? 9.733 9.002 -7.534 1.00 84.94 635 VAL A CA 1
ATOM 4950 C C . VAL A 1 635 ? 10.285 9.130 -6.120 1.00 84.94 635 VAL A C 1
ATOM 4952 O O . VAL A 1 635 ? 9.890 10.053 -5.413 1.00 84.94 635 VAL A O 1
ATOM 4955 N N . ASN A 1 636 ? 11.222 8.269 -5.716 1.00 84.00 636 ASN A N 1
ATOM 4956 C CA . ASN A 1 636 ? 11.818 8.320 -4.380 1.00 84.00 636 ASN A CA 1
ATOM 4957 C C . ASN A 1 636 ? 12.575 9.632 -4.130 1.00 84.00 636 ASN A C 1
ATOM 4959 O O . ASN A 1 636 ? 12.332 10.294 -3.121 1.00 84.00 636 ASN A O 1
ATOM 4963 N N . VAL A 1 637 ? 13.400 10.068 -5.085 1.00 81.25 637 VAL A N 1
ATOM 4964 C CA . VAL A 1 637 ? 14.088 11.368 -5.050 1.00 81.25 637 VAL A CA 1
ATOM 4965 C C . VAL A 1 637 ? 13.088 12.525 -5.034 1.00 81.25 637 VAL A C 1
ATOM 4967 O O . VAL A 1 637 ? 13.217 13.459 -4.239 1.00 81.25 637 VAL A O 1
ATOM 4970 N N . ALA A 1 638 ? 12.065 12.478 -5.893 1.00 78.38 638 ALA A N 1
ATOM 4971 C CA . ALA A 1 638 ? 11.047 13.521 -5.954 1.00 78.38 638 ALA A CA 1
ATOM 4972 C C . ALA A 1 638 ? 10.271 13.628 -4.638 1.00 78.38 638 ALA A C 1
ATOM 4974 O O . ALA A 1 638 ? 10.004 14.734 -4.175 1.00 78.38 638 ALA A O 1
ATOM 4975 N N . ILE A 1 639 ? 9.928 12.502 -4.017 1.00 80.12 639 ILE A N 1
ATOM 4976 C CA . ILE A 1 639 ? 9.277 12.457 -2.711 1.00 80.12 639 ILE A CA 1
ATOM 4977 C C . ILE A 1 639 ? 10.209 13.019 -1.636 1.00 80.12 639 ILE A C 1
ATOM 4979 O O . ILE A 1 639 ? 9.774 13.883 -0.879 1.00 80.12 639 ILE A O 1
ATOM 4983 N N . GLU A 1 640 ? 11.470 12.595 -1.570 1.00 78.31 640 GLU A N 1
ATOM 4984 C CA . GLU A 1 640 ? 12.417 13.063 -0.551 1.00 78.31 640 GLU A CA 1
ATOM 4985 C C . GLU A 1 640 ? 12.597 14.588 -0.603 1.00 78.31 640 GLU A C 1
ATOM 4987 O O . GLU A 1 640 ? 12.488 15.272 0.415 1.00 78.31 640 GLU A O 1
ATOM 4992 N N . ILE A 1 641 ? 12.786 15.133 -1.807 1.00 76.75 641 ILE A N 1
ATOM 4993 C CA . ILE A 1 641 ? 13.084 16.552 -2.015 1.00 76.75 641 ILE A CA 1
ATOM 4994 C C . ILE A 1 641 ? 11.817 17.421 -1.988 1.00 76.75 641 ILE A C 1
ATOM 4996 O O . ILE A 1 641 ? 11.803 18.506 -1.400 1.00 76.75 641 ILE A O 1
ATOM 5000 N N . ALA A 1 642 ? 10.730 16.979 -2.628 1.00 71.81 642 ALA A N 1
ATOM 5001 C CA . ALA A 1 642 ? 9.530 17.795 -2.781 1.00 71.81 642 ALA A CA 1
ATOM 5002 C C . ALA A 1 642 ? 8.557 17.674 -1.606 1.00 71.81 642 ALA A C 1
ATOM 5004 O O . ALA A 1 642 ? 7.792 18.615 -1.397 1.00 71.81 642 ALA A O 1
ATOM 5005 N N . SER A 1 643 ? 8.556 16.579 -0.832 1.00 77.69 643 SER A N 1
ATOM 5006 C CA . SER A 1 643 ? 7.564 16.391 0.242 1.00 77.69 643 SER A CA 1
ATOM 5007 C C . SER A 1 643 ? 7.538 17.548 1.246 1.00 77.69 643 SER A C 1
ATOM 5009 O O . SER A 1 643 ? 6.448 18.085 1.458 1.00 77.69 643 SER A O 1
ATOM 5011 N N . PRO A 1 644 ? 8.673 18.042 1.787 1.00 74.12 644 PRO A N 1
ATOM 5012 C CA . PRO A 1 644 ? 8.655 19.186 2.703 1.00 74.12 644 PRO A CA 1
ATOM 5013 C C . PRO A 1 644 ? 8.070 20.448 2.048 1.00 74.12 644 PRO A C 1
ATOM 5015 O O . PRO A 1 644 ? 7.232 21.134 2.628 1.00 74.12 644 PRO A O 1
ATOM 5018 N N . ALA A 1 645 ? 8.436 20.724 0.792 1.00 71.75 645 ALA A N 1
ATOM 5019 C CA . ALA A 1 645 ? 7.937 21.881 0.049 1.00 71.75 645 ALA A CA 1
ATOM 5020 C C . ALA A 1 645 ? 6.439 21.770 -0.304 1.00 71.75 645 ALA A C 1
ATOM 5022 O O . ALA A 1 645 ? 5.713 22.769 -0.296 1.00 71.75 645 ALA A O 1
ATOM 5023 N N . ILE A 1 646 ? 5.958 20.562 -0.613 1.00 72.88 646 ILE A N 1
ATOM 5024 C CA . ILE A 1 646 ? 4.546 20.262 -0.881 1.00 72.88 646 ILE A CA 1
ATOM 5025 C C . ILE A 1 646 ? 3.733 20.450 0.400 1.00 72.88 646 ILE A C 1
ATOM 5027 O O . ILE A 1 646 ? 2.713 21.143 0.371 1.00 72.88 646 ILE A O 1
ATOM 5031 N N . VAL A 1 647 ? 4.195 19.902 1.525 1.00 79.94 647 VAL A N 1
ATOM 5032 C CA . VAL A 1 647 ? 3.548 20.068 2.831 1.00 79.94 647 VAL A CA 1
ATOM 5033 C C . VAL A 1 647 ? 3.469 21.554 3.192 1.00 79.94 647 VAL A C 1
ATOM 5035 O O . VAL A 1 647 ? 2.386 22.059 3.485 1.00 79.94 647 VAL A O 1
ATOM 5038 N N . ASP A 1 648 ? 4.567 22.295 3.037 1.00 75.38 648 ASP A N 1
ATOM 5039 C CA . ASP A 1 648 ? 4.634 23.740 3.272 1.00 75.38 648 ASP A CA 1
ATOM 5040 C C . ASP A 1 648 ? 3.660 24.559 2.416 1.00 75.38 648 ASP A C 1
ATOM 5042 O O . ASP A 1 648 ? 3.116 25.569 2.875 1.00 75.38 648 ASP A O 1
ATOM 5046 N N . LYS A 1 649 ? 3.448 24.143 1.164 1.00 75.31 649 LYS A N 1
ATOM 5047 C CA . LYS A 1 649 ? 2.622 24.866 0.190 1.00 75.31 649 LYS A CA 1
ATOM 5048 C C . LYS A 1 649 ? 1.136 24.540 0.307 1.00 75.31 649 LYS A C 1
ATOM 5050 O O . LYS A 1 649 ? 0.309 25.430 0.094 1.00 75.31 649 LYS A O 1
ATOM 5055 N N . PHE A 1 650 ? 0.791 23.285 0.585 1.00 76.31 650 PHE A N 1
ATOM 5056 C CA . PHE A 1 650 ? -0.587 22.795 0.519 1.00 76.31 650 PHE A CA 1
ATOM 5057 C C . PHE A 1 650 ? -1.241 22.601 1.889 1.00 76.31 650 PHE A C 1
ATOM 5059 O O . PHE A 1 650 ? -2.467 22.700 1.979 1.00 76.31 650 PHE A O 1
ATOM 5066 N N . VAL A 1 651 ? -0.468 22.396 2.960 1.00 83.06 651 VAL A N 1
ATOM 5067 C CA . VAL A 1 651 ? -1.005 22.244 4.318 1.00 83.06 651 VAL A CA 1
ATOM 5068 C C . VAL A 1 651 ? -0.985 23.596 5.027 1.00 83.06 651 VAL A C 1
ATOM 5070 O O . VAL A 1 651 ? 0.041 24.084 5.492 1.00 83.06 651 VAL A O 1
ATOM 5073 N N . THR A 1 652 ? -2.151 24.243 5.089 1.00 83.75 652 THR A N 1
ATOM 5074 C CA . THR A 1 652 ? -2.289 25.587 5.680 1.00 83.75 652 THR A CA 1
ATOM 5075 C C . THR A 1 652 ? -2.430 25.589 7.202 1.00 83.75 652 THR A C 1
ATOM 5077 O O . THR A 1 652 ? -2.240 26.629 7.831 1.00 83.75 652 THR A O 1
ATOM 5080 N N . ASP A 1 653 ? -2.839 24.461 7.782 1.00 87.69 653 ASP A N 1
ATOM 5081 C CA . ASP A 1 653 ? -2.960 24.274 9.228 1.00 87.69 653 ASP A CA 1
ATOM 5082 C C . ASP A 1 653 ? -1.577 23.928 9.794 1.00 87.69 653 ASP A C 1
ATOM 5084 O O . ASP A 1 653 ? -0.969 22.948 9.375 1.00 87.69 653 ASP A O 1
ATOM 5088 N N . ALA A 1 654 ? -1.069 24.756 10.712 1.00 85.69 654 ALA A N 1
ATOM 5089 C CA . ALA A 1 654 ? 0.270 24.594 11.274 1.00 85.69 654 ALA A CA 1
ATOM 5090 C C . ALA A 1 654 ? 0.414 23.296 12.084 1.00 85.69 654 ALA A C 1
ATOM 5092 O O . ALA A 1 654 ? 1.447 22.647 11.992 1.00 85.69 654 ALA A O 1
ATOM 5093 N N . THR A 1 655 ? -0.626 22.894 12.816 1.00 84.50 655 THR A N 1
ATOM 5094 C CA . THR A 1 655 ? -0.601 21.671 13.625 1.00 84.50 655 THR A CA 1
ATOM 5095 C C . THR A 1 655 ? -0.654 20.436 12.730 1.00 84.50 655 THR A C 1
ATOM 5097 O O . THR A 1 655 ? 0.104 19.495 12.935 1.00 84.50 655 THR A O 1
ATOM 5100 N N . LEU A 1 656 ? -1.496 20.452 11.689 1.00 86.12 656 LEU A N 1
ATOM 5101 C CA . LEU A 1 656 ? -1.536 19.367 10.702 1.00 86.12 656 LEU A CA 1
ATOM 5102 C C . LEU A 1 656 ? -0.227 19.275 9.913 1.00 86.12 656 LEU A C 1
ATOM 5104 O O . LEU A 1 656 ? 0.222 18.185 9.581 1.00 86.12 656 LEU A O 1
ATOM 5108 N N . LYS A 1 657 ? 0.386 20.418 9.609 1.00 86.38 657 LYS A N 1
ATOM 5109 C CA . LYS A 1 657 ? 1.683 20.487 8.940 1.00 86.38 657 LYS A CA 1
ATOM 5110 C C . LYS A 1 657 ? 2.781 19.838 9.784 1.00 86.38 657 LYS A C 1
ATOM 5112 O O . LYS A 1 657 ? 3.524 19.020 9.252 1.00 86.38 657 LYS A O 1
ATOM 5117 N N . ASP A 1 658 ? 2.859 20.176 11.069 1.00 83.50 658 ASP A N 1
ATOM 5118 C CA . ASP A 1 658 ? 3.825 19.571 11.992 1.00 83.50 658 ASP A CA 1
ATOM 5119 C C . ASP A 1 658 ? 3.581 18.057 12.113 1.00 83.50 658 ASP A C 1
ATOM 5121 O O . ASP A 1 658 ? 4.521 17.280 11.982 1.00 83.50 658 ASP A O 1
ATOM 5125 N N . LEU A 1 659 ? 2.317 17.626 12.202 1.00 85.75 659 LEU A N 1
ATOM 5126 C CA . LEU A 1 659 ? 1.950 16.207 12.228 1.00 85.75 659 LEU A CA 1
ATOM 5127 C C . LEU A 1 659 ? 2.392 15.456 10.962 1.00 85.75 659 LEU A C 1
ATOM 5129 O O . LEU A 1 659 ? 2.948 14.367 11.043 1.00 85.75 659 LEU A O 1
ATOM 5133 N N . VAL A 1 660 ? 2.153 16.025 9.777 1.00 85.88 660 VAL A N 1
ATOM 5134 C CA . VAL A 1 660 ? 2.581 15.404 8.514 1.00 85.88 660 VAL A CA 1
ATOM 5135 C C . VAL A 1 660 ? 4.108 15.326 8.443 1.00 85.88 660 VAL A C 1
ATOM 5137 O O . VAL A 1 660 ? 4.635 14.315 7.992 1.00 85.88 660 VAL A O 1
ATOM 5140 N N . ASN A 1 661 ? 4.826 16.340 8.931 1.00 83.88 661 ASN A N 1
ATOM 5141 C CA . ASN A 1 661 ? 6.286 16.292 9.006 1.00 83.88 661 ASN A CA 1
ATOM 5142 C C . ASN A 1 661 ? 6.781 15.199 9.970 1.00 83.88 661 ASN A C 1
ATOM 5144 O O . ASN A 1 661 ? 7.701 14.470 9.608 1.00 83.88 661 ASN A O 1
ATOM 5148 N N . ASP A 1 662 ? 6.141 15.032 11.131 1.00 82.19 662 ASP A N 1
ATOM 5149 C CA . ASP A 1 662 ? 6.460 13.968 12.097 1.00 82.19 662 ASP A CA 1
ATOM 5150 C C . ASP A 1 662 ? 6.179 12.560 11.530 1.00 82.19 662 ASP A C 1
ATOM 5152 O O . ASP A 1 662 ? 6.919 11.616 11.803 1.00 82.19 662 ASP A O 1
ATOM 5156 N N . ALA A 1 663 ? 5.150 12.398 10.686 1.00 85.88 663 ALA A N 1
ATOM 5157 C CA . ALA A 1 663 ? 4.937 11.149 9.946 1.00 85.88 663 ALA A CA 1
ATOM 5158 C C . ALA A 1 663 ? 6.057 10.893 8.928 1.00 85.88 663 ALA A C 1
ATOM 5160 O O . ALA A 1 663 ? 6.581 9.781 8.835 1.00 85.88 663 ALA A O 1
ATOM 5161 N N . LEU A 1 664 ? 6.413 11.909 8.143 1.00 85.88 664 LEU A N 1
ATOM 5162 C CA . LEU A 1 664 ? 7.365 11.769 7.042 1.00 85.88 664 LEU A CA 1
ATOM 5163 C C . LEU A 1 664 ? 8.812 11.575 7.515 1.00 85.88 664 LEU A C 1
ATOM 5165 O O . LEU A 1 664 ? 9.589 10.918 6.822 1.00 85.88 664 LEU A O 1
ATOM 5169 N N . MET A 1 665 ? 9.170 12.132 8.674 1.00 84.81 665 MET A N 1
ATOM 5170 C CA . MET A 1 665 ? 10.539 12.172 9.189 1.00 84.81 665 MET A CA 1
ATOM 5171 C C . MET A 1 665 ? 10.599 11.607 10.611 1.00 84.81 665 MET A C 1
ATOM 5173 O O . MET A 1 665 ? 10.136 12.250 11.550 1.00 84.81 665 MET A O 1
ATOM 5177 N N . SER A 1 666 ? 11.245 10.452 10.806 1.00 77.88 666 SER A N 1
ATOM 5178 C CA . SER A 1 666 ? 11.451 9.903 12.160 1.00 77.88 666 SER A CA 1
ATOM 5179 C C . SER A 1 666 ? 12.336 10.791 13.050 1.00 77.88 666 SER A C 1
ATOM 5181 O O . SER A 1 666 ? 12.204 10.785 14.275 1.00 77.88 666 SER A O 1
ATOM 5183 N N . ASP A 1 667 ? 13.225 11.584 12.440 1.00 74.88 667 ASP A N 1
ATOM 5184 C CA . ASP A 1 667 ? 13.979 12.655 13.089 1.00 74.88 667 ASP A CA 1
ATOM 5185 C C . ASP A 1 667 ? 13.769 13.975 12.328 1.00 74.88 667 ASP A C 1
ATOM 5187 O O . ASP A 1 667 ? 14.525 14.275 11.394 1.00 74.88 667 ASP A O 1
ATOM 5191 N N . PRO A 1 668 ? 12.804 14.814 12.753 1.00 69.00 668 PRO A N 1
ATOM 5192 C CA . PRO A 1 668 ? 12.547 16.117 12.140 1.00 69.00 668 PRO A CA 1
ATOM 5193 C C . PRO A 1 668 ? 13.766 17.054 12.148 1.00 69.00 668 PRO A C 1
ATOM 5195 O O . PRO A 1 668 ? 13.833 18.002 11.368 1.00 69.00 668 PRO A O 1
ATOM 5198 N N . SER A 1 669 ? 14.757 16.813 13.019 1.00 70.44 669 SER A N 1
ATOM 5199 C CA . SER A 1 669 ? 15.990 17.607 13.064 1.00 70.44 669 SER A CA 1
ATOM 5200 C C . SER A 1 669 ? 17.011 17.218 11.993 1.00 70.44 669 SER A C 1
ATOM 5202 O O . SER A 1 669 ? 17.902 18.016 11.686 1.00 70.44 669 SER A O 1
ATOM 5204 N N . SER A 1 670 ? 16.869 16.024 11.409 1.00 73.31 670 SER A N 1
ATOM 5205 C CA . SER A 1 670 ? 17.672 15.561 10.276 1.00 73.31 670 SER A CA 1
ATOM 5206 C C . SER A 1 670 ? 17.207 16.161 8.945 1.00 73.31 670 SER A C 1
ATOM 5208 O O . SER A 1 670 ? 18.030 16.344 8.051 1.00 73.31 670 SER A O 1
ATOM 5210 N N . GLY A 1 671 ? 15.912 16.490 8.831 1.00 68.56 671 GLY A N 1
ATOM 5211 C CA . GLY A 1 671 ? 15.278 16.958 7.595 1.00 68.56 671 GLY A CA 1
ATOM 5212 C C . GLY A 1 671 ? 15.126 15.884 6.511 1.00 68.56 671 GLY A C 1
ATOM 5213 O O . GLY A 1 671 ? 14.704 16.214 5.408 1.00 68.56 671 GLY A O 1
ATOM 5214 N N . VAL A 1 672 ? 15.476 14.627 6.806 1.00 77.44 672 VAL A N 1
ATOM 5215 C CA . VAL A 1 672 ? 15.423 13.506 5.858 1.00 77.44 672 VAL A CA 1
ATOM 5216 C C . VAL A 1 672 ? 14.067 12.815 5.953 1.00 77.44 672 VAL A C 1
ATOM 5218 O O . VAL A 1 672 ? 13.639 12.431 7.042 1.00 77.44 672 VAL A O 1
ATOM 5221 N N . VAL A 1 673 ? 13.408 12.635 4.807 1.00 82.75 673 VAL A N 1
ATOM 5222 C CA . VAL A 1 673 ? 12.171 11.853 4.694 1.00 82.75 673 VAL A CA 1
ATOM 5223 C C . VAL A 1 673 ? 12.539 10.371 4.656 1.00 82.75 673 VAL A C 1
ATOM 5225 O O . VAL A 1 673 ? 13.129 9.900 3.691 1.00 82.75 673 VAL A O 1
ATOM 5228 N N . ASP A 1 674 ? 12.197 9.629 5.707 1.00 84.75 674 ASP A N 1
ATOM 5229 C CA . ASP A 1 674 ? 12.491 8.194 5.844 1.00 84.75 674 ASP A CA 1
ATOM 5230 C C . ASP A 1 674 ? 11.219 7.332 5.905 1.00 84.75 674 ASP A C 1
ATOM 5232 O O . ASP A 1 674 ? 11.229 6.192 6.376 1.00 84.75 674 ASP A O 1
ATOM 5236 N N . PHE A 1 675 ? 10.096 7.896 5.465 1.00 88.00 675 PHE A N 1
ATOM 5237 C CA . PHE A 1 675 ? 8.822 7.206 5.336 1.00 88.00 675 PHE A CA 1
ATOM 5238 C C . PHE A 1 675 ? 8.799 6.345 4.069 1.00 88.00 675 PHE A C 1
ATOM 5240 O O . PHE A 1 675 ? 8.923 6.855 2.956 1.00 88.00 675 PHE A O 1
ATOM 5247 N N . SER A 1 676 ? 8.608 5.032 4.216 1.00 88.94 676 SER A N 1
ATOM 5248 C CA . SER A 1 676 ? 8.499 4.129 3.066 1.00 88.94 676 SER A CA 1
ATOM 5249 C C . SER A 1 676 ? 7.071 4.132 2.517 1.00 88.94 676 SER A C 1
ATOM 5251 O O . SER A 1 676 ? 6.210 3.392 2.990 1.00 88.94 676 SER A O 1
ATOM 5253 N N . PHE A 1 677 ? 6.807 4.962 1.506 1.00 87.81 677 PHE A N 1
ATOM 5254 C CA . PHE A 1 677 ? 5.485 5.051 0.874 1.00 87.81 677 PHE A CA 1
ATOM 5255 C C . PHE A 1 677 ? 5.036 3.717 0.266 1.00 87.81 677 PHE A C 1
ATOM 5257 O O . PHE A 1 677 ? 3.874 3.349 0.411 1.00 87.81 677 PHE A O 1
ATOM 5264 N N . GLY A 1 678 ? 5.953 2.972 -0.359 1.00 88.25 678 GLY A N 1
ATOM 5265 C CA . GLY A 1 678 ? 5.661 1.662 -0.947 1.00 88.25 678 GLY A CA 1
ATOM 5266 C C . GLY A 1 678 ? 5.205 0.648 0.096 1.00 88.25 678 GLY A C 1
ATOM 5267 O O . GLY A 1 678 ? 4.159 0.024 -0.079 1.00 88.25 678 GLY A O 1
ATOM 5268 N N . ALA A 1 679 ? 5.919 0.554 1.224 1.00 89.38 679 ALA A N 1
ATOM 5269 C CA . ALA A 1 679 ? 5.530 -0.315 2.331 1.00 89.38 679 ALA A CA 1
ATOM 5270 C C . ALA A 1 679 ? 4.183 0.101 2.942 1.00 89.38 679 ALA A C 1
ATOM 5272 O O . ALA A 1 679 ? 3.348 -0.763 3.203 1.00 89.38 679 ALA A O 1
ATOM 5273 N N . GLU A 1 680 ? 3.939 1.407 3.109 1.00 92.06 680 GLU A N 1
ATOM 5274 C CA . GLU A 1 680 ? 2.666 1.907 3.641 1.00 92.06 680 GLU A CA 1
ATOM 5275 C C . GLU A 1 680 ? 1.489 1.549 2.728 1.00 92.06 680 GLU A C 1
ATOM 5277 O O . GLU A 1 680 ? 0.487 0.991 3.177 1.00 92.06 680 GLU A O 1
ATOM 5282 N N . VAL A 1 681 ? 1.611 1.832 1.427 1.00 91.62 681 VAL A N 1
ATOM 5283 C CA . VAL A 1 681 ? 0.568 1.517 0.446 1.00 91.62 681 VAL A CA 1
ATOM 5284 C C . VAL A 1 681 ? 0.366 0.005 0.363 1.00 91.62 681 VAL A C 1
ATOM 5286 O O . VAL A 1 681 ? -0.777 -0.443 0.360 1.00 91.62 681 VAL A O 1
ATOM 5289 N N . ASN A 1 682 ? 1.434 -0.797 0.376 1.00 91.00 682 ASN A N 1
ATOM 5290 C CA . ASN A 1 682 ? 1.325 -2.256 0.409 1.00 91.00 682 ASN A CA 1
ATOM 5291 C C . ASN A 1 682 ? 0.614 -2.771 1.669 1.00 91.00 682 ASN A C 1
ATOM 5293 O O . ASN A 1 682 ? -0.171 -3.715 1.555 1.00 91.00 682 ASN A O 1
ATOM 5297 N N . GLY A 1 683 ? 0.836 -2.150 2.833 1.00 91.06 683 GLY A N 1
ATOM 5298 C CA . GLY A 1 683 ? 0.091 -2.427 4.064 1.00 91.06 683 GLY A CA 1
ATOM 5299 C C . GLY A 1 683 ? -1.403 -2.130 3.909 1.00 91.06 683 GLY A C 1
ATOM 5300 O O . GLY A 1 683 ? -2.241 -2.976 4.223 1.00 91.06 683 GLY A O 1
ATOM 5301 N N . LEU A 1 684 ? -1.750 -0.981 3.316 1.00 92.31 684 LEU A N 1
ATOM 5302 C CA . LEU A 1 684 ? -3.138 -0.629 2.989 1.00 92.31 684 LEU A CA 1
ATOM 5303 C C . LEU A 1 684 ? -3.774 -1.596 1.975 1.00 92.31 684 LEU A C 1
ATOM 5305 O O . LEU A 1 684 ? -4.955 -1.916 2.103 1.00 92.31 684 LEU A O 1
ATOM 5309 N N . LEU A 1 685 ? -3.014 -2.094 0.993 1.00 92.94 685 LEU A N 1
ATOM 5310 C CA . LEU A 1 685 ? -3.491 -3.114 0.053 1.00 92.94 685 LEU A CA 1
ATOM 5311 C C . LEU A 1 685 ? -3.746 -4.459 0.747 1.00 92.94 685 LEU A C 1
ATOM 5313 O O . LEU A 1 685 ? -4.751 -5.096 0.452 1.00 92.94 685 LEU A O 1
ATOM 5317 N N . THR A 1 686 ? -2.916 -4.866 1.714 1.00 91.81 686 THR A N 1
ATOM 5318 C CA . THR A 1 686 ? -3.151 -6.084 2.519 1.00 91.81 686 THR A CA 1
ATOM 5319 C C . THR A 1 686 ? -4.411 -5.963 3.377 1.00 91.81 686 THR A C 1
ATOM 5321 O O . THR A 1 686 ? -5.210 -6.899 3.472 1.00 91.81 686 THR A O 1
ATOM 5324 N N . ILE A 1 687 ? -4.636 -4.783 3.964 1.00 92.69 687 ILE A N 1
ATOM 5325 C CA . ILE A 1 687 ? -5.883 -4.459 4.665 1.00 92.69 687 ILE A CA 1
ATOM 5326 C C . ILE A 1 687 ? -7.068 -4.581 3.702 1.00 92.69 687 ILE A C 1
ATOM 5328 O O . ILE A 1 687 ? -8.072 -5.208 4.036 1.00 92.69 687 ILE A O 1
ATOM 5332 N N . LEU A 1 688 ? -6.948 -4.017 2.496 1.00 92.69 688 LEU A N 1
ATOM 5333 C CA . LEU A 1 688 ? -7.991 -4.066 1.475 1.00 92.69 688 LEU A CA 1
ATOM 5334 C C . LEU A 1 688 ? -8.301 -5.505 1.034 1.00 92.69 688 LEU A C 1
ATOM 5336 O O . LEU A 1 688 ? -9.468 -5.879 1.025 1.00 92.69 688 LEU A O 1
ATOM 5340 N N . GLU A 1 689 ? -7.295 -6.328 0.733 1.00 90.94 689 GLU A N 1
ATOM 5341 C CA . GLU A 1 689 ? -7.462 -7.755 0.405 1.00 90.94 689 GLU A CA 1
ATOM 5342 C C . GLU A 1 689 ? -8.213 -8.509 1.507 1.00 90.94 689 GLU A C 1
ATOM 5344 O O . GLU A 1 689 ? -9.148 -9.261 1.234 1.00 90.94 689 GLU A O 1
ATOM 5349 N N . SER A 1 690 ? -7.849 -8.263 2.766 1.00 92.00 690 SER A N 1
ATOM 5350 C CA . SER A 1 690 ? -8.500 -8.890 3.918 1.00 92.00 690 SER A CA 1
ATOM 5351 C C . SER A 1 690 ? -9.960 -8.454 4.063 1.00 92.00 690 SER A C 1
ATOM 5353 O O . SER A 1 690 ? -10.825 -9.276 4.367 1.00 92.00 690 SER A O 1
ATOM 5355 N N . VAL A 1 691 ? -10.265 -7.175 3.794 1.00 92.25 691 VAL A N 1
ATOM 5356 C CA . VAL A 1 691 ? -11.647 -6.671 3.719 1.00 92.25 691 VAL A CA 1
ATOM 5357 C C . VAL A 1 691 ? -12.422 -7.383 2.608 1.00 92.25 691 VAL A C 1
ATOM 5359 O O . VAL A 1 691 ? -13.550 -7.827 2.833 1.00 92.25 691 VAL A O 1
ATOM 5362 N N . TYR A 1 692 ? -11.791 -7.584 1.450 1.00 92.50 692 TYR A N 1
ATOM 5363 C CA . TYR A 1 692 ? -12.351 -8.346 0.331 1.00 92.50 692 TYR A CA 1
ATOM 5364 C C . TYR A 1 692 ? -12.548 -9.836 0.613 1.00 92.50 692 TYR A C 1
ATOM 5366 O O . TYR A 1 692 ? -13.377 -10.478 -0.033 1.00 92.50 692 TYR A O 1
ATOM 5374 N N . GLY A 1 693 ? -11.897 -10.370 1.648 1.00 89.56 693 GLY A N 1
ATOM 5375 C CA . GLY A 1 693 ? -12.189 -11.698 2.180 1.00 89.56 693 GLY A CA 1
ATOM 5376 C C . GLY A 1 693 ? -13.624 -11.850 2.701 1.00 89.56 693 GLY A C 1
ATOM 5377 O O . GLY A 1 693 ? -14.136 -12.970 2.750 1.00 89.56 693 GLY A O 1
ATOM 5378 N N . PHE A 1 694 ? -14.305 -10.752 3.059 1.00 92.06 694 PHE A N 1
ATOM 5379 C CA . PHE A 1 694 ? -15.657 -10.811 3.621 1.00 92.06 694 PHE A CA 1
ATOM 5380 C C . PHE A 1 694 ? -16.684 -9.813 3.060 1.00 92.06 694 PHE A C 1
ATOM 5382 O O . PHE A 1 694 ? -17.881 -10.006 3.291 1.00 92.06 694 PHE A O 1
ATOM 5389 N N . THR A 1 695 ? -16.280 -8.763 2.344 1.00 93.69 695 THR A N 1
ATOM 5390 C CA . THR A 1 695 ? -17.188 -7.766 1.742 1.00 93.69 695 THR A CA 1
ATOM 5391 C C . THR A 1 695 ? -16.564 -7.124 0.508 1.00 93.69 695 THR A C 1
ATOM 5393 O O . THR A 1 695 ? -15.352 -7.081 0.396 1.00 93.69 695 THR A O 1
ATOM 5396 N N . THR A 1 696 ? -17.361 -6.536 -0.386 1.00 92.31 696 THR A N 1
ATOM 5397 C CA . THR A 1 696 ? -16.835 -5.754 -1.525 1.00 92.31 696 THR A CA 1
ATOM 5398 C C . THR A 1 696 ? -17.056 -4.250 -1.340 1.00 92.31 696 THR A C 1
ATOM 5400 O O . THR A 1 696 ? -17.827 -3.830 -0.464 1.00 92.31 696 THR A O 1
ATOM 5403 N N . ALA A 1 697 ? -16.409 -3.411 -2.157 1.00 90.38 697 ALA A N 1
ATOM 5404 C CA . ALA A 1 697 ? -16.630 -1.968 -2.126 1.00 90.38 697 ALA A CA 1
ATOM 5405 C C . ALA A 1 697 ? -18.061 -1.607 -2.553 1.00 90.38 697 ALA A C 1
ATOM 5407 O O . ALA A 1 697 ? -18.653 -0.695 -1.969 1.00 90.38 697 ALA A O 1
ATOM 5408 N N . SER A 1 698 ? -18.661 -2.351 -3.491 1.00 89.00 698 SER A N 1
ATOM 5409 C CA . SER A 1 698 ? -20.078 -2.177 -3.856 1.00 89.00 698 SER A CA 1
ATOM 5410 C C . SER A 1 698 ? -21.023 -2.454 -2.684 1.00 89.00 698 SER A C 1
ATOM 5412 O O . SER A 1 698 ? -21.984 -1.707 -2.465 1.00 89.00 698 SER A O 1
ATOM 5414 N N . GLU A 1 699 ? -20.752 -3.504 -1.900 1.00 89.81 699 GLU A N 1
ATOM 5415 C CA . GLU A 1 699 ? -21.544 -3.826 -0.710 1.00 89.81 699 GLU A CA 1
ATOM 5416 C C . GLU A 1 699 ? -21.398 -2.719 0.348 1.00 89.81 699 GLU A C 1
ATOM 5418 O O . GLU A 1 699 ? -22.408 -2.153 0.781 1.00 89.81 699 GLU A O 1
ATOM 5423 N N . LEU A 1 700 ? -20.167 -2.305 0.669 1.00 89.50 700 LEU A N 1
ATOM 5424 C CA . LEU A 1 700 ? -19.892 -1.207 1.608 1.00 89.50 700 LEU A CA 1
ATOM 5425 C C . LEU A 1 700 ? -20.506 0.130 1.163 1.00 89.50 700 LEU A C 1
ATOM 5427 O O . LEU A 1 700 ? -21.075 0.855 1.983 1.00 89.50 700 LEU A O 1
ATOM 5431 N N . GLY A 1 701 ? -20.478 0.443 -0.135 1.00 86.06 701 GLY A N 1
ATOM 5432 C CA . GLY A 1 701 ? -21.092 1.648 -0.701 1.00 86.06 701 GLY A CA 1
ATOM 5433 C C . GLY A 1 701 ? -22.603 1.736 -0.448 1.00 86.06 701 GLY A C 1
ATOM 5434 O O . GLY A 1 701 ? -23.166 2.831 -0.363 1.00 86.06 701 GLY A O 1
ATOM 5435 N N . SER A 1 702 ? -23.266 0.594 -0.245 1.00 87.38 702 SER A N 1
ATOM 5436 C CA . SER A 1 702 ? -24.697 0.520 0.065 1.00 87.38 702 SER A CA 1
ATOM 5437 C C . SER A 1 702 ? -25.030 0.563 1.567 1.00 87.38 702 SER A C 1
ATOM 5439 O O . SER A 1 702 ? -26.213 0.653 1.917 1.00 87.38 702 SER A O 1
ATOM 5441 N N . PHE A 1 703 ? -24.027 0.600 2.462 1.00 88.94 703 PHE A N 1
ATOM 5442 C CA . PHE A 1 703 ? -24.185 0.500 3.925 1.00 88.94 703 PHE A CA 1
ATOM 5443 C C . PHE A 1 703 ? -25.221 1.470 4.513 1.00 88.94 703 PHE A C 1
ATOM 5445 O O . PHE A 1 703 ? -26.031 1.101 5.365 1.00 88.94 703 PHE A O 1
ATOM 5452 N N . SER A 1 704 ? -25.254 2.721 4.040 1.00 88.38 704 SER A N 1
ATOM 5453 C CA . SER A 1 704 ? -26.202 3.738 4.532 1.00 88.38 704 SER A CA 1
ATOM 5454 C C . SER A 1 704 ? -27.674 3.403 4.243 1.00 88.38 704 SER A C 1
ATOM 5456 O O . SER A 1 704 ? -28.561 3.856 4.969 1.00 88.38 704 SER A O 1
ATOM 5458 N N . THR A 1 705 ? -27.929 2.590 3.215 1.00 90.38 705 THR A N 1
ATOM 5459 C CA . THR A 1 705 ? -29.270 2.192 2.759 1.00 90.38 705 THR A CA 1
ATOM 5460 C C . THR A 1 705 ? -29.697 0.800 3.229 1.00 90.38 705 THR A C 1
ATOM 5462 O O . THR A 1 705 ? -30.866 0.449 3.075 1.00 90.38 705 THR A O 1
ATOM 5465 N N . MET A 1 706 ? -28.779 0.032 3.825 1.00 89.88 706 MET A N 1
ATOM 5466 C CA . MET A 1 706 ? -29.047 -1.295 4.381 1.00 89.88 706 MET A CA 1
ATOM 5467 C C . MET A 1 706 ? -29.999 -1.243 5.586 1.00 89.88 706 MET A C 1
ATOM 5469 O O . MET A 1 706 ? -29.949 -0.310 6.400 1.00 89.88 706 MET A O 1
ATOM 5473 N N . SER A 1 707 ? -30.835 -2.277 5.735 1.00 87.12 707 SER A N 1
ATOM 5474 C CA . SER A 1 707 ? -31.584 -2.531 6.973 1.00 87.12 707 SER A CA 1
ATOM 5475 C C . SER A 1 707 ? -30.639 -2.875 8.134 1.00 87.12 707 SER A C 1
ATOM 5477 O O . SER A 1 707 ? -29.458 -3.149 7.931 1.00 87.12 707 SER A O 1
ATOM 5479 N N . GLN A 1 708 ? -31.149 -2.862 9.367 1.00 80.19 708 GLN A N 1
ATOM 5480 C CA . GLN A 1 708 ? -30.365 -3.263 10.538 1.00 80.19 708 GLN A CA 1
ATOM 5481 C C . GLN A 1 708 ? -29.874 -4.715 10.420 1.00 80.19 708 GLN A C 1
ATOM 5483 O O . GLN A 1 708 ? -28.679 -4.940 10.575 1.00 80.19 708 GLN A O 1
ATOM 5488 N N . ASP A 1 709 ? -30.741 -5.652 10.021 1.00 80.75 709 ASP A N 1
ATOM 5489 C CA . ASP A 1 709 ? -30.354 -7.049 9.763 1.00 80.75 709 ASP A CA 1
ATOM 5490 C C . ASP A 1 709 ? -29.239 -7.167 8.719 1.00 80.75 709 ASP A C 1
ATOM 5492 O O . ASP A 1 709 ? -28.285 -7.903 8.929 1.00 80.75 709 ASP A O 1
ATOM 5496 N N . GLN A 1 710 ? -29.306 -6.399 7.625 1.00 86.25 710 GLN A N 1
ATOM 5497 C CA . GLN A 1 710 ? -28.266 -6.403 6.588 1.00 86.25 710 GLN A CA 1
ATOM 5498 C C . GLN A 1 710 ? -26.929 -5.852 7.103 1.00 86.25 710 GLN A C 1
ATOM 5500 O O . GLN A 1 710 ? -25.869 -6.340 6.721 1.00 86.25 710 GLN A O 1
ATOM 5505 N N . LYS A 1 711 ? -26.960 -4.855 7.996 1.00 89.00 711 LYS A N 1
ATOM 5506 C CA . LYS A 1 711 ? -25.747 -4.323 8.637 1.00 89.00 711 LYS A CA 1
ATOM 5507 C C . LYS A 1 711 ? -25.129 -5.329 9.604 1.00 89.00 711 LYS A C 1
ATOM 5509 O O . LYS A 1 711 ? -23.909 -5.448 9.633 1.00 89.00 711 LYS A O 1
ATOM 5514 N N . VAL A 1 712 ? -25.950 -6.042 10.379 1.00 85.56 712 VAL A N 1
ATOM 5515 C CA . VAL A 1 712 ? -25.468 -7.092 11.292 1.00 85.56 712 VAL A CA 1
ATOM 5516 C C . VAL A 1 712 ? -24.969 -8.305 10.508 1.00 85.56 712 VAL A C 1
ATOM 5518 O O . VAL A 1 712 ? -23.940 -8.870 10.864 1.00 85.56 712 VAL A O 1
ATOM 5521 N N . GLU A 1 713 ? -25.622 -8.661 9.401 1.00 87.44 713 GLU A N 1
ATOM 5522 C CA . GLU A 1 713 ? -25.142 -9.686 8.474 1.00 87.44 713 GLU A CA 1
ATOM 5523 C C . GLU A 1 713 ? -23.759 -9.317 7.929 1.00 87.44 713 GLU A C 1
ATOM 5525 O O . GLU A 1 713 ? -22.829 -10.111 8.064 1.00 87.44 713 GLU A O 1
ATOM 5530 N N . LEU A 1 714 ? -23.592 -8.102 7.396 1.00 90.69 714 LEU A N 1
ATOM 5531 C CA . LEU A 1 714 ? -22.303 -7.598 6.920 1.00 90.69 714 LEU A CA 1
ATOM 5532 C C . LEU A 1 714 ? -21.235 -7.613 8.024 1.00 90.69 714 LEU A C 1
ATOM 5534 O O . LEU A 1 714 ? -20.131 -8.099 7.794 1.00 90.69 714 LEU A O 1
ATOM 5538 N N . PHE A 1 715 ? -21.567 -7.143 9.229 1.00 90.56 715 PHE A N 1
ATOM 5539 C CA . PHE A 1 715 ? -20.670 -7.224 10.383 1.00 90.56 715 PHE A CA 1
ATOM 5540 C C . PHE A 1 715 ? -20.281 -8.675 10.688 1.00 90.56 715 PHE A C 1
ATOM 5542 O O . PHE A 1 715 ? -19.103 -8.968 10.852 1.00 90.56 715 PHE A O 1
ATOM 5549 N N . SER A 1 716 ? -21.237 -9.609 10.681 1.00 91.94 716 SER A N 1
ATOM 5550 C CA . SER A 1 716 ? -20.963 -11.029 10.917 1.00 91.94 716 SER A CA 1
ATOM 5551 C C . SER A 1 716 ? -20.027 -11.624 9.862 1.00 91.94 716 SER A C 1
ATOM 5553 O O . SER A 1 716 ? -19.217 -12.485 10.190 1.00 91.94 716 SER A O 1
ATOM 5555 N N . LYS A 1 717 ? -20.060 -11.150 8.607 1.00 93.69 717 LYS A N 1
ATOM 5556 C CA . LYS A 1 717 ? -19.133 -11.623 7.569 1.00 93.69 717 LYS A CA 1
ATOM 5557 C C . LYS A 1 717 ? -17.674 -11.341 7.935 1.00 93.69 717 LYS A C 1
ATOM 5559 O O . LYS A 1 717 ? -16.837 -12.181 7.625 1.00 93.69 717 LYS A O 1
ATOM 5564 N N . PHE A 1 718 ? -17.355 -10.265 8.658 1.00 94.50 718 PHE A N 1
ATOM 5565 C CA . PHE A 1 718 ? -15.988 -10.040 9.154 1.00 94.50 718 PHE A CA 1
ATOM 5566 C C . PHE A 1 718 ? -15.493 -11.204 10.029 1.00 94.50 718 PHE A C 1
ATOM 5568 O O . PHE A 1 718 ? -14.354 -11.647 9.921 1.00 94.50 718 PHE A O 1
ATOM 5575 N N . GLY A 1 719 ? -16.394 -11.795 10.814 1.00 93.38 719 GLY A N 1
ATOM 5576 C CA . GLY A 1 719 ? -16.138 -12.986 11.619 1.00 93.38 719 GLY A CA 1
ATOM 5577 C C . GLY A 1 719 ? -15.983 -14.292 10.835 1.00 93.38 719 GLY A C 1
ATOM 5578 O O . GLY A 1 719 ? -15.726 -15.336 11.437 1.00 93.38 719 GLY A O 1
ATOM 5579 N N . SER A 1 720 ? -16.175 -14.256 9.512 1.00 94.31 720 SER A N 1
ATOM 5580 C CA . SER A 1 720 ? -15.983 -15.408 8.627 1.00 94.31 720 SER A CA 1
ATOM 5581 C C . SER A 1 720 ? -14.525 -15.649 8.249 1.00 94.31 720 SER A C 1
ATOM 5583 O O . SER A 1 720 ? -14.201 -16.769 7.844 1.00 94.31 720 SER A O 1
ATOM 5585 N N . LEU A 1 721 ? -13.662 -14.637 8.418 1.00 94.75 721 LEU A N 1
ATOM 5586 C CA . LEU A 1 721 ? -12.221 -14.781 8.248 1.00 94.75 721 LEU A CA 1
ATOM 5587 C C . LEU A 1 721 ? -11.701 -15.883 9.177 1.00 94.75 721 LEU A C 1
ATOM 5589 O O . LEU A 1 721 ? -12.132 -16.032 10.324 1.00 94.75 721 LEU A O 1
ATOM 5593 N N . SER A 1 722 ? -10.772 -16.691 8.681 1.00 93.69 722 SER A N 1
ATOM 5594 C CA . SER A 1 722 ? -10.045 -17.643 9.509 1.00 93.69 722 SER A CA 1
ATOM 5595 C C . SER A 1 722 ? -9.109 -16.914 10.476 1.00 93.69 722 SER A C 1
ATOM 5597 O O . SER A 1 722 ? -8.731 -15.766 10.271 1.00 93.69 722 SER A O 1
ATOM 5599 N N . ALA A 1 723 ? -8.663 -17.609 11.525 1.00 90.25 723 ALA A N 1
ATOM 5600 C CA . ALA A 1 723 ? -7.719 -17.030 12.483 1.00 90.25 723 ALA A CA 1
ATOM 5601 C C . ALA A 1 723 ? -6.383 -16.601 11.848 1.00 90.25 723 ALA A C 1
ATOM 5603 O O . ALA A 1 723 ? -5.712 -15.746 12.409 1.00 90.25 723 ALA A O 1
ATOM 5604 N N . LEU A 1 724 ? -5.993 -17.201 10.715 1.00 92.88 724 LEU A N 1
ATOM 5605 C CA . LEU A 1 724 ? -4.783 -16.812 9.990 1.00 92.88 724 LEU A CA 1
ATOM 5606 C C . LEU A 1 724 ? -5.030 -15.549 9.155 1.00 92.88 724 LEU A C 1
ATOM 5608 O O . LEU A 1 724 ? -4.272 -14.603 9.282 1.00 92.88 724 LEU A O 1
ATOM 5612 N N . GLU A 1 725 ? -6.136 -15.497 8.406 1.00 93.00 725 GLU A N 1
ATOM 5613 C CA . GLU A 1 725 ? -6.523 -14.306 7.628 1.00 93.00 725 GLU A CA 1
ATOM 5614 C C . GLU A 1 725 ? -6.760 -13.084 8.530 1.00 93.00 725 GLU A C 1
ATOM 5616 O O . GLU A 1 725 ? -6.375 -11.973 8.185 1.00 93.00 725 GLU A O 1
ATOM 5621 N N . TYR A 1 726 ? -7.354 -13.280 9.712 1.00 93.62 726 TYR A N 1
ATOM 5622 C CA . TYR A 1 726 ? -7.505 -12.205 10.692 1.00 93.62 726 TYR A CA 1
ATOM 5623 C C . TYR A 1 726 ? -6.161 -11.768 11.303 1.00 93.62 726 TYR A C 1
ATOM 5625 O O . TYR A 1 726 ? -5.965 -10.578 11.522 1.00 93.62 726 TYR A O 1
ATOM 5633 N N . ALA A 1 727 ? -5.227 -12.693 11.551 1.00 91.75 727 ALA A N 1
ATOM 5634 C CA . ALA A 1 727 ? -3.893 -12.326 12.030 1.00 91.75 727 ALA A CA 1
ATOM 5635 C C . ALA A 1 727 ? -3.126 -11.508 10.979 1.00 91.75 727 ALA A C 1
ATOM 5637 O O . ALA A 1 727 ? -2.547 -10.486 11.325 1.00 91.75 727 ALA A O 1
ATOM 5638 N N . ASP A 1 728 ? -3.200 -11.896 9.702 1.00 91.25 728 ASP A N 1
ATOM 5639 C CA . ASP A 1 728 ? -2.596 -11.136 8.600 1.00 91.25 728 ASP A CA 1
ATOM 5640 C C . ASP A 1 728 ? -3.223 -9.729 8.481 1.00 91.25 728 ASP A C 1
ATOM 5642 O O . ASP A 1 728 ? -2.521 -8.744 8.248 1.00 91.25 728 ASP A O 1
ATOM 5646 N N . PHE A 1 729 ? -4.539 -9.613 8.699 1.00 92.81 729 PHE A N 1
ATOM 5647 C CA . PHE A 1 729 ? -5.251 -8.334 8.745 1.00 92.81 729 PHE A CA 1
ATOM 5648 C C . PHE A 1 729 ? -4.813 -7.445 9.917 1.00 92.81 729 PHE A C 1
ATOM 5650 O O . PHE A 1 729 ? -4.573 -6.252 9.733 1.00 92.81 729 PHE A O 1
ATOM 5657 N N . GLU A 1 730 ? -4.707 -8.016 11.118 1.00 92.50 730 GLU A N 1
ATOM 5658 C CA . GLU A 1 730 ? -4.255 -7.321 12.328 1.00 92.50 730 GLU A CA 1
ATOM 5659 C C . GLU A 1 730 ? -2.801 -6.848 12.189 1.00 92.50 730 GLU A C 1
ATOM 5661 O O . GLU A 1 730 ? -2.510 -5.675 12.437 1.00 92.50 730 GLU A O 1
ATOM 5666 N N . ASP A 1 731 ? -1.909 -7.726 11.719 1.00 91.38 731 ASP A N 1
ATOM 5667 C CA . ASP A 1 731 ? -0.499 -7.418 11.475 1.00 91.38 731 ASP A CA 1
ATOM 5668 C C . ASP A 1 731 ? -0.348 -6.308 10.425 1.00 91.38 731 ASP A C 1
ATOM 5670 O O . ASP A 1 731 ? 0.495 -5.421 10.580 1.00 91.38 731 ASP A O 1
ATOM 5674 N N . ALA A 1 732 ? -1.192 -6.294 9.385 1.00 92.06 732 ALA A N 1
ATOM 5675 C CA . ALA A 1 732 ? -1.168 -5.247 8.369 1.00 92.06 732 ALA A CA 1
ATOM 5676 C C . ALA A 1 732 ? -1.472 -3.859 8.957 1.00 92.06 732 ALA A C 1
ATOM 5678 O O . ALA A 1 732 ? -0.740 -2.917 8.656 1.00 92.06 732 ALA A O 1
ATOM 5679 N N . PHE A 1 733 ? -2.471 -3.732 9.843 1.00 90.88 733 PHE A N 1
ATOM 5680 C CA . PHE A 1 733 ? -2.726 -2.479 10.569 1.00 90.88 733 PHE A CA 1
ATOM 5681 C C . PHE A 1 733 ? -1.572 -2.111 11.497 1.00 90.88 733 PHE A C 1
ATOM 5683 O O . PHE A 1 733 ? -1.101 -0.977 11.452 1.00 90.88 733 PHE A O 1
ATOM 5690 N N . ALA A 1 734 ? -1.087 -3.058 12.302 1.00 87.62 734 ALA A N 1
ATOM 5691 C CA . ALA A 1 734 ? 0.002 -2.811 13.244 1.00 87.62 734 ALA A CA 1
ATOM 5692 C C . ALA A 1 734 ? 1.316 -2.404 12.548 1.00 87.62 734 ALA A C 1
ATOM 5694 O O . ALA A 1 734 ? 2.135 -1.708 13.141 1.00 87.62 734 ALA A O 1
ATOM 5695 N N . SER A 1 735 ? 1.512 -2.818 11.292 1.00 89.75 735 SER A N 1
ATOM 5696 C CA . SER A 1 735 ? 2.703 -2.507 10.495 1.00 89.75 735 SER A CA 1
ATOM 5697 C C . SER A 1 735 ? 2.683 -1.141 9.792 1.00 89.75 735 SER A C 1
ATOM 5699 O O . SER A 1 735 ? 3.703 -0.755 9.217 1.00 89.75 735 SER A O 1
ATOM 5701 N N . LEU A 1 736 ? 1.562 -0.406 9.825 1.00 92.06 736 LEU A N 1
ATOM 5702 C CA . LEU A 1 736 ? 1.464 0.917 9.202 1.00 92.06 736 LEU A CA 1
ATOM 5703 C C . LEU A 1 736 ? 2.362 1.931 9.926 1.00 92.06 736 LEU A C 1
ATOM 5705 O O . LEU A 1 736 ? 2.191 2.208 11.116 1.00 92.06 736 LEU A O 1
ATOM 5709 N N . GLN A 1 737 ? 3.276 2.555 9.184 1.00 91.00 737 GLN A N 1
ATOM 5710 C CA . GLN A 1 737 ? 4.198 3.570 9.695 1.00 91.00 737 GLN A CA 1
ATOM 5711 C C . GLN A 1 737 ? 3.454 4.804 10.202 1.00 91.00 737 GLN A C 1
ATOM 5713 O O . GLN A 1 737 ? 3.916 5.442 11.145 1.00 91.00 737 GLN A O 1
ATOM 5718 N N . LEU A 1 738 ? 2.302 5.154 9.611 1.00 88.56 738 LEU A N 1
ATOM 5719 C CA . LEU A 1 738 ? 1.495 6.275 10.101 1.00 88.56 738 LEU A CA 1
ATOM 5720 C C . LEU A 1 738 ? 1.003 6.049 11.534 1.00 88.56 738 LEU A C 1
ATOM 5722 O O . LEU A 1 738 ? 0.982 6.997 12.319 1.00 88.56 738 LEU A O 1
ATOM 5726 N N . LEU A 1 739 ? 0.618 4.817 11.886 1.00 87.75 739 LEU A N 1
ATOM 5727 C CA . LEU A 1 739 ? 0.160 4.505 13.241 1.00 87.75 739 LEU A CA 1
ATOM 5728 C C . LEU A 1 739 ? 1.326 4.512 14.234 1.00 87.75 739 LEU A C 1
ATOM 5730 O O . LEU A 1 739 ? 1.183 5.064 15.323 1.00 87.75 739 LEU A O 1
ATOM 5734 N N . ASP A 1 740 ? 2.483 3.981 13.837 1.00 84.31 740 ASP A N 1
ATOM 5735 C CA . ASP A 1 740 ? 3.693 3.951 14.669 1.00 84.31 740 ASP A CA 1
ATOM 5736 C C . ASP A 1 740 ? 4.247 5.361 14.959 1.00 84.31 740 ASP A C 1
ATOM 5738 O O . ASP A 1 740 ? 4.616 5.678 16.088 1.00 84.31 740 ASP A O 1
ATOM 5742 N N . ARG A 1 741 ? 4.263 6.251 13.956 1.00 86.00 741 ARG A N 1
ATOM 5743 C CA . ARG A 1 741 ? 4.939 7.558 14.062 1.00 86.00 741 ARG A CA 1
ATOM 5744 C C . ARG A 1 741 ? 4.089 8.668 14.675 1.00 86.00 741 ARG A C 1
ATOM 5746 O O . ARG A 1 741 ? 4.635 9.571 15.302 1.00 86.00 741 ARG A O 1
ATOM 5753 N N . LEU A 1 742 ? 2.768 8.645 14.482 1.00 83.50 742 LEU A N 1
ATOM 5754 C CA . LEU A 1 742 ? 1.921 9.793 14.825 1.00 83.50 742 LEU A CA 1
ATOM 5755 C C . LEU A 1 742 ? 1.339 9.771 16.246 1.00 83.50 742 LEU A C 1
ATOM 5757 O O . LEU A 1 742 ? 1.025 10.841 16.773 1.00 83.50 742 LEU A O 1
ATOM 5761 N N . GLY A 1 743 ? 1.194 8.585 16.850 1.00 83.25 743 GLY A N 1
ATOM 5762 C CA . GLY A 1 743 ? 0.828 8.348 18.254 1.00 83.25 743 GLY A CA 1
ATOM 5763 C C . GLY A 1 743 ? 0.026 9.459 18.953 1.00 83.25 743 GLY A C 1
ATOM 5764 O O . GLY A 1 743 ? -1.127 9.749 18.621 1.00 83.25 743 GLY A O 1
ATOM 5765 N N . THR A 1 744 ? 0.664 10.082 19.946 1.00 86.56 744 THR A N 1
ATOM 5766 C CA . THR A 1 744 ? 0.104 11.141 20.799 1.00 86.56 744 THR A CA 1
ATOM 5767 C C . THR A 1 744 ? -0.312 12.381 20.005 1.00 86.56 744 THR A C 1
ATOM 5769 O O . THR A 1 744 ? -1.445 12.838 20.150 1.00 86.56 744 THR A O 1
ATOM 5772 N N . SER A 1 745 ? 0.555 12.904 19.131 1.00 85.25 745 SER A N 1
ATOM 5773 C CA . SER A 1 745 ? 0.303 14.142 18.376 1.00 85.25 745 SER A CA 1
ATOM 5774 C C . SER A 1 745 ? -0.929 14.030 17.470 1.00 85.25 745 SER A C 1
ATOM 5776 O O . SER A 1 745 ? -1.731 14.964 17.387 1.00 85.25 745 SER A O 1
ATOM 5778 N N . ALA A 1 746 ? -1.132 12.875 16.821 1.00 85.31 746 ALA A N 1
ATOM 5779 C CA . ALA A 1 746 ? -2.325 12.642 16.003 1.00 85.31 746 ALA A CA 1
ATOM 5780 C C . ALA A 1 746 ? -3.597 12.578 16.844 1.00 85.31 746 ALA A C 1
ATOM 5782 O O . ALA A 1 746 ? -4.618 13.138 16.442 1.00 85.31 746 ALA A O 1
ATOM 5783 N N . LEU A 1 747 ? -3.554 11.919 18.005 1.00 88.31 747 LEU A N 1
ATOM 5784 C CA . LEU A 1 747 ? -4.709 11.853 18.896 1.00 88.31 747 LEU A CA 1
ATOM 5785 C C . LEU A 1 747 ? -5.044 13.213 19.512 1.00 88.31 747 LEU A C 1
ATOM 5787 O O . LEU A 1 747 ? -6.225 13.535 19.629 1.00 88.31 747 LEU A O 1
ATOM 5791 N N . GLU A 1 748 ? -4.047 14.031 19.859 1.00 88.12 748 GLU A N 1
ATOM 5792 C CA . GLU A 1 748 ? -4.260 15.412 20.308 1.00 88.12 748 GLU A CA 1
ATOM 5793 C C . GLU A 1 748 ? -4.922 16.247 19.206 1.00 88.12 748 GLU A C 1
ATOM 5795 O O . GLU A 1 748 ? -5.959 16.872 19.444 1.00 88.12 748 GLU A O 1
ATOM 5800 N N . TYR A 1 749 ? -4.404 16.178 17.975 1.00 88.25 749 TYR A N 1
ATOM 5801 C CA . TYR A 1 749 ? -5.005 16.859 16.829 1.00 88.25 749 TYR A CA 1
ATOM 5802 C C . TYR A 1 749 ? -6.441 16.385 16.555 1.00 88.25 749 TYR A C 1
ATOM 5804 O O . TYR A 1 749 ? -7.340 17.203 16.333 1.00 88.25 749 TYR A O 1
ATOM 5812 N N . ALA A 1 750 ? -6.693 15.072 16.604 1.00 87.12 750 ALA A N 1
ATOM 5813 C CA . ALA A 1 750 ? -8.021 14.494 16.416 1.00 87.12 750 ALA A CA 1
ATOM 5814 C C . ALA A 1 750 ? -8.989 14.921 17.529 1.00 87.12 750 ALA A C 1
ATOM 5816 O O . ALA A 1 750 ? -10.126 15.298 17.237 1.00 87.12 750 ALA A O 1
ATOM 5817 N N . LYS A 1 751 ? -8.535 14.925 18.790 1.00 88.94 751 LYS A N 1
ATOM 5818 C CA . LYS A 1 751 ? -9.302 15.392 19.950 1.00 88.94 751 LYS A CA 1
ATOM 5819 C C . LYS A 1 751 ? -9.735 16.846 19.782 1.00 88.94 751 LYS A C 1
ATOM 5821 O O . LYS A 1 751 ? -10.913 17.150 19.978 1.00 88.94 751 LYS A O 1
ATOM 5826 N N . GLU A 1 752 ? -8.811 17.728 19.403 1.00 87.19 752 GLU A N 1
ATOM 5827 C CA . GLU A 1 752 ? -9.092 19.152 19.192 1.00 87.19 752 GLU A CA 1
ATOM 5828 C C . GLU A 1 752 ? -10.008 19.388 17.983 1.00 87.19 752 GLU A C 1
ATOM 5830 O O . GLU A 1 752 ? -10.967 20.157 18.071 1.00 87.19 752 GLU A O 1
ATOM 5835 N N . THR A 1 753 ? -9.758 18.692 16.870 1.00 87.75 753 THR A N 1
ATOM 5836 C CA . THR A 1 753 ? -10.488 18.880 15.606 1.00 87.75 753 THR A CA 1
ATOM 5837 C C . THR A 1 753 ? -11.916 18.341 15.668 1.00 87.75 753 THR A C 1
ATOM 5839 O O . THR A 1 753 ? -12.849 18.987 15.187 1.00 87.75 753 THR A O 1
ATOM 5842 N N . LEU A 1 754 ? -12.105 17.160 16.264 1.00 88.94 754 LEU A N 1
ATOM 5843 C CA . LEU A 1 754 ? -13.416 16.523 16.415 1.00 88.94 754 LEU A CA 1
ATOM 5844 C C . LEU A 1 754 ? -14.159 16.983 17.680 1.00 88.94 754 LEU A C 1
ATOM 5846 O O . LEU A 1 754 ? -15.329 16.639 17.848 1.00 88.94 754 LEU A O 1
ATOM 5850 N N . ALA A 1 755 ? -13.503 17.767 18.544 1.00 88.12 755 ALA A N 1
ATOM 5851 C CA . ALA A 1 755 ? -14.017 18.229 19.833 1.00 88.12 755 ALA A CA 1
ATOM 5852 C C . ALA A 1 755 ? -14.509 17.077 20.735 1.00 88.12 755 ALA A C 1
ATOM 5854 O O . ALA A 1 755 ? -15.571 17.159 21.356 1.00 88.12 755 ALA A O 1
ATOM 5855 N N . VAL A 1 756 ? -13.737 15.986 20.795 1.00 86.56 756 VAL A N 1
ATOM 5856 C CA . VAL A 1 756 ? -14.069 14.796 21.598 1.00 86.56 756 VAL A CA 1
ATOM 5857 C C . VAL A 1 756 ? -13.496 14.962 23.003 1.00 86.56 756 VAL A C 1
ATOM 5859 O O . VAL A 1 756 ? -12.402 14.494 23.311 1.00 86.56 756 VAL A O 1
ATOM 5862 N N . GLU A 1 757 ? -14.235 15.646 23.874 1.00 82.81 757 GLU A N 1
ATOM 5863 C CA . GLU A 1 757 ? -13.811 15.902 25.260 1.00 82.81 757 GLU A CA 1
ATOM 5864 C C . GLU A 1 757 ? -13.566 14.608 26.052 1.00 82.81 757 GLU A C 1
ATOM 5866 O O . GLU A 1 757 ? -12.714 14.590 26.932 1.00 82.81 757 GLU A O 1
ATOM 5871 N N . GLN A 1 758 ? -14.246 13.515 25.690 1.00 84.50 758 GLN A N 1
ATOM 5872 C CA . GLN A 1 758 ? -14.157 12.207 26.347 1.00 84.50 758 GLN A CA 1
ATOM 5873 C C . GLN A 1 758 ? -12.859 11.443 26.047 1.00 84.50 758 GLN A C 1
ATOM 5875 O O . GLN A 1 758 ? -12.566 10.459 26.722 1.00 84.50 758 GLN A O 1
ATOM 5880 N N . LEU A 1 759 ? -12.087 11.842 25.035 1.00 87.75 759 LEU A N 1
ATOM 5881 C CA . LEU A 1 759 ? -10.837 11.164 24.705 1.00 87.75 759 LEU A CA 1
ATOM 5882 C C . LEU A 1 759 ? -9.729 11.667 25.633 1.00 87.75 759 LEU A C 1
ATOM 5884 O O . LEU A 1 759 ? -9.385 12.852 25.617 1.00 87.75 759 LEU A O 1
ATOM 5888 N N . TYR A 1 760 ? -9.146 10.781 26.434 1.00 89.69 760 TYR A N 1
ATOM 5889 C CA . TYR A 1 760 ? -7.896 11.071 27.131 1.00 89.69 760 TYR A CA 1
ATOM 5890 C C . TYR A 1 760 ? -6.746 10.656 26.223 1.00 89.69 760 TYR A C 1
ATOM 5892 O O . TYR A 1 760 ? -6.775 9.549 25.697 1.00 89.69 760 TYR A O 1
ATOM 5900 N N . VAL A 1 761 ? -5.767 11.538 26.018 1.00 89.88 761 VAL A N 1
ATOM 5901 C CA . VAL A 1 761 ? -4.570 11.212 25.236 1.00 89.88 761 VAL A CA 1
ATOM 5902 C C . VAL A 1 761 ? -3.429 10.944 26.221 1.00 89.88 761 VAL A C 1
ATOM 5904 O O . VAL A 1 761 ? -3.015 11.883 26.905 1.00 89.88 761 VAL A O 1
ATOM 5907 N N . PRO A 1 762 ? -2.967 9.688 26.347 1.00 88.44 762 PRO A N 1
ATOM 5908 C CA . PRO A 1 762 ? -1.856 9.326 27.219 1.00 88.44 762 PRO A CA 1
ATOM 5909 C C . PRO A 1 762 ? -0.529 9.954 26.812 1.00 88.44 762 PRO A C 1
ATOM 5911 O O . PRO A 1 762 ? -0.325 10.354 25.664 1.00 88.44 762 PRO A O 1
ATOM 5914 N N . SER A 1 763 ? 0.408 9.964 27.760 1.00 86.25 763 SER A N 1
ATOM 5915 C CA . SER A 1 763 ? 1.784 10.400 27.509 1.00 86.25 763 SER A CA 1
ATOM 5916 C C . SER A 1 763 ? 2.540 9.527 26.495 1.00 86.25 763 SER A C 1
ATOM 5918 O O . SER A 1 763 ? 3.344 10.053 25.728 1.00 86.25 763 SER A O 1
ATOM 5920 N N . GLU A 1 764 ? 2.251 8.225 26.452 1.00 84.12 764 GLU A N 1
ATOM 5921 C CA . GLU A 1 764 ? 2.759 7.271 25.461 1.00 84.12 764 GLU A CA 1
ATOM 5922 C C . GLU A 1 764 ? 1.575 6.547 24.807 1.00 84.12 764 GLU A C 1
ATOM 5924 O O . GLU A 1 764 ? 0.716 6.002 25.502 1.00 84.12 764 GLU A O 1
ATOM 5929 N N . VAL A 1 765 ? 1.522 6.547 23.474 1.00 87.50 765 VAL A N 1
ATOM 5930 C CA . VAL A 1 765 ? 0.437 5.944 22.690 1.00 87.50 765 VAL A CA 1
ATOM 5931 C C . VAL A 1 765 ? 1.034 4.976 21.680 1.00 87.50 765 VAL A C 1
ATOM 5933 O O . VAL A 1 765 ? 1.893 5.364 20.893 1.00 87.50 765 VAL A O 1
ATOM 5936 N N . ASP A 1 766 ? 0.535 3.743 21.681 1.00 88.06 766 ASP A N 1
ATOM 5937 C CA . ASP A 1 766 ? 0.827 2.726 20.671 1.00 88.06 766 ASP A CA 1
ATOM 5938 C C . ASP A 1 766 ? -0.449 2.496 19.854 1.00 88.06 766 ASP A C 1
ATOM 5940 O O . ASP A 1 766 ? -1.273 1.632 20.167 1.00 88.06 766 ASP A O 1
ATOM 5944 N N . LEU A 1 767 ? -0.638 3.324 18.819 1.00 87.75 767 LEU A N 1
ATOM 5945 C CA . LEU A 1 767 ? -1.839 3.262 17.983 1.00 87.75 767 LEU A CA 1
ATOM 5946 C C . LEU A 1 767 ? -1.964 1.924 17.259 1.00 87.75 767 LEU A C 1
ATOM 5948 O O . LEU A 1 767 ? -3.088 1.490 17.021 1.00 87.75 767 LEU A O 1
ATOM 5952 N N . GLY A 1 768 ? -0.846 1.269 16.930 1.00 86.75 768 GLY A N 1
ATOM 5953 C CA . GLY A 1 768 ? -0.856 -0.065 16.337 1.00 86.75 768 GLY A CA 1
ATOM 5954 C C . GLY A 1 768 ? -1.548 -1.055 17.271 1.00 86.75 768 GLY A C 1
ATOM 5955 O O . GLY A 1 768 ? -2.567 -1.640 16.908 1.00 86.75 768 GLY A O 1
ATOM 5956 N N . ARG A 1 769 ? -1.071 -1.161 18.518 1.00 85.88 769 ARG A N 1
ATOM 5957 C CA . ARG A 1 769 ? -1.678 -2.029 19.541 1.00 85.88 769 ARG A CA 1
ATOM 5958 C C . ARG A 1 769 ? -3.114 -1.632 19.881 1.00 85.88 769 ARG A C 1
ATOM 5960 O O . ARG A 1 769 ? -3.967 -2.509 20.042 1.00 85.88 769 ARG A O 1
ATOM 5967 N N . ASP A 1 770 ? -3.404 -0.339 20.011 1.00 89.44 770 ASP A N 1
ATOM 5968 C CA . ASP A 1 770 ? -4.748 0.143 20.346 1.00 89.44 770 ASP A CA 1
ATOM 5969 C C . ASP A 1 770 ? -5.762 -0.189 19.236 1.00 89.44 770 ASP A C 1
ATOM 5971 O O . ASP A 1 770 ? -6.863 -0.668 19.527 1.00 89.44 770 ASP A O 1
ATOM 5975 N N . VAL A 1 771 ? -5.385 -0.013 17.963 1.00 89.75 771 VAL A N 1
ATOM 5976 C CA . VAL A 1 771 ? -6.209 -0.402 16.809 1.00 89.75 771 VAL A CA 1
ATOM 5977 C C . VAL A 1 771 ? -6.376 -1.918 16.752 1.00 89.75 771 VAL A C 1
ATOM 5979 O O . VAL A 1 771 ? -7.512 -2.381 16.660 1.00 89.75 771 VAL A O 1
ATOM 5982 N N . SER A 1 772 ? -5.298 -2.695 16.894 1.00 89.94 772 SER A N 1
ATOM 5983 C CA . SER A 1 772 ? -5.359 -4.163 16.951 1.00 89.94 772 SER A CA 1
ATOM 5984 C C . SER A 1 772 ? -6.298 -4.663 18.049 1.00 89.94 772 SER A C 1
ATOM 5986 O O . SER A 1 772 ? -7.092 -5.578 17.829 1.00 89.94 772 SER A O 1
ATOM 5988 N N . SER A 1 773 ? -6.301 -4.003 19.211 1.00 91.31 773 SER A N 1
ATOM 5989 C CA . SER A 1 773 ? -7.197 -4.348 20.318 1.00 91.31 773 SER A CA 1
ATOM 5990 C C . SER A 1 773 ? -8.677 -4.151 19.948 1.00 91.31 773 SER A C 1
ATOM 5992 O O . SER A 1 773 ? -9.528 -4.994 20.242 1.00 91.31 773 SER A O 1
ATOM 5994 N N . ILE A 1 774 ? -8.999 -3.045 19.266 1.00 91.31 774 ILE A N 1
ATOM 5995 C CA . ILE A 1 774 ? -10.360 -2.727 18.798 1.00 91.31 774 ILE A CA 1
ATOM 5996 C C . ILE A 1 774 ? -10.788 -3.662 17.658 1.00 91.31 774 ILE A C 1
ATOM 5998 O O . ILE A 1 774 ? -11.943 -4.107 17.619 1.00 91.31 774 ILE A O 1
ATOM 6002 N N . LEU A 1 775 ? -9.875 -3.977 16.737 1.00 92.81 775 LEU A N 1
ATOM 6003 C CA . LEU A 1 775 ? -10.113 -4.924 15.649 1.00 92.81 775 LEU A CA 1
ATOM 6004 C C . LEU A 1 775 ? -10.378 -6.326 16.195 1.00 92.81 775 LEU A C 1
ATOM 6006 O O . LEU A 1 775 ? -11.350 -6.951 15.774 1.00 92.81 775 LEU A O 1
ATOM 6010 N N . GLY A 1 776 ? -9.609 -6.773 17.188 1.00 92.75 776 GLY A N 1
ATOM 6011 C CA . GLY A 1 776 ? -9.802 -8.066 17.839 1.00 92.75 776 GLY A CA 1
ATOM 6012 C C . GLY A 1 776 ? -11.132 -8.155 18.564 1.00 92.75 776 GLY A C 1
ATOM 6013 O O . GLY A 1 776 ? -11.891 -9.102 18.344 1.00 92.75 776 GLY A O 1
ATOM 6014 N N . LEU A 1 777 ? -11.485 -7.126 19.338 1.00 93.12 777 LEU A N 1
ATOM 6015 C CA . LEU A 1 777 ? -12.804 -7.024 19.961 1.00 93.12 777 LEU A CA 1
ATOM 6016 C C . LEU A 1 777 ? -13.931 -7.173 18.924 1.00 93.12 777 LEU A C 1
ATOM 6018 O O . LEU A 1 777 ? -14.871 -7.950 19.115 1.00 93.12 777 LEU A O 1
ATOM 6022 N N . SER A 1 778 ? -13.811 -6.450 17.808 1.00 93.12 778 SER A N 1
ATOM 6023 C CA . SER A 1 778 ? -14.792 -6.458 16.721 1.00 93.12 778 SER A CA 1
ATOM 6024 C C . SER A 1 778 ? -14.847 -7.812 16.011 1.00 93.12 778 SER A C 1
ATOM 6026 O O . SER A 1 778 ? -15.937 -8.314 15.738 1.00 93.12 778 SER A O 1
ATOM 6028 N N . TYR A 1 779 ? -13.695 -8.434 15.754 1.00 95.25 779 TYR A N 1
ATOM 6029 C CA . TYR A 1 779 ? -13.583 -9.723 15.080 1.00 95.25 779 TYR A CA 1
ATOM 6030 C C . TYR A 1 779 ? -14.185 -10.852 15.911 1.00 95.25 779 TYR A C 1
ATOM 6032 O O . TYR A 1 779 ? -14.990 -11.612 15.384 1.00 95.25 779 TYR A O 1
ATOM 6040 N N . TYR A 1 780 ? -13.881 -10.955 17.210 1.00 94.75 780 TYR A N 1
ATOM 6041 C CA . TYR A 1 780 ? -14.447 -12.021 18.047 1.00 94.75 780 TYR A CA 1
ATOM 6042 C C . TYR A 1 780 ? -15.959 -11.857 18.259 1.00 94.75 780 TYR A C 1
ATOM 6044 O O . TYR A 1 780 ? -16.685 -12.855 18.246 1.00 94.75 780 TYR A O 1
ATOM 6052 N N . ALA A 1 781 ? -16.464 -10.620 18.349 1.00 93.56 781 ALA A N 1
ATOM 6053 C CA . ALA A 1 781 ? -17.905 -10.359 18.350 1.00 93.56 781 ALA A CA 1
ATOM 6054 C C . ALA A 1 781 ? -18.571 -10.736 17.013 1.00 93.56 781 ALA A C 1
ATOM 6056 O O . ALA A 1 781 ? -19.612 -11.406 16.992 1.00 93.56 781 ALA A O 1
ATOM 6057 N N . ALA A 1 782 ? -17.959 -10.363 15.886 1.00 94.50 782 ALA A N 1
ATOM 6058 C CA . ALA A 1 782 ? -18.429 -10.730 14.554 1.00 94.50 782 ALA A CA 1
ATOM 6059 C C . ALA A 1 782 ? -18.392 -12.247 14.338 1.00 94.50 782 ALA A C 1
ATOM 6061 O O . ALA A 1 782 ? -19.342 -12.820 13.810 1.00 94.50 782 ALA A O 1
ATOM 6062 N N . LYS A 1 783 ? -17.326 -12.907 14.795 1.00 95.12 783 LYS A N 1
ATOM 6063 C CA . LYS A 1 783 ? -17.116 -14.350 14.696 1.00 95.12 783 LYS A CA 1
ATOM 6064 C C . LYS A 1 783 ? -18.175 -15.120 15.464 1.00 95.12 783 LYS A C 1
ATOM 6066 O O . LYS A 1 783 ? -18.777 -16.035 14.912 1.00 95.12 783 LYS A O 1
ATOM 6071 N N . TYR A 1 784 ? -18.459 -14.710 16.696 1.00 94.19 784 TYR A N 1
ATOM 6072 C CA . TYR A 1 784 ? -19.538 -15.302 17.476 1.00 94.19 784 TYR A CA 1
ATOM 6073 C C . TYR A 1 784 ? -20.897 -15.141 16.780 1.00 94.19 784 TYR A C 1
ATOM 6075 O O . TYR A 1 784 ? -21.661 -16.101 16.673 1.00 94.19 784 TYR A O 1
ATOM 6083 N N . THR A 1 785 ? -21.169 -13.954 16.230 1.00 92.81 785 THR A N 1
ATOM 6084 C CA . THR A 1 785 ? -22.390 -13.680 15.454 1.00 92.81 785 THR A CA 1
ATOM 6085 C C . THR A 1 785 ? -22.475 -14.569 14.206 1.00 92.81 785 THR A C 1
ATOM 6087 O O . THR A 1 785 ? -23.529 -15.121 13.896 1.00 92.81 785 THR A O 1
ATOM 6090 N N . TYR A 1 786 ? -21.359 -14.746 13.493 1.00 92.94 786 TYR A N 1
ATOM 6091 C CA . TYR A 1 786 ? -21.261 -15.589 12.303 1.00 92.94 786 TYR A CA 1
ATOM 6092 C C . TYR A 1 786 ? -21.494 -17.063 12.624 1.00 92.94 786 TYR A C 1
ATOM 6094 O O . TYR A 1 786 ? -22.277 -17.716 11.931 1.00 92.94 786 TYR A O 1
ATOM 6102 N N . ASP A 1 787 ? -20.829 -17.577 13.657 1.00 93.00 787 ASP A N 1
ATOM 6103 C CA . ASP A 1 787 ? -20.851 -18.990 14.034 1.00 93.00 787 ASP A CA 1
ATOM 6104 C C . ASP A 1 787 ? -22.247 -19.419 14.531 1.00 93.00 787 ASP A C 1
ATOM 6106 O O . ASP A 1 787 ? -22.667 -20.539 14.246 1.00 93.00 787 ASP A O 1
ATOM 6110 N N . ASN A 1 788 ? -23.007 -18.510 15.157 1.00 91.62 788 ASN A N 1
ATOM 6111 C CA . ASN A 1 788 ? -24.362 -18.769 15.665 1.00 91.62 788 ASN A CA 1
ATOM 6112 C C . ASN A 1 788 ? -25.494 -18.400 14.684 1.00 91.62 788 ASN A C 1
ATOM 6114 O O . ASN A 1 788 ? -26.662 -18.656 14.966 1.00 91.62 788 ASN A O 1
ATOM 6118 N N . ARG A 1 789 ? -25.205 -17.823 13.508 1.00 86.81 789 ARG A N 1
ATOM 6119 C CA . ARG A 1 789 ? -26.248 -17.295 12.595 1.00 86.81 789 ARG A CA 1
ATOM 6120 C C . ARG A 1 789 ? -27.278 -18.321 12.107 1.00 86.81 789 ARG A C 1
ATOM 6122 O O . ARG A 1 789 ? -28.333 -17.939 11.619 1.00 86.81 789 ARG A O 1
ATOM 6129 N N . LEU A 1 790 ? -26.934 -19.612 12.125 1.00 87.12 790 LEU A N 1
ATOM 6130 C CA . LEU A 1 790 ? -27.810 -20.698 11.662 1.00 87.12 790 LEU A CA 1
ATOM 6131 C C . LEU A 1 790 ? -28.682 -21.276 12.783 1.00 87.12 790 LEU A C 1
ATOM 6133 O O . LEU A 1 790 ? -29.605 -22.035 12.485 1.00 87.12 790 LEU A O 1
ATOM 6137 N N . ASP A 1 791 ? -28.380 -20.934 14.036 1.00 87.88 791 ASP A N 1
ATOM 6138 C CA . ASP A 1 791 ? -29.069 -21.447 15.219 1.00 87.88 791 ASP A CA 1
ATOM 6139 C C . ASP A 1 791 ? -30.273 -20.574 15.623 1.00 87.88 791 ASP A C 1
ATOM 6141 O O . ASP A 1 791 ? -31.106 -21.014 16.417 1.00 87.88 791 ASP A O 1
ATOM 6145 N N . TYR A 1 792 ? -30.409 -19.382 15.027 1.00 85.88 792 TYR A N 1
ATOM 6146 C CA . TYR A 1 792 ? -31.448 -18.389 15.319 1.00 85.88 792 TYR A CA 1
ATOM 6147 C C . TYR A 1 792 ? -32.172 -17.923 14.042 1.00 85.88 792 TYR A C 1
ATOM 6149 O O . TYR A 1 792 ? -31.598 -17.940 12.953 1.00 85.88 792 TYR A O 1
ATOM 6157 N N . ASP A 1 793 ? -33.435 -17.491 14.164 1.00 83.12 793 ASP A N 1
ATOM 6158 C CA . ASP A 1 793 ? -34.251 -17.039 13.019 1.00 83.12 793 ASP A CA 1
ATOM 6159 C C . ASP A 1 793 ? -33.887 -15.610 12.556 1.00 83.12 793 ASP A C 1
ATOM 6161 O O . ASP A 1 793 ? -34.153 -15.230 11.412 1.00 83.12 793 ASP A O 1
ATOM 6165 N N . SER A 1 794 ? -33.281 -14.815 13.443 1.00 85.06 794 SER A N 1
ATOM 6166 C CA . SER A 1 794 ? -32.783 -13.461 13.190 1.00 85.06 794 SER A CA 1
ATOM 6167 C C . SER A 1 794 ? -31.496 -13.211 13.976 1.00 85.06 794 SER A C 1
ATOM 6169 O O . SER A 1 794 ? -31.312 -13.739 15.073 1.00 85.06 794 SER A O 1
ATOM 6171 N N . TYR A 1 795 ? -30.631 -12.344 13.444 1.00 84.19 795 TYR A N 1
ATOM 6172 C CA . TYR A 1 795 ? -29.435 -11.871 14.139 1.00 84.19 795 TYR A CA 1
ATOM 6173 C C . TYR A 1 795 ? -29.748 -11.153 15.460 1.00 84.19 795 TYR A C 1
ATOM 6175 O O . TYR A 1 795 ? -28.919 -11.155 16.366 1.00 84.19 795 TYR A O 1
ATOM 6183 N N . GLU A 1 796 ? -30.939 -10.562 15.597 1.00 81.94 796 GLU A N 1
ATOM 6184 C CA . GLU A 1 796 ? -31.352 -9.893 16.834 1.00 81.94 796 GLU A CA 1
ATOM 6185 C C . GLU A 1 796 ? -31.655 -10.876 17.975 1.00 81.94 796 GLU A C 1
ATOM 6187 O O . GLU A 1 796 ? -31.691 -10.456 19.128 1.00 81.94 796 GLU A O 1
ATOM 6192 N N . GLU A 1 797 ? -31.861 -12.163 17.675 1.00 86.69 797 GLU A N 1
ATOM 6193 C CA . GLU A 1 797 ? -32.173 -13.204 18.664 1.00 86.69 797 GLU A CA 1
ATOM 6194 C C . GLU A 1 797 ? -30.932 -13.922 19.206 1.00 86.69 797 GLU A C 1
ATOM 6196 O O . GLU A 1 797 ? -31.057 -14.705 20.145 1.00 86.69 797 GLU A O 1
ATOM 6201 N N . ILE A 1 798 ? -29.749 -13.671 18.631 1.00 89.62 798 ILE A N 1
ATOM 6202 C CA . ILE A 1 798 ? -28.501 -14.302 19.070 1.00 89.62 798 ILE A CA 1
ATOM 6203 C C . ILE A 1 798 ? -28.216 -13.887 20.515 1.00 89.62 798 ILE A C 1
ATOM 6205 O O . ILE A 1 798 ? -28.097 -12.698 20.814 1.00 89.62 798 ILE A O 1
ATOM 6209 N N . ASP A 1 799 ? -28.087 -14.873 21.400 1.00 90.06 799 ASP A N 1
ATOM 6210 C CA . ASP A 1 799 ? -27.711 -14.656 22.793 1.00 90.06 799 ASP A CA 1
ATOM 6211 C C . ASP A 1 799 ? -26.200 -14.428 22.918 1.00 90.06 799 ASP A C 1
ATOM 6213 O O . ASP A 1 799 ? -25.405 -15.310 22.585 1.00 90.06 799 ASP A O 1
ATOM 6217 N N . PHE A 1 800 ? -25.795 -13.251 23.400 1.00 91.50 800 PHE A N 1
ATOM 6218 C CA . PHE A 1 800 ? -24.391 -12.878 23.575 1.00 91.50 800 PHE A CA 1
ATOM 6219 C C . PHE A 1 800 ? -23.837 -13.172 24.977 1.00 91.50 800 PHE A C 1
ATOM 6221 O O . PHE A 1 800 ? -22.648 -12.943 25.195 1.00 91.50 800 PHE A O 1
ATOM 6228 N N . ALA A 1 801 ? -24.626 -13.704 25.919 1.00 90.69 801 ALA A N 1
ATOM 6229 C CA . ALA A 1 801 ? -24.117 -14.041 27.252 1.00 90.69 801 ALA A CA 1
ATOM 6230 C C . ALA A 1 801 ? -22.896 -14.995 27.216 1.00 90.69 801 ALA A C 1
ATOM 6232 O O . ALA A 1 801 ? -21.902 -14.686 27.883 1.00 90.69 801 ALA A O 1
ATOM 6233 N N . PRO A 1 802 ? -22.863 -16.053 26.370 1.00 92.44 802 PRO A N 1
ATOM 6234 C CA . PRO A 1 802 ? -21.675 -16.902 26.230 1.00 92.44 802 PRO A CA 1
ATOM 6235 C C . PRO A 1 802 ? -20.442 -16.161 25.685 1.00 92.44 802 PRO A C 1
ATOM 6237 O O . PRO A 1 802 ? -19.314 -16.472 26.061 1.00 92.44 802 PRO A O 1
ATOM 6240 N N . LEU A 1 803 ? -20.626 -15.147 24.827 1.00 93.31 803 LEU A N 1
ATOM 6241 C CA . LEU A 1 803 ? -19.517 -14.314 24.343 1.00 93.31 803 LEU A CA 1
ATOM 6242 C C . LEU A 1 803 ? -18.917 -13.475 25.479 1.00 93.31 803 LEU A C 1
ATOM 6244 O O . LEU A 1 803 ? -17.700 -13.333 25.564 1.00 93.31 803 LEU A O 1
ATOM 6248 N N . LEU A 1 804 ? -19.755 -12.946 26.376 1.00 91.69 804 LEU A N 1
ATOM 6249 C CA . LEU A 1 804 ? -19.291 -12.192 27.545 1.00 91.69 804 LEU A CA 1
ATOM 6250 C C . LEU A 1 804 ? -18.547 -13.073 28.559 1.00 91.69 804 LEU A C 1
ATOM 6252 O O . LEU A 1 804 ? -17.747 -12.546 29.335 1.00 91.69 804 LEU A O 1
ATOM 6256 N N . ALA A 1 805 ? -18.776 -14.390 28.544 1.00 89.50 805 ALA A N 1
ATOM 6257 C CA . ALA A 1 805 ? -18.035 -15.378 29.326 1.00 89.50 805 ALA A CA 1
ATOM 6258 C C . ALA A 1 805 ? -16.710 -15.820 28.661 1.00 89.50 805 ALA A C 1
ATOM 6260 O O . ALA A 1 805 ? -15.819 -16.332 29.347 1.00 89.50 805 ALA A O 1
ATOM 6261 N N . ASP A 1 806 ? -16.541 -15.610 27.348 1.00 92.19 806 ASP A N 1
ATOM 6262 C CA . ASP A 1 806 ? -15.369 -16.068 26.596 1.00 92.19 806 ASP A CA 1
ATOM 6263 C C . ASP A 1 806 ? -14.077 -15.349 27.019 1.00 92.19 806 ASP A C 1
ATOM 6265 O O . ASP A 1 806 ? -13.963 -14.121 27.015 1.00 92.19 806 ASP A O 1
ATOM 6269 N N . THR A 1 807 ? -13.049 -16.130 27.360 1.00 91.06 807 THR A N 1
ATOM 6270 C CA . THR A 1 807 ? -11.786 -15.589 27.881 1.00 91.06 807 THR A CA 1
ATOM 6271 C C . THR A 1 807 ? -10.983 -14.807 26.845 1.00 91.06 807 THR A C 1
ATOM 6273 O O . THR A 1 807 ? -10.234 -13.905 27.219 1.00 91.06 807 THR A O 1
ATOM 6276 N N . THR A 1 808 ? -11.108 -15.145 25.559 1.00 91.38 808 THR A N 1
ATOM 6277 C CA . THR A 1 808 ? -10.363 -14.472 24.492 1.00 91.38 808 THR A CA 1
ATOM 6278 C C . THR A 1 808 ? -11.004 -13.132 24.167 1.00 91.38 808 THR A C 1
ATOM 6280 O O . THR A 1 808 ? -10.303 -12.124 24.180 1.00 91.38 808 THR A O 1
ATOM 6283 N N . PHE A 1 809 ? -12.325 -13.082 23.991 1.00 92.88 809 PHE A N 1
ATOM 6284 C CA . PHE A 1 809 ? -13.076 -11.836 23.845 1.00 92.88 809 PHE A CA 1
ATOM 6285 C C . PHE A 1 809 ? -12.815 -10.888 25.023 1.00 92.88 809 PHE A C 1
ATOM 6287 O O . PHE A 1 809 ? -12.451 -9.728 24.830 1.00 92.88 809 PHE A O 1
ATOM 6294 N N . ARG A 1 810 ? -12.874 -11.412 26.255 1.00 91.94 810 ARG A N 1
ATOM 6295 C CA . ARG A 1 810 ? -12.550 -10.657 27.474 1.00 91.94 810 ARG A CA 1
ATOM 6296 C C . ARG A 1 810 ? -11.147 -10.064 27.480 1.00 91.94 810 ARG A C 1
ATOM 6298 O O . ARG A 1 810 ? -10.972 -8.975 28.011 1.00 91.94 810 ARG A O 1
ATOM 6305 N N . SER A 1 811 ? -10.152 -10.742 26.907 1.00 93.44 811 SER A N 1
ATOM 6306 C CA . SER A 1 811 ? -8.762 -10.263 26.919 1.00 93.44 811 SER A CA 1
ATOM 6307 C C . SER A 1 811 ? -8.546 -8.935 26.178 1.00 93.44 811 SER A C 1
ATOM 6309 O O . SER A 1 811 ? -7.562 -8.259 26.461 1.00 93.44 811 SER A O 1
ATOM 6311 N N . TYR A 1 812 ? -9.465 -8.548 25.284 1.00 92.81 812 TYR A N 1
ATOM 6312 C CA . TYR A 1 812 ? -9.445 -7.260 24.577 1.00 92.81 812 TYR A CA 1
ATOM 6313 C C . TYR A 1 812 ? -10.075 -6.111 25.385 1.00 92.81 812 TYR A C 1
ATOM 6315 O O . TYR A 1 812 ? -9.810 -4.942 25.112 1.00 92.81 812 TYR A O 1
ATOM 6323 N N . LEU A 1 813 ? -10.898 -6.432 26.391 1.00 91.25 813 LEU A N 1
ATOM 6324 C CA . LEU A 1 813 ? -11.543 -5.466 27.295 1.00 91.25 813 LEU A CA 1
ATOM 6325 C C . LEU A 1 813 ? -10.898 -5.420 28.684 1.00 91.25 813 LEU A C 1
ATOM 6327 O O . LEU A 1 813 ? -11.126 -4.470 29.425 1.00 91.25 813 LEU A O 1
ATOM 6331 N N . LEU A 1 814 ? -10.141 -6.455 29.052 1.00 91.56 814 LEU A N 1
ATOM 6332 C CA . LEU A 1 814 ? -9.542 -6.649 30.369 1.00 91.56 814 LEU A CA 1
ATOM 6333 C C . LEU A 1 814 ? -8.020 -6.764 30.263 1.00 91.56 814 LEU A C 1
ATOM 6335 O O . LEU A 1 814 ? -7.489 -7.428 29.370 1.00 91.56 814 LEU A O 1
ATOM 6339 N N . SER A 1 815 ? -7.313 -6.202 31.241 1.00 90.50 815 SER A N 1
ATOM 6340 C CA . SER A 1 815 ? -5.881 -6.426 31.407 1.00 90.50 815 SER A CA 1
ATOM 6341 C C . SER A 1 815 ? -5.641 -7.873 31.841 1.00 90.50 815 SER A C 1
ATOM 6343 O O . SER A 1 815 ? -6.056 -8.326 32.913 1.00 90.50 815 SER A O 1
ATOM 6345 N N . THR A 1 816 ? -5.015 -8.640 30.949 1.00 88.94 816 THR A N 1
ATOM 6346 C CA . THR A 1 816 ? -4.722 -10.069 31.108 1.00 88.94 816 THR A CA 1
ATOM 6347 C C . THR A 1 816 ? -3.276 -10.353 30.717 1.00 88.94 816 THR A C 1
ATOM 6349 O O . THR A 1 816 ? -2.610 -9.525 30.104 1.00 88.94 816 THR A O 1
ATOM 6352 N N . ALA A 1 817 ? -2.787 -11.562 31.012 1.00 85.56 817 ALA A N 1
ATOM 6353 C CA . ALA A 1 817 ? -1.428 -11.974 30.651 1.00 85.56 817 ALA A CA 1
ATOM 6354 C C . ALA A 1 817 ? -1.152 -12.003 29.133 1.00 85.56 817 ALA A C 1
ATOM 6356 O O . ALA A 1 817 ? 0.010 -12.078 28.745 1.00 85.56 817 ALA A O 1
ATOM 6357 N N . SER A 1 818 ? -2.195 -11.988 28.297 1.00 81.94 818 SER A N 1
ATOM 6358 C CA . SER A 1 818 ? -2.061 -11.898 26.839 1.00 81.94 818 SER A CA 1
ATOM 6359 C C . SER A 1 818 ? -1.852 -10.466 26.346 1.00 81.94 818 SER A C 1
ATOM 6361 O O . SER A 1 818 ? -1.437 -10.300 25.211 1.00 81.94 818 SER A O 1
ATOM 6363 N N . GLU A 1 819 ? -2.120 -9.451 27.178 1.00 84.50 819 GLU A N 1
ATOM 6364 C CA . GLU A 1 819 ? -1.918 -8.034 26.839 1.00 84.50 819 GLU A CA 1
ATOM 6365 C C . GLU A 1 819 ? -2.679 -7.537 25.588 1.00 84.50 819 GLU A C 1
ATOM 6367 O O . GLU A 1 819 ? -2.297 -6.553 24.969 1.00 84.50 819 GLU A O 1
ATOM 6372 N N . ASN A 1 820 ? -3.819 -8.151 25.264 1.00 89.69 820 ASN A N 1
ATOM 6373 C CA . ASN A 1 820 ? -4.633 -7.811 24.085 1.00 89.69 820 ASN A CA 1
ATOM 6374 C C . ASN A 1 820 ? -5.484 -6.530 24.228 1.00 89.69 820 ASN A C 1
ATOM 6376 O O . ASN A 1 820 ? -6.250 -6.204 23.327 1.00 89.69 820 ASN A O 1
ATOM 6380 N N . HIS A 1 821 ? -5.439 -5.850 25.372 1.00 89.75 821 HIS A N 1
ATOM 6381 C CA . HIS A 1 821 ? -6.278 -4.684 25.645 1.00 89.75 821 HIS A CA 1
ATOM 6382 C C . HIS A 1 821 ? -5.616 -3.384 25.171 1.00 89.75 821 HIS A C 1
ATOM 6384 O O . HIS A 1 821 ? -4.386 -3.262 25.152 1.00 89.75 821 HIS A O 1
ATOM 6390 N N . SER A 1 822 ? -6.460 -2.393 24.871 1.00 90.69 822 SER A N 1
ATOM 6391 C CA . SER A 1 822 ? -6.038 -1.031 24.540 1.00 90.69 822 SER A CA 1
ATOM 6392 C C . SER A 1 822 ? -5.794 -0.214 25.808 1.00 90.69 822 SER A C 1
ATOM 6394 O O . SER A 1 822 ? -6.704 -0.012 26.621 1.00 90.69 822 SER A O 1
ATOM 6396 N N . ASN A 1 823 ? -4.580 0.319 25.937 1.00 89.19 823 ASN A N 1
ATOM 6397 C CA . ASN A 1 823 ? -4.229 1.230 27.025 1.00 89.19 823 ASN A CA 1
ATOM 6398 C C . ASN A 1 823 ? -4.973 2.559 26.872 1.00 89.19 823 ASN A C 1
ATOM 6400 O O . ASN A 1 823 ? -5.475 3.099 27.860 1.00 89.19 823 ASN A O 1
ATOM 6404 N N . LEU A 1 824 ? -5.124 3.042 25.633 1.00 89.81 824 LEU A N 1
ATOM 6405 C CA . LEU A 1 824 ? -5.873 4.258 25.326 1.00 89.81 824 LEU A CA 1
ATOM 6406 C C . LEU A 1 824 ? -7.319 4.181 25.832 1.00 89.81 824 LEU A C 1
ATOM 6408 O O . LEU A 1 824 ? -7.799 5.121 26.478 1.00 89.81 824 LEU A O 1
ATOM 6412 N N . LEU A 1 825 ? -8.004 3.055 25.589 1.00 88.25 825 LEU A N 1
ATOM 6413 C CA . LEU A 1 825 ? -9.363 2.828 26.085 1.00 88.25 825 LEU A CA 1
ATOM 6414 C C . LEU A 1 825 ? -9.405 2.818 27.615 1.00 88.25 825 LEU A C 1
ATOM 6416 O O . LEU A 1 825 ? -10.261 3.484 28.194 1.00 88.25 825 LEU A O 1
ATOM 6420 N N . PHE A 1 826 ? -8.468 2.135 28.277 1.00 90.50 826 PHE A N 1
ATOM 6421 C CA . PHE A 1 826 ? -8.407 2.070 29.741 1.00 90.50 826 PHE A CA 1
ATOM 6422 C C . PHE A 1 826 ? -8.231 3.451 30.371 1.00 90.50 826 PHE A C 1
ATOM 6424 O O . PHE A 1 826 ? -9.012 3.848 31.239 1.00 90.50 826 PHE A O 1
ATOM 6431 N N . THR A 1 827 ? -7.255 4.219 29.888 1.00 91.94 827 THR A N 1
ATOM 6432 C CA . THR A 1 827 ? -6.992 5.572 30.391 1.00 91.94 827 THR A CA 1
ATOM 6433 C C . THR A 1 827 ? -8.130 6.535 30.073 1.00 91.94 827 THR A C 1
ATOM 6435 O O . THR A 1 827 ? -8.460 7.393 30.890 1.00 91.94 827 THR A O 1
ATOM 6438 N N . SER A 1 828 ? -8.794 6.364 28.924 1.00 91.62 828 SER A N 1
ATOM 6439 C CA . SER A 1 828 ? -9.976 7.153 28.574 1.00 91.62 828 SER A CA 1
ATOM 6440 C C . SER A 1 828 ? -11.150 6.820 29.487 1.00 91.62 828 SER A C 1
ATOM 6442 O O . SER A 1 828 ? -11.834 7.732 29.941 1.00 91.62 828 SER A O 1
ATOM 6444 N N . ILE A 1 829 ? -11.380 5.549 29.825 1.00 91.56 829 ILE A N 1
ATOM 6445 C CA . ILE A 1 829 ? -12.419 5.155 30.785 1.00 91.56 829 ILE A CA 1
ATOM 6446 C C . ILE A 1 829 ? -12.124 5.757 32.164 1.00 91.56 829 ILE A C 1
ATOM 6448 O O . ILE A 1 829 ? -13.008 6.390 32.738 1.00 91.56 829 ILE A O 1
ATOM 6452 N N . ALA A 1 830 ? -10.889 5.638 32.662 1.00 92.19 830 ALA A N 1
ATOM 6453 C CA . ALA A 1 830 ? -10.475 6.240 33.931 1.00 92.19 830 ALA A CA 1
ATOM 6454 C C . ALA A 1 830 ? -10.701 7.763 33.949 1.00 92.19 830 ALA A C 1
ATOM 6456 O O . ALA A 1 830 ? -11.316 8.294 34.876 1.00 92.19 830 ALA A O 1
ATOM 6457 N N . TYR A 1 831 ? -10.288 8.462 32.889 1.00 92.69 831 TYR A N 1
ATOM 6458 C CA . TYR A 1 831 ? -10.509 9.900 32.737 1.00 92.69 831 TYR A CA 1
ATOM 6459 C C . TYR A 1 831 ? -11.998 10.270 32.704 1.00 92.69 831 TYR A C 1
ATOM 6461 O O . TYR A 1 831 ? -12.418 11.189 33.405 1.00 92.69 831 TYR A O 1
ATOM 6469 N N . ASN A 1 832 ? -12.820 9.548 31.938 1.00 91.25 832 ASN A N 1
ATOM 6470 C CA . ASN A 1 832 ? -14.259 9.809 31.880 1.00 91.25 832 ASN A CA 1
ATOM 6471 C C . ASN A 1 832 ? -14.934 9.561 33.232 1.00 91.25 832 ASN A C 1
ATOM 6473 O O . ASN A 1 832 ? -15.786 10.347 33.628 1.00 91.25 832 ASN A O 1
ATOM 6477 N N . ILE A 1 833 ? -14.540 8.518 33.969 1.00 90.00 833 ILE A N 1
ATOM 6478 C CA . ILE A 1 833 ? -15.039 8.268 35.327 1.00 90.00 833 ILE A CA 1
ATOM 6479 C C . ILE A 1 833 ? -14.694 9.442 36.255 1.00 90.00 833 ILE A C 1
ATOM 6481 O O . ILE A 1 833 ? -15.569 9.898 36.991 1.00 90.00 833 ILE A O 1
ATOM 6485 N N . GLN A 1 834 ? -13.469 9.978 36.179 1.00 89.00 834 GLN A N 1
ATOM 6486 C CA . GLN A 1 834 ? -13.084 11.198 36.902 1.00 89.00 834 GLN A CA 1
ATOM 6487 C C . GLN A 1 834 ? -13.974 12.384 36.525 1.00 89.00 834 GLN A C 1
ATOM 6489 O O . GLN A 1 834 ? -14.594 12.977 37.405 1.00 89.00 834 GLN A O 1
ATOM 6494 N N . GLN A 1 835 ? -14.122 12.676 35.231 1.00 87.81 835 GLN A N 1
ATOM 6495 C CA . GLN A 1 835 ? -14.955 13.786 34.762 1.00 87.81 835 GLN A CA 1
ATOM 6496 C C . GLN A 1 835 ? -16.429 13.635 35.168 1.00 87.81 835 GLN A C 1
ATOM 6498 O O . GLN A 1 835 ? -17.050 14.597 35.613 1.00 87.81 835 GLN A O 1
ATOM 6503 N N . PHE A 1 836 ? -16.996 12.429 35.080 1.00 87.56 836 PHE A N 1
ATOM 6504 C CA . PHE A 1 836 ? -18.372 12.175 35.509 1.00 87.56 836 PHE A CA 1
ATOM 6505 C C . PHE A 1 836 ? -18.546 12.271 37.026 1.00 87.56 836 PHE A C 1
ATOM 6507 O O . PHE A 1 836 ? -19.605 12.691 37.477 1.00 87.56 836 PHE A O 1
ATOM 6514 N N . SER A 1 837 ? -17.534 11.933 37.826 1.00 85.94 837 SER A N 1
ATOM 6515 C CA . SER A 1 837 ? -17.607 12.110 39.283 1.00 85.94 837 SER A CA 1
ATOM 6516 C C . SER A 1 837 ? -17.618 13.583 39.715 1.00 85.94 837 SER A C 1
ATOM 6518 O O . SER A 1 837 ? -18.139 13.904 40.780 1.00 85.94 837 SER A O 1
ATOM 6520 N N . GLU A 1 838 ? -17.083 14.485 38.886 1.00 84.31 838 GLU A N 1
ATOM 6521 C CA . GLU A 1 838 ? -17.070 15.933 39.133 1.00 84.31 838 GLU A CA 1
ATOM 6522 C C . GLU A 1 838 ? -18.369 16.628 38.682 1.00 84.31 838 GLU A C 1
ATOM 6524 O O . GLU A 1 838 ? -18.651 17.755 39.102 1.00 84.31 838 GLU A O 1
ATOM 6529 N N . ASP A 1 839 ? -19.176 15.973 37.841 1.00 86.62 839 ASP A N 1
ATOM 6530 C CA . ASP A 1 839 ? -20.459 16.496 37.376 1.00 86.62 839 ASP A CA 1
ATOM 6531 C C . ASP A 1 839 ? -21.511 16.495 38.503 1.00 86.62 839 ASP A C 1
ATOM 6533 O O . ASP A 1 839 ? -21.717 15.508 39.212 1.00 86.62 839 ASP A O 1
ATOM 6537 N N . GLU A 1 840 ? -22.226 17.610 38.670 1.00 82.00 840 GLU A N 1
ATOM 6538 C CA . GLU A 1 840 ? -23.186 17.797 39.770 1.00 82.00 840 GLU A CA 1
ATOM 6539 C C . GLU A 1 840 ? -24.343 16.777 39.737 1.00 82.00 840 GLU A C 1
ATOM 6541 O O . GLU A 1 840 ? -24.860 16.396 40.787 1.00 82.00 840 GLU A O 1
ATOM 6546 N N . ALA A 1 841 ? -24.746 16.293 38.557 1.00 81.81 841 ALA A N 1
ATOM 6547 C CA . ALA A 1 841 ? -25.807 15.297 38.436 1.00 81.81 841 ALA A CA 1
ATOM 6548 C C . ALA A 1 841 ? -25.305 13.873 38.718 1.00 81.81 841 ALA A C 1
ATOM 6550 O O . ALA A 1 841 ? -26.031 13.079 39.321 1.00 81.81 841 ALA A O 1
ATOM 6551 N N . MET A 1 842 ? -24.079 13.555 38.294 1.00 81.81 842 MET A N 1
ATOM 6552 C CA . MET A 1 842 ? -23.507 12.205 38.381 1.00 81.81 842 MET A CA 1
ATOM 6553 C C . MET A 1 842 ? -22.719 11.944 39.675 1.00 81.81 842 MET A C 1
ATOM 6555 O O . MET A 1 842 ? -22.644 10.793 40.104 1.00 81.81 842 MET A O 1
ATOM 6559 N N . SER A 1 843 ? -22.226 12.983 40.354 1.00 78.44 843 SER A N 1
ATOM 6560 C CA . SER A 1 843 ? -21.486 12.903 41.632 1.00 78.44 843 SER A CA 1
ATOM 6561 C C . SER A 1 843 ? -22.263 12.246 42.782 1.00 78.44 843 SER A C 1
ATOM 6563 O O . SER A 1 843 ? -21.668 11.718 43.719 1.00 78.44 843 SER A O 1
ATOM 6565 N N . ASN A 1 844 ? -23.598 12.207 42.709 1.00 78.31 844 ASN A N 1
ATOM 6566 C CA . ASN A 1 844 ? -24.430 11.472 43.672 1.00 78.31 844 ASN A CA 1
ATOM 6567 C C . ASN A 1 844 ? -24.408 9.947 43.452 1.00 78.31 844 ASN A C 1
ATOM 6569 O O . ASN A 1 844 ? -24.787 9.189 44.341 1.00 78.31 844 ASN A O 1
ATOM 6573 N N . TYR A 1 845 ? -23.976 9.491 42.274 1.00 82.06 845 TYR A N 1
ATOM 6574 C CA . TYR A 1 845 ? -24.015 8.085 41.863 1.00 82.06 845 TYR A CA 1
ATOM 6575 C C . TYR A 1 845 ? -22.632 7.490 41.611 1.00 82.06 845 TYR A C 1
ATOM 6577 O O . TYR A 1 845 ? -22.478 6.280 41.733 1.00 82.06 845 TYR A O 1
ATOM 6585 N N . ILE A 1 846 ? -21.644 8.313 41.259 1.00 86.44 846 ILE A N 1
ATOM 6586 C CA . ILE A 1 846 ? -20.258 7.901 41.037 1.00 86.44 846 ILE A CA 1
ATOM 6587 C C . ILE A 1 846 ? -19.394 8.608 42.074 1.00 86.44 846 ILE A C 1
ATOM 6589 O O . ILE A 1 846 ? -19.234 9.824 42.028 1.00 86.44 846 ILE A O 1
ATOM 6593 N N . ALA A 1 847 ? -18.828 7.835 42.997 1.00 88.31 847 ALA A N 1
ATOM 6594 C CA . ALA A 1 847 ? -17.891 8.323 43.997 1.00 88.31 847 ALA A CA 1
ATOM 6595 C C . ALA A 1 847 ? -16.531 7.649 43.806 1.00 88.31 847 ALA A C 1
ATOM 6597 O O . ALA A 1 847 ? -16.426 6.418 43.805 1.00 88.31 847 ALA A O 1
ATOM 6598 N N . ILE A 1 848 ? -15.489 8.466 43.654 1.00 89.88 848 ILE A N 1
ATOM 6599 C CA . ILE A 1 848 ? -14.110 7.996 43.533 1.00 89.88 848 ILE A CA 1
ATOM 6600 C C . ILE A 1 848 ? -13.491 7.969 44.932 1.00 89.88 848 ILE A C 1
ATOM 6602 O O . ILE A 1 848 ? -13.533 8.983 45.627 1.00 89.88 848 ILE A O 1
ATOM 6606 N N . PRO A 1 849 ? -12.913 6.837 45.367 1.00 90.25 849 PRO A N 1
ATOM 6607 C CA . PRO A 1 849 ? -12.231 6.769 46.649 1.00 90.25 849 PRO A CA 1
ATOM 6608 C C . PRO A 1 849 ? -10.978 7.651 46.645 1.00 90.25 849 PRO A C 1
ATOM 6610 O O . PRO A 1 849 ? -10.288 7.803 45.633 1.00 90.25 849 PRO A O 1
ATOM 6613 N N . SER A 1 850 ? -10.610 8.148 47.820 1.00 87.75 850 SER A N 1
ATOM 6614 C CA . SER A 1 850 ? -9.408 8.952 48.064 1.00 87.75 850 SER A CA 1
ATOM 6615 C C . SER A 1 850 ? -8.105 8.268 47.618 1.00 87.75 850 SER A C 1
ATOM 6617 O O . SER A 1 850 ? -7.106 8.938 47.347 1.00 87.75 850 SER A O 1
ATOM 6619 N N . THR A 1 851 ? -8.103 6.934 47.510 1.00 88.44 851 THR A N 1
ATOM 6620 C CA . THR A 1 851 ? -6.991 6.131 46.977 1.00 88.44 851 THR A CA 1
ATOM 6621 C C . THR A 1 851 ? -6.729 6.365 45.488 1.00 88.44 851 THR A C 1
ATOM 6623 O O . THR A 1 851 ? -5.597 6.154 45.060 1.00 88.44 851 THR A O 1
ATOM 6626 N N . LEU A 1 852 ? -7.731 6.810 44.721 1.00 90.75 852 LEU A N 1
ATOM 6627 C CA . LEU A 1 852 ? -7.668 7.031 43.270 1.00 90.75 852 LEU A CA 1
ATOM 6628 C C . LEU A 1 852 ? -7.846 8.503 42.868 1.00 90.75 852 LEU A C 1
ATOM 6630 O O . LEU A 1 852 ? -7.311 8.915 41.842 1.00 90.75 852 LEU A O 1
ATOM 6634 N N . GLU A 1 853 ? -8.552 9.299 43.677 1.00 86.00 853 GLU A N 1
ATOM 6635 C CA . GLU A 1 853 ? -8.972 10.682 43.375 1.00 86.00 853 GLU A CA 1
ATOM 6636 C C . GLU A 1 853 ? -7.822 11.608 42.933 1.00 86.00 853 GLU A C 1
ATOM 6638 O O . GLU A 1 853 ? -8.001 12.477 42.088 1.00 86.00 853 GLU A O 1
ATOM 6643 N N . THR A 1 854 ? -6.620 11.419 43.486 1.00 85.25 854 THR A N 1
ATOM 6644 C CA . THR A 1 854 ? -5.453 12.279 43.194 1.00 85.25 854 THR A CA 1
ATOM 6645 C C . THR A 1 854 ? -4.469 11.684 42.187 1.00 85.25 854 THR A C 1
ATOM 6647 O O . THR A 1 854 ? -3.447 12.310 41.890 1.00 85.25 854 THR A O 1
ATOM 6650 N N . LEU A 1 855 ? -4.740 10.477 41.687 1.00 91.75 855 LEU A N 1
ATOM 6651 C CA . LEU A 1 855 ? -3.864 9.771 40.757 1.00 91.75 855 LEU A CA 1
ATOM 6652 C C . LEU A 1 855 ? -4.191 10.141 39.309 1.00 91.75 855 LEU A C 1
ATOM 6654 O O . LEU A 1 855 ? -5.345 10.388 38.955 1.00 91.75 855 LEU A O 1
ATOM 6658 N N . SER A 1 856 ? -3.159 10.142 38.465 1.00 90.75 856 SER A N 1
ATOM 6659 C CA . SER A 1 856 ? -3.333 10.261 37.014 1.00 90.75 856 SER A CA 1
ATOM 6660 C C . SER A 1 856 ? -4.136 9.065 36.481 1.00 90.75 856 SER A C 1
ATOM 6662 O O . SER A 1 856 ? -3.895 7.959 36.969 1.00 90.75 856 SER A O 1
ATOM 6664 N N . PRO A 1 857 ? -5.002 9.229 35.461 1.00 91.44 857 PRO A N 1
ATOM 6665 C CA . PRO A 1 857 ? -5.656 8.115 34.761 1.00 91.44 857 PRO A CA 1
ATOM 6666 C C . PRO A 1 857 ? -4.701 7.021 34.243 1.00 91.44 857 PRO A C 1
ATOM 6668 O O . PRO A 1 857 ? -5.136 5.903 33.996 1.00 91.44 857 PRO A O 1
ATOM 6671 N N . GLU A 1 858 ? -3.409 7.337 34.091 1.00 91.50 858 GLU A N 1
ATOM 6672 C CA . GLU A 1 858 ? -2.336 6.416 33.671 1.00 91.50 858 GLU A CA 1
ATOM 6673 C C . GLU A 1 858 ? -1.724 5.593 34.825 1.00 91.50 858 GLU A C 1
ATOM 6675 O O . GLU A 1 858 ? -0.846 4.762 34.599 1.00 91.50 858 GLU A O 1
ATOM 6680 N N . ASP A 1 859 ? -2.118 5.833 36.080 1.00 93.56 859 ASP A N 1
ATOM 6681 C CA . ASP A 1 859 ? -1.549 5.111 37.223 1.00 93.56 859 ASP A CA 1
ATOM 6682 C C . ASP A 1 859 ? -1.958 3.618 37.205 1.00 93.56 859 ASP A C 1
ATOM 6684 O O . ASP A 1 859 ? -3.130 3.311 36.975 1.00 93.56 859 ASP A O 1
ATOM 6688 N N . PRO A 1 860 ? -1.059 2.662 37.522 1.00 91.25 860 PRO A N 1
ATOM 6689 C CA . PRO A 1 860 ? -1.400 1.233 37.568 1.00 91.25 860 PRO A CA 1
ATOM 6690 C C . PRO A 1 860 ? -2.563 0.875 38.512 1.00 91.25 860 PRO A C 1
ATOM 6692 O O . PRO A 1 860 ? -3.214 -0.164 38.355 1.00 91.25 860 PRO A O 1
ATOM 6695 N N . LEU A 1 861 ? -2.840 1.711 39.522 1.00 92.44 861 LEU A N 1
ATOM 6696 C CA . LEU A 1 861 ? -4.018 1.548 40.375 1.00 92.44 861 LEU A CA 1
ATOM 6697 C C . LEU A 1 861 ? -5.325 1.843 39.626 1.00 92.44 861 LEU A C 1
ATOM 6699 O O . LEU A 1 861 ? -6.315 1.158 39.879 1.00 92.44 861 LEU A O 1
ATOM 6703 N N . TRP A 1 862 ? -5.322 2.794 38.685 1.00 93.12 862 TRP A N 1
ATOM 6704 C CA . TRP A 1 862 ? -6.449 3.034 37.781 1.00 93.12 862 TRP A CA 1
ATOM 6705 C C . TRP A 1 862 ? -6.641 1.880 36.802 1.00 93.12 862 TRP A C 1
ATOM 6707 O O . TRP A 1 862 ? -7.774 1.453 36.612 1.00 93.12 862 TRP A O 1
ATOM 6717 N N . GLU A 1 863 ? -5.565 1.307 36.257 1.00 91.31 863 GLU A N 1
ATOM 6718 C CA . GLU A 1 863 ? -5.661 0.106 35.412 1.00 91.31 863 GLU A CA 1
ATOM 6719 C C . GLU A 1 863 ? -6.320 -1.055 36.174 1.00 91.31 863 GLU A C 1
ATOM 6721 O O . GLU A 1 863 ? -7.259 -1.681 35.683 1.00 91.31 863 GLU A O 1
ATOM 6726 N N . THR A 1 864 ? -5.884 -1.297 37.417 1.00 92.38 864 THR A N 1
ATOM 6727 C CA . THR A 1 864 ? -6.462 -2.336 38.286 1.00 92.38 864 THR A CA 1
ATOM 6728 C C . THR A 1 864 ? -7.947 -2.081 38.559 1.00 92.38 864 THR A C 1
ATOM 6730 O O . THR A 1 864 ? -8.747 -3.017 38.531 1.00 92.38 864 THR A O 1
ATOM 6733 N N . GLU A 1 865 ? -8.325 -0.825 38.810 1.00 93.31 865 GLU A N 1
ATOM 6734 C CA . GLU A 1 865 ? -9.712 -0.440 39.073 1.00 93.31 865 GLU A CA 1
ATOM 6735 C C . GLU A 1 865 ? -10.599 -0.568 37.831 1.00 93.31 865 GLU A C 1
ATOM 6737 O O . GLU A 1 865 ? -11.671 -1.162 37.918 1.00 93.31 865 GLU A O 1
ATOM 6742 N N . VAL A 1 866 ? -10.161 -0.063 36.673 1.00 92.50 866 VAL A N 1
ATOM 6743 C CA . VAL A 1 866 ? -10.901 -0.185 35.406 1.00 92.50 866 VAL A CA 1
ATOM 6744 C C . VAL A 1 866 ? -11.068 -1.656 35.037 1.00 92.50 866 VAL A C 1
ATOM 6746 O O . VAL A 1 866 ? -12.160 -2.067 34.652 1.00 92.50 866 VAL A O 1
ATOM 6749 N N . ASN A 1 867 ? -10.032 -2.475 35.241 1.00 92.88 867 ASN A N 1
ATOM 6750 C CA . ASN A 1 867 ? -10.108 -3.914 35.024 1.00 92.88 867 ASN A CA 1
ATOM 6751 C C . ASN A 1 867 ? -11.139 -4.591 35.945 1.00 92.88 867 ASN A C 1
ATOM 6753 O O . ASN A 1 867 ? -11.912 -5.433 35.492 1.00 92.88 867 ASN A O 1
ATOM 6757 N N . ALA A 1 868 ? -11.186 -4.216 37.228 1.00 91.19 868 ALA A N 1
ATOM 6758 C CA . ALA A 1 868 ? -12.188 -4.724 38.165 1.00 91.19 868 ALA A CA 1
ATOM 6759 C C . ALA A 1 868 ? -13.608 -4.251 37.808 1.00 91.19 868 ALA A C 1
ATOM 6761 O O . ALA A 1 868 ? -14.551 -5.037 37.864 1.00 91.19 868 ALA A O 1
ATOM 6762 N N . PHE A 1 869 ? -13.756 -2.989 37.403 1.00 89.75 869 PHE A N 1
ATOM 6763 C CA . PHE A 1 869 ? -15.026 -2.391 37.000 1.00 89.75 869 PHE A CA 1
ATOM 6764 C C . PHE A 1 869 ? -15.601 -3.050 35.738 1.00 89.75 869 PHE A C 1
ATOM 6766 O O . PHE A 1 869 ? -16.734 -3.534 35.753 1.00 89.75 869 PHE A O 1
ATOM 6773 N N . LEU A 1 870 ? -14.811 -3.127 34.661 1.00 90.81 870 LEU A N 1
ATOM 6774 C CA . LEU A 1 870 ? -15.208 -3.792 33.418 1.00 90.81 870 LEU A CA 1
ATOM 6775 C C . LEU A 1 870 ? -15.422 -5.290 33.634 1.00 90.81 870 LEU A C 1
ATOM 6777 O O . LEU A 1 870 ? -16.401 -5.841 33.135 1.00 90.81 870 LEU A O 1
ATOM 6781 N N . GLY A 1 871 ? -14.556 -5.935 34.422 1.00 90.62 871 GLY A N 1
ATOM 6782 C CA . GLY A 1 871 ? -14.695 -7.343 34.784 1.00 90.62 871 GLY A CA 1
ATOM 6783 C C . GLY A 1 871 ? -16.041 -7.625 35.441 1.00 90.62 871 GLY A C 1
ATOM 6784 O O . GLY A 1 871 ? -16.719 -8.570 35.052 1.00 90.62 871 GLY A O 1
ATOM 6785 N N . ALA A 1 872 ? -16.484 -6.753 36.348 1.00 88.69 872 ALA A N 1
ATOM 6786 C CA . ALA A 1 872 ? -17.762 -6.924 37.019 1.00 88.69 872 ALA A CA 1
ATOM 6787 C C . ALA A 1 872 ? -18.980 -6.708 36.106 1.00 88.69 872 ALA A C 1
ATOM 6789 O O . ALA A 1 872 ? -19.975 -7.418 36.233 1.00 88.69 872 ALA A O 1
ATOM 6790 N N . ILE A 1 873 ? -18.899 -5.787 35.138 1.00 87.69 873 ILE A N 1
ATOM 6791 C CA . ILE A 1 873 ? -19.938 -5.626 34.104 1.00 87.69 873 ILE A CA 1
ATOM 6792 C C . ILE A 1 873 ? -20.021 -6.880 33.222 1.00 87.69 873 ILE A C 1
ATOM 6794 O O . ILE A 1 873 ? -21.116 -7.359 32.918 1.00 87.69 873 ILE A O 1
ATOM 6798 N N . LEU A 1 874 ? -18.870 -7.421 32.819 1.00 90.00 874 LEU A N 1
ATOM 6799 C CA . LEU A 1 874 ? -18.799 -8.619 31.987 1.00 90.00 874 LEU A CA 1
ATOM 6800 C C . LEU A 1 874 ? -19.255 -9.870 32.746 1.00 90.00 874 LEU A C 1
ATOM 6802 O O . LEU A 1 874 ? -19.882 -10.731 32.140 1.00 90.00 874 LEU A O 1
ATOM 6806 N N . ASP A 1 875 ? -18.959 -9.988 34.044 1.00 88.12 875 ASP A N 1
ATOM 6807 C CA . ASP A 1 875 ? -19.426 -11.095 34.890 1.00 88.12 875 ASP A CA 1
ATOM 6808 C C . ASP A 1 875 ? -20.946 -11.042 35.084 1.00 88.12 875 ASP A C 1
ATOM 6810 O O . ASP A 1 875 ? -21.614 -12.068 34.962 1.00 88.12 875 ASP A O 1
ATOM 6814 N N . LEU A 1 876 ? -21.516 -9.846 35.277 1.00 86.88 876 LEU A N 1
ATOM 6815 C CA . LEU A 1 876 ? -22.966 -9.674 35.335 1.00 86.88 876 LEU A CA 1
ATOM 6816 C C . LEU A 1 876 ? -23.632 -10.132 34.032 1.00 86.88 876 LEU A C 1
ATOM 6818 O O . LEU A 1 876 ? -24.597 -10.888 34.081 1.00 86.88 876 LEU A O 1
ATOM 6822 N N . GLY A 1 877 ? -23.115 -9.716 32.873 1.00 86.94 877 GLY A N 1
ATOM 6823 C CA . GLY A 1 877 ? -23.636 -10.156 31.577 1.00 86.94 877 GLY A CA 1
ATOM 6824 C C . GLY A 1 877 ? -23.466 -11.662 31.341 1.00 86.94 877 GLY A C 1
ATOM 6825 O O . GLY A 1 877 ? -24.409 -12.325 30.916 1.00 86.94 877 GLY A O 1
ATOM 6826 N N . ALA A 1 878 ? -22.300 -12.216 31.685 1.00 88.19 878 ALA A N 1
ATOM 6827 C CA . ALA A 1 878 ? -22.016 -13.648 31.590 1.00 88.19 878 ALA A CA 1
ATOM 6828 C C . ALA A 1 878 ? -22.900 -14.495 32.522 1.00 88.19 878 ALA A C 1
ATOM 6830 O O . ALA A 1 878 ? -23.222 -15.628 32.188 1.00 88.19 878 ALA A O 1
ATOM 6831 N N . SER A 1 879 ? -23.361 -13.955 33.657 1.00 86.31 879 SER A N 1
ATOM 6832 C CA . SER A 1 879 ? -24.256 -14.675 34.580 1.00 86.31 879 SER A CA 1
ATOM 6833 C C . SER A 1 879 ? -25.631 -15.018 33.988 1.00 86.31 879 SER A C 1
ATOM 6835 O O . SER A 1 879 ? -26.358 -15.841 34.549 1.00 86.31 879 SER A O 1
ATOM 6837 N N . PHE A 1 880 ? -25.987 -14.407 32.851 1.00 84.69 880 PHE A N 1
ATOM 6838 C CA . PHE A 1 880 ? -27.180 -14.752 32.080 1.00 84.69 880 PHE A CA 1
ATOM 6839 C C . PHE A 1 880 ? -26.960 -15.918 31.106 1.00 84.69 880 PHE A C 1
ATOM 6841 O O . PHE A 1 880 ? -27.914 -16.327 30.447 1.00 84.69 880 PHE A O 1
ATOM 6848 N N . GLU A 1 881 ? -25.752 -16.483 31.027 1.00 84.06 881 GLU A N 1
ATOM 6849 C CA . GLU A 1 881 ? -25.494 -17.703 30.263 1.00 84.06 881 GLU A CA 1
ATOM 6850 C C . GLU A 1 881 ? -26.422 -18.829 30.753 1.00 84.06 881 GLU A C 1
ATOM 6852 O O . GLU A 1 881 ? -26.583 -19.055 31.955 1.00 84.06 881 GLU A O 1
ATOM 6857 N N . ASP A 1 882 ? -27.100 -19.495 29.814 1.00 77.19 882 ASP A N 1
ATOM 6858 C CA . ASP A 1 882 ? -28.138 -20.502 30.077 1.00 77.19 882 ASP A CA 1
ATOM 6859 C C . ASP A 1 882 ? -29.334 -20.008 30.929 1.00 77.19 882 ASP A C 1
ATOM 6861 O O . ASP A 1 882 ? -30.109 -20.816 31.463 1.00 77.19 882 ASP A O 1
ATOM 6865 N N . SER A 1 883 ? -29.533 -18.690 31.067 1.00 80.19 883 SER A N 1
ATOM 6866 C CA . SER A 1 883 ? -30.675 -18.146 31.803 1.00 80.19 883 SER A CA 1
ATOM 6867 C C . SER A 1 883 ? -31.990 -18.457 31.094 1.00 80.19 883 SER A C 1
ATOM 6869 O O . SER A 1 883 ? -32.196 -18.166 29.919 1.00 80.19 883 SER A O 1
ATOM 6871 N N . THR A 1 884 ? -32.941 -19.020 31.840 1.00 76.25 884 THR A N 1
ATOM 6872 C CA . THR A 1 884 ? -34.301 -19.288 31.351 1.00 76.25 884 THR A CA 1
ATOM 6873 C C . THR A 1 884 ? -35.205 -18.058 31.402 1.00 76.25 884 THR A C 1
ATOM 6875 O O . THR A 1 884 ? -36.348 -18.131 30.955 1.00 76.25 884 THR A O 1
ATOM 6878 N N . VAL A 1 885 ? -34.721 -16.957 31.986 1.00 76.12 885 VAL A N 1
ATOM 6879 C CA . VAL A 1 885 ? -35.516 -15.762 32.287 1.00 76.12 885 VAL A CA 1
ATOM 6880 C C . VAL A 1 885 ? -35.420 -14.721 31.174 1.00 76.12 885 VAL A C 1
ATOM 6882 O O . VAL A 1 885 ? -36.422 -14.098 30.830 1.00 76.12 885 VAL A O 1
ATOM 6885 N N . MET A 1 886 ? -34.222 -14.524 30.626 1.00 80.88 886 MET A N 1
ATOM 6886 C CA . MET A 1 886 ? -33.936 -13.566 29.558 1.00 80.88 886 MET A CA 1
ATOM 6887 C C . MET A 1 886 ? -32.657 -13.987 28.840 1.00 80.88 886 MET A C 1
ATOM 6889 O O . MET A 1 886 ? -31.684 -14.334 29.508 1.00 80.88 886 MET A O 1
ATOM 6893 N N . SER A 1 887 ? -32.654 -13.918 27.506 1.00 84.44 887 SER A N 1
ATOM 6894 C CA . SER A 1 887 ? -31.421 -14.037 26.724 1.00 84.44 887 SER A CA 1
ATOM 6895 C C . SER A 1 887 ? -30.738 -12.674 26.626 1.00 84.44 887 SER A C 1
ATOM 6897 O O . SER A 1 887 ? -31.408 -11.639 26.578 1.00 84.44 887 SER A O 1
ATOM 6899 N N . PHE A 1 888 ? -29.408 -12.636 26.555 1.00 85.31 888 PHE A N 1
ATOM 6900 C CA . PHE A 1 888 ? -28.673 -11.390 26.333 1.00 85.31 888 PHE A CA 1
ATOM 6901 C C . PHE A 1 888 ? -28.600 -11.069 24.831 1.00 85.31 888 PHE A C 1
ATOM 6903 O O . PHE A 1 888 ? -27.529 -10.863 24.258 1.00 85.31 888 PHE A O 1
ATOM 6910 N N . SER A 1 889 ? -29.765 -11.072 24.178 1.00 87.00 889 SER A N 1
ATOM 6911 C CA . SER A 1 889 ? -29.928 -10.789 22.753 1.00 87.00 889 SER A CA 1
ATOM 6912 C C . SER A 1 889 ? -30.347 -9.339 22.506 1.00 87.00 889 SER A C 1
ATOM 6914 O O . SER A 1 889 ? -30.942 -8.675 23.361 1.00 87.00 889 SER A O 1
ATOM 6916 N N . VAL A 1 890 ? -30.045 -8.819 21.312 1.00 82.81 890 VAL A N 1
ATOM 6917 C CA . VAL A 1 890 ? -30.396 -7.438 20.933 1.00 82.81 890 VAL A CA 1
ATOM 6918 C C . VAL A 1 890 ? -31.910 -7.231 20.985 1.00 82.81 890 VAL A C 1
ATOM 6920 O O . VAL A 1 890 ? -32.365 -6.183 21.447 1.00 82.81 890 VAL A O 1
ATOM 6923 N N . ARG A 1 891 ? -32.694 -8.230 20.565 1.00 83.50 891 ARG A N 1
ATOM 6924 C CA . ARG A 1 891 ? -34.155 -8.191 20.634 1.00 83.50 891 ARG A CA 1
ATOM 6925 C C . ARG A 1 891 ? -34.631 -8.063 22.074 1.00 83.50 891 ARG A C 1
ATOM 6927 O O . ARG A 1 891 ? -35.371 -7.127 22.363 1.00 83.50 891 ARG A O 1
ATOM 6934 N N . ASP A 1 892 ? -34.199 -8.953 22.963 1.00 82.50 892 ASP A N 1
ATOM 6935 C CA . ASP A 1 892 ? -34.678 -8.975 24.349 1.00 82.50 892 ASP A CA 1
ATOM 6936 C C . ASP A 1 892 ? -34.289 -7.678 25.085 1.00 82.50 892 ASP A C 1
ATOM 6938 O O . ASP A 1 892 ? -35.098 -7.100 25.814 1.00 82.50 892 ASP A O 1
ATOM 6942 N N . ILE A 1 893 ? -33.089 -7.141 24.827 1.00 83.69 893 ILE A N 1
ATOM 6943 C CA . ILE A 1 893 ? -32.653 -5.840 25.360 1.00 83.69 893 ILE A CA 1
ATOM 6944 C C . ILE A 1 893 ? -33.513 -4.691 24.809 1.00 83.69 893 ILE A C 1
ATOM 6946 O O . ILE A 1 893 ? -33.891 -3.783 25.555 1.00 83.69 893 ILE A O 1
ATOM 6950 N N . LEU A 1 894 ? -33.834 -4.692 23.510 1.00 82.69 894 LEU A N 1
ATOM 6951 C CA . LEU A 1 894 ? -34.684 -3.665 22.902 1.00 82.69 894 LEU A CA 1
ATOM 6952 C C . LEU A 1 894 ? -36.138 -3.757 23.378 1.00 82.69 894 LEU A C 1
ATOM 6954 O O . LEU A 1 894 ? -36.763 -2.717 23.584 1.00 82.69 894 LEU A O 1
ATOM 6958 N N . GLU A 1 895 ? -36.673 -4.960 23.578 1.00 82.19 895 GLU A N 1
ATOM 6959 C CA . GLU A 1 895 ? -37.993 -5.174 24.176 1.00 82.19 895 GLU A CA 1
ATOM 6960 C C . GLU A 1 895 ? -38.034 -4.612 25.601 1.00 82.19 895 GLU A C 1
ATOM 6962 O O . GLU A 1 895 ? -38.907 -3.793 25.901 1.00 82.19 895 GLU A O 1
ATOM 6967 N N . LEU A 1 896 ? -37.029 -4.927 26.426 1.00 83.06 896 LEU A N 1
ATOM 6968 C CA . LEU A 1 896 ? -36.905 -4.402 27.787 1.00 83.06 896 LEU A CA 1
ATOM 6969 C C . LEU A 1 896 ? -36.751 -2.873 27.815 1.00 83.06 896 LEU A C 1
ATOM 6971 O O . LEU A 1 896 ? -37.355 -2.196 28.644 1.00 83.06 896 LEU A O 1
ATOM 6975 N N . LYS A 1 897 ? -35.966 -2.306 26.891 1.00 85.06 897 LYS A N 1
ATOM 6976 C CA . LYS A 1 897 ? -35.793 -0.851 26.752 1.00 85.06 897 LYS A CA 1
ATOM 6977 C C . LYS A 1 897 ? -37.098 -0.157 26.358 1.00 85.06 897 LYS A C 1
ATOM 6979 O O . LYS A 1 897 ? -37.371 0.946 26.832 1.00 85.06 897 LYS A O 1
ATOM 6984 N N . ASN A 1 898 ? -37.854 -0.751 25.438 1.00 84.94 898 ASN A N 1
ATOM 6985 C CA . ASN A 1 898 ? -39.083 -0.159 24.916 1.00 84.94 898 ASN A CA 1
ATOM 6986 C C . ASN A 1 898 ? -40.229 -0.233 25.931 1.00 84.94 898 ASN A C 1
ATOM 6988 O O . ASN A 1 898 ? -41.039 0.693 25.985 1.00 84.94 898 ASN A O 1
ATOM 6992 N N . ASP A 1 899 ? -40.289 -1.299 26.731 1.00 82.75 899 ASP A N 1
ATOM 6993 C CA . ASP A 1 899 ? -41.264 -1.458 27.805 1.00 82.75 899 ASP A CA 1
ATOM 6994 C C . ASP A 1 899 ? -40.666 -2.240 28.986 1.00 82.75 899 ASP A C 1
ATOM 6996 O O . ASP A 1 899 ? -40.706 -3.465 29.039 1.00 82.75 899 ASP A O 1
ATOM 7000 N N . THR A 1 900 ? -40.150 -1.536 29.996 1.00 82.69 900 THR A N 1
ATOM 7001 C CA . THR A 1 900 ? -39.598 -2.189 31.197 1.00 82.69 900 THR A CA 1
ATOM 7002 C C . THR A 1 900 ? -40.661 -2.920 32.019 1.00 82.69 900 THR A C 1
ATOM 7004 O O . THR A 1 900 ? -40.322 -3.730 32.879 1.00 82.69 900 THR A O 1
ATOM 7007 N N . SER A 1 901 ? -41.952 -2.669 31.775 1.00 80.94 901 SER A N 1
ATOM 7008 C CA . SER A 1 901 ? -43.035 -3.285 32.538 1.00 80.94 901 SER A CA 1
ATOM 7009 C C . SER A 1 901 ? -43.246 -4.765 32.192 1.00 80.94 901 SER A C 1
ATOM 7011 O O . SER A 1 901 ? -43.749 -5.513 33.032 1.00 80.94 901 SER A O 1
ATOM 7013 N N . VAL A 1 902 ? -42.799 -5.221 31.012 1.00 79.19 902 VAL A N 1
ATOM 7014 C CA . VAL A 1 902 ? -42.882 -6.640 30.613 1.00 79.19 902 VAL A CA 1
ATOM 7015 C C . VAL A 1 902 ? -41.807 -7.521 31.257 1.00 79.19 902 VAL A C 1
ATOM 7017 O O . VAL A 1 902 ? -41.860 -8.741 31.123 1.00 79.19 902 VAL A O 1
ATOM 7020 N N . ALA A 1 903 ? -40.854 -6.921 31.973 1.00 84.12 903 ALA A N 1
ATOM 7021 C CA . ALA A 1 903 ? -39.777 -7.630 32.649 1.00 84.12 903 ALA A CA 1
ATOM 7022 C C . ALA A 1 903 ? -40.319 -8.652 33.664 1.00 84.12 903 ALA A C 1
ATOM 7024 O O . ALA A 1 903 ? -41.125 -8.303 34.535 1.00 84.12 903 ALA A O 1
ATOM 7025 N N . SER A 1 904 ? -39.848 -9.900 33.573 1.00 87.00 904 SER A N 1
ATOM 7026 C CA . SER A 1 904 ? -40.118 -10.927 34.585 1.00 87.00 904 SER A CA 1
ATOM 7027 C C . SER A 1 904 ? -39.470 -10.538 35.912 1.00 87.00 904 SER A C 1
ATOM 7029 O O . SER A 1 904 ? -38.309 -10.132 35.943 1.00 87.00 904 SER A O 1
ATOM 7031 N N . LEU A 1 905 ? -40.188 -10.704 37.024 1.00 86.81 905 LEU A N 1
ATOM 7032 C CA . LEU A 1 905 ? -39.625 -10.496 38.362 1.00 86.81 905 LEU A CA 1
ATOM 7033 C C . LEU A 1 905 ? -38.553 -11.542 38.708 1.00 86.81 905 LEU A C 1
ATOM 7035 O O . LEU A 1 905 ? -37.693 -11.277 39.548 1.00 86.81 905 LEU A O 1
ATOM 7039 N N . GLU A 1 906 ? -38.539 -12.677 37.998 1.00 86.19 906 GLU A N 1
ATOM 7040 C CA . GLU A 1 906 ? -37.496 -13.704 38.110 1.00 86.19 906 GLU A CA 1
ATOM 7041 C C . GLU A 1 906 ? -36.104 -13.163 37.737 1.00 86.19 906 GLU A C 1
ATOM 7043 O O . GLU A 1 906 ? -35.096 -13.687 38.204 1.00 86.19 906 GLU A O 1
ATOM 7048 N N . LEU A 1 907 ? -36.031 -12.046 36.992 1.00 83.50 907 LEU A N 1
ATOM 7049 C CA . LEU A 1 907 ? -34.771 -11.347 36.701 1.00 83.50 907 LEU A CA 1
ATOM 7050 C C . LEU A 1 907 ? -34.045 -10.907 37.973 1.00 83.50 907 LEU A C 1
ATOM 7052 O O . LEU A 1 907 ? -32.816 -10.883 37.991 1.00 83.50 907 LEU A O 1
ATOM 7056 N N . PHE A 1 908 ? -34.801 -10.575 39.023 1.00 82.94 908 PHE A N 1
ATOM 7057 C CA . PHE A 1 908 ? -34.273 -10.162 40.320 1.00 82.94 908 PHE A CA 1
ATOM 7058 C C . PHE A 1 908 ? -34.187 -11.342 41.291 1.00 82.94 908 PHE A C 1
ATOM 7060 O O . PHE A 1 908 ? -33.201 -11.477 42.014 1.00 82.94 908 PHE A O 1
ATOM 7067 N N . THR A 1 909 ? -35.199 -12.215 41.310 1.00 87.50 909 THR A N 1
ATOM 7068 C CA . THR A 1 909 ? -35.283 -13.286 42.315 1.00 87.50 909 THR A CA 1
ATOM 7069 C C . THR A 1 909 ? -34.371 -14.475 42.026 1.00 87.50 909 THR A C 1
ATOM 7071 O O . THR A 1 909 ? -34.035 -15.205 42.955 1.00 87.50 909 THR A O 1
ATOM 7074 N N . GLN A 1 910 ? -33.870 -14.643 40.795 1.00 86.69 910 GLN A N 1
ATOM 7075 C CA . GLN A 1 910 ? -32.874 -15.676 40.471 1.00 86.69 910 GLN A CA 1
ATOM 7076 C C . GLN A 1 910 ? -31.593 -15.583 41.320 1.00 86.69 910 GLN A C 1
ATOM 7078 O O . GLN A 1 910 ? -30.911 -16.587 41.525 1.00 86.69 910 GLN A O 1
ATOM 7083 N N . PHE A 1 911 ? -31.282 -14.398 41.855 1.00 89.81 911 PHE A N 1
ATOM 7084 C CA . PHE A 1 911 ? -30.139 -14.173 42.741 1.00 89.81 911 PHE A CA 1
ATOM 7085 C C . PHE A 1 911 ? -30.406 -14.582 44.196 1.00 89.81 911 PHE A C 1
ATOM 7087 O O . PHE A 1 911 ? -29.526 -14.442 45.043 1.00 89.81 911 PHE A O 1
ATOM 7094 N N . ALA A 1 912 ? -31.585 -15.131 44.507 1.00 89.12 912 ALA A N 1
ATOM 7095 C CA . ALA A 1 912 ? -31.814 -15.841 45.763 1.00 89.12 912 ALA A CA 1
ATOM 7096 C C . ALA A 1 912 ? -30.926 -17.098 45.867 1.00 89.12 912 ALA A C 1
ATOM 7098 O O . ALA A 1 912 ? -30.596 -17.525 46.974 1.00 89.12 912 ALA A O 1
ATOM 7099 N N . ASP A 1 913 ? -30.476 -17.655 44.732 1.00 88.56 913 ASP A N 1
ATOM 7100 C CA . ASP A 1 913 ? -29.393 -18.638 44.710 1.00 88.56 913 ASP A CA 1
ATOM 7101 C C . ASP A 1 913 ? -28.050 -17.939 45.016 1.00 88.56 913 ASP A C 1
ATOM 7103 O O . ASP A 1 913 ? -27.587 -17.113 44.220 1.00 88.56 913 ASP A O 1
ATOM 7107 N N . PRO A 1 914 ? -27.390 -18.262 46.145 1.00 86.56 914 PRO A N 1
ATOM 7108 C CA . PRO A 1 914 ? -26.142 -17.615 46.537 1.00 86.56 914 PRO A CA 1
ATOM 7109 C C . PRO A 1 914 ? -24.993 -17.882 45.558 1.00 86.56 914 PRO A C 1
ATOM 7111 O O . PRO A 1 914 ? -24.071 -17.068 45.479 1.00 86.56 914 PRO A O 1
ATOM 7114 N N . ILE A 1 915 ? -25.024 -18.991 44.806 1.00 88.12 915 ILE A N 1
ATOM 7115 C CA . ILE A 1 915 ? -24.017 -19.279 43.777 1.00 88.12 915 ILE A CA 1
ATOM 7116 C C . ILE A 1 915 ? -24.180 -18.282 42.632 1.00 88.12 915 ILE A C 1
ATOM 7118 O O . ILE A 1 915 ? -23.230 -17.562 42.334 1.00 88.12 915 ILE A O 1
ATOM 7122 N N . LYS A 1 916 ? -25.396 -18.148 42.087 1.00 84.69 916 LYS A N 1
ATOM 7123 C CA . LYS A 1 916 ? -25.695 -17.177 41.023 1.00 84.69 916 LYS A CA 1
ATOM 7124 C C . LYS A 1 916 ? -25.426 -15.736 41.449 1.00 84.69 916 LYS A C 1
ATOM 7126 O O . LYS A 1 916 ? -24.869 -14.967 40.676 1.00 84.69 916 LYS A O 1
ATOM 7131 N N . ALA A 1 917 ? -25.776 -15.362 42.681 1.00 88.31 917 ALA A N 1
ATOM 7132 C CA . ALA A 1 917 ? -25.468 -14.029 43.201 1.00 88.31 917 ALA A CA 1
ATOM 7133 C C . ALA A 1 917 ? -23.954 -13.772 43.286 1.00 88.31 917 ALA A C 1
ATOM 7135 O O . ALA A 1 917 ? -23.494 -12.675 42.977 1.00 88.31 917 ALA A O 1
ATOM 7136 N N . THR A 1 918 ? -23.173 -14.782 43.681 1.00 88.00 918 THR A N 1
ATOM 7137 C CA . THR A 1 918 ? -21.709 -14.676 43.740 1.00 88.00 918 THR A CA 1
ATOM 7138 C C . THR A 1 918 ? -21.099 -14.606 42.340 1.00 88.00 918 THR A C 1
ATOM 7140 O O . THR A 1 918 ? -20.185 -13.817 42.125 1.00 88.00 918 THR A O 1
ATOM 7143 N N . GLU A 1 919 ? -21.595 -15.396 41.389 1.00 84.56 919 GLU A N 1
ATOM 7144 C CA . GLU A 1 919 ? -21.143 -15.371 39.993 1.00 84.56 919 GLU A CA 1
ATOM 7145 C C . GLU A 1 919 ? -21.455 -14.025 39.318 1.00 84.56 919 GLU A C 1
ATOM 7147 O O . GLU A 1 919 ? -20.588 -13.475 38.648 1.00 84.56 919 GLU A O 1
ATOM 7152 N N . ALA A 1 920 ? -22.641 -13.454 39.556 1.00 84.06 920 ALA A N 1
ATOM 7153 C CA . ALA A 1 920 ? -23.070 -12.192 38.948 1.00 84.06 920 ALA A CA 1
ATOM 7154 C C . ALA A 1 920 ? -22.456 -10.938 39.593 1.00 84.06 920 ALA A C 1
ATOM 7156 O O . ALA A 1 920 ? -22.158 -9.967 38.902 1.00 84.06 920 ALA A O 1
ATOM 7157 N N . PHE A 1 921 ? -22.301 -10.928 40.923 1.00 87.88 921 PHE A N 1
ATOM 7158 C CA . PHE A 1 921 ? -21.960 -9.715 41.678 1.00 87.88 921 PHE A CA 1
ATOM 7159 C C . PHE A 1 921 ? -20.673 -9.830 42.503 1.00 87.88 921 PHE A C 1
ATOM 7161 O O . PHE A 1 921 ? -20.216 -8.831 43.053 1.00 87.88 921 PHE A O 1
ATOM 7168 N N . GLY A 1 922 ? -20.052 -11.009 42.595 1.00 84.81 922 GLY A N 1
ATOM 7169 C CA . GLY A 1 922 ? -18.858 -11.220 43.422 1.00 84.81 922 GLY A CA 1
ATOM 7170 C C . GLY A 1 922 ? -17.631 -10.443 42.950 1.00 84.81 922 GLY A C 1
ATOM 7171 O O . GLY A 1 922 ? -16.805 -10.035 43.765 1.00 84.81 922 GLY A O 1
ATOM 7172 N N . SER A 1 923 ? -17.513 -10.176 41.652 1.00 84.88 923 SER A N 1
ATOM 7173 C CA . SER A 1 923 ? -16.443 -9.334 41.112 1.00 84.88 923 SER A CA 1
ATOM 7174 C C . SER A 1 923 ? -16.688 -7.839 41.300 1.00 84.88 923 SER A C 1
ATOM 7176 O O . SER A 1 923 ? -15.704 -7.101 41.360 1.00 84.88 923 SER A O 1
ATOM 7178 N N . LEU A 1 924 ? -17.935 -7.386 41.516 1.00 84.44 924 LEU A N 1
ATOM 7179 C CA . LEU A 1 924 ? -18.209 -5.986 41.886 1.00 84.44 924 LEU A CA 1
ATOM 7180 C C . LEU A 1 924 ? -17.459 -5.601 43.166 1.00 84.44 924 LEU A C 1
ATOM 7182 O O . LEU A 1 924 ? -17.014 -4.463 43.297 1.00 84.44 924 LEU A O 1
ATOM 7186 N N . ASP A 1 925 ? -17.257 -6.552 44.086 1.00 83.19 925 ASP A N 1
ATOM 7187 C CA . ASP A 1 925 ? -16.514 -6.311 45.326 1.00 83.19 925 ASP A CA 1
ATOM 7188 C C . ASP A 1 925 ? -15.027 -5.972 45.097 1.00 83.19 925 ASP A C 1
ATOM 7190 O O . ASP A 1 925 ? -14.358 -5.438 45.994 1.00 83.19 925 ASP A O 1
ATOM 7194 N N . SER A 1 926 ? -14.503 -6.282 43.907 1.00 86.81 926 SER A N 1
ATOM 7195 C CA . SER A 1 926 ? -13.129 -5.965 43.511 1.00 86.81 926 SER A CA 1
ATOM 7196 C C . SER A 1 926 ? -12.967 -4.504 43.082 1.00 86.81 926 SER A C 1
ATOM 7198 O O . SER A 1 926 ? -11.860 -3.982 43.187 1.00 86.81 926 SER A O 1
ATOM 7200 N N . SER A 1 927 ? -14.046 -3.838 42.651 1.00 91.88 927 SER A N 1
ATOM 7201 C CA . SER A 1 927 ? -14.034 -2.420 42.273 1.00 91.88 927 SER A CA 1
ATOM 7202 C C . SER A 1 927 ? -14.206 -1.529 43.504 1.00 91.88 927 SER A C 1
ATOM 7204 O O . SER A 1 927 ? -15.202 -1.594 44.234 1.00 91.88 927 SER A O 1
ATOM 7206 N N . GLN A 1 928 ? -13.224 -0.663 43.737 1.00 91.25 928 GLN A N 1
ATOM 7207 C CA . GLN A 1 928 ? -13.271 0.329 44.803 1.00 91.25 928 GLN A CA 1
ATOM 7208 C C . GLN A 1 928 ? -14.298 1.424 44.495 1.00 91.25 928 GLN A C 1
ATOM 7210 O O . GLN A 1 928 ? -14.983 1.894 45.406 1.00 91.25 928 GLN A O 1
ATOM 7215 N N . ILE A 1 929 ? -14.455 1.803 43.223 1.00 91.06 929 ILE A N 1
ATOM 7216 C CA . ILE A 1 929 ? -15.400 2.840 42.794 1.00 91.06 929 ILE A CA 1
ATOM 7217 C C . ILE A 1 929 ? -16.831 2.375 43.011 1.00 91.06 929 ILE A C 1
ATOM 7219 O O . ILE A 1 929 ? -17.615 3.115 43.597 1.00 91.06 929 ILE A O 1
ATOM 7223 N N . LEU A 1 930 ? -17.179 1.143 42.634 1.00 89.69 930 LEU A N 1
ATOM 7224 C CA . LEU A 1 930 ? -18.526 0.611 42.861 1.00 89.69 930 LEU A CA 1
ATOM 7225 C C . LEU A 1 930 ? -18.856 0.524 44.355 1.00 89.69 930 LEU A C 1
ATOM 7227 O O . LEU A 1 930 ? -19.928 0.958 44.781 1.00 89.69 930 LEU A O 1
ATOM 7231 N N . ARG A 1 931 ? -17.913 0.049 45.177 1.00 91.50 931 ARG A N 1
ATOM 7232 C CA . ARG A 1 931 ? -18.089 -0.029 46.636 1.00 91.50 931 ARG A CA 1
ATOM 7233 C C . ARG A 1 931 ? -18.206 1.341 47.300 1.00 91.50 931 ARG A C 1
ATOM 7235 O O . ARG A 1 931 ? -18.979 1.463 48.243 1.00 91.50 931 ARG A O 1
ATOM 7242 N N . THR A 1 932 ? -17.478 2.355 46.833 1.00 92.44 932 THR A N 1
ATOM 7243 C CA . THR A 1 932 ? -17.595 3.740 47.338 1.00 92.44 932 THR A CA 1
ATOM 7244 C C . THR A 1 932 ? -18.895 4.386 46.863 1.00 92.44 932 THR A C 1
ATOM 7246 O O . THR A 1 932 ? -19.609 5.016 47.640 1.00 92.44 932 THR A O 1
ATOM 7249 N N . SER A 1 933 ? -19.247 4.177 45.596 1.00 91.38 933 SER A N 1
ATOM 7250 C CA . SER A 1 933 ? -20.458 4.711 44.971 1.00 91.38 933 SER A CA 1
ATOM 7251 C C . SER A 1 933 ? -21.719 4.199 45.660 1.00 91.38 933 SER A C 1
ATOM 7253 O O . SER A 1 933 ? -22.610 4.987 45.952 1.00 91.38 933 SER A O 1
ATOM 7255 N N . LEU A 1 934 ? -21.776 2.911 46.017 1.00 90.25 934 LEU A N 1
ATOM 7256 C CA . LEU A 1 934 ? -22.887 2.362 46.800 1.00 90.25 934 LEU A CA 1
ATOM 7257 C C . LEU A 1 934 ? -22.992 2.988 48.197 1.00 90.25 934 LEU A C 1
ATOM 7259 O O . LEU A 1 934 ? -24.106 3.253 48.647 1.00 90.25 934 LEU A O 1
ATOM 7263 N N . VAL A 1 935 ? -21.866 3.274 48.865 1.00 91.56 935 VAL A N 1
ATOM 7264 C CA . VAL A 1 935 ? -21.884 4.015 50.140 1.00 91.56 935 VAL A CA 1
ATOM 7265 C C . VAL A 1 935 ? -22.477 5.403 49.944 1.00 91.56 935 VAL A C 1
ATOM 7267 O O . VAL A 1 935 ? -23.368 5.794 50.697 1.00 91.56 935 VAL A O 1
ATOM 7270 N N . ASN A 1 936 ? -22.021 6.120 48.916 1.00 89.62 936 ASN A N 1
ATOM 7271 C CA . ASN A 1 936 ? -22.525 7.450 48.599 1.00 89.62 936 ASN A CA 1
ATOM 7272 C C . ASN A 1 936 ? -24.033 7.418 48.314 1.00 89.62 936 ASN A C 1
ATOM 7274 O O . ASN A 1 936 ? -24.783 8.132 48.966 1.00 89.62 936 ASN A O 1
ATOM 7278 N N . ILE A 1 937 ? -24.496 6.507 47.451 1.00 89.88 937 ILE A N 1
ATOM 7279 C CA . ILE A 1 937 ? -25.917 6.345 47.111 1.00 89.88 937 ILE A CA 1
ATOM 7280 C C . ILE A 1 937 ? -26.763 6.072 48.361 1.00 89.88 937 ILE A C 1
ATOM 7282 O O . ILE A 1 937 ? -27.777 6.740 48.565 1.00 89.88 937 ILE A O 1
ATOM 7286 N N . ILE A 1 938 ? -26.364 5.117 49.211 1.00 88.38 938 ILE A N 1
ATOM 7287 C CA . ILE A 1 938 ? -27.120 4.784 50.430 1.00 88.38 938 ILE A CA 1
ATOM 7288 C C . ILE A 1 938 ? -27.167 5.988 51.378 1.00 88.38 938 ILE A C 1
ATOM 7290 O O . ILE A 1 938 ? -28.234 6.303 51.902 1.00 88.38 938 ILE A O 1
ATOM 7294 N N . ASN A 1 939 ? -26.047 6.689 51.569 1.00 89.12 939 ASN A N 1
ATOM 7295 C CA . ASN A 1 939 ? -25.986 7.861 52.440 1.00 89.12 939 ASN A CA 1
ATOM 7296 C C . ASN A 1 939 ? -26.824 9.027 51.895 1.00 89.12 939 ASN A C 1
ATOM 7298 O O . ASN A 1 939 ? -27.585 9.626 52.651 1.00 89.12 939 ASN A O 1
ATOM 7302 N N . THR A 1 940 ? -26.753 9.319 50.593 1.00 86.69 940 THR A N 1
ATOM 7303 C CA . THR A 1 940 ? -27.556 10.366 49.942 1.00 86.69 940 THR A CA 1
ATOM 7304 C C . THR A 1 940 ? -29.050 10.057 50.024 1.00 86.69 940 THR A C 1
ATOM 7306 O O . THR A 1 940 ? -29.847 10.933 50.360 1.00 86.69 940 THR A O 1
ATOM 7309 N N . LEU A 1 941 ? -29.456 8.808 49.769 1.00 86.00 941 LEU A N 1
ATOM 7310 C CA . LEU A 1 941 ? -30.848 8.387 49.959 1.00 86.00 941 LEU A CA 1
ATOM 7311 C C . LEU A 1 941 ? -31.262 8.493 51.429 1.00 86.00 941 LEU A C 1
ATOM 7313 O O . LEU A 1 941 ? -32.378 8.914 51.732 1.00 86.00 941 LEU A O 1
ATOM 7317 N N . GLY A 1 942 ? -30.367 8.154 52.347 1.00 85.75 942 GLY A N 1
ATOM 7318 C CA . GLY A 1 942 ? -30.609 8.224 53.777 1.00 85.75 942 GLY A CA 1
ATOM 7319 C C . GLY A 1 942 ? -30.694 9.643 54.349 1.00 85.75 942 GLY A C 1
ATOM 7320 O O . GLY A 1 942 ? -31.423 9.855 55.313 1.00 85.75 942 GLY A O 1
ATOM 7321 N N . GLU A 1 943 ? -30.086 10.660 53.731 1.00 85.12 943 GLU A N 1
ATOM 7322 C CA . GLU A 1 943 ? -30.327 12.062 54.118 1.00 85.12 943 GLU A CA 1
ATOM 7323 C C . GLU A 1 943 ? -31.808 12.444 53.998 1.00 85.12 943 GLU A C 1
ATOM 7325 O O . GLU A 1 943 ? -32.328 13.194 54.828 1.00 85.12 943 GLU A O 1
ATOM 7330 N N . SER A 1 944 ? -32.526 11.868 53.027 1.00 84.31 944 SER A N 1
ATOM 7331 C CA . SER A 1 944 ? -33.962 12.114 52.856 1.00 84.31 944 SER A CA 1
ATOM 7332 C C . SER A 1 944 ? -34.814 11.601 54.025 1.00 84.31 944 SER A C 1
ATOM 7334 O O . SER A 1 944 ? -35.938 12.067 54.222 1.00 84.31 944 SER A O 1
ATOM 7336 N N . THR A 1 945 ? -34.289 10.682 54.847 1.00 84.38 945 THR A N 1
ATOM 7337 C CA . THR A 1 945 ? -35.030 10.118 55.984 1.00 84.38 945 THR A CA 1
ATOM 7338 C C . THR A 1 945 ? -35.013 11.048 57.192 1.00 84.38 945 THR A C 1
ATOM 7340 O O . THR A 1 945 ? -35.915 10.956 58.029 1.00 84.38 945 THR A O 1
ATOM 7343 N N . LEU A 1 946 ? -34.060 11.985 57.264 1.00 83.62 946 LEU A N 1
ATOM 7344 C CA . LEU A 1 946 ? -33.885 12.902 58.392 1.00 83.62 946 LEU A CA 1
ATOM 7345 C C . LEU A 1 946 ? -35.161 13.695 58.704 1.00 83.62 946 LEU A C 1
ATOM 7347 O O . LEU A 1 946 ? -35.582 13.751 59.858 1.00 83.62 946 LEU A O 1
ATOM 7351 N N . ASP A 1 947 ? -35.814 14.239 57.677 1.00 80.19 947 ASP A N 1
ATOM 7352 C CA . ASP A 1 947 ? -37.047 15.022 57.826 1.00 80.19 947 ASP A CA 1
ATOM 7353 C C . ASP A 1 947 ? -38.255 14.164 58.251 1.00 80.19 947 ASP A C 1
ATOM 7355 O O . ASP A 1 947 ? -39.223 14.682 58.811 1.00 80.19 947 ASP A O 1
ATOM 7359 N N . SER A 1 948 ? -38.213 12.854 57.983 1.00 79.88 948 SER A N 1
ATOM 7360 C CA . SER A 1 948 ? -39.336 11.930 58.193 1.00 79.88 948 SER A CA 1
ATOM 7361 C C . SER A 1 948 ? -39.310 11.208 59.544 1.00 79.88 948 SER A C 1
ATOM 7363 O O . SER A 1 948 ? -40.359 11.056 60.170 1.00 79.88 948 SER A O 1
ATOM 7365 N N . ILE A 1 949 ? -38.128 10.778 59.999 1.00 80.38 949 ILE A N 1
ATOM 7366 C CA . ILE A 1 949 ? -37.944 9.963 61.213 1.00 80.38 949 ILE A CA 1
ATOM 7367 C C . ILE A 1 949 ? -36.896 10.551 62.172 1.00 80.38 949 ILE A C 1
ATOM 7369 O O . ILE A 1 949 ? -36.458 9.877 63.098 1.00 80.38 949 ILE A O 1
ATOM 7373 N N . GLY A 1 950 ? -36.456 11.796 61.951 1.00 78.19 950 GLY A N 1
ATOM 7374 C CA . GLY A 1 950 ? -35.519 12.503 62.834 1.00 78.19 950 GLY A CA 1
ATOM 7375 C C . GLY A 1 950 ? -34.081 11.976 62.810 1.00 78.19 950 GLY A C 1
ATOM 7376 O O . GLY A 1 950 ? -33.262 12.406 63.618 1.00 78.19 950 GLY A O 1
ATOM 7377 N N . TYR A 1 951 ? -33.765 11.062 61.891 1.00 86.12 951 TYR A N 1
ATOM 7378 C CA . TYR A 1 951 ? -32.460 10.422 61.752 1.00 86.12 951 TYR A CA 1
ATOM 7379 C C . TYR A 1 951 ? -32.145 10.193 60.271 1.00 86.12 951 TYR A C 1
ATOM 7381 O O . TYR A 1 951 ? -32.994 9.699 59.523 1.00 86.12 951 TYR A O 1
ATOM 7389 N N . ALA A 1 952 ? -30.934 10.561 59.853 1.00 86.69 952 ALA A N 1
ATOM 7390 C CA . ALA A 1 952 ? -30.424 10.253 58.524 1.00 86.69 952 ALA A CA 1
ATOM 7391 C C . ALA A 1 952 ? -29.851 8.837 58.554 1.00 86.69 952 ALA A C 1
ATOM 7393 O O . ALA A 1 952 ? -28.856 8.593 59.237 1.00 86.69 952 ALA A O 1
ATOM 7394 N N . MET A 1 953 ? -30.491 7.905 57.852 1.00 87.12 953 MET A N 1
ATOM 7395 C CA . MET A 1 953 ? -29.940 6.561 57.730 1.00 87.12 953 MET A CA 1
ATOM 7396 C C . MET A 1 953 ? -28.617 6.622 56.958 1.00 87.12 953 MET A C 1
ATOM 7398 O O . MET A 1 953 ? -28.495 7.358 55.988 1.00 87.12 953 MET A O 1
ATOM 7402 N N . GLN A 1 954 ? -27.607 5.881 57.395 1.00 89.62 954 GLN A N 1
ATOM 7403 C CA . GLN A 1 954 ? -26.294 5.855 56.749 1.00 89.62 954 GLN A CA 1
ATOM 7404 C C . GLN A 1 954 ? -25.778 4.424 56.707 1.00 89.62 954 GLN A C 1
ATOM 7406 O O . GLN A 1 954 ? -26.248 3.569 57.460 1.00 89.62 954 GLN A O 1
ATOM 7411 N N . VAL A 1 955 ? -24.817 4.154 55.825 1.00 91.00 955 VAL A N 1
ATOM 7412 C CA . VAL A 1 955 ? -24.119 2.868 55.828 1.00 91.00 955 VAL A CA 1
ATOM 7413 C C . VAL A 1 955 ? -23.412 2.690 57.176 1.00 91.00 955 VAL A C 1
ATOM 7415 O O . VAL A 1 955 ? -22.650 3.570 57.576 1.00 91.00 955 VAL A O 1
ATOM 7418 N N . PRO A 1 956 ? -23.635 1.567 57.872 1.00 89.44 956 PRO A N 1
ATOM 7419 C CA . PRO A 1 956 ? -23.117 1.363 59.216 1.00 89.44 956 PRO A CA 1
ATOM 7420 C C . PRO A 1 956 ? -21.621 1.034 59.191 1.00 89.44 956 PRO A C 1
ATOM 7422 O O . PRO A 1 956 ? -21.149 0.323 58.300 1.00 89.44 956 PRO A O 1
ATOM 7425 N N . ASP A 1 957 ? -20.887 1.449 60.227 1.00 86.62 957 ASP A N 1
ATOM 7426 C CA . ASP A 1 957 ? -19.431 1.241 60.341 1.00 86.62 957 ASP A CA 1
ATOM 7427 C C . ASP A 1 957 ? -19.021 -0.237 60.204 1.00 86.62 957 ASP A C 1
ATOM 7429 O O . ASP A 1 957 ? -17.954 -0.555 59.677 1.00 86.62 957 ASP A O 1
ATOM 7433 N N . ILE A 1 958 ? -19.876 -1.166 60.649 1.00 86.31 958 ILE A N 1
ATOM 7434 C CA . ILE A 1 958 ? -19.636 -2.615 60.560 1.00 86.31 958 ILE A CA 1
ATOM 7435 C C . ILE A 1 958 ? -19.589 -3.133 59.113 1.00 86.31 958 ILE A C 1
ATOM 7437 O O . ILE A 1 958 ? -18.979 -4.171 58.859 1.00 86.31 958 ILE A O 1
ATOM 7441 N N . ALA A 1 959 ? -20.222 -2.421 58.177 1.00 89.94 959 ALA A N 1
ATOM 7442 C CA . ALA A 1 959 ? -20.247 -2.756 56.759 1.00 89.94 959 ALA A CA 1
ATOM 7443 C C . ALA A 1 959 ? -19.141 -2.043 55.963 1.00 89.94 959 ALA A C 1
ATOM 7445 O O . ALA A 1 959 ? -19.055 -2.246 54.754 1.00 89.94 959 ALA A O 1
ATOM 7446 N N . LEU A 1 960 ? -18.302 -1.219 56.607 1.00 91.38 960 LEU A N 1
ATOM 7447 C CA . LEU A 1 960 ? -17.294 -0.395 55.943 1.00 91.38 960 LEU A CA 1
ATOM 7448 C C . LEU A 1 960 ? -15.867 -0.950 56.080 1.00 91.38 960 LEU A C 1
ATOM 7450 O O . LEU A 1 960 ? -15.463 -1.551 57.075 1.00 91.38 960 LEU A O 1
ATOM 7454 N N . SER A 1 961 ? -15.059 -0.676 55.060 1.00 89.00 961 SER A N 1
ATOM 7455 C CA . SER A 1 961 ? -13.606 -0.812 55.041 1.00 89.00 961 SER A CA 1
ATOM 7456 C C . SER A 1 961 ? -13.004 0.524 54.597 1.00 89.00 961 SER A C 1
ATOM 7458 O O . SER A 1 961 ? -12.751 0.752 53.415 1.00 89.00 961 SER A O 1
ATOM 7460 N N . GLY A 1 962 ? -12.820 1.441 55.551 1.00 87.38 962 GLY A N 1
ATOM 7461 C CA . GLY A 1 962 ? -12.501 2.837 55.240 1.00 87.38 962 GLY A CA 1
ATOM 7462 C C . GLY A 1 962 ? -13.746 3.580 54.753 1.00 87.38 962 GLY A C 1
ATOM 7463 O O . GLY A 1 962 ? -14.749 3.590 55.453 1.00 87.38 962 GLY A O 1
ATOM 7464 N N . GLU A 1 963 ? -13.680 4.185 53.568 1.00 89.75 963 GLU A N 1
ATOM 7465 C CA . GLU A 1 963 ? -14.802 4.900 52.922 1.00 89.75 963 GLU A CA 1
ATOM 7466 C C . GLU A 1 963 ? -15.646 4.017 51.979 1.00 89.75 963 GLU A C 1
ATOM 7468 O O . GLU A 1 963 ? -16.630 4.468 51.401 1.00 89.75 963 GLU A O 1
ATOM 7473 N N . MET A 1 964 ? -15.261 2.748 51.828 1.00 92.62 964 MET A N 1
ATOM 7474 C CA . MET A 1 964 ? -15.891 1.764 50.945 1.00 92.62 964 MET A CA 1
ATOM 7475 C C . MET A 1 964 ? -16.704 0.752 51.750 1.00 92.62 964 MET A C 1
ATOM 7477 O O . MET A 1 964 ? -16.346 0.458 52.890 1.00 92.62 964 MET A O 1
ATOM 7481 N N . LEU A 1 965 ? -17.697 0.098 51.136 1.00 92.94 965 LEU A N 1
ATOM 7482 C CA . LEU A 1 965 ? -18.251 -1.158 51.676 1.00 92.94 965 LEU A CA 1
ATOM 7483 C C . LEU A 1 965 ? -17.139 -2.185 51.904 1.00 92.94 965 LEU A C 1
ATOM 7485 O O . LEU A 1 965 ? -16.158 -2.150 51.181 1.00 92.94 965 LEU A O 1
ATOM 7489 N N . ALA A 1 966 ? -17.239 -3.106 52.859 1.00 91.62 966 ALA A N 1
ATOM 7490 C CA . ALA A 1 966 ? -16.309 -4.232 52.992 1.00 91.62 966 ALA A CA 1
ATOM 7491 C C . ALA A 1 966 ? -16.517 -5.272 51.861 1.00 91.62 966 ALA A C 1
ATOM 7493 O O . ALA A 1 966 ? -17.608 -5.336 51.294 1.00 91.62 966 ALA A O 1
ATOM 7494 N N . PRO A 1 967 ? -15.508 -6.096 51.508 1.00 88.69 967 PRO A N 1
ATOM 7495 C CA . PRO A 1 967 ? -15.694 -7.158 50.514 1.00 88.69 967 PRO A CA 1
ATOM 7496 C C . PRO A 1 967 ? -16.778 -8.158 50.950 1.00 88.69 967 PRO A C 1
ATOM 7498 O O . PRO A 1 967 ? -16.821 -8.531 52.124 1.00 88.69 967 PRO A O 1
ATOM 7501 N N . GLY A 1 968 ? -17.618 -8.614 50.020 1.00 88.62 968 GLY A N 1
ATOM 7502 C CA . GLY A 1 968 ? -18.730 -9.540 50.251 1.00 88.62 968 GLY A CA 1
ATOM 7503 C C . GLY A 1 968 ? -20.069 -8.859 50.543 1.00 88.62 968 GLY A C 1
ATOM 7504 O O . GLY A 1 968 ? -21.110 -9.508 50.454 1.00 88.62 968 GLY A O 1
ATOM 7505 N N . MET A 1 969 ? -20.071 -7.561 50.871 1.00 91.44 969 MET A N 1
ATOM 7506 C CA . MET A 1 969 ? -21.287 -6.861 51.305 1.00 91.44 969 MET A CA 1
ATOM 7507 C C . MET A 1 969 ? -22.300 -6.671 50.173 1.00 91.44 969 MET A C 1
ATOM 7509 O O . MET A 1 969 ? -23.500 -6.655 50.441 1.00 91.44 969 MET A O 1
ATOM 7513 N N . ILE A 1 970 ? -21.847 -6.542 48.920 1.00 90.94 970 ILE A N 1
ATOM 7514 C CA . ILE A 1 970 ? -22.748 -6.369 47.771 1.00 90.94 970 ILE A CA 1
ATOM 7515 C C . ILE A 1 970 ? -23.503 -7.669 47.493 1.00 90.94 970 ILE A C 1
ATOM 7517 O O . ILE A 1 970 ? -24.730 -7.660 47.398 1.00 90.94 970 ILE A O 1
ATOM 7521 N N . VAL A 1 971 ? -22.782 -8.792 47.420 1.00 91.19 971 VAL A N 1
ATOM 7522 C CA . VAL A 1 971 ? -23.380 -10.120 47.209 1.00 91.19 971 VAL A CA 1
ATOM 7523 C C . VAL A 1 971 ? -24.351 -10.461 48.337 1.00 91.19 971 VAL A C 1
ATOM 7525 O O . VAL A 1 971 ? -25.459 -10.918 48.066 1.00 91.19 971 VAL A O 1
ATOM 7528 N N . GLU A 1 972 ? -23.968 -10.200 49.590 1.00 92.19 972 GLU A N 1
ATOM 7529 C CA . GLU A 1 972 ? -24.825 -10.419 50.760 1.00 92.19 972 GLU A CA 1
ATOM 7530 C C . GLU A 1 972 ? -26.122 -9.600 50.680 1.00 92.19 972 GLU A C 1
ATOM 7532 O O . GLU A 1 972 ? -27.206 -10.145 50.892 1.00 92.19 972 GLU A O 1
ATOM 7537 N N . LEU A 1 973 ? -26.022 -8.314 50.320 1.00 91.62 973 LEU A N 1
ATOM 7538 C CA . LEU A 1 973 ? -27.177 -7.433 50.153 1.00 91.62 973 LEU A CA 1
ATOM 7539 C C . LEU A 1 973 ? -28.113 -7.933 49.047 1.00 91.62 973 LEU A C 1
ATOM 7541 O O . LEU A 1 973 ? -29.310 -8.073 49.285 1.00 91.62 973 LEU A O 1
ATOM 7545 N N . ILE A 1 974 ? -27.586 -8.212 47.851 1.00 91.19 974 ILE A N 1
ATOM 7546 C CA . ILE A 1 974 ? -28.408 -8.631 46.709 1.00 91.19 974 ILE A CA 1
ATOM 7547 C C . ILE A 1 974 ? -29.046 -9.997 46.958 1.00 91.19 974 ILE A C 1
ATOM 7549 O O . ILE A 1 974 ? -30.245 -10.146 46.734 1.00 91.19 974 ILE A O 1
ATOM 7553 N N . ASN A 1 975 ? -28.286 -10.978 47.455 1.00 93.25 975 ASN A N 1
ATOM 7554 C CA . ASN A 1 975 ? -28.819 -12.309 47.735 1.00 93.25 975 ASN A CA 1
ATOM 7555 C C . ASN A 1 975 ? -29.921 -12.256 48.800 1.00 93.25 975 ASN A C 1
ATOM 7557 O O . ASN A 1 975 ? -31.008 -12.788 48.580 1.00 93.25 975 ASN A O 1
ATOM 7561 N N . GLY A 1 976 ? -29.678 -11.565 49.918 1.00 91.19 976 GLY A N 1
ATOM 7562 C CA . GLY A 1 976 ? -30.666 -11.453 50.987 1.00 91.19 976 GLY A CA 1
ATOM 7563 C C . GLY A 1 976 ? -31.933 -10.712 50.543 1.00 91.19 976 GLY A C 1
ATOM 7564 O O . GLY A 1 976 ? -33.039 -11.161 50.841 1.00 91.19 976 GLY A O 1
ATOM 7565 N N . LEU A 1 977 ? -31.800 -9.624 49.771 1.00 92.31 977 LEU A N 1
ATOM 7566 C CA . LEU A 1 977 ? -32.955 -8.920 49.204 1.00 92.31 977 LEU A CA 1
ATOM 7567 C C . LEU A 1 977 ? -33.708 -9.783 48.185 1.00 92.31 977 LEU A C 1
ATOM 7569 O O . LEU A 1 977 ? -34.935 -9.785 48.199 1.00 92.31 977 LEU A O 1
ATOM 7573 N N . ALA A 1 978 ? -33.010 -10.548 47.343 1.00 92.19 978 ALA A N 1
ATOM 7574 C CA . ALA A 1 978 ? -33.632 -11.436 46.365 1.00 92.19 978 ALA A CA 1
ATOM 7575 C C . ALA A 1 978 ? -34.433 -12.569 47.029 1.00 92.19 978 ALA A C 1
ATOM 7577 O O . ALA A 1 978 ? -35.527 -12.877 46.560 1.00 92.19 978 ALA A O 1
ATOM 7578 N N . VAL A 1 979 ? -33.943 -13.139 48.141 1.00 92.12 979 VAL A N 1
ATOM 7579 C CA . VAL A 1 979 ? -34.688 -14.128 48.948 1.00 92.12 979 VAL A CA 1
ATOM 7580 C C . VAL A 1 979 ? -36.004 -13.529 49.451 1.00 92.12 979 VAL A C 1
ATOM 7582 O O . VAL A 1 979 ? -37.065 -14.118 49.258 1.00 92.12 979 VAL A O 1
ATOM 7585 N N . VAL A 1 980 ? -35.946 -12.326 50.030 1.00 91.06 980 VAL A N 1
ATOM 7586 C CA . VAL A 1 980 ? -37.127 -11.627 50.564 1.00 91.06 980 VAL A CA 1
ATOM 7587 C C . VAL A 1 980 ? -38.103 -11.247 49.454 1.00 91.06 980 VAL A C 1
ATOM 7589 O O . VAL A 1 980 ? -39.310 -11.426 49.601 1.00 91.06 980 VAL A O 1
ATOM 7592 N N . MET A 1 981 ? -37.595 -10.727 48.334 1.00 90.19 981 MET A N 1
ATOM 7593 C CA . MET A 1 981 ? -38.412 -10.350 47.183 1.00 90.19 981 MET A CA 1
ATOM 7594 C C . MET A 1 981 ? -39.099 -11.562 46.558 1.00 90.19 981 MET A C 1
ATOM 7596 O O . MET A 1 981 ? -40.261 -11.444 46.182 1.00 90.19 981 MET A O 1
ATOM 7600 N N . ASN A 1 982 ? -38.431 -12.718 46.479 1.00 90.31 982 ASN A N 1
ATOM 7601 C CA . ASN A 1 982 ? -39.033 -13.935 45.936 1.00 90.31 982 ASN A CA 1
ATOM 7602 C C . ASN A 1 982 ? -40.277 -14.348 46.729 1.00 90.31 982 ASN A C 1
ATOM 7604 O O . ASN A 1 982 ? -41.354 -14.499 46.159 1.00 90.31 982 ASN A O 1
ATOM 7608 N N . ASP A 1 983 ? -40.142 -14.437 48.049 1.00 89.75 983 ASP A N 1
ATOM 7609 C CA . ASP A 1 983 ? -41.235 -14.789 48.957 1.00 89.75 983 ASP A CA 1
ATOM 7610 C C . ASP A 1 983 ? -42.360 -13.728 48.949 1.00 89.75 983 ASP A C 1
ATOM 7612 O O . ASP A 1 983 ? -43.554 -14.037 48.853 1.00 89.75 983 ASP A O 1
ATOM 7616 N N . ALA A 1 984 ? -41.992 -12.441 48.929 1.00 88.31 984 ALA A N 1
ATOM 7617 C CA . ALA A 1 984 ? -42.953 -11.344 48.827 1.00 88.31 984 ALA A CA 1
ATOM 7618 C C . ALA A 1 984 ? -43.756 -11.387 47.512 1.00 88.31 984 ALA A C 1
ATOM 7620 O O . ALA A 1 984 ? -44.974 -11.190 47.523 1.00 88.31 984 ALA A O 1
ATOM 7621 N N . PHE A 1 985 ? -43.102 -11.640 46.375 1.00 89.69 985 PHE A N 1
ATOM 7622 C CA . PHE 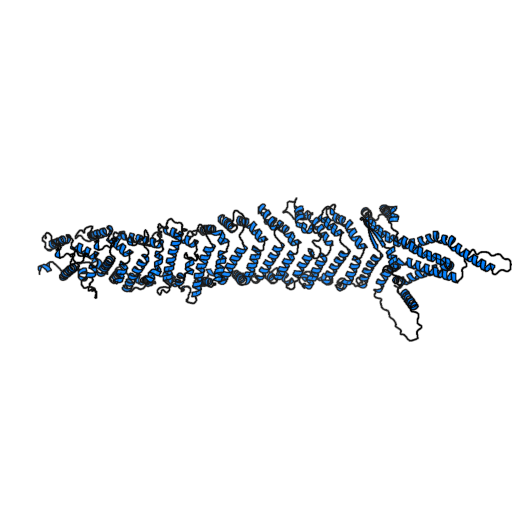A 1 985 ? -43.754 -11.728 45.067 1.00 89.69 985 PHE A CA 1
ATOM 7623 C C . PHE A 1 985 ? -44.650 -12.960 44.942 1.00 89.69 985 PHE A C 1
ATOM 7625 O O . PHE A 1 985 ? -45.759 -12.839 44.413 1.00 89.69 985 PHE A O 1
ATOM 7632 N N . GLU A 1 986 ? -44.229 -14.107 45.484 1.00 87.19 986 GLU A N 1
ATOM 7633 C CA . GLU A 1 986 ? -45.068 -15.306 45.584 1.00 87.19 986 GLU A CA 1
ATOM 7634 C C . GLU A 1 986 ? -46.334 -15.024 46.406 1.00 87.19 986 GLU A C 1
ATOM 7636 O O . GLU A 1 986 ? -47.445 -15.342 45.972 1.00 87.19 986 GLU A O 1
ATOM 7641 N N . THR A 1 987 ? -46.188 -14.333 47.538 1.00 85.44 987 THR A N 1
ATOM 7642 C CA . THR A 1 987 ? -47.303 -13.934 48.409 1.00 85.44 987 THR A CA 1
ATOM 7643 C C . THR A 1 987 ? -48.271 -12.962 47.722 1.00 85.44 987 THR A C 1
ATOM 7645 O O . THR A 1 987 ? -49.491 -13.095 47.844 1.00 85.44 987 THR A O 1
ATOM 7648 N N . MET A 1 988 ? -47.747 -11.989 46.971 1.00 86.75 988 MET A N 1
ATOM 7649 C CA . MET A 1 988 ? -48.553 -11.026 46.207 1.00 86.75 988 MET A CA 1
ATOM 7650 C C . MET A 1 988 ? -49.108 -11.607 44.896 1.00 86.75 988 MET A C 1
ATOM 7652 O O . MET A 1 988 ? -49.968 -10.984 44.271 1.00 86.75 988 MET A O 1
ATOM 7656 N N . ASN A 1 989 ? -48.661 -12.802 44.490 1.00 86.44 989 ASN A N 1
ATOM 7657 C CA . ASN A 1 989 ? -49.002 -13.457 43.227 1.00 86.44 989 ASN A CA 1
ATOM 7658 C C . ASN A 1 989 ? -48.732 -12.549 42.007 1.00 86.44 989 ASN A C 1
ATOM 7660 O O . ASN A 1 989 ? -49.582 -12.398 41.124 1.00 86.44 989 ASN A O 1
ATOM 7664 N N . VAL A 1 990 ? -47.544 -11.938 41.982 1.00 88.81 990 VAL A N 1
ATOM 7665 C CA . VAL A 1 990 ? -47.048 -11.096 40.882 1.00 88.81 990 VAL A CA 1
ATOM 7666 C C . VAL A 1 990 ? -45.857 -11.764 40.202 1.00 88.81 990 VAL A C 1
ATOM 7668 O O . VAL A 1 990 ? -45.021 -12.382 40.853 1.00 88.81 990 VAL A O 1
ATOM 7671 N N . THR A 1 991 ? -45.779 -11.645 38.880 1.00 86.38 991 THR A N 1
ATOM 7672 C CA . THR A 1 991 ? -44.734 -12.281 38.057 1.00 86.38 991 THR A CA 1
ATOM 7673 C C . THR A 1 991 ? -44.000 -11.300 37.152 1.00 86.38 991 THR A C 1
ATOM 7675 O O . THR A 1 991 ? -42.897 -11.595 36.700 1.00 86.38 991 THR A O 1
ATOM 7678 N N . THR A 1 992 ? -44.572 -10.118 36.912 1.00 88.19 992 THR A N 1
ATOM 7679 C CA . THR A 1 992 ? -43.979 -9.072 36.065 1.00 88.19 992 THR A CA 1
ATOM 7680 C C . THR A 1 992 ? -43.886 -7.735 36.789 1.00 88.19 992 THR A C 1
ATOM 7682 O O . THR A 1 992 ? -44.630 -7.462 37.736 1.00 88.19 992 THR A O 1
ATOM 7685 N N . LEU A 1 993 ? -43.000 -6.862 36.309 1.00 85.19 993 LEU A N 1
ATOM 7686 C CA . LEU A 1 993 ? -42.863 -5.512 36.848 1.00 85.19 993 LEU A CA 1
ATOM 7687 C C . LEU A 1 993 ? -44.144 -4.678 36.653 1.00 85.19 993 LEU A C 1
ATOM 7689 O O . LEU A 1 993 ? -44.473 -3.853 37.502 1.00 85.19 993 LEU A O 1
ATOM 7693 N N . ALA A 1 994 ? -44.905 -4.910 35.577 1.00 85.69 994 ALA A N 1
ATOM 7694 C CA . ALA A 1 994 ? -46.218 -4.301 35.358 1.00 85.69 994 ALA A CA 1
ATOM 7695 C C . ALA A 1 994 ? -47.219 -4.658 36.465 1.00 85.69 994 ALA A C 1
ATOM 7697 O O . ALA A 1 994 ? -47.912 -3.778 36.972 1.00 85.69 994 ALA A O 1
ATOM 7698 N N . GLU A 1 995 ? -47.294 -5.939 36.836 1.00 87.50 995 GLU A N 1
ATOM 7699 C CA . GLU A 1 995 ? -48.184 -6.421 37.898 1.00 87.50 995 GLU A CA 1
ATOM 7700 C C . GLU A 1 995 ? -47.778 -5.859 39.260 1.00 87.50 995 GLU A C 1
ATOM 7702 O O . GLU A 1 995 ? -48.639 -5.409 40.011 1.00 87.50 995 GLU A O 1
ATOM 7707 N N . PHE A 1 996 ? -46.475 -5.811 39.541 1.00 85.88 996 PHE A N 1
ATOM 7708 C CA . PHE A 1 996 ? -45.951 -5.219 40.768 1.00 85.88 996 PHE A CA 1
ATOM 7709 C C . PHE A 1 996 ? -46.233 -3.710 40.856 1.00 85.88 996 PHE A C 1
ATOM 7711 O O . PHE A 1 996 ? -46.763 -3.234 41.855 1.00 85.88 996 PHE A O 1
ATOM 7718 N N . ASN A 1 997 ? -45.967 -2.952 39.787 1.00 83.81 997 ASN A N 1
ATOM 7719 C CA . ASN A 1 997 ? -46.226 -1.508 39.743 1.00 83.81 997 ASN A CA 1
ATOM 7720 C C . ASN A 1 997 ? -47.723 -1.155 39.758 1.00 83.81 997 ASN A C 1
ATOM 7722 O O . ASN A 1 997 ? -48.079 -0.013 40.049 1.00 83.81 997 ASN A O 1
ATOM 7726 N N . ALA A 1 998 ? -48.598 -2.104 39.413 1.00 83.38 998 ALA A N 1
ATOM 7727 C CA . ALA A 1 998 ? -50.046 -1.932 39.475 1.00 83.38 998 ALA A CA 1
ATOM 7728 C C . ALA A 1 998 ? -50.621 -2.102 40.895 1.00 83.38 998 ALA A C 1
ATOM 7730 O O . ALA A 1 998 ? -51.811 -1.838 41.085 1.00 83.38 998 ALA A O 1
ATOM 7731 N N . LEU A 1 999 ? -49.815 -2.524 41.879 1.00 81.19 999 LEU A N 1
ATOM 7732 C CA . LEU A 1 999 ? -50.222 -2.581 43.284 1.00 81.19 999 LEU A CA 1
ATOM 7733 C C . LEU A 1 999 ? -50.436 -1.157 43.822 1.00 81.19 999 LEU A C 1
ATOM 7735 O O . LEU A 1 999 ? -49.525 -0.326 43.831 1.00 81.19 999 LEU A O 1
ATOM 7739 N N . GLU A 1 1000 ? -51.656 -0.860 44.275 1.00 70.75 1000 GLU A N 1
ATOM 7740 C CA . GLU A 1 1000 ? -52.036 0.460 44.783 1.00 70.75 1000 GLU A CA 1
ATOM 7741 C C . GLU A 1 1000 ? -52.126 0.459 46.317 1.00 70.75 1000 GLU A C 1
ATOM 7743 O O . GLU A 1 1000 ? -53.044 -0.105 46.907 1.00 70.75 1000 GLU A O 1
ATOM 7748 N N . GLY A 1 1001 ? -51.230 1.208 46.966 1.00 66.69 1001 GLY A N 1
ATOM 7749 C CA . GLY A 1 1001 ? -51.308 1.512 48.399 1.00 66.69 1001 GLY A CA 1
ATOM 7750 C C . GLY A 1 1001 ? -50.373 0.686 49.285 1.00 66.69 1001 GLY A C 1
ATOM 7751 O O . GLY A 1 1001 ? -49.837 -0.344 48.899 1.00 66.69 1001 GLY A O 1
ATOM 7752 N N . THR A 1 1002 ? -50.151 1.167 50.511 1.00 69.19 1002 THR A N 1
ATOM 7753 C CA . THR A 1 1002 ? -49.224 0.556 51.481 1.00 69.19 1002 THR A CA 1
ATOM 7754 C C . THR A 1 1002 ? -49.721 -0.777 52.050 1.00 69.19 1002 THR A C 1
ATOM 7756 O O . THR A 1 1002 ? -48.922 -1.524 52.603 1.00 69.19 1002 THR A O 1
ATOM 7759 N N . SER A 1 1003 ? -51.014 -1.092 51.919 1.00 72.62 1003 SER A N 1
ATOM 7760 C CA . SER A 1 1003 ? -51.618 -2.315 52.462 1.00 72.62 1003 SER A CA 1
ATOM 7761 C C . SER A 1 1003 ? -51.118 -3.587 51.787 1.00 72.62 1003 SER A C 1
ATOM 7763 O O . SER A 1 1003 ? -50.929 -4.586 52.466 1.00 72.62 1003 SER A O 1
ATOM 7765 N N . ASP A 1 1004 ? -50.870 -3.575 50.476 1.00 76.69 1004 ASP A N 1
ATOM 7766 C CA . ASP A 1 1004 ? -50.438 -4.784 49.759 1.00 76.69 1004 ASP A CA 1
ATOM 7767 C C . ASP A 1 1004 ? -49.012 -5.184 50.161 1.00 76.69 1004 ASP A C 1
ATOM 7769 O O . ASP A 1 1004 ? -48.750 -6.351 50.447 1.00 76.69 1004 ASP A O 1
ATOM 7773 N N . TYR A 1 1005 ? -48.126 -4.199 50.325 1.00 80.88 1005 TYR A N 1
ATOM 7774 C CA . TYR A 1 1005 ? -46.766 -4.402 50.832 1.00 80.88 1005 TYR A CA 1
ATOM 7775 C C . TYR A 1 1005 ? -46.744 -4.860 52.296 1.00 80.88 1005 TYR A C 1
ATOM 7777 O O . TYR A 1 1005 ? -45.993 -5.765 52.652 1.00 80.88 1005 TYR A O 1
ATOM 7785 N N . LEU A 1 1006 ? -47.581 -4.260 53.150 1.00 77.62 1006 LEU A N 1
ATOM 7786 C CA . LEU A 1 1006 ? -47.711 -4.659 54.556 1.00 77.62 1006 LEU A CA 1
ATOM 7787 C C . LEU A 1 1006 ? -48.308 -6.066 54.694 1.00 77.62 1006 LEU A C 1
ATOM 7789 O O . LEU A 1 1006 ? -47.845 -6.854 55.517 1.00 77.62 1006 LEU A O 1
ATOM 7793 N N . ASN A 1 1007 ? -49.283 -6.413 53.851 1.00 79.94 1007 ASN A N 1
ATOM 7794 C CA . ASN A 1 1007 ? -49.831 -7.762 53.763 1.00 79.94 1007 ASN A CA 1
ATOM 7795 C C . ASN A 1 1007 ? -48.768 -8.775 53.333 1.00 79.94 1007 ASN A C 1
ATOM 7797 O O . ASN A 1 1007 ? -48.660 -9.822 53.970 1.00 79.94 1007 ASN A O 1
ATOM 7801 N N . ALA A 1 1008 ? -47.973 -8.458 52.308 1.00 84.31 1008 ALA A N 1
ATOM 7802 C CA . ALA A 1 1008 ? -46.879 -9.312 51.858 1.00 84.31 1008 ALA A CA 1
ATOM 7803 C C . ALA A 1 1008 ? -45.854 -9.534 52.977 1.00 84.31 1008 ALA A C 1
ATOM 7805 O O . ALA A 1 1008 ? -45.556 -10.673 53.322 1.00 84.31 1008 ALA A O 1
ATOM 7806 N N . PHE A 1 1009 ? -45.410 -8.456 53.634 1.00 84.94 1009 PHE A N 1
ATOM 7807 C CA . PHE A 1 1009 ? -44.503 -8.538 54.780 1.00 84.94 1009 PHE A CA 1
ATOM 7808 C C . PHE A 1 1009 ? -45.081 -9.383 55.926 1.00 84.94 1009 PHE A C 1
ATOM 7810 O O . PHE A 1 1009 ? -44.370 -10.190 56.520 1.00 84.94 1009 PHE A O 1
ATOM 7817 N N . SER A 1 1010 ? -46.383 -9.246 56.214 1.00 81.75 1010 SER A N 1
ATOM 7818 C CA . SER A 1 1010 ? -47.069 -9.998 57.277 1.00 81.75 1010 SER A CA 1
ATOM 7819 C C . SER A 1 1010 ? -47.091 -11.522 57.057 1.00 81.75 1010 SER A C 1
ATOM 7821 O O . SER A 1 1010 ? -47.360 -12.267 57.999 1.00 81.75 1010 SER A O 1
ATOM 7823 N N . GLN A 1 1011 ? -46.819 -11.975 55.830 1.00 84.56 1011 GLN A N 1
ATOM 7824 C CA . GLN A 1 1011 ? -46.906 -13.371 55.395 1.00 84.56 1011 GLN A CA 1
ATOM 7825 C C . GLN A 1 1011 ? -45.553 -13.984 55.004 1.00 84.56 1011 GLN A C 1
ATOM 7827 O O . GLN A 1 1011 ? -45.526 -15.175 54.713 1.00 84.56 1011 GLN A O 1
ATOM 7832 N N . LEU A 1 1012 ? -44.457 -13.215 55.051 1.00 88.00 1012 LEU A N 1
ATOM 7833 C CA . LEU A 1 1012 ? -43.107 -13.725 54.788 1.00 88.00 1012 LEU A CA 1
ATOM 7834 C C . LEU A 1 1012 ? -42.754 -14.893 55.713 1.00 88.00 1012 LEU A C 1
ATOM 7836 O O . LEU A 1 1012 ? -43.072 -14.866 56.909 1.00 88.00 1012 LEU A O 1
ATOM 7840 N N . GLU A 1 1013 ? -42.040 -15.879 55.180 1.00 87.06 1013 GLU A N 1
ATOM 7841 C CA . GLU A 1 1013 ? -41.490 -16.998 55.937 1.00 87.06 1013 GLU A CA 1
ATOM 7842 C C . GLU A 1 1013 ? -40.387 -16.540 56.906 1.00 87.06 1013 GLU A C 1
ATOM 7844 O O . GLU A 1 1013 ? -39.681 -15.555 56.675 1.00 87.06 1013 GLU A O 1
ATOM 7849 N N . ASP A 1 1014 ? -40.195 -17.288 58.000 1.00 82.88 1014 ASP A N 1
ATOM 7850 C CA . ASP A 1 1014 ? -39.136 -17.007 58.985 1.00 82.88 1014 ASP A CA 1
ATOM 7851 C C . ASP A 1 1014 ? -37.749 -16.984 58.328 1.00 82.88 1014 ASP A C 1
ATOM 7853 O O . ASP A 1 1014 ? -36.942 -16.111 58.626 1.00 82.88 1014 ASP A O 1
ATOM 7857 N N . ALA A 1 1015 ? -37.508 -17.871 57.356 1.00 86.19 1015 ALA A N 1
ATOM 7858 C CA . ALA A 1 1015 ? -36.255 -17.919 56.607 1.00 86.19 1015 ALA A CA 1
ATOM 7859 C C . ALA A 1 1015 ? -35.981 -16.628 55.807 1.00 86.19 1015 ALA A C 1
ATOM 7861 O O . ALA A 1 1015 ? -34.831 -16.197 55.724 1.00 86.19 1015 ALA A O 1
ATOM 7862 N N . SER A 1 1016 ? -37.016 -15.986 55.254 1.00 90.25 1016 SER A N 1
ATOM 7863 C CA . SER A 1 1016 ? -36.904 -14.703 54.546 1.00 90.25 1016 SER A CA 1
ATOM 7864 C C . SER A 1 1016 ? -36.597 -13.558 55.512 1.00 90.25 1016 SER A C 1
ATOM 7866 O O . SER A 1 1016 ? -35.791 -12.681 55.206 1.00 90.25 1016 SER A O 1
ATOM 7868 N N . ILE A 1 1017 ? -37.186 -13.577 56.712 1.00 87.75 1017 ILE A N 1
ATOM 7869 C CA . ILE A 1 1017 ? -36.895 -12.592 57.766 1.00 87.75 1017 ILE A CA 1
ATOM 7870 C C . ILE A 1 1017 ? -35.479 -12.775 58.321 1.00 87.75 1017 ILE A C 1
ATOM 7872 O O . ILE A 1 1017 ? -34.765 -11.790 58.535 1.00 87.75 1017 ILE A O 1
ATOM 7876 N N . ASP A 1 1018 ? -35.042 -14.018 58.502 1.00 88.25 1018 ASP A N 1
ATOM 7877 C CA . ASP A 1 1018 ? -33.670 -14.349 58.879 1.00 88.25 1018 ASP A CA 1
ATOM 7878 C C . ASP A 1 1018 ? -32.675 -13.908 57.797 1.00 88.25 1018 ASP A C 1
ATOM 7880 O O . ASP A 1 1018 ? -31.624 -13.358 58.118 1.00 88.25 1018 ASP A O 1
ATOM 7884 N N . ALA A 1 1019 ? -33.016 -14.061 56.512 1.00 89.00 1019 ALA A N 1
ATOM 7885 C CA . ALA A 1 1019 ? -32.207 -13.540 55.412 1.00 89.00 1019 ALA A CA 1
ATOM 7886 C C . ALA A 1 1019 ? -32.131 -12.002 55.439 1.00 89.00 1019 ALA A C 1
ATOM 7888 O O . ALA A 1 1019 ? -31.034 -11.449 55.366 1.00 89.00 1019 ALA A O 1
ATOM 7889 N N . LEU A 1 1020 ? -33.261 -11.305 55.625 1.00 89.69 1020 LEU A N 1
ATOM 7890 C CA . LEU A 1 1020 ? -33.316 -9.838 55.697 1.00 89.69 1020 LEU A CA 1
ATOM 7891 C C . LEU A 1 1020 ? -32.501 -9.275 56.873 1.00 89.69 1020 LEU A C 1
ATOM 7893 O O . LEU A 1 1020 ? -31.742 -8.320 56.716 1.00 89.69 1020 LEU A O 1
ATOM 7897 N N . SER A 1 1021 ? -32.668 -9.862 58.058 1.00 88.06 1021 SER A N 1
ATOM 7898 C CA . SER A 1 1021 ? -31.957 -9.476 59.286 1.00 88.06 1021 SER A CA 1
ATOM 7899 C C . SER A 1 1021 ? -30.496 -9.939 59.307 1.00 88.06 1021 SER A C 1
ATOM 7901 O O . SER A 1 1021 ? -29.672 -9.372 60.031 1.00 88.06 1021 SER A O 1
ATOM 7903 N N . GLY A 1 1022 ? -30.166 -10.946 58.496 1.00 86.44 1022 GLY A N 1
ATOM 7904 C CA . GLY A 1 1022 ? -28.814 -11.427 58.257 1.00 86.44 1022 GLY A CA 1
ATOM 7905 C C . GLY A 1 1022 ? -27.951 -10.435 57.480 1.00 86.44 1022 GLY A C 1
ATOM 7906 O O . GLY A 1 1022 ? -26.750 -10.388 57.742 1.00 86.44 1022 GLY A O 1
ATOM 7907 N N . ILE A 1 1023 ? -28.551 -9.609 56.608 1.00 91.94 1023 ILE A N 1
ATOM 7908 C CA . ILE A 1 1023 ? -27.840 -8.597 55.812 1.00 91.94 1023 ILE A CA 1
ATOM 7909 C C . ILE A 1 1023 ? -27.175 -7.575 56.739 1.00 91.94 1023 ILE A C 1
ATOM 7911 O O . ILE A 1 1023 ? -27.831 -6.788 57.423 1.00 91.94 1023 ILE A O 1
ATOM 7915 N N . THR A 1 1024 ? -25.848 -7.527 56.705 1.00 91.12 1024 THR A N 1
ATOM 7916 C CA . THR A 1 1024 ? -24.997 -6.715 57.579 1.00 91.12 1024 THR A CA 1
ATOM 7917 C C . THR A 1 1024 ? -25.288 -5.221 57.454 1.00 91.12 1024 THR A C 1
ATOM 7919 O O . THR A 1 1024 ? -25.329 -4.534 58.476 1.00 91.12 1024 THR A O 1
ATOM 7922 N N . ILE A 1 1025 ? -25.554 -4.726 56.238 1.00 91.56 1025 ILE A N 1
ATOM 7923 C CA . ILE A 1 1025 ? -25.947 -3.328 56.002 1.00 91.56 1025 ILE A CA 1
ATOM 7924 C C . ILE A 1 1025 ? -27.284 -3.025 56.696 1.00 91.56 1025 ILE A C 1
ATOM 7926 O O . ILE A 1 1025 ? -27.348 -2.094 57.489 1.00 91.56 1025 ILE A O 1
ATOM 7930 N N . ILE A 1 1026 ? -28.328 -3.833 56.481 1.00 90.25 1026 ILE A N 1
ATOM 7931 C CA . ILE A 1 1026 ? -29.661 -3.607 57.071 1.00 90.25 1026 ILE A CA 1
ATOM 7932 C C . ILE A 1 1026 ? -29.618 -3.748 58.595 1.00 90.25 1026 ILE A C 1
ATOM 7934 O O . ILE A 1 1026 ? -30.099 -2.872 59.313 1.00 90.25 1026 ILE A O 1
ATOM 7938 N N . ARG A 1 1027 ? -28.986 -4.813 59.105 1.00 89.88 1027 ARG A N 1
ATOM 7939 C CA . ARG A 1 1027 ? -28.794 -5.035 60.543 1.00 89.88 1027 ARG A CA 1
ATOM 7940 C C . ARG A 1 1027 ? -28.071 -3.863 61.194 1.00 89.88 1027 ARG A C 1
ATOM 7942 O O . ARG A 1 1027 ? -28.494 -3.396 62.249 1.00 89.88 1027 ARG A O 1
ATOM 7949 N N . GLY A 1 1028 ? -26.985 -3.398 60.579 1.00 89.69 1028 GLY A N 1
ATOM 7950 C CA . GLY A 1 1028 ? -26.218 -2.269 61.087 1.00 89.69 1028 GLY A CA 1
ATOM 7951 C C . GLY A 1 1028 ? -27.016 -0.966 61.036 1.00 89.69 1028 GLY A C 1
ATOM 7952 O O . GLY A 1 1028 ? -27.059 -0.277 62.044 1.00 89.69 1028 GLY A O 1
ATOM 7953 N N . MET A 1 1029 ? -27.743 -0.679 59.948 1.00 89.94 1029 MET A N 1
ATOM 7954 C CA . MET A 1 1029 ? -28.616 0.503 59.850 1.00 89.94 1029 MET A CA 1
ATOM 7955 C C . MET A 1 1029 ? -29.691 0.520 60.945 1.00 89.94 1029 MET A C 1
ATOM 7957 O O . MET A 1 1029 ? -29.920 1.554 61.570 1.00 89.94 1029 MET A O 1
ATOM 7961 N N . ILE A 1 1030 ? -30.337 -0.620 61.215 1.00 89.25 1030 ILE A N 1
ATOM 7962 C CA . ILE A 1 1030 ? -31.347 -0.747 62.281 1.00 89.25 1030 ILE A CA 1
ATOM 7963 C C . ILE A 1 1030 ? -30.703 -0.592 63.657 1.00 89.25 1030 ILE A C 1
ATOM 7965 O O . ILE A 1 1030 ? -31.241 0.102 64.518 1.00 89.25 1030 ILE A O 1
ATOM 7969 N N . SER A 1 1031 ? -29.548 -1.224 63.863 1.00 90.19 1031 SER A N 1
ATOM 7970 C CA . SER A 1 1031 ? -28.781 -1.105 65.099 1.00 90.19 1031 SER A CA 1
ATOM 7971 C C . SER A 1 1031 ? -28.392 0.347 65.375 1.00 90.19 1031 SER A C 1
ATOM 7973 O O . SER A 1 1031 ? -28.663 0.849 66.464 1.00 90.19 1031 SER A O 1
ATOM 7975 N N . ASP A 1 1032 ? -27.825 1.040 64.391 1.00 89.50 1032 ASP A N 1
ATOM 7976 C CA . ASP A 1 1032 ? -27.383 2.428 64.516 1.00 89.50 1032 ASP A CA 1
ATOM 7977 C C . ASP A 1 1032 ? -28.572 3.374 64.709 1.00 89.50 1032 ASP A C 1
ATOM 7979 O O . ASP A 1 1032 ? -28.514 4.254 65.568 1.00 89.50 1032 ASP A O 1
ATOM 7983 N N . ALA A 1 1033 ? -29.691 3.145 64.014 1.00 88.69 1033 ALA A N 1
ATOM 7984 C CA . ALA A 1 1033 ? -30.924 3.897 64.226 1.00 88.69 1033 ALA A CA 1
ATOM 7985 C C . ALA A 1 1033 ? -31.473 3.704 65.650 1.00 88.69 1033 ALA A C 1
ATOM 7987 O O . ALA A 1 1033 ? -31.751 4.683 66.335 1.00 88.69 1033 ALA A O 1
ATOM 7988 N N . LEU A 1 1034 ? -31.595 2.468 66.145 1.00 88.62 1034 LEU A N 1
ATOM 7989 C CA . LEU A 1 1034 ? -32.142 2.201 67.483 1.00 88.62 1034 LEU A CA 1
ATOM 7990 C C . LEU A 1 1034 ? -31.204 2.636 68.617 1.00 88.62 1034 LEU A C 1
ATOM 7992 O O . LEU A 1 1034 ? -31.675 2.960 69.710 1.00 88.62 1034 LEU A O 1
ATOM 7996 N N . LEU A 1 1035 ? -29.891 2.664 68.378 1.00 89.25 1035 LEU A N 1
ATOM 7997 C CA . LEU A 1 1035 ? -28.884 3.152 69.324 1.00 89.25 1035 LEU A CA 1
ATOM 7998 C C . LEU A 1 1035 ? -28.657 4.667 69.240 1.00 89.25 1035 LEU A C 1
ATOM 8000 O O . LEU A 1 1035 ? -28.098 5.244 70.178 1.00 89.25 1035 LEU A O 1
ATOM 8004 N N . SER A 1 1036 ? -29.100 5.312 68.158 1.00 89.62 1036 SER A N 1
ATOM 8005 C CA . SER A 1 1036 ? -28.930 6.744 67.930 1.00 89.62 1036 SER A CA 1
ATOM 8006 C C . SER A 1 1036 ? -29.693 7.573 68.969 1.00 89.62 1036 SER A C 1
ATOM 8008 O O . SER A 1 1036 ? -30.917 7.439 69.093 1.00 89.62 1036 SER A O 1
ATOM 8010 N N . PRO A 1 1037 ? -29.014 8.492 69.685 1.00 87.75 1037 PRO A N 1
ATOM 8011 C CA . PRO A 1 1037 ? -29.680 9.422 70.590 1.00 87.75 1037 PRO A CA 1
ATOM 8012 C C . PRO A 1 1037 ? -30.725 10.294 69.888 1.00 87.75 1037 PRO A C 1
ATOM 8014 O O . PRO A 1 1037 ? -31.738 10.627 70.499 1.00 87.75 1037 PRO A O 1
ATOM 8017 N N . ASP A 1 1038 ? -30.496 10.649 68.620 1.00 86.56 1038 ASP A N 1
ATOM 8018 C CA . ASP A 1 1038 ? -31.403 11.502 67.849 1.00 86.56 1038 ASP A CA 1
ATOM 8019 C C . ASP A 1 1038 ? -32.704 10.761 67.518 1.00 86.56 1038 ASP A C 1
ATOM 8021 O O . ASP A 1 1038 ? -33.790 11.296 67.738 1.00 86.56 1038 ASP A O 1
ATOM 8025 N N . MET A 1 1039 ? -32.607 9.491 67.105 1.00 87.50 1039 MET A N 1
ATOM 8026 C CA . MET A 1 1039 ? -33.775 8.633 66.879 1.00 87.50 1039 MET A CA 1
ATOM 8027 C C . MET A 1 1039 ? -34.536 8.365 68.181 1.00 87.50 1039 MET A C 1
ATOM 8029 O O . MET A 1 1039 ? -35.756 8.498 68.232 1.00 87.50 1039 MET A O 1
ATOM 8033 N N . GLN A 1 1040 ? -33.837 8.024 69.268 1.00 89.81 1040 GLN A N 1
ATOM 8034 C CA . GLN A 1 1040 ? -34.474 7.804 70.569 1.00 89.81 1040 GLN A CA 1
ATOM 8035 C C . GLN A 1 1040 ? -35.186 9.072 71.062 1.00 89.81 1040 GLN A C 1
ATOM 8037 O O . GLN A 1 1040 ? -36.319 8.992 71.538 1.00 89.81 1040 GLN A O 1
ATOM 8042 N N . ALA A 1 1041 ? -34.566 10.246 70.908 1.00 86.38 1041 ALA A N 1
ATOM 8043 C CA . ALA A 1 1041 ? -35.182 11.526 71.242 1.00 86.38 1041 ALA A CA 1
ATOM 8044 C C . ALA A 1 1041 ? -36.402 11.821 70.362 1.00 86.38 1041 ALA A C 1
ATOM 8046 O O . ALA A 1 1041 ? -37.425 12.256 70.888 1.00 86.38 1041 ALA A O 1
ATOM 8047 N N . PHE A 1 1042 ? -36.322 11.542 69.059 1.00 86.75 1042 PHE A N 1
ATOM 8048 C CA . PHE A 1 1042 ? -37.450 11.659 68.138 1.00 86.75 1042 PHE A CA 1
ATOM 8049 C C . PHE A 1 1042 ? -38.615 10.747 68.543 1.00 86.75 1042 PHE A C 1
ATOM 8051 O O . PHE A 1 1042 ? -39.754 11.208 68.597 1.00 86.75 1042 PHE A O 1
ATOM 8058 N N . LEU A 1 1043 ? -38.354 9.484 68.897 1.00 85.38 1043 LEU A N 1
ATOM 8059 C CA . LEU A 1 1043 ? -39.380 8.550 69.372 1.00 85.38 1043 LEU A CA 1
ATOM 8060 C C . LEU A 1 1043 ? -40.018 9.026 70.687 1.00 85.38 1043 LEU A C 1
ATOM 8062 O O . LEU A 1 1043 ? -41.242 8.981 70.827 1.00 85.38 1043 LEU A O 1
ATOM 8066 N N . VAL A 1 1044 ? -39.215 9.522 71.638 1.00 86.88 1044 VAL A N 1
ATOM 8067 C CA . VAL A 1 1044 ? -39.718 10.102 72.896 1.00 86.88 1044 VAL A CA 1
ATOM 8068 C C . VAL A 1 1044 ? -40.571 11.346 72.632 1.00 86.88 1044 VAL A C 1
ATOM 8070 O O . VAL A 1 1044 ? -41.656 11.458 73.199 1.00 86.88 1044 VAL A O 1
ATOM 8073 N N . ASP A 1 1045 ? -40.120 12.273 71.783 1.00 84.81 1045 ASP A N 1
ATOM 8074 C CA . ASP A 1 1045 ? -40.858 13.499 71.444 1.00 84.81 1045 ASP A CA 1
ATOM 8075 C C . ASP A 1 1045 ? -42.159 13.189 70.695 1.00 84.81 1045 ASP A C 1
ATOM 8077 O O . ASP A 1 1045 ? -43.216 13.733 71.019 1.00 84.81 1045 ASP A O 1
ATOM 8081 N N . THR A 1 1046 ? -42.105 12.236 69.763 1.00 84.81 1046 THR A N 1
ATOM 8082 C CA . THR A 1 1046 ? -43.269 11.750 69.017 1.00 84.81 1046 THR A CA 1
ATOM 8083 C C . THR A 1 1046 ? -44.302 11.145 69.962 1.00 84.81 1046 THR A C 1
ATOM 8085 O O . THR A 1 1046 ? -45.468 11.536 69.911 1.00 84.81 1046 THR A O 1
ATOM 8088 N N . LEU A 1 1047 ? -43.903 10.250 70.875 1.00 81.31 1047 LEU A N 1
ATOM 8089 C CA . LEU A 1 1047 ? -44.830 9.676 71.855 1.00 81.31 1047 LEU A CA 1
ATOM 8090 C C . LEU A 1 1047 ? -45.354 10.715 72.851 1.00 81.31 1047 LEU A C 1
ATOM 8092 O O . LEU A 1 1047 ? -46.542 10.712 73.158 1.00 81.31 1047 LEU A O 1
ATOM 8096 N N . ASN A 1 1048 ? -44.512 11.621 73.348 1.00 83.50 1048 ASN A N 1
ATOM 8097 C CA . ASN A 1 1048 ? -44.946 12.690 74.252 1.00 83.50 1048 ASN A CA 1
ATOM 8098 C C . ASN A 1 1048 ? -45.866 13.712 73.568 1.00 83.50 1048 ASN A C 1
ATOM 8100 O O . ASN A 1 1048 ? -46.673 14.345 74.239 1.00 83.50 1048 ASN A O 1
ATOM 8104 N N . THR A 1 1049 ? -45.773 13.870 72.247 1.00 82.31 1049 THR A N 1
ATOM 8105 C CA . THR A 1 1049 ? -46.698 14.695 71.456 1.00 82.31 1049 THR A CA 1
ATOM 8106 C C . THR A 1 1049 ? -47.996 13.948 71.141 1.00 82.31 1049 THR A C 1
ATOM 8108 O O . THR A 1 1049 ? -49.061 14.560 71.064 1.00 82.31 1049 THR A O 1
ATOM 8111 N N . ALA A 1 1050 ? -47.926 12.629 70.952 1.00 76.88 1050 ALA A N 1
ATOM 8112 C CA . ALA A 1 1050 ? -49.075 11.799 70.601 1.00 76.88 1050 ALA A CA 1
ATOM 8113 C C . ALA A 1 1050 ? -50.036 11.544 71.778 1.00 76.88 1050 ALA A C 1
ATOM 8115 O O . ALA A 1 1050 ? -51.203 11.227 71.541 1.00 76.88 1050 ALA A O 1
ATOM 8116 N N . GLN A 1 1051 ? -49.582 11.678 73.030 1.00 72.38 1051 GLN A N 1
ATOM 8117 C CA . GLN A 1 1051 ? -50.426 11.494 74.213 1.00 72.38 1051 GLN A CA 1
ATOM 8118 C C . GLN A 1 1051 ? -50.154 12.522 75.323 1.00 72.38 1051 GLN A C 1
ATOM 8120 O O . GLN A 1 1051 ? -49.018 12.900 75.570 1.00 72.38 1051 GLN A O 1
ATOM 8125 N N . ASP A 1 1052 ? -51.217 12.924 76.028 1.00 69.12 1052 ASP A N 1
ATOM 8126 C CA . ASP A 1 1052 ? -51.170 13.840 77.184 1.00 69.12 1052 ASP A CA 1
ATOM 8127 C C . ASP A 1 1052 ? -51.219 13.093 78.540 1.00 69.12 1052 ASP A C 1
ATOM 8129 O O . ASP A 1 1052 ? -51.406 13.704 79.594 1.00 69.12 1052 ASP A O 1
ATOM 8133 N N . LEU A 1 1053 ? -51.133 11.758 78.527 1.00 67.00 1053 LEU A N 1
ATOM 8134 C CA . LEU A 1 1053 ? -51.356 10.900 79.696 1.00 67.00 1053 LEU A CA 1
ATOM 8135 C C . LEU A 1 1053 ? -50.170 10.931 80.667 1.00 67.00 1053 LEU A C 1
ATOM 8137 O O . LEU A 1 1053 ? -50.366 10.940 81.883 1.00 67.00 1053 LEU A O 1
ATOM 8141 N N . PHE A 1 1054 ? -48.944 10.924 80.144 1.00 73.00 1054 PHE A N 1
ATOM 8142 C CA . PHE A 1 1054 ? -47.702 10.927 80.914 1.00 73.00 1054 PHE A CA 1
ATOM 8143 C C . PHE A 1 1054 ? -46.529 11.465 80.088 1.00 73.00 1054 PHE A C 1
ATOM 8145 O O . PHE A 1 1054 ? -46.559 11.446 78.866 1.00 73.00 1054 PHE A O 1
ATOM 8152 N N . VAL A 1 1055 ? -45.473 11.943 80.750 1.00 77.25 1055 VAL A N 1
ATOM 8153 C CA . VAL A 1 1055 ? -44.227 12.330 80.069 1.00 77.25 1055 VAL A CA 1
ATOM 8154 C C . VAL A 1 1055 ? -43.241 11.179 80.189 1.00 77.25 1055 VAL A C 1
ATOM 8156 O O . VAL A 1 1055 ? -42.873 10.788 81.295 1.00 77.25 1055 VAL A O 1
ATOM 8159 N N . ILE A 1 1056 ? -42.837 10.642 79.047 1.00 82.81 1056 ILE A N 1
ATOM 8160 C CA . ILE A 1 1056 ? -41.820 9.607 78.919 1.00 82.81 1056 ILE A CA 1
ATOM 8161 C C . ILE A 1 1056 ? -40.433 10.245 79.043 1.00 82.81 1056 ILE A C 1
ATOM 8163 O O . ILE A 1 1056 ? -40.162 11.287 78.439 1.00 82.81 1056 ILE A O 1
ATOM 8167 N N . ASP A 1 1057 ? -39.554 9.613 79.823 1.00 84.25 1057 ASP A N 1
ATOM 8168 C CA . ASP A 1 1057 ? -38.175 10.058 80.021 1.00 84.25 1057 ASP A CA 1
ATOM 8169 C C . ASP A 1 1057 ? -37.318 9.902 78.754 1.00 84.25 1057 ASP A C 1
ATOM 8171 O O . ASP A 1 1057 ? -37.487 8.970 77.972 1.00 84.25 1057 ASP A O 1
ATOM 8175 N N . ALA A 1 1058 ? -36.304 10.760 78.603 1.00 81.94 1058 ALA A N 1
ATOM 8176 C CA . ALA A 1 1058 ? -35.398 10.748 77.447 1.00 81.94 1058 ALA A CA 1
ATOM 8177 C C . ALA A 1 1058 ? -34.661 9.409 77.233 1.00 81.94 1058 ALA A C 1
ATOM 8179 O O . ALA A 1 1058 ? -34.276 9.097 76.115 1.00 81.94 1058 ALA A O 1
ATOM 8180 N N . ASN A 1 1059 ? -34.484 8.611 78.292 1.00 86.12 1059 ASN A N 1
ATOM 8181 C CA . ASN A 1 1059 ? -33.780 7.324 78.243 1.00 86.12 1059 ASN A CA 1
ATOM 8182 C C . ASN A 1 1059 ? -34.714 6.123 78.010 1.00 86.12 1059 ASN A C 1
ATOM 8184 O O . ASN A 1 1059 ? -34.297 4.971 78.161 1.00 86.12 1059 ASN A O 1
ATOM 8188 N N . PHE A 1 1060 ? -35.997 6.362 77.736 1.00 86.06 1060 PHE A N 1
ATOM 8189 C CA . PHE A 1 1060 ? -37.002 5.304 77.687 1.00 86.06 1060 PHE A CA 1
ATOM 8190 C C . PHE A 1 1060 ? -36.690 4.245 76.628 1.00 86.06 1060 PHE A C 1
ATOM 8192 O O . PHE A 1 1060 ? -36.718 3.053 76.928 1.00 86.06 1060 PHE A O 1
ATOM 8199 N N . PHE A 1 1061 ? -36.267 4.672 75.440 1.00 89.31 1061 PHE A N 1
ATOM 8200 C CA . PHE A 1 1061 ? -35.886 3.783 74.341 1.00 89.31 1061 PHE A CA 1
ATOM 8201 C C . PHE A 1 1061 ? -34.420 3.331 74.368 1.00 89.31 1061 PHE A C 1
ATOM 8203 O O . PHE A 1 1061 ? -33.974 2.693 73.418 1.00 89.31 1061 PHE A O 1
ATOM 8210 N N . ASN A 1 1062 ? -33.673 3.595 75.451 1.00 88.75 1062 ASN A N 1
ATOM 8211 C CA . ASN A 1 1062 ? -32.299 3.104 75.569 1.00 88.75 1062 ASN A CA 1
ATOM 8212 C C . ASN A 1 1062 ? -32.280 1.575 75.477 1.00 88.75 1062 ASN A C 1
ATOM 8214 O O . ASN A 1 1062 ? -32.914 0.891 76.294 1.00 88.75 1062 ASN A O 1
ATOM 8218 N N . VAL A 1 1063 ? -31.517 1.072 74.509 1.00 89.00 1063 VAL A N 1
ATOM 8219 C CA . VAL A 1 1063 ? -31.285 -0.356 74.289 1.00 89.00 1063 VAL A CA 1
ATOM 8220 C C . VAL A 1 1063 ? -30.521 -0.939 75.479 1.00 89.00 1063 VAL A C 1
ATOM 8222 O O . VAL A 1 1063 ? -29.554 -0.350 75.967 1.00 89.00 1063 VAL A O 1
ATOM 8225 N N . ASP A 1 1064 ? -30.964 -2.096 75.969 1.00 89.62 1064 ASP A N 1
ATOM 8226 C CA . ASP A 1 1064 ? -30.283 -2.787 77.060 1.00 89.62 1064 ASP A CA 1
ATOM 8227 C C . ASP A 1 1064 ? -29.006 -3.487 76.555 1.00 89.62 1064 ASP A C 1
ATOM 8229 O O . ASP A 1 1064 ? -29.058 -4.154 75.517 1.00 89.62 1064 ASP A O 1
ATOM 8233 N N . PRO A 1 1065 ? -27.873 -3.412 77.283 1.00 88.19 1065 PRO A N 1
ATOM 8234 C CA . PRO A 1 1065 ? -26.635 -4.089 76.899 1.00 88.19 1065 PRO A CA 1
ATOM 8235 C C . PRO A 1 1065 ? -26.763 -5.599 76.651 1.00 88.19 1065 PRO A C 1
ATOM 8237 O O . PRO A 1 1065 ? -25.930 -6.158 75.945 1.00 88.19 1065 PRO A O 1
ATOM 8240 N N . ILE A 1 1066 ? -27.770 -6.277 77.215 1.00 89.56 1066 ILE A N 1
ATOM 8241 C CA . ILE A 1 1066 ? -28.008 -7.706 76.974 1.00 89.56 1066 ILE A CA 1
ATOM 8242 C C . ILE A 1 1066 ? -28.412 -8.011 75.525 1.00 89.56 1066 ILE A C 1
ATOM 8244 O O . ILE A 1 1066 ? -28.188 -9.130 75.059 1.00 89.56 1066 ILE A O 1
ATOM 8248 N N . LEU A 1 1067 ? -28.977 -7.032 74.815 1.00 90.50 1067 LEU A N 1
ATOM 8249 C CA . LEU A 1 1067 ? -29.385 -7.145 73.411 1.00 90.50 1067 LEU A CA 1
ATOM 8250 C C . LEU A 1 1067 ? -28.232 -6.878 72.442 1.00 90.50 1067 LEU A C 1
ATOM 8252 O O . LEU A 1 1067 ? -28.366 -7.114 71.242 1.00 90.50 1067 LEU A O 1
ATOM 8256 N N . LEU A 1 1068 ? -27.101 -6.398 72.962 1.00 89.25 1068 LEU A N 1
ATOM 8257 C CA . LEU A 1 1068 ? -25.940 -6.033 72.168 1.00 89.25 1068 LEU A CA 1
ATOM 8258 C C . LEU A 1 1068 ? -24.957 -7.197 72.044 1.00 89.25 1068 LEU A C 1
ATOM 8260 O O . LEU A 1 1068 ? -24.810 -8.032 72.944 1.00 89.25 1068 LEU A O 1
ATOM 8264 N N . ASP A 1 1069 ? -24.280 -7.254 70.908 1.00 85.38 1069 ASP A N 1
ATOM 8265 C CA . ASP A 1 1069 ? -23.153 -8.138 70.664 1.00 85.38 1069 ASP A CA 1
ATOM 8266 C C . ASP A 1 1069 ? -21.853 -7.594 71.297 1.00 85.38 1069 ASP A C 1
ATOM 8268 O O . ASP A 1 1069 ? -21.839 -6.621 72.056 1.00 85.38 1069 ASP A O 1
ATOM 8272 N N . ALA A 1 1070 ? -20.723 -8.251 71.019 1.00 80.75 1070 ALA A N 1
ATOM 8273 C CA . ALA A 1 1070 ? -19.426 -7.853 71.571 1.00 80.75 1070 ALA A CA 1
ATOM 8274 C C . ALA A 1 1070 ? -18.879 -6.539 70.976 1.00 80.75 1070 ALA A C 1
ATOM 8276 O O . ALA A 1 1070 ? -17.923 -5.979 71.519 1.00 80.75 1070 ALA A O 1
ATOM 8277 N N . GLN A 1 1071 ? -19.457 -6.070 69.872 1.00 77.44 1071 GLN A N 1
ATOM 8278 C CA . GLN A 1 1071 ? -19.092 -4.874 69.123 1.00 77.44 1071 GLN A CA 1
ATOM 8279 C C . GLN A 1 1071 ? -19.995 -3.685 69.483 1.00 77.44 1071 GLN A C 1
ATOM 8281 O O . GLN A 1 1071 ? -19.674 -2.554 69.126 1.00 77.44 1071 GLN A O 1
ATOM 8286 N N . GLY A 1 1072 ? -21.059 -3.920 70.258 1.00 81.25 1072 GLY A N 1
ATOM 8287 C CA . GLY A 1 1072 ? -22.005 -2.896 70.690 1.00 81.25 1072 GLY A CA 1
ATOM 8288 C C . GLY A 1 1072 ? -23.156 -2.667 69.711 1.00 81.25 1072 GLY A C 1
ATOM 8289 O O . GLY A 1 1072 ? -23.900 -1.713 69.913 1.00 81.25 1072 GLY A O 1
ATOM 8290 N N . ALA A 1 1073 ? -23.314 -3.523 68.698 1.00 85.44 1073 ALA A N 1
ATOM 8291 C CA . ALA A 1 1073 ? -24.459 -3.528 67.792 1.00 85.44 1073 ALA A CA 1
ATOM 8292 C C . ALA A 1 1073 ? -25.545 -4.490 68.297 1.00 85.44 1073 ALA A C 1
ATOM 8294 O O . ALA A 1 1073 ? -25.270 -5.363 69.121 1.00 85.44 1073 ALA A O 1
ATOM 8295 N N . LEU A 1 1074 ? -26.783 -4.361 67.819 1.00 89.06 1074 LEU A N 1
ATOM 8296 C CA . LEU A 1 1074 ? -27.835 -5.339 68.109 1.00 89.06 1074 LEU A CA 1
ATOM 8297 C C . LEU A 1 1074 ? -27.447 -6.726 67.583 1.00 89.06 1074 LEU A C 1
ATOM 8299 O O . LEU A 1 1074 ? -26.991 -6.875 66.447 1.00 89.06 1074 LEU A O 1
ATOM 8303 N N . LYS A 1 1075 ? -27.671 -7.758 68.403 1.00 87.69 1075 LYS A N 1
ATOM 8304 C CA . LYS A 1 1075 ? -27.496 -9.156 67.986 1.00 87.69 1075 LYS A CA 1
ATOM 8305 C C . LYS A 1 1075 ? -28.362 -9.447 66.757 1.00 87.69 1075 LYS A C 1
ATOM 8307 O O . LYS A 1 1075 ? -29.512 -9.024 66.701 1.00 87.69 1075 LYS A O 1
ATOM 8312 N N . ALA A 1 1076 ? -27.843 -10.225 65.805 1.00 82.62 1076 ALA A N 1
ATOM 8313 C CA . ALA A 1 1076 ? -28.600 -10.611 64.607 1.00 82.62 1076 ALA A CA 1
ATOM 8314 C C . ALA A 1 1076 ? -29.926 -11.314 64.957 1.00 82.62 1076 ALA A C 1
ATOM 8316 O O . ALA A 1 1076 ? -30.966 -10.978 64.401 1.00 82.62 1076 ALA A O 1
ATOM 8317 N N . GLU A 1 1077 ? -29.892 -12.201 65.954 1.00 87.56 1077 GLU A N 1
ATOM 8318 C CA . GLU A 1 1077 ? -31.074 -12.872 66.514 1.00 87.56 1077 GLU A CA 1
ATOM 8319 C C . GLU A 1 1077 ? -32.115 -11.869 67.046 1.00 87.56 1077 GLU A C 1
ATOM 8321 O O . GLU A 1 1077 ? -33.309 -12.088 66.880 1.00 87.56 1077 GLU A O 1
ATOM 8326 N N . GLU A 1 1078 ? -31.685 -10.739 67.624 1.00 91.69 1078 GLU A N 1
ATOM 8327 C CA . GLU A 1 1078 ? -32.598 -9.697 68.117 1.00 91.69 1078 GLU A CA 1
ATOM 8328 C C . GLU A 1 1078 ? -33.228 -8.900 66.970 1.00 91.69 1078 GLU A C 1
ATOM 8330 O O . GLU A 1 1078 ? -34.408 -8.573 67.035 1.00 91.69 1078 GLU A O 1
ATOM 8335 N N . VAL A 1 1079 ? -32.481 -8.600 65.902 1.00 90.19 1079 VAL A N 1
ATOM 8336 C CA . VAL A 1 1079 ? -33.043 -7.914 64.724 1.00 90.19 1079 VAL A CA 1
ATOM 8337 C C . VAL A 1 1079 ? -34.033 -8.820 63.984 1.00 90.19 1079 VAL A C 1
ATOM 8339 O O . VAL A 1 1079 ? -35.094 -8.342 63.581 1.00 90.19 1079 VAL A O 1
ATOM 8342 N N . SER A 1 1080 ? -33.740 -10.122 63.863 1.00 90.06 1080 SER A N 1
ATOM 8343 C CA . SER A 1 1080 ? -34.709 -11.103 63.350 1.00 90.06 1080 SER A CA 1
ATOM 8344 C C . SER A 1 1080 ? -35.959 -11.139 64.232 1.00 90.06 1080 SER A C 1
ATOM 8346 O O . SER A 1 1080 ? -37.068 -10.921 63.743 1.00 90.06 1080 SER A O 1
ATOM 8348 N N . ALA A 1 1081 ? -35.786 -11.287 65.551 1.00 90.00 1081 ALA A N 1
ATOM 8349 C CA . ALA A 1 1081 ? -36.894 -11.296 66.501 1.00 90.00 1081 ALA A CA 1
ATOM 8350 C C . ALA A 1 1081 ? -37.729 -10.007 66.444 1.00 90.00 1081 ALA A C 1
ATOM 8352 O O . ALA A 1 1081 ? -38.952 -10.068 66.551 1.00 90.00 1081 ALA A O 1
ATOM 8353 N N . LEU A 1 1082 ? -37.108 -8.842 66.221 1.00 89.75 1082 LEU A N 1
ATOM 8354 C CA . LEU A 1 1082 ? -37.803 -7.566 66.045 1.00 89.75 1082 LEU A CA 1
ATOM 8355 C C . LEU A 1 1082 ? -38.695 -7.577 64.795 1.00 89.75 1082 LEU A C 1
ATOM 8357 O O . LEU A 1 1082 ? -39.863 -7.195 64.874 1.00 89.75 1082 LEU A O 1
ATOM 8361 N N . PHE A 1 1083 ? -38.186 -8.038 63.651 1.00 89.00 1083 PHE A N 1
ATOM 8362 C CA . PHE A 1 1083 ? -38.987 -8.160 62.431 1.00 89.00 1083 PHE A CA 1
ATOM 8363 C C . PHE A 1 1083 ? -40.092 -9.209 62.563 1.00 89.00 1083 PHE A C 1
ATOM 8365 O O . PHE A 1 1083 ? -41.231 -8.943 62.174 1.00 89.00 1083 PHE A O 1
ATOM 8372 N N . VAL A 1 1084 ? -39.792 -10.359 63.175 1.00 88.81 1084 VAL A N 1
ATOM 8373 C CA . VAL A 1 1084 ? -40.780 -11.392 63.508 1.00 88.81 1084 VAL A CA 1
ATOM 8374 C C . VAL A 1 1084 ? -41.856 -10.824 64.431 1.00 88.81 1084 VAL A C 1
ATOM 8376 O O . VAL A 1 1084 ? -43.033 -11.101 64.209 1.00 88.81 1084 VAL A O 1
ATOM 8379 N N . ALA A 1 1085 ? -41.504 -9.993 65.413 1.00 88.50 1085 ALA A N 1
ATOM 8380 C CA . ALA A 1 1085 ? -42.457 -9.328 66.294 1.00 88.50 1085 ALA A CA 1
ATOM 8381 C C . ALA A 1 1085 ? -43.351 -8.348 65.519 1.00 88.50 1085 ALA A C 1
ATOM 8383 O O . ALA A 1 1085 ? -44.573 -8.415 65.642 1.00 88.50 1085 ALA A O 1
ATOM 8384 N N . VAL A 1 1086 ? -42.784 -7.495 64.656 1.00 86.50 1086 VAL A N 1
ATOM 8385 C CA . VAL A 1 1086 ? -43.564 -6.579 63.798 1.00 86.50 1086 VAL A CA 1
ATOM 8386 C C . VAL A 1 1086 ? -44.514 -7.351 62.877 1.00 86.50 1086 VAL A C 1
ATOM 8388 O O . VAL A 1 1086 ? -45.697 -7.011 62.802 1.00 86.50 1086 VAL A O 1
ATOM 8391 N N . ARG A 1 1087 ? -44.043 -8.431 62.236 1.00 86.81 1087 ARG A N 1
ATOM 8392 C CA . ARG A 1 1087 ? -44.881 -9.334 61.431 1.00 86.81 1087 ARG A CA 1
ATOM 8393 C C . ARG A 1 1087 ? -45.997 -9.945 62.281 1.00 86.81 1087 ARG A C 1
ATOM 8395 O O . ARG A 1 1087 ? -47.166 -9.902 61.903 1.00 86.81 1087 ARG A O 1
ATOM 8402 N N . SER A 1 1088 ? -45.644 -10.471 63.453 1.00 86.38 1088 SER A N 1
ATOM 8403 C CA . SER A 1 1088 ? -46.556 -11.161 64.372 1.00 86.38 1088 SER A CA 1
ATOM 8404 C C . SER A 1 1088 ? -47.566 -10.225 65.023 1.00 86.38 1088 SER A C 1
ATOM 8406 O O . SER A 1 1088 ? -48.573 -10.705 65.520 1.00 86.38 1088 SER A O 1
ATOM 8408 N N . LEU A 1 1089 ? -47.386 -8.901 64.981 1.00 84.69 1089 LEU A N 1
ATOM 8409 C CA . LEU A 1 1089 ? -48.444 -7.949 65.338 1.00 84.69 1089 LEU A CA 1
ATOM 8410 C C . LEU A 1 1089 ? -49.580 -7.927 64.297 1.00 84.69 1089 LEU A C 1
ATOM 8412 O O . LEU A 1 1089 ? -50.702 -7.545 64.629 1.00 84.69 1089 LEU A O 1
ATOM 8416 N N . GLY A 1 1090 ? -49.348 -8.430 63.078 1.00 75.69 1090 GLY A N 1
ATOM 8417 C CA . GLY A 1 1090 ? -50.357 -8.526 62.017 1.00 75.69 1090 GLY A CA 1
ATOM 8418 C C . GLY A 1 1090 ? -50.760 -7.163 61.452 1.00 75.69 1090 GLY A C 1
ATOM 8419 O O . GLY A 1 1090 ? -51.930 -6.944 61.132 1.00 75.69 1090 GLY A O 1
ATOM 8420 N N . LEU A 1 1091 ? -49.804 -6.234 61.379 1.00 76.44 1091 LEU A N 1
ATOM 8421 C CA . LEU A 1 1091 ? -50.006 -4.873 60.886 1.00 76.44 1091 LEU A CA 1
ATOM 8422 C C . LEU A 1 1091 ? -50.126 -4.896 59.360 1.00 76.44 1091 LEU A C 1
ATOM 8424 O O . LEU A 1 1091 ? -49.136 -4.822 58.644 1.00 76.44 1091 LEU A O 1
ATOM 8428 N N . THR A 1 1092 ? -51.354 -5.050 58.881 1.00 71.06 1092 THR A N 1
ATOM 8429 C CA . THR A 1 1092 ? -51.686 -5.262 57.463 1.00 71.06 1092 THR A CA 1
ATOM 8430 C C . THR A 1 1092 ? -52.046 -3.969 56.728 1.00 71.06 1092 THR A C 1
ATOM 8432 O O . THR A 1 1092 ? -51.988 -3.912 55.502 1.00 71.06 1092 THR A O 1
ATOM 8435 N N . ASP A 1 1093 ? -52.368 -2.901 57.461 1.00 69.75 1093 ASP A N 1
ATOM 8436 C CA . ASP A 1 1093 ? -52.638 -1.568 56.924 1.00 69.75 1093 ASP A CA 1
ATOM 8437 C C . ASP A 1 1093 ? -52.373 -0.457 57.971 1.00 69.75 1093 ASP A C 1
ATOM 8439 O O . ASP A 1 1093 ? -51.991 -0.709 59.119 1.00 69.75 1093 ASP A O 1
ATOM 8443 N N . SER A 1 1094 ? -52.539 0.807 57.566 1.00 65.56 1094 SER A N 1
ATOM 8444 C CA . SER A 1 1094 ? -52.334 1.969 58.441 1.00 65.56 1094 SER A CA 1
ATOM 8445 C C . SER A 1 1094 ? -53.424 2.141 59.508 1.00 65.56 1094 SER A C 1
ATOM 8447 O O . SER A 1 1094 ? -53.161 2.765 60.539 1.00 65.56 1094 SER A O 1
ATOM 8449 N N . GLU A 1 1095 ? -54.621 1.577 59.310 1.00 69.56 1095 GLU A N 1
ATOM 8450 C CA . GLU A 1 1095 ? -55.671 1.547 60.334 1.00 69.56 1095 GLU A CA 1
ATOM 8451 C C . GLU A 1 1095 ? -55.306 0.546 61.441 1.00 69.56 1095 GLU A C 1
ATOM 8453 O O . GLU A 1 1095 ? -55.451 0.863 62.623 1.00 69.56 1095 GLU A O 1
ATOM 8458 N N . ALA A 1 1096 ? -54.735 -0.607 61.079 1.00 67.88 1096 ALA A N 1
ATOM 8459 C CA . ALA A 1 1096 ? -54.223 -1.615 61.999 1.00 67.88 1096 ALA A CA 1
ATOM 8460 C C . ALA A 1 1096 ? -53.139 -1.022 62.911 1.00 67.88 1096 ALA A C 1
ATOM 8462 O O . ALA A 1 1096 ? -53.211 -1.193 64.129 1.00 67.88 1096 ALA A O 1
ATOM 8463 N N . LEU A 1 1097 ? -52.210 -0.237 62.350 1.00 65.94 1097 LEU A N 1
ATOM 8464 C CA . LEU A 1 1097 ? -51.178 0.484 63.106 1.00 65.94 1097 LEU A CA 1
ATOM 8465 C C . LEU A 1 1097 ? -51.773 1.507 64.092 1.00 65.94 1097 LEU A C 1
ATOM 8467 O O . LEU A 1 1097 ? -51.351 1.574 65.245 1.00 65.94 1097 LEU A O 1
ATOM 8471 N N . ALA A 1 1098 ? -52.779 2.279 63.670 1.00 64.31 1098 ALA A N 1
ATOM 8472 C CA . ALA A 1 1098 ? -53.453 3.255 64.533 1.00 64.31 1098 ALA A CA 1
ATOM 8473 C C . ALA A 1 1098 ? -54.346 2.605 65.612 1.00 64.31 1098 ALA A C 1
ATOM 8475 O O . ALA A 1 1098 ? -54.729 3.266 66.578 1.00 64.31 1098 ALA A O 1
ATOM 8476 N N . SER A 1 1099 ? -54.682 1.322 65.446 1.00 66.56 1099 SER A N 1
ATOM 8477 C CA . SER A 1 1099 ? -55.553 0.549 66.340 1.00 66.56 1099 SER A CA 1
ATOM 8478 C C . SER A 1 1099 ? -54.810 -0.313 67.368 1.00 66.56 1099 SER A C 1
ATOM 8480 O O . SER A 1 1099 ? -55.461 -1.036 68.125 1.00 66.56 1099 SER A O 1
ATOM 8482 N N . ILE A 1 1100 ? -53.471 -0.248 67.420 1.00 71.69 1100 ILE A N 1
ATOM 8483 C CA . ILE A 1 1100 ? -52.678 -1.022 68.383 1.00 71.69 1100 ILE A CA 1
ATOM 8484 C C . ILE A 1 1100 ? -53.099 -0.655 69.813 1.00 71.69 1100 ILE A C 1
ATOM 8486 O O . ILE A 1 1100 ? -52.955 0.482 70.261 1.00 71.69 1100 ILE A O 1
ATOM 8490 N N . GLY A 1 1101 ? -53.598 -1.646 70.548 1.00 71.81 1101 GLY A N 1
ATOM 8491 C CA . GLY A 1 1101 ? -54.053 -1.495 71.925 1.00 71.81 1101 GLY A CA 1
ATOM 8492 C C . GLY A 1 1101 ? -54.094 -2.826 72.670 1.00 71.81 1101 GLY A C 1
ATOM 8493 O O . GLY A 1 1101 ? -53.587 -3.843 72.201 1.00 71.81 1101 GLY A O 1
ATOM 8494 N N . LEU A 1 1102 ? -54.720 -2.842 73.849 1.00 70.44 1102 LEU A N 1
ATOM 8495 C CA . LEU A 1 1102 ? -54.836 -4.052 74.678 1.00 70.44 1102 LEU A CA 1
ATOM 8496 C C . LEU A 1 1102 ? -55.498 -5.223 73.933 1.00 70.44 1102 LEU A C 1
ATOM 8498 O O . LEU A 1 1102 ? -55.074 -6.366 74.098 1.00 70.44 1102 LEU A O 1
ATOM 8502 N N . GLU A 1 1103 ? -56.491 -4.946 73.084 1.00 72.75 1103 GLU A N 1
ATOM 8503 C CA . GLU A 1 1103 ? -57.169 -5.972 72.281 1.00 72.75 1103 GLU A CA 1
ATOM 8504 C C . GLU A 1 1103 ? -56.216 -6.665 71.302 1.00 72.75 1103 GLU A C 1
ATOM 8506 O O . GLU A 1 1103 ? -56.281 -7.888 71.162 1.00 72.75 1103 GLU A O 1
ATOM 8511 N N . THR A 1 1104 ? -55.271 -5.919 70.717 1.00 79.50 1104 THR A N 1
ATOM 8512 C CA . THR A 1 1104 ? -54.214 -6.455 69.852 1.00 79.50 1104 THR A CA 1
ATOM 8513 C C . THR A 1 1104 ? -53.435 -7.538 70.587 1.00 79.50 1104 THR A C 1
ATOM 8515 O O . THR A 1 1104 ? -53.420 -8.676 70.131 1.00 79.50 1104 THR A O 1
ATOM 8518 N N . PHE A 1 1105 ? -52.895 -7.235 71.775 1.00 78.94 1105 PHE A N 1
ATOM 8519 C CA . PHE A 1 1105 ? -52.106 -8.187 72.569 1.00 78.94 1105 PHE A CA 1
ATOM 8520 C C . PHE A 1 1105 ? -52.921 -9.393 73.050 1.00 78.94 1105 PHE A C 1
ATOM 8522 O O . PHE A 1 1105 ? -52.409 -10.511 73.063 1.00 78.94 1105 PHE A O 1
ATOM 8529 N N . THR A 1 1106 ? -54.199 -9.211 73.404 1.00 81.75 1106 THR A N 1
ATOM 8530 C CA . THR A 1 1106 ? -55.064 -10.352 73.761 1.00 81.75 1106 THR A CA 1
ATOM 8531 C C . THR A 1 1106 ? -55.367 -11.262 72.571 1.00 81.75 1106 THR A C 1
ATOM 8533 O O . THR A 1 1106 ? -55.524 -12.466 72.760 1.00 81.75 1106 THR A O 1
ATOM 8536 N N . GLY A 1 1107 ? -55.426 -10.703 71.357 1.00 80.19 1107 GLY A N 1
ATOM 8537 C CA . GLY A 1 1107 ? -55.678 -11.434 70.116 1.00 80.19 1107 GLY A CA 1
ATOM 8538 C C . GLY A 1 1107 ? -54.471 -12.206 69.579 1.00 80.19 1107 GLY A C 1
ATOM 8539 O O . GLY A 1 1107 ? -54.656 -13.065 68.720 1.00 80.19 1107 GLY A O 1
ATOM 8540 N N . LEU A 1 1108 ? -53.261 -11.932 70.081 1.00 86.12 1108 LEU A N 1
ATOM 8541 C CA . LEU A 1 1108 ? -52.052 -12.698 69.753 1.00 86.12 1108 LEU A CA 1
ATOM 8542 C C . LEU A 1 1108 ? -52.026 -14.066 70.450 1.00 86.12 1108 LEU A C 1
ATOM 8544 O O . LEU A 1 1108 ? -51.483 -15.031 69.916 1.00 86.12 1108 LEU A O 1
ATOM 8548 N N . ILE A 1 1109 ? -52.634 -14.163 71.637 1.00 84.81 1109 ILE A N 1
ATOM 8549 C CA . ILE A 1 1109 ? -52.630 -15.386 72.447 1.00 84.81 1109 ILE A CA 1
ATOM 8550 C C . ILE A 1 1109 ? -53.442 -16.479 71.740 1.00 84.81 1109 ILE A C 1
ATOM 8552 O O . ILE A 1 1109 ? -54.646 -16.350 71.516 1.00 84.81 1109 ILE A O 1
ATOM 8556 N N . GLY A 1 1110 ? -52.777 -17.587 71.421 1.00 81.81 1110 GLY A N 1
ATOM 8557 C CA . GLY A 1 1110 ? -53.324 -18.723 70.687 1.00 81.81 1110 GLY A CA 1
ATOM 8558 C C . GLY A 1 1110 ? -53.460 -18.512 69.176 1.00 81.81 1110 GLY A C 1
ATOM 8559 O O . GLY A 1 1110 ? -54.052 -19.366 68.509 1.00 81.81 1110 GLY A O 1
ATOM 8560 N N . ARG A 1 1111 ? -52.940 -17.407 68.622 1.00 84.00 1111 ARG A N 1
ATOM 8561 C CA . ARG A 1 1111 ? -52.918 -17.145 67.176 1.00 84.00 1111 ARG A CA 1
ATOM 8562 C C . ARG A 1 1111 ? -51.669 -17.763 66.545 1.00 84.00 1111 ARG A C 1
ATOM 8564 O O . ARG A 1 1111 ? -50.584 -17.652 67.101 1.00 84.00 1111 ARG A O 1
ATOM 8571 N N . ASN A 1 1112 ? -51.842 -18.429 65.399 1.00 80.19 1112 ASN A N 1
ATOM 8572 C CA . ASN A 1 1112 ? -50.765 -19.047 64.611 1.00 80.19 1112 ASN A CA 1
ATOM 8573 C C . ASN A 1 1112 ? -49.803 -19.939 65.422 1.00 80.19 1112 ASN A C 1
ATOM 8575 O O . ASN A 1 1112 ? -48.589 -19.838 65.275 1.00 80.19 1112 ASN A O 1
ATOM 8579 N N . ILE A 1 1113 ? -50.340 -20.810 66.283 1.00 85.62 1113 ILE A N 1
ATOM 8580 C CA . ILE A 1 1113 ? -49.529 -21.703 67.125 1.00 85.62 1113 ILE A CA 1
ATOM 8581 C C . ILE A 1 1113 ? -48.611 -22.566 66.255 1.00 85.62 1113 ILE A C 1
ATOM 8583 O O . ILE A 1 1113 ? -49.093 -23.313 65.397 1.00 85.62 1113 ILE A O 1
ATOM 8587 N N . ASP A 1 1114 ? -47.311 -22.486 66.520 1.00 79.31 1114 ASP A N 1
ATOM 8588 C CA . ASP A 1 1114 ? -46.312 -23.371 65.946 1.00 79.31 1114 ASP A CA 1
ATOM 8589 C C . ASP A 1 1114 ? -46.578 -24.819 66.410 1.00 79.31 1114 ASP A C 1
ATOM 8591 O O . ASP A 1 1114 ? -46.657 -25.087 67.615 1.00 79.31 1114 ASP A O 1
ATOM 8595 N N . PRO A 1 1115 ? -46.765 -25.778 65.489 1.00 76.38 1115 PRO A N 1
ATOM 8596 C CA . PRO A 1 1115 ? -47.073 -27.157 65.851 1.00 76.38 1115 PRO A CA 1
ATOM 8597 C C . PRO A 1 1115 ? -45.902 -27.906 66.513 1.00 76.38 1115 PRO A C 1
ATOM 8599 O O . PRO A 1 1115 ? -46.153 -28.918 67.177 1.00 76.38 1115 PRO A O 1
ATOM 8602 N N . ASP A 1 1116 ? -44.665 -27.435 66.342 1.00 80.31 1116 ASP A N 1
ATOM 8603 C CA . ASP A 1 1116 ? -43.433 -28.056 66.821 1.00 80.31 1116 ASP A CA 1
ATOM 8604 C C . ASP A 1 1116 ? -42.930 -27.423 68.131 1.00 80.31 1116 ASP A C 1
ATOM 8606 O O . ASP A 1 1116 ? -42.557 -28.161 69.051 1.00 80.31 1116 ASP A O 1
ATOM 8610 N N . THR A 1 1117 ? -42.956 -26.090 68.256 1.00 82.00 1117 THR A N 1
ATOM 8611 C CA . THR A 1 1117 ? -42.523 -25.381 69.483 1.00 82.00 1117 THR A CA 1
ATOM 8612 C C . THR A 1 1117 ? -43.673 -25.122 70.460 1.00 82.00 1117 THR A C 1
ATOM 8614 O O . THR A 1 1117 ? -43.462 -25.086 71.673 1.00 82.00 1117 THR A O 1
ATOM 8617 N N . GLY A 1 1118 ? -44.911 -25.032 69.962 1.00 82.12 1118 GLY A N 1
ATOM 8618 C CA . GLY A 1 1118 ? -46.092 -24.669 70.748 1.00 82.12 1118 GLY A CA 1
ATOM 8619 C C . GLY A 1 1118 ? -46.241 -23.167 71.002 1.00 82.12 1118 GLY A C 1
ATOM 8620 O O . GLY A 1 1118 ? -47.170 -22.782 71.714 1.00 82.12 1118 GLY A O 1
ATOM 8621 N N . GLU A 1 1119 ? -45.359 -22.348 70.430 1.00 86.00 1119 GLU A N 1
ATOM 8622 C CA . GLU A 1 1119 ? -45.342 -20.890 70.563 1.00 86.00 1119 GLU A CA 1
ATOM 8623 C C . GLU A 1 1119 ? -46.415 -20.241 69.681 1.00 86.00 1119 GLU A C 1
ATOM 8625 O O . GLU A 1 1119 ? -46.639 -20.649 68.540 1.00 86.00 1119 GLU A O 1
ATOM 8630 N N . ASP A 1 1120 ? -47.106 -19.232 70.204 1.00 89.12 1120 ASP A N 1
ATOM 8631 C CA . ASP A 1 1120 ? -48.087 -18.433 69.460 1.00 89.12 1120 ASP A CA 1
ATOM 8632 C C . ASP A 1 1120 ? -47.532 -17.047 69.080 1.00 89.12 1120 ASP A C 1
ATOM 8634 O O . ASP A 1 1120 ? -46.404 -16.688 69.414 1.00 89.12 1120 ASP A O 1
ATOM 8638 N N . ASP A 1 1121 ? -48.317 -16.228 68.375 1.00 87.38 1121 ASP A N 1
ATOM 8639 C CA . ASP A 1 1121 ? -47.879 -14.875 67.994 1.00 87.38 1121 ASP A CA 1
ATOM 8640 C C . ASP A 1 1121 ? -47.557 -13.974 69.200 1.00 87.38 1121 ASP A C 1
ATOM 8642 O O . ASP A 1 1121 ? -46.817 -13.001 69.053 1.00 87.38 1121 ASP A O 1
ATOM 8646 N N . PHE A 1 1122 ? -48.087 -14.273 70.393 1.00 89.38 1122 PHE A N 1
ATOM 8647 C CA . PHE A 1 1122 ? -47.716 -13.546 71.606 1.00 89.38 1122 PHE A CA 1
ATOM 8648 C C . PHE A 1 1122 ? -46.285 -13.902 72.016 1.00 89.38 1122 PHE A C 1
ATOM 8650 O O . PHE A 1 1122 ? -45.513 -12.993 72.308 1.00 89.38 1122 PHE A O 1
ATOM 8657 N N . ASP A 1 1123 ? -45.912 -15.186 71.975 1.00 88.69 1123 ASP A N 1
ATOM 8658 C CA . ASP A 1 1123 ? -44.524 -15.609 72.214 1.00 88.69 1123 ASP A CA 1
ATOM 8659 C C . ASP A 1 1123 ? -43.578 -14.958 71.199 1.00 88.69 1123 ASP A C 1
ATOM 8661 O O . ASP A 1 1123 ? -42.539 -14.435 71.581 1.00 88.69 1123 ASP A O 1
ATOM 8665 N N . ARG A 1 1124 ? -43.976 -14.879 69.922 1.00 88.81 1124 ARG A N 1
ATOM 8666 C CA . ARG A 1 1124 ? -43.165 -14.254 68.862 1.00 88.81 1124 ARG A CA 1
ATOM 8667 C C . ARG A 1 1124 ? -42.947 -12.751 69.053 1.00 88.81 1124 ARG A C 1
ATOM 8669 O O . ARG A 1 1124 ? -41.847 -12.265 68.814 1.00 88.81 1124 ARG A O 1
ATOM 8676 N N . VAL A 1 1125 ? -43.963 -12.003 69.500 1.00 88.69 1125 VAL A N 1
ATOM 8677 C CA . VAL A 1 1125 ? -43.810 -10.565 69.805 1.00 88.69 1125 VAL A CA 1
ATOM 8678 C C . VAL A 1 1125 ? -42.899 -10.342 71.011 1.00 88.69 1125 VAL A C 1
ATOM 8680 O O . VAL A 1 1125 ? -42.057 -9.446 70.988 1.00 88.69 1125 VAL A O 1
ATOM 8683 N N . PHE A 1 1126 ? -43.048 -11.160 72.053 1.00 89.88 1126 PHE A N 1
ATOM 8684 C CA . PHE A 1 1126 ? -42.225 -11.082 73.262 1.00 89.88 1126 PHE A CA 1
ATOM 8685 C C . PHE A 1 1126 ? -40.842 -11.731 73.104 1.00 89.88 1126 PHE A C 1
ATOM 8687 O O . PHE A 1 1126 ? -39.967 -11.488 73.932 1.00 89.88 1126 PHE A O 1
ATOM 8694 N N . GLY A 1 1127 ? -40.621 -12.483 72.024 1.00 87.56 1127 GLY A N 1
ATOM 8695 C CA . GLY A 1 1127 ? -39.317 -13.007 71.631 1.00 87.56 1127 GLY A CA 1
ATOM 8696 C C . GLY A 1 1127 ? -38.324 -11.916 71.221 1.00 87.56 1127 GLY A C 1
ATOM 8697 O O . GLY A 1 1127 ? -37.121 -12.126 71.344 1.00 87.56 1127 GLY A O 1
ATOM 8698 N N . SER A 1 1128 ? -38.796 -10.732 70.800 1.00 91.94 1128 SER A N 1
ATOM 8699 C CA . SER A 1 1128 ? -37.936 -9.547 70.676 1.00 91.94 1128 SER A CA 1
ATOM 8700 C C . SER A 1 1128 ? -37.679 -8.947 72.052 1.00 91.94 1128 SER A C 1
ATOM 8702 O O . SER A 1 1128 ? -38.577 -8.385 72.691 1.00 91.94 1128 SER A O 1
ATOM 8704 N N . GLY A 1 1129 ? -36.421 -8.985 72.480 1.00 90.19 1129 GLY A N 1
ATOM 8705 C CA . GLY A 1 1129 ? -35.983 -8.362 73.715 1.00 90.19 1129 GLY A CA 1
ATOM 8706 C C . GLY A 1 1129 ? -36.199 -6.850 73.724 1.00 90.19 1129 GLY A C 1
ATOM 8707 O O . GLY A 1 1129 ? -36.513 -6.285 74.773 1.00 90.19 1129 GLY A O 1
ATOM 8708 N N . TYR A 1 1130 ? -36.096 -6.181 72.571 1.00 89.56 1130 TYR A N 1
ATOM 8709 C CA . TYR A 1 1130 ? -36.355 -4.749 72.448 1.00 89.56 1130 TYR A CA 1
ATOM 8710 C C . TYR A 1 1130 ? -37.828 -4.413 72.725 1.00 89.56 1130 TYR A C 1
ATOM 8712 O O . TYR A 1 1130 ? -38.109 -3.519 73.533 1.00 89.56 1130 TYR A O 1
ATOM 8720 N N . PHE A 1 1131 ? -38.777 -5.150 72.128 1.00 88.12 1131 PHE A N 1
ATOM 8721 C CA . PHE A 1 1131 ? -40.207 -4.973 72.414 1.00 88.12 1131 PHE A CA 1
ATOM 8722 C C . PHE A 1 1131 ? -40.545 -5.351 73.852 1.00 88.12 1131 PHE A C 1
ATOM 8724 O O . PHE A 1 1131 ? -41.209 -4.574 74.537 1.00 88.12 1131 PHE A O 1
ATOM 8731 N N . TYR A 1 1132 ? -40.050 -6.492 74.331 1.00 90.94 1132 TYR A N 1
ATOM 8732 C CA . TYR A 1 1132 ? -40.263 -6.958 75.698 1.00 90.94 1132 TYR A CA 1
ATOM 8733 C C . TYR A 1 1132 ? -39.806 -5.926 76.738 1.00 90.94 1132 TYR A C 1
ATOM 8735 O O . TYR A 1 1132 ? -40.596 -5.509 77.586 1.00 90.94 1132 TYR A O 1
ATOM 8743 N N . ILE A 1 1133 ? -38.563 -5.443 76.640 1.00 90.00 1133 ILE A N 1
ATOM 8744 C CA . ILE A 1 1133 ? -38.013 -4.459 77.582 1.00 90.00 1133 ILE A CA 1
ATOM 8745 C C . ILE A 1 1133 ? -38.760 -3.126 77.480 1.00 90.00 1133 ILE A C 1
ATOM 8747 O O . ILE A 1 1133 ? -38.981 -2.465 78.494 1.00 90.00 1133 ILE A O 1
ATOM 8751 N N . THR A 1 1134 ? -39.165 -2.715 76.277 1.00 87.25 1134 THR A N 1
ATOM 8752 C CA . THR A 1 1134 ? -39.951 -1.487 76.096 1.00 87.25 1134 THR A CA 1
ATOM 8753 C C . THR A 1 1134 ? -41.335 -1.619 76.741 1.00 87.25 1134 THR A C 1
ATOM 8755 O O . THR A 1 1134 ? -41.747 -0.720 77.471 1.00 87.25 1134 THR A O 1
ATOM 8758 N N . LEU A 1 1135 ? -42.034 -2.744 76.554 1.00 86.06 1135 LEU A N 1
ATOM 8759 C CA . LEU A 1 1135 ? -43.334 -3.015 77.181 1.00 86.06 1135 LEU A CA 1
ATOM 8760 C C . LEU A 1 1135 ? -43.222 -3.127 78.711 1.00 86.06 1135 LEU A C 1
ATOM 8762 O O . LEU A 1 1135 ? -44.072 -2.596 79.426 1.00 86.06 1135 LEU A O 1
ATOM 8766 N N . ASP A 1 1136 ? -42.158 -3.746 79.224 1.00 87.81 1136 ASP A N 1
ATOM 8767 C CA . ASP A 1 1136 ? -41.838 -3.794 80.657 1.00 87.81 1136 ASP A CA 1
ATOM 8768 C C . ASP A 1 1136 ? -41.633 -2.395 81.239 1.00 87.81 1136 ASP A C 1
ATOM 8770 O O . ASP A 1 1136 ? -42.282 -2.036 82.226 1.00 87.81 1136 ASP A O 1
ATOM 8774 N N . LYS A 1 1137 ? -40.849 -1.548 80.561 1.00 86.44 1137 LYS A N 1
ATOM 8775 C CA . LYS A 1 1137 ? -40.698 -0.140 80.939 1.00 86.44 1137 LYS A CA 1
ATOM 8776 C C . LYS A 1 1137 ? -42.039 0.591 80.964 1.00 86.44 1137 LYS A C 1
ATOM 8778 O O . LYS A 1 1137 ? -42.240 1.362 81.896 1.00 86.44 1137 LYS A O 1
ATOM 8783 N N . ILE A 1 1138 ? -42.952 0.349 80.008 1.00 81.56 1138 ILE A N 1
ATOM 8784 C CA . ILE A 1 1138 ? -44.310 0.933 80.024 1.00 81.56 1138 ILE A CA 1
ATOM 8785 C C . ILE A 1 1138 ? -45.033 0.543 81.314 1.00 81.56 1138 ILE A C 1
ATOM 8787 O O . ILE A 1 1138 ? -45.493 1.429 82.026 1.00 81.56 1138 ILE A O 1
ATOM 8791 N N . ILE A 1 1139 ? -45.125 -0.750 81.642 1.00 79.25 1139 ILE A N 1
ATOM 8792 C CA . ILE A 1 1139 ? -45.876 -1.223 82.822 1.00 79.25 1139 ILE A CA 1
ATOM 8793 C C . ILE A 1 1139 ? -45.275 -0.700 84.133 1.00 79.25 1139 ILE A C 1
ATOM 8795 O O . ILE A 1 1139 ? -46.010 -0.432 85.084 1.00 79.25 1139 ILE A O 1
ATOM 8799 N N . GLN A 1 1140 ? -43.957 -0.516 84.176 1.00 80.00 1140 GLN A N 1
ATOM 8800 C CA . GLN A 1 1140 ? -43.241 0.003 85.339 1.00 80.00 1140 GLN A CA 1
ATOM 8801 C C . GLN A 1 1140 ? -43.255 1.541 85.454 1.00 80.00 1140 GLN A C 1
ATOM 8803 O O . GLN A 1 1140 ? -42.675 2.079 86.397 1.00 80.00 1140 GLN A O 1
ATOM 8808 N N . LEU A 1 1141 ? -43.924 2.274 84.551 1.00 80.62 1141 LEU A N 1
ATOM 8809 C CA . LEU A 1 1141 ? -44.063 3.729 84.666 1.00 80.62 1141 LEU A CA 1
ATOM 8810 C C . LEU A 1 1141 ? -44.908 4.110 85.894 1.00 80.62 1141 LEU A C 1
ATOM 8812 O O . LEU A 1 1141 ? -46.117 3.869 85.939 1.00 80.62 1141 LEU A O 1
ATOM 8816 N N . ASP A 1 1142 ? -44.306 4.849 86.832 1.00 71.88 1142 ASP A N 1
ATOM 8817 C CA . ASP A 1 1142 ? -44.986 5.433 88.007 1.00 71.88 1142 ASP A CA 1
ATOM 8818 C C . ASP A 1 1142 ? -46.238 6.255 87.626 1.00 71.88 1142 ASP A C 1
ATOM 8820 O O . ASP A 1 1142 ? -47.200 6.389 88.393 1.00 71.88 1142 ASP A O 1
ATOM 8824 N N . ALA A 1 1143 ? -46.247 6.806 86.409 1.00 70.38 1143 ALA A N 1
ATOM 8825 C CA . ALA A 1 1143 ? -47.344 7.596 85.874 1.00 70.38 1143 ALA A CA 1
ATOM 8826 C C . ALA A 1 1143 ? -48.627 6.783 85.618 1.00 70.38 1143 ALA A C 1
ATOM 8828 O O . ALA A 1 1143 ? -49.709 7.360 85.705 1.00 70.38 1143 ALA A O 1
ATOM 8829 N N . ILE A 1 1144 ? -48.558 5.460 85.401 1.00 71.25 1144 ILE A N 1
ATOM 8830 C CA . ILE A 1 1144 ? -49.755 4.612 85.236 1.00 71.25 1144 ILE A CA 1
ATOM 8831 C C . ILE A 1 1144 ? -50.584 4.595 86.525 1.00 71.25 1144 ILE A C 1
ATOM 8833 O O . ILE A 1 1144 ? -51.811 4.696 86.478 1.00 71.25 1144 ILE A O 1
ATOM 8837 N N . GLY A 1 1145 ? -49.931 4.555 87.692 1.00 69.62 1145 GLY A N 1
ATOM 8838 C CA . GLY A 1 1145 ? -50.601 4.684 88.991 1.00 69.62 1145 GLY A CA 1
ATOM 8839 C C . GLY A 1 1145 ? -51.337 6.017 89.140 1.00 69.62 1145 GLY A C 1
ATOM 8840 O O . GLY A 1 1145 ? -52.460 6.068 89.648 1.00 69.62 1145 GLY A O 1
ATOM 8841 N N . THR A 1 1146 ? -50.744 7.096 88.623 1.00 72.25 1146 THR A N 1
ATOM 8842 C CA . THR A 1 1146 ? -51.359 8.432 88.615 1.00 72.25 1146 THR A CA 1
ATOM 8843 C C . THR A 1 1146 ? -52.529 8.500 87.632 1.00 72.25 1146 THR A C 1
ATOM 8845 O O . THR A 1 1146 ? -53.609 8.932 88.020 1.00 72.25 1146 THR A O 1
ATOM 8848 N N . PHE A 1 1147 ? -52.371 7.974 86.417 1.00 71.00 1147 PHE A N 1
ATOM 8849 C CA . PHE A 1 1147 ? -53.428 7.888 85.408 1.00 71.00 1147 PHE A CA 1
ATOM 8850 C C . PHE A 1 1147 ? -54.644 7.092 85.901 1.00 71.00 1147 PHE A C 1
ATOM 8852 O O . PHE A 1 1147 ? -55.774 7.570 85.819 1.00 71.00 1147 PHE A O 1
ATOM 8859 N N . VAL A 1 1148 ? -54.431 5.909 86.486 1.00 70.19 1148 VAL A N 1
ATOM 8860 C CA . VAL A 1 1148 ? -55.516 5.101 87.065 1.00 70.19 1148 VAL A CA 1
ATOM 8861 C C . VAL A 1 1148 ? -56.154 5.824 88.252 1.00 70.19 1148 VAL A C 1
ATOM 8863 O O . VAL A 1 1148 ? -57.375 5.804 88.398 1.00 70.19 1148 VAL A O 1
ATOM 8866 N N . SER A 1 1149 ? -55.366 6.520 89.078 1.00 70.38 1149 SER A N 1
ATOM 8867 C CA . SER A 1 1149 ? -55.881 7.354 90.171 1.00 70.38 1149 SER A CA 1
ATOM 8868 C C . SER A 1 1149 ? -56.750 8.512 89.668 1.00 70.38 1149 SER A C 1
ATOM 8870 O O . SER A 1 1149 ? -57.788 8.790 90.272 1.00 70.38 1149 SER A O 1
ATOM 8872 N N . ASP A 1 1150 ? -56.362 9.171 88.576 1.00 69.75 1150 ASP A N 1
ATOM 8873 C CA . ASP A 1 1150 ? -57.092 10.285 87.964 1.00 69.75 1150 ASP A CA 1
ATOM 8874 C C . ASP A 1 1150 ? -58.365 9.798 87.265 1.00 69.75 1150 ASP A C 1
ATOM 8876 O O . ASP A 1 1150 ? -59.444 10.331 87.535 1.00 69.75 1150 ASP A O 1
ATOM 8880 N N . MET A 1 1151 ? -58.284 8.707 86.494 1.00 68.19 1151 MET A N 1
ATOM 8881 C CA . MET A 1 1151 ? -59.454 8.031 85.926 1.00 68.19 1151 MET A CA 1
ATOM 8882 C C . MET A 1 1151 ? -60.437 7.608 87.017 1.00 68.19 1151 MET A C 1
ATOM 8884 O O . MET A 1 1151 ? -61.624 7.901 86.921 1.00 68.19 1151 MET A O 1
ATOM 8888 N N . LEU A 1 1152 ? -59.978 6.945 88.084 1.00 69.38 1152 LEU A N 1
ATOM 8889 C CA . LEU A 1 1152 ? -60.846 6.552 89.197 1.00 69.38 1152 LEU A CA 1
ATOM 8890 C C . LEU A 1 1152 ? -61.400 7.773 89.940 1.00 69.38 1152 LEU A C 1
ATOM 8892 O O . LEU A 1 1152 ? -62.539 7.732 90.396 1.00 69.38 1152 LEU A O 1
ATOM 8896 N N . THR A 1 1153 ? -60.642 8.866 90.040 1.00 70.94 1153 THR A N 1
ATOM 8897 C CA . THR A 1 1153 ? -61.101 10.112 90.668 1.00 70.94 1153 THR A CA 1
ATOM 8898 C C . THR A 1 1153 ? -62.220 10.776 89.872 1.00 70.94 1153 THR A C 1
ATOM 8900 O O . THR A 1 1153 ? -63.226 11.189 90.457 1.00 70.94 1153 THR A O 1
ATOM 8903 N N . GLU A 1 1154 ? -62.068 10.856 88.551 1.00 70.12 1154 GLU A N 1
ATOM 8904 C CA . GLU A 1 1154 ? -63.081 11.383 87.637 1.00 70.12 1154 GLU A CA 1
ATOM 8905 C C . GLU A 1 1154 ? -64.321 10.479 87.607 1.00 70.12 1154 GLU A C 1
ATOM 8907 O O . GLU A 1 1154 ? -65.450 10.947 87.758 1.00 70.12 1154 GLU A O 1
ATOM 8912 N N . SER A 1 1155 ? -64.101 9.169 87.515 1.00 64.44 1155 SER A N 1
ATOM 8913 C CA . SER A 1 1155 ? -65.136 8.146 87.361 1.00 64.44 1155 SER A CA 1
ATOM 8914 C C . SER A 1 1155 ? -65.946 7.926 88.654 1.00 64.44 1155 SER A C 1
ATOM 8916 O O . SER A 1 1155 ? -67.173 7.832 88.627 1.00 64.44 1155 SER A O 1
ATOM 8918 N N . LEU A 1 1156 ? -65.306 7.942 89.829 1.00 71.38 1156 LEU A N 1
ATOM 8919 C CA . LEU A 1 1156 ? -65.981 7.805 91.131 1.00 71.38 1156 LEU A CA 1
ATOM 8920 C C . LEU A 1 1156 ? -66.486 9.144 91.698 1.00 71.38 1156 LEU A C 1
ATOM 8922 O O . LEU A 1 1156 ? -67.180 9.159 92.719 1.00 71.38 1156 LEU A O 1
ATOM 8926 N N . GLY A 1 1157 ? -66.132 10.277 91.077 1.00 65.12 1157 GLY A N 1
ATOM 8927 C CA . GLY A 1 1157 ? -66.476 11.621 91.557 1.00 65.12 1157 GLY A CA 1
ATOM 8928 C C . GLY A 1 1157 ? -65.894 11.958 92.937 1.00 65.12 1157 GLY A C 1
ATOM 8929 O O . GLY A 1 1157 ? -66.395 12.849 93.631 1.00 65.12 1157 GLY A O 1
ATOM 8930 N N . SER A 1 1158 ? -64.858 11.234 93.366 1.00 69.69 1158 SER A N 1
ATOM 8931 C CA . SER A 1 1158 ? -64.199 11.374 94.664 1.00 69.69 1158 SER A CA 1
ATOM 8932 C C . SER A 1 1158 ? -62.691 11.272 94.491 1.00 69.69 1158 SER A C 1
ATOM 8934 O O . SER A 1 1158 ? -62.234 10.344 93.839 1.00 69.69 1158 SER A O 1
ATOM 8936 N N . SER A 1 1159 ? -61.929 12.179 95.110 1.00 66.75 1159 SER A N 1
ATOM 8937 C CA . SER A 1 1159 ? -60.460 12.158 95.058 1.00 66.75 1159 SER A CA 1
ATOM 8938 C C . SER A 1 1159 ? -59.913 10.837 95.600 1.00 66.75 1159 SER A C 1
ATOM 8940 O O . SER A 1 1159 ? -59.989 10.570 96.802 1.00 66.75 1159 SER A O 1
ATOM 8942 N N . VAL A 1 1160 ? -59.360 10.029 94.699 1.00 68.56 1160 VAL A N 1
ATOM 8943 C CA . VAL A 1 1160 ? -58.500 8.895 95.018 1.00 68.56 1160 VAL A CA 1
ATOM 8944 C C . VAL A 1 1160 ? -57.089 9.465 95.122 1.00 68.56 1160 VAL A C 1
ATOM 8946 O O . VAL A 1 1160 ? -56.572 10.045 94.173 1.00 68.56 1160 VAL A O 1
ATOM 8949 N N . ALA A 1 1161 ? -56.500 9.410 96.315 1.00 58.69 1161 ALA A N 1
ATOM 8950 C CA . ALA A 1 1161 ? -55.165 9.945 96.554 1.00 58.69 1161 ALA A CA 1
ATOM 8951 C C . ALA A 1 1161 ? -54.132 8.834 96.362 1.00 58.69 1161 ALA A C 1
ATOM 8953 O O . ALA A 1 1161 ? -53.862 8.100 97.310 1.00 58.69 1161 ALA A O 1
ATOM 8954 N N . GLY A 1 1162 ? -53.571 8.745 95.155 1.00 62.66 1162 GLY A N 1
ATOM 8955 C CA . GLY A 1 1162 ? -52.471 7.844 94.821 1.00 62.66 1162 GLY A CA 1
ATOM 8956 C C . GLY A 1 1162 ? -52.916 6.387 94.757 1.00 62.66 1162 GLY A C 1
ATOM 8957 O O . GLY A 1 1162 ? -53.110 5.733 95.781 1.00 62.66 1162 GLY A O 1
ATOM 8958 N N . PHE A 1 1163 ? -53.067 5.876 93.541 1.00 67.44 1163 PHE A N 1
ATOM 8959 C CA . PHE A 1 1163 ? -53.250 4.454 93.301 1.00 67.44 1163 PHE A CA 1
ATOM 8960 C C . PHE A 1 1163 ? -51.865 3.841 93.064 1.00 67.44 1163 PHE A C 1
ATOM 8962 O O . PHE A 1 1163 ? -51.219 4.131 92.061 1.00 67.44 1163 PHE A O 1
ATOM 8969 N N . ASP A 1 1164 ? -51.369 3.079 94.040 1.00 69.56 1164 ASP A N 1
ATOM 8970 C CA . ASP A 1 1164 ? -50.052 2.442 93.964 1.00 69.56 1164 ASP A CA 1
ATOM 8971 C C . ASP A 1 1164 ? -50.146 1.171 93.112 1.00 69.56 1164 ASP A C 1
ATOM 8973 O O . ASP A 1 1164 ? -50.744 0.176 93.529 1.00 69.56 1164 ASP A O 1
ATOM 8977 N N . LEU A 1 1165 ? -49.592 1.250 91.903 1.00 69.81 1165 LEU A N 1
ATOM 8978 C CA . LEU A 1 1165 ? -49.467 0.144 90.953 1.00 69.81 1165 LEU A CA 1
ATOM 8979 C C . LEU A 1 1165 ? -48.043 -0.410 90.892 1.00 69.81 1165 LEU A C 1
ATOM 8981 O O . LEU A 1 1165 ? -47.729 -1.148 89.962 1.00 69.81 1165 LEU A O 1
ATOM 8985 N N . THR A 1 1166 ? -47.180 -0.078 91.861 1.00 73.06 1166 THR A N 1
ATOM 8986 C CA . THR A 1 1166 ? -45.835 -0.654 91.891 1.00 73.06 1166 THR A CA 1
ATOM 8987 C C . THR A 1 1166 ? -45.919 -2.176 91.934 1.00 73.06 1166 THR A C 1
ATOM 8989 O O . THR A 1 1166 ? -46.618 -2.776 92.760 1.00 73.06 1166 THR A O 1
ATOM 8992 N N . LEU A 1 1167 ? -45.223 -2.811 90.993 1.00 76.25 1167 LEU A N 1
ATOM 8993 C CA . LEU A 1 1167 ? -45.242 -4.257 90.867 1.00 76.25 1167 LEU A CA 1
ATOM 8994 C C . LEU A 1 1167 ? -44.583 -4.897 92.100 1.00 76.25 1167 LEU A C 1
ATOM 8996 O O . LEU A 1 1167 ? -43.488 -4.498 92.509 1.00 76.25 1167 LEU A O 1
ATOM 9000 N N . PRO A 1 1168 ? -45.219 -5.903 92.725 1.00 80.69 1168 PRO A N 1
ATOM 9001 C CA . PRO A 1 1168 ? -44.588 -6.681 93.779 1.00 80.69 1168 PRO A CA 1
ATOM 9002 C C . PRO A 1 1168 ? -43.300 -7.341 93.275 1.00 80.69 1168 PRO A C 1
ATOM 9004 O O . PRO A 1 1168 ? -43.298 -7.925 92.200 1.00 80.69 1168 PRO A O 1
ATOM 9007 N N . ILE A 1 1169 ? -42.247 -7.384 94.103 1.00 76.81 1169 ILE A N 1
ATOM 9008 C CA . ILE A 1 1169 ? -40.973 -8.074 93.782 1.00 76.81 1169 ILE A CA 1
ATOM 9009 C C . ILE A 1 1169 ? -41.196 -9.538 93.351 1.00 76.81 1169 ILE A C 1
ATOM 9011 O O . ILE A 1 1169 ? -40.421 -10.082 92.584 1.00 76.81 1169 ILE A O 1
ATOM 9015 N N . ALA A 1 1170 ? -42.266 -10.182 93.829 1.00 79.50 1170 ALA A N 1
ATOM 9016 C CA . ALA A 1 1170 ? -42.620 -11.552 93.454 1.00 79.50 1170 ALA A CA 1
ATOM 9017 C C . ALA A 1 1170 ? -43.183 -11.705 92.025 1.00 79.50 1170 ALA A C 1
ATOM 9019 O O . ALA A 1 1170 ? -43.354 -12.836 91.586 1.00 79.50 1170 ALA A O 1
ATOM 9020 N N . MET A 1 1171 ? -43.526 -10.601 91.353 1.00 80.38 1171 MET A N 1
ATOM 9021 C CA . MET A 1 1171 ? -43.930 -10.560 89.940 1.00 80.38 1171 MET A CA 1
ATOM 9022 C C . MET A 1 1171 ? -42.755 -10.230 89.009 1.00 80.38 1171 MET A C 1
ATOM 9024 O O . MET A 1 1171 ? -42.939 -10.245 87.799 1.00 80.38 1171 MET A O 1
ATOM 9028 N N . LEU A 1 1172 ? -41.576 -9.920 89.562 1.00 86.31 1172 LEU A N 1
ATOM 9029 C CA . LEU A 1 1172 ? -40.358 -9.686 88.793 1.00 86.31 1172 LEU A CA 1
ATOM 9030 C C . LEU A 1 1172 ? -39.529 -10.972 88.721 1.00 86.31 1172 LEU A C 1
ATOM 9032 O O . LEU A 1 1172 ? -39.457 -11.726 89.698 1.00 86.31 1172 LEU A O 1
ATOM 9036 N N . GLY A 1 1173 ? -38.899 -11.197 87.574 1.00 86.12 1173 GLY A N 1
ATOM 9037 C CA . GLY A 1 1173 ? -38.052 -12.341 87.303 1.00 86.12 1173 GLY A CA 1
ATOM 9038 C C . GLY A 1 1173 ? -36.772 -12.319 88.126 1.00 86.12 1173 GLY A C 1
ATOM 9039 O O . GLY A 1 1173 ? -36.278 -11.273 88.563 1.00 86.12 1173 GLY A O 1
ATOM 9040 N N . ASN A 1 1174 ? -36.218 -13.502 88.355 1.00 86.19 1174 ASN A N 1
ATOM 9041 C CA . ASN A 1 1174 ? -35.033 -13.710 89.164 1.00 86.19 1174 ASN A CA 1
ATOM 9042 C C . ASN A 1 1174 ? -33.999 -14.572 88.435 1.00 86.19 1174 ASN A C 1
ATOM 9044 O O . ASN A 1 1174 ? -34.326 -15.458 87.659 1.00 86.19 1174 ASN A O 1
ATOM 9048 N N . ALA A 1 1175 ? -32.723 -14.369 88.762 1.00 82.88 1175 ALA A N 1
ATOM 9049 C CA . ALA A 1 1175 ? -31.605 -15.009 88.062 1.00 82.88 1175 ALA A CA 1
ATOM 9050 C C . ALA A 1 1175 ? -31.491 -16.545 88.231 1.00 82.88 1175 ALA A C 1
ATOM 9052 O O . ALA A 1 1175 ? -30.482 -17.119 87.819 1.00 82.88 1175 ALA A O 1
ATOM 9053 N N . ILE A 1 1176 ? -32.433 -17.205 88.918 1.00 81.50 1176 ILE A N 1
ATOM 9054 C CA . ILE A 1 1176 ? -32.438 -18.659 89.145 1.00 81.50 1176 ILE A CA 1
ATOM 9055 C C . ILE A 1 1176 ? -33.519 -19.342 88.310 1.00 81.50 1176 ILE A C 1
ATOM 9057 O O . ILE A 1 1176 ? -33.238 -20.387 87.723 1.00 81.50 1176 ILE A O 1
ATOM 9061 N N . ASP A 1 1177 ? -34.731 -18.788 88.319 1.00 82.75 1177 ASP A N 1
ATOM 9062 C CA . ASP A 1 1177 ? -35.912 -19.423 87.731 1.00 82.75 1177 ASP A CA 1
ATOM 9063 C C . ASP A 1 1177 ? -36.275 -18.858 86.347 1.00 82.75 1177 ASP A C 1
ATOM 9065 O O . ASP A 1 1177 ? -36.996 -19.531 85.614 1.00 82.75 1177 ASP A O 1
ATOM 9069 N N . ASP A 1 1178 ? -35.743 -17.686 85.985 1.00 87.94 1178 ASP A N 1
ATOM 9070 C CA . ASP A 1 1178 ? -36.123 -16.915 84.796 1.00 87.94 1178 ASP A CA 1
ATOM 9071 C C . ASP A 1 1178 ? -34.903 -16.607 83.904 1.00 87.94 1178 ASP A C 1
ATOM 9073 O O . ASP A 1 1178 ? -33.741 -16.761 84.318 1.00 87.94 1178 ASP A O 1
ATOM 9077 N N . GLU A 1 1179 ? -35.144 -16.183 82.661 1.00 85.25 1179 GLU A N 1
ATOM 9078 C CA . GLU A 1 1179 ? -34.060 -15.857 81.733 1.00 85.25 1179 GLU A CA 1
ATOM 9079 C C . GLU A 1 1179 ? -33.303 -14.590 82.153 1.00 85.25 1179 GLU A C 1
ATOM 9081 O O . GLU A 1 1179 ? -33.824 -13.708 82.834 1.00 85.25 1179 GLU A O 1
ATOM 9086 N N . LEU A 1 1180 ? -32.042 -14.453 81.722 1.00 85.81 1180 LEU A N 1
ATOM 9087 C CA . LEU A 1 1180 ? -31.211 -13.305 82.112 1.00 85.81 1180 LEU A CA 1
ATOM 9088 C C . LEU A 1 1180 ? -31.834 -11.960 81.691 1.00 85.81 1180 LEU A C 1
ATOM 9090 O O . LEU A 1 1180 ? -31.638 -10.960 82.380 1.00 85.81 1180 LEU A O 1
ATOM 9094 N N . ILE A 1 1181 ? -32.591 -11.939 80.589 1.00 87.81 1181 ILE A N 1
ATOM 9095 C CA . ILE A 1 1181 ? -33.323 -10.756 80.122 1.00 87.81 1181 ILE A CA 1
ATOM 9096 C C . ILE A 1 1181 ? -34.515 -10.404 81.026 1.00 87.81 1181 ILE A C 1
ATOM 9098 O O . ILE A 1 1181 ? -34.902 -9.239 81.088 1.00 87.81 1181 ILE A O 1
ATOM 9102 N N . GLU A 1 1182 ? -35.052 -11.367 81.775 1.00 88.81 1182 GLU A N 1
ATOM 9103 C CA . GLU A 1 1182 ? -36.227 -11.218 82.641 1.00 88.81 1182 GLU A CA 1
ATOM 9104 C C . GLU A 1 1182 ? -35.888 -10.826 84.085 1.00 88.81 1182 GLU A C 1
ATOM 9106 O O . GLU A 1 1182 ? -36.776 -10.470 84.857 1.00 88.81 1182 GLU A O 1
ATOM 9111 N N . VAL A 1 1183 ? -34.610 -10.847 84.470 1.00 87.81 1183 VAL A N 1
ATOM 9112 C CA . VAL A 1 1183 ? -34.189 -10.469 85.826 1.00 87.81 1183 VAL A CA 1
ATOM 9113 C C . VAL A 1 1183 ? -34.546 -9.009 86.113 1.00 87.81 1183 VAL A C 1
ATOM 9115 O O . VAL A 1 1183 ? -34.179 -8.117 85.351 1.00 87.81 1183 VAL A O 1
ATOM 9118 N N . ASP A 1 1184 ? -35.235 -8.776 87.235 1.00 86.75 1184 ASP A N 1
ATOM 9119 C CA . ASP A 1 1184 ? -35.772 -7.469 87.654 1.00 86.75 1184 ASP A CA 1
ATOM 9120 C C . ASP A 1 1184 ? -36.832 -6.868 86.694 1.00 86.75 1184 ASP A C 1
ATOM 9122 O O . ASP A 1 1184 ? -37.175 -5.690 86.805 1.00 86.75 1184 ASP A O 1
ATOM 9126 N N . ARG A 1 1185 ? -37.395 -7.681 85.789 1.00 90.12 1185 ARG A N 1
ATOM 9127 C CA . ARG A 1 1185 ? -38.482 -7.338 84.849 1.00 90.12 1185 ARG A CA 1
ATOM 9128 C C . ARG A 1 1185 ? -39.652 -8.299 85.009 1.00 90.12 1185 ARG A C 1
ATOM 9130 O O . ARG A 1 1185 ? -39.495 -9.338 85.637 1.00 90.12 1185 ARG A O 1
ATOM 9137 N N . VAL A 1 1186 ? -40.833 -7.984 84.488 1.00 89.81 1186 VAL A N 1
ATOM 9138 C CA . VAL A 1 1186 ? -41.960 -8.937 84.525 1.00 89.81 1186 VAL A CA 1
ATOM 9139 C C . VAL A 1 1186 ? -41.691 -10.085 83.545 1.00 89.81 1186 VAL A C 1
ATOM 9141 O O . VAL A 1 1186 ? -41.628 -9.794 82.360 1.00 89.81 1186 VAL A O 1
ATOM 9144 N N . PRO A 1 1187 ? -41.586 -11.363 83.965 1.00 89.94 1187 PRO A N 1
ATOM 9145 C CA . PRO A 1 1187 ? -41.331 -12.472 83.038 1.00 89.94 1187 PRO A CA 1
ATOM 9146 C C . PRO A 1 1187 ? -42.401 -12.580 81.946 1.00 89.94 1187 PRO A C 1
ATOM 9148 O O . PRO A 1 1187 ? -43.572 -12.268 82.197 1.00 89.94 1187 PRO A O 1
ATOM 9151 N N . VAL A 1 1188 ? -42.045 -13.081 80.759 1.00 87.44 1188 VAL A N 1
ATOM 9152 C CA . VAL A 1 1188 ? -42.969 -13.214 79.612 1.00 87.44 1188 VAL A CA 1
ATOM 9153 C C . VAL A 1 1188 ? -44.204 -14.043 79.988 1.00 87.44 1188 VAL A C 1
ATOM 9155 O O . VAL A 1 1188 ? -45.340 -13.687 79.661 1.00 87.44 1188 VAL A O 1
ATOM 9158 N N . ASP A 1 1189 ? -44.008 -15.098 80.777 1.00 86.75 1189 ASP A N 1
ATOM 9159 C CA . ASP A 1 1189 ? -45.076 -15.940 81.323 1.00 86.75 1189 ASP A CA 1
ATOM 9160 C C . ASP A 1 1189 ? -46.060 -15.163 82.218 1.00 86.75 1189 ASP A C 1
ATOM 9162 O O . ASP A 1 1189 ? -47.271 -15.423 82.219 1.00 86.75 1189 ASP A O 1
ATOM 9166 N N . GLU A 1 1190 ? -45.563 -14.202 82.998 1.00 87.56 1190 GLU A N 1
ATOM 9167 C CA . GLU A 1 1190 ? -46.392 -13.367 83.867 1.00 87.56 1190 GLU A CA 1
ATOM 9168 C C . GLU A 1 1190 ? -47.095 -12.267 83.059 1.00 87.56 1190 GLU A C 1
ATOM 9170 O O . GLU A 1 1190 ? -48.289 -12.042 83.264 1.00 87.56 1190 GLU A O 1
ATOM 9175 N N . PHE A 1 1191 ? -46.434 -11.683 82.052 1.00 87.06 1191 PHE A N 1
ATOM 9176 C CA . PHE A 1 1191 ? -47.071 -10.824 81.047 1.00 87.06 1191 PHE A CA 1
ATOM 9177 C C . PHE A 1 1191 ? -48.242 -11.524 80.357 1.00 87.06 1191 PHE A C 1
ATOM 9179 O O . PHE A 1 1191 ? -49.350 -10.980 80.294 1.00 87.06 1191 PHE A O 1
ATOM 9186 N N . ARG A 1 1192 ? -48.033 -12.763 79.898 1.00 87.12 1192 ARG A N 1
ATOM 9187 C CA . ARG A 1 1192 ? -49.079 -13.595 79.295 1.00 87.12 1192 ARG A CA 1
ATOM 9188 C C . ARG A 1 1192 ? -50.251 -13.765 80.255 1.00 87.12 1192 ARG A C 1
ATOM 9190 O O . ARG A 1 1192 ? -51.403 -13.582 79.865 1.00 87.12 1192 ARG A O 1
ATOM 9197 N N . ARG A 1 1193 ? -49.994 -14.063 81.534 1.00 86.75 1193 ARG A N 1
ATOM 9198 C CA . ARG A 1 1193 ? -51.047 -14.175 82.563 1.00 86.75 1193 ARG A CA 1
ATOM 9199 C C . ARG A 1 1193 ? -51.773 -12.864 82.816 1.00 86.75 1193 ARG A C 1
ATOM 9201 O O . ARG A 1 1193 ? -52.990 -12.899 83.006 1.00 86.75 1193 ARG A O 1
ATOM 9208 N N . MET A 1 1194 ? -51.076 -11.732 82.806 1.00 83.88 1194 MET A N 1
ATOM 9209 C CA . MET A 1 1194 ? -51.687 -10.410 82.937 1.00 83.88 1194 MET A CA 1
ATOM 9210 C C . MET A 1 1194 ? -52.629 -10.131 81.763 1.00 83.88 1194 MET A C 1
ATOM 9212 O O . MET A 1 1194 ? -53.798 -9.819 81.985 1.00 83.88 1194 MET A O 1
ATOM 9216 N N . VAL A 1 1195 ? -52.174 -10.341 80.527 1.00 82.69 1195 VAL A N 1
ATOM 9217 C CA . VAL A 1 1195 ? -52.979 -10.137 79.312 1.00 82.69 1195 VAL A CA 1
ATOM 9218 C C . VAL A 1 1195 ? -54.163 -11.112 79.251 1.00 82.69 1195 VAL A C 1
ATOM 9220 O O . VAL A 1 1195 ? -55.288 -10.686 78.992 1.00 82.69 1195 VAL A O 1
ATOM 9223 N N . MET A 1 1196 ? -53.973 -12.392 79.599 1.00 81.31 1196 MET A N 1
ATOM 9224 C CA . MET A 1 1196 ? -55.075 -13.358 79.746 1.00 81.31 1196 MET A CA 1
ATOM 9225 C C . MET A 1 1196 ? -56.071 -12.953 80.840 1.00 81.31 1196 MET A C 1
ATOM 9227 O O . MET A 1 1196 ? -57.273 -13.146 80.696 1.00 81.31 1196 MET A O 1
ATOM 9231 N N . SER A 1 1197 ? -55.600 -12.396 81.957 1.00 81.81 1197 SER A N 1
ATOM 9232 C CA . SER A 1 1197 ? -56.486 -11.941 83.037 1.00 81.81 1197 SER A CA 1
ATOM 9233 C C . SER A 1 1197 ? -57.311 -10.729 82.609 1.00 81.81 1197 SER A C 1
ATOM 9235 O O . SER A 1 1197 ? -58.482 -10.624 82.972 1.00 81.81 1197 SER A O 1
ATOM 9237 N N . ILE A 1 1198 ? -56.722 -9.842 81.805 1.00 75.19 1198 ILE A N 1
ATOM 9238 C CA . ILE A 1 1198 ? -57.412 -8.698 81.209 1.00 75.19 1198 ILE A CA 1
ATOM 9239 C C . ILE A 1 1198 ? -58.431 -9.168 80.162 1.00 75.19 1198 ILE A C 1
ATOM 9241 O O . ILE A 1 1198 ? -59.555 -8.675 80.167 1.00 75.19 1198 ILE A O 1
ATOM 9245 N N . SER A 1 1199 ? -58.114 -10.170 79.335 1.00 71.31 1199 SER A N 1
ATOM 9246 C CA . SER A 1 1199 ? -59.057 -10.694 78.331 1.00 71.31 1199 SER A CA 1
ATOM 9247 C C . SER A 1 1199 ? -60.306 -11.339 78.950 1.00 71.31 1199 SER A C 1
ATOM 9249 O O . SER A 1 1199 ? -61.392 -11.283 78.370 1.00 71.31 1199 SER A O 1
ATOM 9251 N N . VAL A 1 1200 ? -60.202 -11.879 80.173 1.00 74.50 1200 VAL A N 1
ATOM 9252 C CA . VAL A 1 1200 ? -61.348 -12.399 80.949 1.00 74.50 1200 VAL A CA 1
ATOM 9253 C C . VAL A 1 1200 ? -62.339 -11.293 81.349 1.00 74.50 1200 VAL A C 1
ATOM 9255 O O . VAL A 1 1200 ? -63.509 -11.593 81.596 1.00 74.50 1200 VAL A O 1
ATOM 9258 N N . LEU A 1 1201 ? -61.918 -10.020 81.378 1.00 66.94 1201 LEU A N 1
ATOM 9259 C CA . LEU A 1 1201 ? -62.799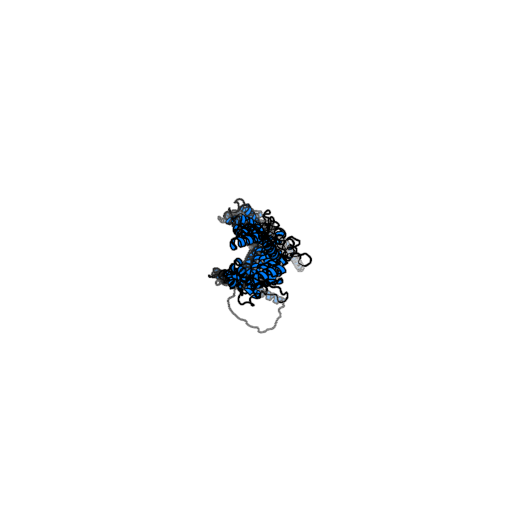 -8.876 81.652 1.00 66.94 1201 LEU A CA 1
ATOM 9260 C C . LEU A 1 1201 ? -63.720 -8.519 80.466 1.00 66.94 1201 LEU A C 1
ATOM 9262 O O . LEU A 1 1201 ? -64.671 -7.763 80.661 1.00 66.94 1201 LEU A O 1
ATOM 9266 N N . GLY A 1 1202 ? -63.507 -9.111 79.283 1.00 64.19 1202 GLY A N 1
ATOM 9267 C CA . GLY A 1 1202 ? -64.296 -8.865 78.071 1.00 64.19 1202 GLY A CA 1
ATOM 9268 C C . GLY A 1 1202 ? -63.874 -7.601 77.314 1.00 64.19 1202 GLY A C 1
ATOM 9269 O O . GLY A 1 1202 ? -62.800 -7.059 77.554 1.00 64.19 1202 GLY A O 1
ATOM 9270 N N . ASP A 1 1203 ? -64.720 -7.140 76.387 1.00 62.16 1203 ASP A N 1
ATOM 9271 C CA . ASP A 1 1203 ? -64.507 -5.898 75.628 1.00 62.16 1203 ASP A CA 1
ATOM 9272 C C . ASP A 1 1203 ? -64.462 -4.700 76.591 1.00 62.16 1203 ASP A C 1
ATOM 9274 O O . ASP A 1 1203 ? -65.494 -4.248 77.100 1.00 62.16 1203 ASP A O 1
ATOM 9278 N N . LEU A 1 1204 ? -63.256 -4.189 76.843 1.00 56.69 1204 LEU A N 1
ATOM 9279 C CA . LEU A 1 1204 ? -62.992 -3.104 77.787 1.00 56.69 1204 LEU A CA 1
ATOM 9280 C C . LEU A 1 1204 ? -63.668 -1.788 77.379 1.00 56.69 1204 LEU A C 1
ATOM 9282 O O . LEU A 1 1204 ? -63.955 -0.970 78.252 1.00 56.69 1204 LEU A O 1
ATOM 9286 N N . SER A 1 1205 ? -63.996 -1.599 76.096 1.00 52.22 1205 SER A N 1
ATOM 9287 C CA . SER A 1 1205 ? -64.766 -0.441 75.623 1.00 52.22 1205 SER A CA 1
ATOM 9288 C C . SER A 1 1205 ? -66.233 -0.486 76.081 1.00 52.22 1205 SER A C 1
ATOM 9290 O O . SER A 1 1205 ? -66.907 0.545 76.161 1.00 52.22 1205 SER A O 1
ATOM 9292 N N . THR A 1 1206 ? -66.721 -1.676 76.455 1.00 54.12 1206 THR A N 1
ATOM 9293 C CA . THR A 1 1206 ? -68.067 -1.907 77.004 1.00 54.12 1206 THR A CA 1
ATOM 9294 C C . THR A 1 1206 ? -68.100 -2.011 78.531 1.00 54.12 1206 THR A C 1
ATOM 9296 O O . THR A 1 1206 ? -69.184 -1.993 79.126 1.00 54.12 1206 THR A O 1
ATOM 9299 N N . VAL A 1 1207 ? -66.936 -2.064 79.189 1.00 55.16 1207 VAL A N 1
ATOM 9300 C CA . VAL A 1 1207 ? -66.824 -2.109 80.652 1.00 55.16 1207 VAL A CA 1
ATOM 9301 C C . VAL A 1 1207 ? -67.038 -0.706 81.232 1.00 55.16 1207 VAL A C 1
ATOM 9303 O O . VAL A 1 1207 ? -66.110 0.048 81.505 1.00 55.16 1207 VAL A O 1
ATOM 9306 N N . GLY A 1 1208 ? -68.302 -0.339 81.454 1.00 54.44 1208 GLY A N 1
ATOM 9307 C CA . GLY A 1 1208 ? -68.663 0.841 82.248 1.00 54.44 1208 GLY A CA 1
ATOM 9308 C C . GLY A 1 1208 ? -68.542 0.592 83.760 1.00 54.44 1208 GLY A C 1
ATOM 9309 O O . GLY A 1 1208 ? -68.575 -0.554 84.212 1.00 54.44 1208 GLY A O 1
ATOM 9310 N N . LEU A 1 1209 ? -68.495 1.666 84.563 1.00 49.50 1209 LEU A N 1
ATOM 9311 C CA . LEU A 1 1209 ? -68.561 1.652 86.045 1.00 49.50 1209 LEU A CA 1
ATOM 9312 C C . LEU A 1 1209 ? -69.663 0.738 86.624 1.00 49.50 1209 LEU A C 1
ATOM 9314 O O . LEU A 1 1209 ? -69.539 0.196 87.727 1.00 49.50 1209 LEU A O 1
ATOM 9318 N N . ASP A 1 1210 ? -70.752 0.555 85.879 1.00 54.28 1210 ASP A N 1
ATOM 9319 C CA . ASP A 1 1210 ? -71.899 -0.273 86.258 1.00 54.28 1210 ASP A CA 1
ATOM 9320 C C . ASP A 1 1210 ? -71.563 -1.776 86.315 1.00 54.28 1210 ASP A C 1
ATOM 9322 O O . ASP A 1 1210 ? -72.277 -2.552 86.952 1.00 54.28 1210 ASP A O 1
ATOM 9326 N N . THR A 1 1211 ? -70.463 -2.190 85.683 1.00 52.38 1211 THR A N 1
ATOM 9327 C CA . THR A 1 1211 ? -69.998 -3.585 85.626 1.00 52.38 1211 THR A CA 1
ATOM 9328 C C . THR A 1 1211 ? -69.372 -4.019 86.953 1.00 52.38 1211 THR A C 1
ATOM 9330 O O . THR A 1 1211 ? -69.612 -5.131 87.413 1.00 52.38 1211 THR A O 1
ATOM 9333 N N . PHE A 1 1212 ? -68.642 -3.120 87.624 1.00 47.84 1212 PHE A N 1
ATOM 9334 C CA . PHE A 1 1212 ? -68.016 -3.393 88.925 1.00 47.84 1212 PHE A CA 1
ATOM 9335 C C . PHE A 1 1212 ? -68.933 -3.093 90.116 1.00 47.84 1212 PHE A C 1
ATOM 9337 O O . PHE A 1 1212 ? -68.743 -3.654 91.190 1.00 47.84 1212 PHE A O 1
ATOM 9344 N N . SER A 1 1213 ? -69.944 -2.235 89.943 1.00 43.69 1213 SER A N 1
ATOM 9345 C CA . SER A 1 1213 ? -70.929 -1.938 90.997 1.00 43.69 1213 SER A CA 1
ATOM 9346 C C . SER A 1 1213 ? -72.096 -2.935 91.071 1.00 43.69 1213 SER A C 1
ATOM 9348 O O . SER A 1 1213 ? -72.828 -2.927 92.061 1.00 43.69 1213 SER A O 1
ATOM 9350 N N . ASN A 1 1214 ? -72.255 -3.810 90.067 1.00 42.81 1214 ASN A N 1
ATOM 9351 C CA . ASN A 1 1214 ? -73.239 -4.903 90.052 1.00 42.81 1214 ASN A CA 1
ATOM 9352 C C . ASN A 1 1214 ? -72.635 -6.305 90.290 1.00 42.81 1214 ASN A C 1
ATOM 9354 O O . ASN A 1 1214 ? -73.356 -7.298 90.146 1.00 42.81 1214 ASN A O 1
ATOM 9358 N N . LEU A 1 1215 ? -71.352 -6.386 90.664 1.00 35.59 1215 LEU A N 1
ATOM 9359 C CA . LEU A 1 1215 ? -70.693 -7.607 91.147 1.00 35.59 1215 LEU A CA 1
ATOM 9360 C C . LEU A 1 1215 ? -70.842 -7.784 92.664 1.00 35.59 1215 LEU A C 1
ATOM 9362 O O . LEU A 1 1215 ? -70.678 -6.788 93.407 1.00 35.59 1215 LEU A O 1
#

Sequence (1215 aa):
MPSLLMIQWGIVGFFVVIHFLIGFLRGSSKSTYFTIVSLIMTVVTLLIVANISLNWIFSAMSISSILNLAQTYTRNLGIDAYLAYLEDPAVTGFIVAIIDLVIRIIAFIIFYPIIKFTLTLTIFKPIWKHGVKKALLKKQNEKAEENYDENNSKGKSFSPSKRLNKGVLGRFFGGAMGAIRGFVVAFIFLIPIIVIAGFAGNVTNALPGGDNSNLSLSNDNQQIIAIPSEVQDILNNINDMNQNGLGAMTRSITIGGKSIDRYIFDKVFTTKVVDATDTVTNLNFGEELEGIVGIVSILMDGGYLDDNFDYTQIDETNLEDIEAIFTYISQSDLLNYLIPFAIREGLPIALSELTDYENPYDRPDTASALEAFTSIDWSNEFMNLYGIIEAVLEFGSIEELMDYADQPDTLLALSPEKGEDLTNIIRAFGNMESLVLINAGLDYAVTLDQFKSAITWVAPEDVEDYIANRLGFIIDNPDFFIGEDGEISKLADLIEVFFSEDVDLPALVDSMSDPGAFLELQDPEWVGEIFDRIVDLDLLVQSIPIGVDFGLYNFLGDQVEAELADDITTALDAIEWDAEIVNIGSIYSEVLQLGLSSFLGSETDTFGIVDQVVENHMDSVRAIVQSIFENSELVNVAIEIASPAIVDKFVTDATLKDLVNDALMSDPSSGVVDFSFGAEVNGLLTILESVYGFTTASELGSFSTMSQDQKVELFSKFGSLSALEYADFEDAFASLQLLDRLGTSALEYAKETLAVEQLYVPSEVDLGRDVSSILGLSYYAAKYTYDNRLDYDSYEEIDFAPLLADTTFRSYLLSTASENHSNLLFTSIAYNIQQFSEDEAMSNYIAIPSTLETLSPEDPLWETEVNAFLGAILDLGASFEDSTVMSFSVRDILELKNDTSVASLELFTQFADPIKATEAFGSLDSSQILRTSLVNIINTLGESTLDSIGYAMQVPDIALSGEMLAPGMIVELINGLAVVMNDAFETMNVTTLAEFNALEGTSDYLNAFSQLEDASIDALSGITIIRGMISDALLSPDMQAFLVDTLNTAQDLFVIDANFFNVDPILLDAQGALKAEEVSALFVAVRSLGLTDSEALASIGLETFTGLIGRNIDPDTGEDDFDRVFGSGYFYITLDKIIQLDAIGTFVSDMLTESLGSSVAGFDLTLPIAMLGNAIDDELIEVDRVPVDEFRRMVMSISVLGDLSTVGLDTFSNL

Radius of gyration: 70.19 Å; chains: 1; bounding box: 174×77×212 Å

Foldseek 3Di:
DPPPQCVLVVQLVVLLQVLLLVQLVLFQVRLLLLLVVLVVLLVVLLVVLLPDFCVVVCVVPPPVRVVVVVCVVVVHPPCVVVVVVCNPPQVVLVVRQVVSLVVSVVCLLPVSVVVSVVCCVPPVVVCCVPPVVVVQQVVVQVVVVVVVVVDDPDDDDDDRDPDDDHDNVRSNNSSVSSSVSSNVVSCSSCLVVLLLVVLVVVLVVLPPDDDDDDDDDDDDDDDDDDDPPVVVVVVVLVVCCVVPPPNSVQCVDDDPNDGPSLVSQQSSNWGWGQGPVRDTDIQRVSLLSNLVSQLVSLCVNVCVPPPPDDQLQDALVCLVSLLSNLLSVLPHPVCQSPVLVCLVVVVQVVCVVVAVDPGLCVDPLLVVLSVLLSPDSVSVLSVLVSQLVNLVRVLHGSNVVVVCVVPVLVVLVDALVSLLSVLSNLQSVQARSNCLVVLSVVLRVLPDPVNLVVDPLDDSVCSSVVCCVLCVVSSVDSSQSHDCLHLSVLVSQLSSLSNDPQANRSQLVVCPVPPLSNLVRDALVSLLSNLLSCLSRPVNQSCVLVVVSVCCCVPCNPVDPPVLSVLLSVQVVVDPSSQQSSLVSLLSSLVSVLSCSVQPDDDHPPQVSQQSCLVPRLVSVLSNLCSQQPRHSNNVSCCFSCVLVCLVVPVPDPLVSVLSCLLQDVDSVVSGGPHRSSLQVVLVSLLVNLLSQQDGSVLVVCQVVDDPQSVLVSLLSLLVDDPVSLVSNLVSLLSHSSQARNQQSVVVVCCVVVVVPLFDRDPGGRSSLQVSLVSQLSNLVSNLLNVCVVVDPTSQPDFCLVVLVDPSNVVSQAPDPVNSHGPRVLLSVLVVLLVQCPDPVNVLQWDDDPVSNPDRSNDVVSNQQSRLVVNLVSLLSNLCVVPPQAGNGNVRVVVCVVPVQQHWPCNQLVLLPLVSLCSNHQSVLSHQRSQLSVQSNQQVVQVVCCVPQVGRQGQFPQQDDVSGGHRPLNSLVSNLVSLLVVQLCVQLVHTTNNSVVPDDDPLSVLSSLLPGDLVSLLSQLVRPRNQRSVQCLLQPLRNLQSVQVVVVVVDPLDRDDSCLSPDDCVQADPVRGGDSQLSSLQSQLSSLLVCNHPVSVVPDDLVSLLVQVPDPQDPVPRDTSNNSNCSNLSSVSSVQSVQQDLSVQVSVQVVCCVQVVHRDDTRDSHDDPVQADPPPPADPSRHRTRGSVSVNVVSVVVVVVPDVVPDHPVNVVVD

pLDDT: mean 78.33, std 13.67, range [22.92, 95.25]